Protein 6V55 (pdb70)

CATH classification: 2.60.120.290 (+2 more: 2.60.120.200, 2.60.220.50)

Organism: Danio rerio (NCBI:txid7955)

Solvent-accessible surface area: 35097 Å² total; per-residue (Å²): 199,78,24,91,50,90,33,90,94,72,121,29,66,17,53,0,32,74,51,97,109,77,4,45,27,45,33,65,2,54,6,15,0,80,4,78,105,39,79,37,0,44,0,39,4,95,28,0,56,5,10,128,20,172,40,16,35,51,0,20,0,16,6,69,24,68,113,67,19,29,42,28,4,5,122,85,0,59,68,57,72,48,79,4,86,34,43,46,1,43,0,42,0,57,7,21,10,0,50,36,80,64,0,0,47,0,31,15,107,37,48,44,36,78,1,43,75,13,22,0,60,7,27,66,54,44,101,50,90,3,58,3,12,133,86,41,96,5,47,71,2,66,18,0,0,0,3,1,30,18,4,4,107,45,119,117,64,72,4,8,5,2,0,1,9,38,93,92,32,95,15,24,2,0,0,14,4,22,111,112,14,0,13,0,20,0,16,64,11,112,3,49,0,51,133,46,21,50,22,106,41,13,51,83,95,40,57,76,5,9,0,4,0,33,56,103,46,0,57,1,0,0,49,20,105,56,114,73,65,55,35,109,14,78,56,0,68,136,67,50,0,107,52,49,13,53,3,23,2,0,2,31,0,36,52,118,91,56,31,90,89,28,14,0,60,4,62,0,32,0,1,12,4,15,73,72,25,7,122,45,92,72,6,84,81,44,80,73,105,50,93,3,93,12,0,3,3,62,69,76,46,15,67,24,75,64,117,20,35,90,100,80,150,132,53,63,9,7,27,10,78,26,136,18,33,12,11,39,1,46,0,21,0,23,1,87,59,34,104,110,60,95,5,32,60,58,0,26,114,20,0,60,88,8,1,94,105,151,168,100,110,7,99,32,70,21,36,54,77,108,86,91,64,79,69,115,172,145,50,14,4,83,8,38,4,16,0,0,0,8,36,95,86,47,174,85,58,99,103,12,21,57,21,0,125,81,34,58,89,17,26,122,15,2,57,16,68,50,4,68,1,66,84,7,85,40,6,127,70,56,75,94,31,99,48,8,111,3,36,60,0,70,10,71,12,52,13,106,10,4,5,19,0,9,19,98,147,64,1,22,19,36,0,84,17,46,120,118,79,13,48,26,95,40,24,143,23,92,107,67,85,27,55,93,8,64,55,30,116,19,43,80,157,38,0,77,71,1,0,64,19,0,18,33,1,8,118,36,87,34,48,70,106,28,4,35,62,0,0,68,4,0,39,69,0,0,77,110,2,144,0,84,36,90,6,0,49,15,0,0,43,0,0,4,20,2,0,80,33,72,100,98,6,4,89,100,3,14,42,42,0,0,90,0,0,34,56,0,2,58,60,4,91,45,154,41,118,45,40,49,9,50,7,121,6,0,0,3,1,2,13,67,15,86,44,122,119,32,122,29,28,36,0,0,0,39,79,41,124,163,67,111,39,5,89,12,32,32,124,58,94,13,162,118,18,36,0,1,0,37,2,10,83,40,1,16,92,114,27,55,137,65,72,38,131,140,8,66,55,9,3,0,13,2,0,21,112,32,5,1,4,41,21,140,138,23,154,74,57,94,30,17,0,45,0,0,0,1,15,0,13,140,48,63,5,143,122,21,132,45,56,0,61,0,14,0,18,15,74,118,154,89,73,101,36,139,27,74,2,3,27,15,23,47,97,63,67,140,151,52,5,0,16,27,47,104,38,16,141,58,8,122,77,35,63,22,98,74,0,1,2,46,0,48,16,0,34,5,1,0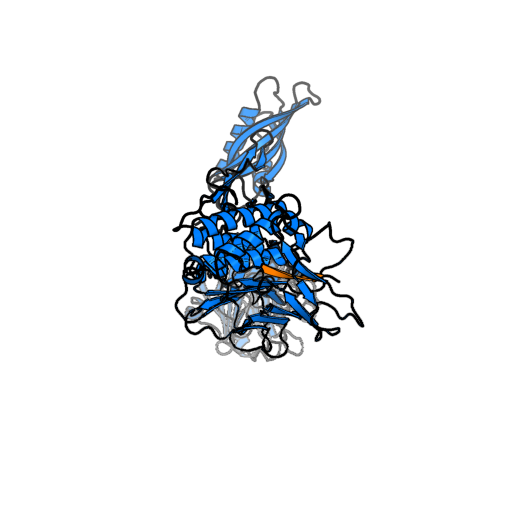,0,4,34

Sequence (753 aa):
TSCNVVLTDSQGSFTSPCYPNDYPPSQSCNWTIQAPAGFIVQITFLDFELEEAQGCIYDRVVVKTGTSDAKFCGLTANGLTLNSTGNVMEVFFNSDFSVQKKGFHISYKQVAVTLRNQKVTMPKSSKTILRVSNSISIPVLTAFTVCFEIARTAQKATETIFTLSDAAGTSILAFEKTSNGMELFIGASYCSVDNFLTSSDITATMKPLCLTWTKSSGLIGVYFEGHYFSSICSASQIYTLQSGGLLQIAGKGSSSVSVDDQNLDGFIYNFRLWDHAMLSSELSALTCDTVGNVVDWDHSYWTIPGSSTQTDSGCASGLGCPEDIFYRSTLVVTDEQTPDRDATAIISQWLNQTFQNWMYRVYVDGISLQLITVLSRITTTRQIYLALLVYKNTTAEVEIESMLRSAPAIGNGLTLDSVTVNLMENCQADEFPVHYRWPESRPTVTQYVPCFPYKDRNASRTCMINRDNYTSFWALPDRGNCTNITSITVSQENAMDVAVQLADISNNGLSKEELTQVVTKVMELVNIAKINATLASTVVTIISNVMVSSEDAQKDASETALKAVDELVQKIEFDGPSLTISSKNLVVGVSALDTTNFNGSTLSAFIATNTTDPQIDFDSEAHNALAVVTLPPTLLQNLSLSQIEKVSRINFMFFGRTGLFQDHQNNGLTLNSYVVASSVGNFTIKNLQDPVRIEIAHLEYQKDPNPQCVFWDFNLQNYSGGWNSDGCKVGSDSNSNRTVCLCNHLTHFGILM

InterPro domains:
  IPR000203 GPS motif [PF01825] (788-833)
  IPR000203 GPS motif [SM00303] (786-839)
  IPR000832 GPCR, family 2, secretin-like [PF00002] (850-1099)
  IPR000832 GPCR, family 2, secretin-like [PR00249] (853-877)
  IPR000832 GPCR, family 2, secretin-like [PR00249] (919-942)
  IPR000832 GPCR, family 2, secretin-like [PR00249] (958-983)
  IPR000832 GPCR, family 2, secretin-like [PR00249] (1003-1028)
  IPR000832 GPCR, family 2, secretin-like [PR00249] (1085-1106)
  IPR000859 CUB domain [PF00431] (41-146)
  IPR000859 CUB domain [PS01180] (41-149)
  IPR000859 CUB domain [SM00042] (41-149)
  IPR000859 CUB domain [cd00041] (41-146)
  IPR001759 Pentraxin domain [PF00354] (160-345)
  IPR001759 Pentraxin domain [PS51828] (154-355)
  IPR001759 Pentraxin domain [SM00159] (150-354)
  IPR013320 Concanavalin A-like lectin/glucanase domain superfamily [SSF49899] (163-347)
  IPR017981 GPCR, family 2-like, 7TM [PS50261] (851-1107)
  IPR017983 GPCR, family 2, secretin-like, conserved site [PS00650] (1095-1110)
  IPR035914 Spermadhesin, CUB domain superfamily [G3DSA:2.60.120.290] (32-147)
  IPR035914 Spermadhesin, CUB domain superfamily [SSF49854] (40-148)

B-factor: mean 39.29, std 17.44, range [5.9, 105.22]

Radius of gyration: 42.19 Å; Cα contacts (8 Å, |Δi|>4): 1795; chains: 2; bounding box: 106×78×110 Å

Nearest PDB structures (foldseek):
  6v55-assembly1_A  TM=1.001E+00  e=0.000E+00  Danio rerio
  6fzw-assembly1_D  TM=6.223E-01  e=1.633E-09  Homo sapiens
  9en2-assembly1_A  TM=4.436E-01  e=4.674E-12  Homo sapiens
  4aqb-assembly1_A-2  TM=3.953E-01  e=2.794E-09  Homo sapiens
  7wr7-assembly1_A  TM=3.859E-01  e=1.749E-07  Homo sapiens

Secondary structure (DSSP, 8-state):
--SS-EE-SSEEEEE-TTTTSPPPSS-EEEEEEE--TTEEEEEEEEEEE----GGG-SSEEEEE-SS-EEEE-TTTTTT-EEE-SSSEEEEEEE--SS----EEEEEEEEEEPPGGG--EEPPSSSS---EE-TTSPP--BSEEEEEEEEEESS--SSEEEEEEE-TTS-EEEEEEEETTEEEEEETTEEEE-TTT--GGG--SS-EEEEEEEETTT-EEEEEETTEEEEEE-GGGGS--BPSS-EEEES---S-SS--TT-S--EEEEEEEEESSPPPHHHHHS--TTSPPSSB-SSGGGEE--GGG---------TT---SEEEEEEEEEEEES-TTT--HHHHHHHHHHHHHHTTT--EEEEEEEEEEEEE-SSTT-EEEEEEEEEEEES---HHHHHHHHHT--EEETTEEEEEEEEEEPPPBPPEE-STT-EEPPB-TT-EEEEEPTTT-SSEEEEEEEEETTTTEEEE---B-TT---SSS----TTTHHHHHHHHHHHTTS---HHHHHHHHHHHHHHHHHS-B-HHHHHHHHHHHHHHTTS-HHHHHHHHHHHHHHHHHHHHHB---SSEEEE--SSEEEEEEE--SSS---EEEEEE--TT--S-EEESSS--TT-SEEEEE-TTTTTT--HHHHTT--EEEEEEES--TT---S-STT--B-S-EEEEESSSS---S-SS-EEEEEE-SS--SS---EEEEEETTHHHHT-EEE-TTEEE-TT--SSEEEEEES--/-EEEEE-

Foldseek 3Di:
DAQADEAEDQKDKDWAPPPQAWHAAFDKGKYKYFYDFQWKKKKFWQAAAWDDDDVCQAKWKWKDAPQDIFIDHGRVRHGHMDIHPGGMIMIIIHHFQFDIHRTTMMMMHIGGDWLQQKKFWDDQFPVQFWWFDPLFKDAKAQKKKKKKKAAADDDDQWAWFKFKAAPVGATAWTFIQHVPFTWICHHHDTHHPVVPDGPVPNHRDIFMKMWIAHLVFQWIWIDGPNDIDIDHDPVSNVDMHHIGIIMTGTDDGNDDDGCNRRHTGHIMHWIAMERHGDDPVRVVPDDSPDAHHRATSGPNGIDGDPVTIDGDDVDGHLQFDDQKWKKKKKWKKKALQQVPDDCVVLQQVLLCVLCVVVPFQKHWPDKDWDDWDADDPNSMITIMMMTMIMGGGDSDQVVSQVSCVVDQCRDVRMGTPDMGMGGAAWEDFDPPPHSRTRHTHGAQGKRWHAAPFLRPDIKIKGFHFDRPRGHIDIDDIGCPVHDDLQRDQDAQVCLLSNLSRLLGNLLDQDDLVVLLSSLVVLLNSLVHYQAEQSSVLSSQSSLVSVLVHDLVSLAVNLLSSVVSNVSSQQRYDDDDQKDWHKDQFKIKMKGWDDLVPQQWWKKFWAADDPGRIIDIDTHDHDPPTQKMKIGHRCQCVPPDPVVSVQFTIKMKMKGNGCSSADDPVPVPDDQFWTDMDMDRHPDKRAQAPFFMKIKGWGNDFDAPDDDQDWDWDCPPPPSNIHTDRPQKDWDDPDGRTMTIITGRMD/DDDDDDD

Structure (mmCIF, N/CA/C/O backbone):
data_6V55
#
_entry.id   6V55
#
_cell.length_a   144.960
_cell.length_b   59.448
_cell.length_c   168.385
_cell.angle_alpha   90.000
_cell.angle_beta   107.821
_cell.angle_gamma   90.000
#
_symmetry.space_group_name_H-M   'C 1 2 1'
#
loop_
_entity.id
_entity.type
_entity.pdbx_description
1 polymer 'Adhesion G-protein coupled receptor G6'
2 polymer 'Adhesion G-protein coupled receptor G6'
3 non-polymer 'CALCIUM ION'
4 non-polymer 2-acetamido-2-deoxy-beta-D-glucopyranose
5 water water
#
loop_
_atom_site.group_PDB
_atom_site.id
_atom_site.type_symbol
_atom_site.label_atom_id
_atom_site.label_alt_id
_atom_site.label_comp_id
_atom_site.label_asym_id
_atom_site.label_entity_id
_atom_site.label_seq_id
_atom_site.pdbx_PDB_ins_code
_atom_site.Cartn_x
_atom_site.Cartn_y
_atom_site.Cartn_z
_atom_site.occupancy
_atom_site.B_iso_or_equiv
_atom_site.auth_seq_id
_atom_site.auth_comp_id
_atom_site.auth_asym_id
_atom_site.auth_atom_id
_atom_site.pdbx_PDB_model_num
ATOM 1 N N . THR A 1 3 ? -16.07373 -38.22291 -39.51285 1.000 83.60359 39 THR A N 1
ATOM 2 C CA . THR A 1 3 ? -15.76416 -36.97790 -38.82363 1.000 82.58275 39 THR A CA 1
ATOM 3 C C . THR A 1 3 ? -14.24786 -36.84970 -38.58880 1.000 77.70113 39 THR A C 1
ATOM 4 O O . THR A 1 3 ? -13.81359 -36.26081 -37.59185 1.000 78.84926 39 THR A O 1
ATOM 8 N N . SER A 1 4 ? -13.44059 -37.38487 -39.50605 1.000 66.06569 40 SER A N 1
ATOM 9 C CA . SER A 1 4 ? -11.98763 -37.32342 -39.39342 1.000 55.11191 40 SER A CA 1
ATOM 10 C C . SER A 1 4 ? -11.38047 -36.59849 -40.58394 1.000 46.94013 40 SER A C 1
ATOM 11 O O . SER A 1 4 ? -11.65032 -36.95721 -41.73741 1.000 42.57131 40 SER A O 1
ATOM 14 N N . CYS A 1 5 ? -10.51256 -35.61898 -40.30074 1.000 42.70647 41 CYS A N 1
ATOM 15 C CA . CYS A 1 5 ? -9.86456 -34.83872 -41.35058 1.000 34.28409 41 CYS A CA 1
ATOM 16 C C . CYS A 1 5 ? -8.34281 -35.05434 -41.38505 1.000 32.72026 41 CYS A C 1
ATOM 17 O O . CYS A 1 5 ? -7.61478 -34.21753 -41.91903 1.000 32.06785 41 CYS A O 1
ATOM 20 N N . ASN A 1 6 ? -7.83771 -36.17709 -40.86989 1.000 33.32209 42 ASN A N 1
ATOM 21 C CA . ASN A 1 6 ? -6.43721 -36.58572 -41.06492 1.000 30.62755 42 ASN A CA 1
ATOM 22 C C . ASN A 1 6 ? -6.46418 -38.00552 -41.61416 1.000 35.15777 42 ASN A C 1
ATOM 23 O O . ASN A 1 6 ? -6.24012 -38.96738 -40.87205 1.000 37.00080 42 ASN A O 1
ATOM 28 N N . VAL A 1 7 ? -6.71107 -38.12488 -42.92205 1.000 34.96450 43 VAL A N 1
ATOM 29 C CA . VAL A 1 7 ? -6.92446 -39.40504 -43.58472 1.000 37.94336 43 VAL A CA 1
ATOM 30 C C . VAL A 1 7 ? -5.93597 -39.56192 -44.73729 1.000 40.85460 43 VAL A C 1
ATOM 31 O O . VAL A 1 7 ? -5.22391 -38.63101 -45.11873 1.000 40.63941 43 VAL A O 1
ATOM 35 N N . VAL A 1 8 ? -5.91224 -40.77433 -45.28906 1.000 41.37450 44 VAL A N 1
ATOM 36 C CA . VAL A 1 8 ? -5.19038 -41.10511 -46.51329 1.000 37.30387 44 VAL A CA 1
ATOM 37 C C . VAL A 1 8 ? -6.21184 -41.63603 -47.50726 1.000 41.42846 44 VAL A C 1
ATOM 38 O O . VAL A 1 8 ? -6.85713 -42.66023 -47.25132 1.000 45.45147 44 VAL A O 1
ATOM 42 N N . LEU A 1 9 ? -6.36986 -40.94308 -48.63059 1.000 41.32822 45 LEU A N 1
ATOM 43 C CA . LEU A 1 9 ? -7.40441 -41.27653 -49.60110 1.000 44.61066 45 LEU A CA 1
ATOM 44 C C . LEU A 1 9 ? -6.75683 -41.99374 -50.77988 1.000 51.31592 45 LEU A C 1
ATOM 45 O O . LEU A 1 9 ? -5.81627 -41.46856 -51.38659 1.000 55.62690 45 LEU A O 1
ATOM 50 N N . THR A 1 10 ? -7.23971 -43.20807 -51.08233 1.000 50.07006 46 THR A N 1
ATOM 51 C CA . THR A 1 10 ? -6.61829 -44.06994 -52.08358 1.000 45.52503 46 THR A CA 1
ATOM 52 C C . THR A 1 10 ? -7.54261 -44.45087 -53.23282 1.000 48.86245 46 THR A C 1
ATOM 53 O O . THR A 1 10 ? -7.13876 -45.25605 -54.07519 1.000 52.17058 46 THR A O 1
ATOM 57 N N . ASP A 1 11 ? -8.76578 -43.92453 -53.29406 1.000 50.08062 47 ASP A N 1
ATOM 58 C CA . ASP A 1 11 ? -9.66280 -44.28514 -54.38416 1.000 50.50297 47 ASP A CA 1
ATOM 59 C C . ASP A 1 11 ? -9.25604 -43.56601 -55.66946 1.000 46.08635 47 ASP A C 1
ATOM 60 O O . ASP A 1 11 ? -8.43590 -42.63815 -55.65613 1.000 42.26793 47 ASP A O 1
ATOM 65 N N . SER A 1 12 ? -9.83884 -44.02058 -56.79436 1.000 47.41409 48 SER A N 1
ATOM 66 C CA . SER A 1 12 ? -9.45526 -43.50093 -58.10821 1.000 46.88571 48 SER A CA 1
ATOM 67 C C . SER A 1 12 ? -9.94576 -42.07374 -58.30937 1.000 46.46364 48 SER A C 1
ATOM 68 O O . SER A 1 12 ? -9.29120 -41.28225 -58.99740 1.000 44.27951 48 SER A O 1
ATOM 71 N N . GLN A 1 13 ? -11.09465 -41.73880 -57.73119 1.000 47.99330 49 GLN A N 1
ATOM 72 C CA . GLN A 1 13 ? -11.55703 -40.36430 -57.65088 1.000 50.65866 49 GLN A CA 1
ATOM 73 C C . GLN A 1 13 ? -12.43412 -40.22604 -56.41487 1.000 52.66760 49 GLN A C 1
ATOM 74 O O . GLN A 1 13 ? -12.89718 -41.21635 -55.84112 1.000 54.50133 49 GLN A O 1
ATOM 80 N N . GLY A 1 14 ? -12.64356 -38.98809 -55.99333 1.000 50.71420 50 GLY A N 1
ATOM 81 C CA . GLY A 1 14 ? -13.49736 -38.76106 -54.85419 1.000 44.77879 50 GLY A CA 1
ATOM 82 C C . GLY A 1 14 ? -13.61096 -37.29492 -54.52164 1.000 40.09622 50 GLY A C 1
ATOM 83 O O . GLY A 1 14 ? -13.31309 -36.41773 -55.33595 1.000 35.84248 50 GLY A O 1
ATOM 84 N N . SER A 1 15 ? -14.04520 -37.05187 -53.29129 1.000 38.59394 51 SER A N 1
ATOM 85 C CA . SER A 1 15 ? -14.33612 -35.71656 -52.81488 1.000 35.32867 51 SER A CA 1
ATOM 86 C C . SER A 1 15 ? -14.00547 -35.65685 -51.33189 1.000 38.53420 51 SER A C 1
ATOM 87 O O . SER A 1 15 ? -14.13104 -36.65544 -50.61202 1.000 41.93701 51 SER A O 1
ATOM 90 N N . PHE A 1 16 ? -13.55495 -34.48531 -50.88684 1.000 33.66365 52 PHE A N 1
ATOM 91 C CA . PHE A 1 16 ? -13.46794 -34.20191 -49.46500 1.000 26.12985 52 PHE A CA 1
ATOM 92 C C . PHE A 1 16 ? -13.71462 -32.72174 -49.26048 1.000 26.80537 52 PHE A C 1
ATOM 93 O O . PHE A 1 16 ? -13.45342 -31.90719 -50.14849 1.000 23.79045 52 PHE A O 1
ATOM 101 N N . THR A 1 17 ? -14.26183 -32.38575 -48.09488 1.000 29.29746 53 THR A N 1
ATOM 102 C CA . THR A 1 17 ? -14.53072 -31.00260 -47.74344 1.000 23.48656 53 THR A CA 1
ATOM 103 C C . THR A 1 17 ? -13.82229 -30.65928 -46.44424 1.000 24.07425 53 THR A C 1
ATOM 104 O O . THR A 1 17 ? -13.42259 -31.53834 -45.67217 1.000 28.60759 53 THR A O 1
ATOM 108 N N . SER A 1 18 ? -13.70995 -29.34957 -46.19303 1.000 21.50389 54 SER A N 1
ATOM 109 C CA . SER A 1 18 ? -13.33920 -28.83800 -44.87506 1.000 22.12429 54 SER A CA 1
ATOM 110 C C . SER A 1 18 ? -14.43698 -29.21354 -43.87383 1.000 25.37914 54 SER A C 1
ATOM 111 O O . SER A 1 18 ? -15.58613 -29.41584 -44.28556 1.000 29.94488 54 SER A O 1
ATOM 114 N N . PRO A 1 19 ? -14.10168 -29.36650 -42.57694 1.000 22.45980 55 PRO A N 1
ATOM 115 C CA . PRO A 1 19 ? -15.10850 -29.81167 -41.58937 1.000 23.49574 55 PRO A CA 1
ATOM 116 C C . PRO A 1 19 ? -16.27201 -28.84017 -41.46901 1.000 24.98184 55 PRO A C 1
ATOM 117 O O . PRO A 1 19 ? -16.07869 -27.62743 -41.57140 1.000 29.67873 55 PRO A O 1
ATOM 121 N N . CYS A 1 20 ? -17.48237 -29.42137 -41.47793 1.000 21.80599 56 CYS A N 1
ATOM 122 C CA . CYS A 1 20 ? -18.79182 -28.76780 -41.39481 1.000 22.77364 56 CYS A CA 1
ATOM 123 C C . CYS A 1 20 ? -19.18232 -27.98160 -42.65218 1.000 31.47418 56 CYS A C 1
ATOM 124 O O . CYS A 1 20 ? -20.17260 -27.24249 -42.60006 1.000 33.42608 56 CYS A O 1
ATOM 127 N N . TYR A 1 21 ? -18.45488 -28.13867 -43.77813 1.000 33.84554 57 TYR A N 1
ATOM 128 C CA . TYR A 1 21 ? -18.86154 -27.53885 -45.06092 1.000 27.68121 57 TYR A CA 1
ATOM 129 C C . TYR A 1 21 ? -20.20358 -28.12333 -45.49813 1.000 25.56387 57 TYR A C 1
ATOM 130 O O . TYR A 1 21 ? -20.40673 -29.33508 -45.38972 1.000 28.83181 57 TYR A O 1
ATOM 139 N N . PRO A 1 22 ? -21.13281 -27.29583 -46.02945 1.000 23.23993 58 PRO A N 1
ATOM 140 C CA . PRO A 1 22 ? -21.06083 -25.86670 -46.40659 1.000 23.31712 58 PRO A CA 1
ATOM 141 C C . PRO A 1 22 ? -21.28679 -24.81110 -45.30753 1.000 22.76078 58 PRO A C 1
ATOM 142 O O . PRO A 1 22 ? -21.27024 -23.62419 -45.64392 1.000 21.96150 58 PRO A O 1
ATOM 146 N N . ASN A 1 23 ? -21.43775 -25.19907 -44.03797 1.000 19.88853 59 ASN A N 1
ATOM 147 C CA . ASN A 1 23 ? -21.41408 -24.22155 -42.95376 1.000 22.79028 59 ASN A CA 1
ATOM 148 C C . ASN A 1 23 ? -19.95565 -23.90293 -42.63367 1.000 22.72950 59 ASN A C 1
ATOM 149 O O . ASN A 1 23 ? -19.03195 -24.42301 -43.26558 1.000 30.82256 59 ASN A O 1
ATOM 154 N N . ASP A 1 24 ? -19.72204 -23.05954 -41.63370 1.000 15.83639 60 ASP A N 1
ATOM 155 C CA . ASP A 1 24 ? -18.36290 -22.63069 -41.35605 1.000 17.08219 60 ASP A CA 1
ATOM 156 C C . ASP A 1 24 ? -17.56945 -23.72841 -40.66061 1.000 25.54581 60 ASP A C 1
ATOM 157 O O . ASP A 1 24 ? -18.11217 -24.53147 -39.88889 1.000 31.03417 60 ASP A O 1
ATOM 162 N N . TYR A 1 25 ? -16.26362 -23.74769 -40.94162 1.000 24.68787 61 TYR A N 1
ATOM 163 C CA . TYR A 1 25 ? -15.36076 -24.66248 -40.27173 1.000 21.72075 61 TYR A CA 1
ATOM 164 C C . TYR A 1 25 ? -15.22379 -24.27756 -38.79856 1.000 24.83254 61 TYR A C 1
ATOM 165 O O . TYR A 1 25 ? -15.53684 -23.14813 -38.41749 1.000 23.08584 61 TYR A O 1
ATOM 174 N N . PRO A 1 26 ? -14.83423 -25.21124 -37.93066 1.000 23.55396 62 PRO A N 1
ATOM 175 C CA . PRO A 1 26 ? -14.59898 -24.83303 -36.53947 1.000 22.04634 62 PRO A CA 1
ATOM 176 C C . PRO A 1 26 ? -13.26141 -24.12245 -36.42898 1.000 26.48513 62 PRO A C 1
ATOM 177 O O . PRO A 1 26 ? -12.44498 -24.18996 -37.36135 1.000 30.40662 62 PRO A O 1
ATOM 181 N N . PRO A 1 27 ? -13.00517 -23.39187 -35.34476 1.000 23.75048 63 PRO A N 1
ATOM 182 C CA . PRO A 1 27 ? -11.65273 -22.87722 -35.11955 1.000 17.32669 63 PRO A CA 1
ATOM 183 C C . PRO A 1 27 ? -10.67081 -23.99412 -34.78110 1.000 19.55203 63 PRO A C 1
ATOM 184 O O . PRO A 1 27 ? -11.06160 -25.13164 -34.49521 1.000 23.11377 63 PRO A O 1
ATOM 188 N N . SER A 1 28 ? -9.37239 -23.63426 -34.84042 1.000 18.86285 64 SER A N 1
ATOM 189 C CA . SER A 1 28 ? -8.24166 -24.44118 -34.35515 1.000 17.07708 64 SER A CA 1
ATOM 190 C C . SER A 1 28 ? -8.14835 -25.82303 -34.99906 1.000 21.80628 64 SER A C 1
ATOM 191 O O . SER A 1 28 ? -7.77977 -26.81184 -34.36321 1.000 25.62631 64 SER A O 1
ATOM 194 N N . GLN A 1 29 ? -8.48136 -25.88276 -36.27380 1.000 27.16574 65 GLN A N 1
ATOM 195 C CA . GLN A 1 29 ? -8.42123 -27.12027 -37.01781 1.000 22.85383 65 GLN A CA 1
ATOM 196 C C . GLN A 1 29 ? -6.99132 -27.44067 -37.39338 1.000 19.47479 65 GLN A C 1
ATOM 197 O O . GLN A 1 29 ? -6.15182 -26.54360 -37.54521 1.000 16.80732 65 GLN A O 1
ATOM 203 N N . SER A 1 30 ? -6.72093 -28.73041 -37.57786 1.000 19.73488 66 SER A N 1
ATOM 204 C CA . SER A 1 30 ? -5.47957 -29.11440 -38.23659 1.000 23.31774 66 SER A CA 1
ATOM 205 C C . SER A 1 30 ? -5.73529 -30.39736 -39.01227 1.000 30.45106 66 SER A C 1
ATOM 206 O O . SER A 1 30 ? -5.89860 -31.46594 -38.41557 1.000 31.22983 66 SER A O 1
ATOM 209 N N . CYS A 1 31 ? -5.73191 -30.28920 -40.33581 1.000 31.92210 67 CYS A N 1
ATOM 210 C CA . CYS A 1 31 ? -6.14514 -31.35809 -41.21765 1.000 28.28659 67 CYS A CA 1
ATOM 211 C C . CYS A 1 31 ? -4.99554 -31.74065 -42.14949 1.000 28.96073 67 CYS A C 1
ATOM 212 O O . CYS A 1 31 ? -4.17175 -30.89739 -42.51388 1.000 28.12557 67 CYS A O 1
ATOM 215 N N . ASN A 1 32 ? -4.94543 -33.02971 -42.53787 1.000 27.51252 68 ASN A N 1
ATOM 216 C CA . ASN A 1 32 ? -3.90429 -33.60770 -43.41234 1.000 24.88950 68 ASN A CA 1
ATOM 217 C C . ASN A 1 32 ? -4.64539 -34.67117 -44.21873 1.000 30.21522 68 ASN A C 1
ATOM 218 O O . ASN A 1 32 ? -4.70287 -35.84041 -43.83040 1.000 37.18774 68 ASN A O 1
ATOM 223 N N . TRP A 1 33 ? -5.18440 -34.25623 -45.35491 1.000 29.05144 69 TRP A N 1
ATOM 224 C CA . TRP A 1 33 ? -5.64032 -35.17693 -46.38102 1.000 28.18236 69 TRP A CA 1
ATOM 225 C C . TRP A 1 33 ? -4.46131 -35.51138 -47.28658 1.000 35.07013 69 TRP A C 1
ATOM 226 O O . TRP A 1 33 ? -4.02590 -34.66811 -48.07688 1.000 37.39380 69 TRP A O 1
ATOM 237 N N . THR A 1 34 ? -3.94381 -36.73237 -47.19033 1.000 36.78059 70 THR A N 1
ATOM 238 C CA . THR A 1 34 ? -2.91321 -37.20203 -48.11034 1.000 36.13545 70 THR A CA 1
ATOM 239 C C . THR A 1 34 ? -3.57250 -38.07301 -49.17882 1.000 36.28038 70 THR A C 1
ATOM 240 O O . THR A 1 34 ? -4.27139 -39.03551 -48.86455 1.000 35.64240 70 THR A O 1
ATOM 244 N N . ILE A 1 35 ? -3.38812 -37.71432 -50.43889 1.000 38.89120 71 ILE A N 1
ATOM 245 C CA . ILE A 1 35 ? -3.97910 -38.44938 -51.54810 1.000 40.63010 71 ILE A CA 1
ATOM 246 C C . ILE A 1 35 ? -2.88055 -39.24963 -52.22205 1.000 46.52619 71 ILE A C 1
ATOM 247 O O . ILE A 1 35 ? -1.92336 -38.66663 -52.74555 1.000 49.88546 71 ILE A O 1
ATOM 252 N N . GLN A 1 36 ? -3.01364 -40.57738 -52.22790 1.000 45.93957 72 GLN A N 1
ATOM 253 C CA . GLN A 1 36 ? -1.97771 -41.44080 -52.77864 1.000 45.39817 72 GLN A CA 1
ATOM 254 C C . GLN A 1 36 ? -2.52089 -42.28997 -53.91584 1.000 50.63538 72 GLN A C 1
ATOM 255 O O . GLN A 1 36 ? -3.55796 -42.94772 -53.77619 1.000 54.17615 72 GLN A O 1
ATOM 261 N N . ALA A 1 37 ? -1.80974 -42.26418 -55.03103 1.000 50.83792 73 ALA A N 1
ATOM 262 C CA . ALA A 1 37 ? -2.05051 -43.03302 -56.23251 1.000 51.52689 73 ALA A CA 1
ATOM 263 C C . ALA A 1 37 ? -0.93624 -44.06662 -56.41012 1.000 56.02247 73 ALA A C 1
ATOM 264 O O . ALA A 1 37 ? 0.14986 -43.91573 -55.83579 1.000 56.53222 73 ALA A O 1
ATOM 266 N N . PRO A 1 38 ? -1.16697 -45.16076 -57.20818 1.000 57.88149 74 PRO A N 1
ATOM 267 C CA . PRO A 1 38 ? -0.05603 -46.08042 -57.52311 1.000 58.15351 74 PRO A CA 1
ATOM 268 C C . PRO A 1 38 ? 0.98532 -45.46555 -58.45570 1.000 61.83434 74 PRO A C 1
ATOM 269 O O . PRO A 1 38 ? 0.80043 -44.34392 -58.94687 1.000 64.43924 74 PRO A O 1
ATOM 273 N N . ALA A 1 39 ? 2.04333 -46.23229 -58.76129 1.000 61.18078 75 ALA A N 1
ATOM 274 C CA . ALA A 1 39 ? 3.31710 -45.68516 -59.23831 1.000 57.28834 75 ALA A CA 1
ATOM 275 C C . ALA A 1 39 ? 3.25816 -45.05366 -60.62858 1.000 54.27518 75 ALA A C 1
ATOM 276 O O . ALA A 1 39 ? 4.13658 -44.24581 -60.95509 1.000 54.90690 75 ALA A O 1
ATOM 278 N N . GLY A 1 40 ? 2.24346 -45.35945 -61.43563 1.000 51.63040 76 GLY A N 1
ATOM 279 C CA . GLY A 1 40 ? 2.19127 -44.78806 -62.77224 1.000 53.11438 76 GLY A CA 1
ATOM 280 C C . GLY A 1 40 ? 1.18689 -43.66542 -62.94627 1.000 54.50745 76 GLY A C 1
ATOM 281 O O . GLY A 1 40 ? 0.81078 -43.32022 -64.07236 1.000 52.88987 76 GLY A O 1
ATOM 282 N N . PHE A 1 41 ? 0.74169 -43.08590 -61.83226 1.000 54.37235 77 PHE A N 1
ATOM 283 C CA . PHE A 1 41 ? -0.33824 -42.11060 -61.83732 1.000 47.41562 77 PHE A CA 1
ATOM 284 C C . PHE A 1 41 ? 0.10789 -40.85820 -61.09385 1.000 38.25364 77 PHE A C 1
ATOM 285 O O . PHE A 1 41 ? 1.03144 -40.89241 -60.28244 1.000 34.81324 77 PHE A O 1
ATOM 293 N N . ILE A 1 42 ? -0.51813 -39.73007 -61.41855 1.000 36.41322 78 ILE A N 1
ATOM 294 C CA . ILE A 1 42 ? -0.35990 -38.50566 -60.64352 1.000 35.80909 78 ILE A CA 1
ATOM 295 C C . ILE A 1 42 ? -1.73428 -38.10117 -60.10563 1.000 37.19204 78 ILE A C 1
ATOM 296 O O . ILE A 1 42 ? -2.76183 -38.64000 -60.50990 1.000 42.54628 78 ILE A O 1
ATOM 301 N N . VAL A 1 43 ? -1.74696 -37.15237 -59.17257 1.000 32.00554 79 VAL A N 1
ATOM 302 C CA . VAL A 1 43 ? -2.98481 -36.70932 -58.53596 1.000 30.87569 79 VAL A CA 1
ATOM 303 C C . VAL A 1 43 ? -3.30312 -35.29254 -59.00414 1.000 32.07136 79 VAL A C 1
ATOM 304 O O . VAL A 1 43 ? -2.44550 -34.39989 -58.94624 1.000 39.04444 79 VAL A O 1
ATOM 308 N N . GLN A 1 44 ? -4.52935 -35.09045 -59.47615 1.000 26.98620 80 GLN A N 1
ATOM 309 C CA . GLN A 1 44 ? -5.03383 -33.77523 -59.83487 1.000 31.36567 80 GLN A CA 1
ATOM 310 C C . GLN A 1 44 ? -6.15122 -33.38869 -58.87716 1.000 32.53408 80 GLN A C 1
ATOM 311 O O . GLN A 1 44 ? -7.14553 -34.11483 -58.76309 1.000 32.47582 80 GLN A O 1
ATOM 317 N N . ILE A 1 45 ? -6.00569 -32.25372 -58.19326 1.000 29.78888 81 ILE A N 1
ATOM 318 C CA . ILE A 1 45 ? -7.08390 -31.75223 -57.36035 1.000 24.58741 81 ILE A CA 1
ATOM 319 C C . ILE A 1 45 ? -7.74270 -30.58437 -58.07212 1.000 24.25805 81 ILE A C 1
ATOM 320 O O . ILE A 1 45 ? -7.17612 -29.95280 -58.96285 1.000 22.46799 81 ILE A O 1
ATOM 325 N N . THR A 1 46 ? -8.97547 -30.30346 -57.67352 1.000 28.11979 82 THR A N 1
ATOM 326 C CA . THR A 1 46 ? -9.73210 -29.16685 -58.17707 1.000 27.90613 82 THR A CA 1
ATOM 327 C C . THR A 1 46 ? -10.53450 -28.63621 -57.00152 1.000 25.42831 82 THR A C 1
ATOM 328 O O . THR A 1 46 ? -11.23695 -29.39838 -56.32870 1.000 26.74544 82 THR A O 1
ATOM 332 N N . PHE A 1 47 ? -10.38612 -27.35204 -56.71793 1.000 20.38683 83 PHE A N 1
ATOM 333 C CA . PHE A 1 47 ? -11.21472 -26.70459 -55.71413 1.000 17.67672 83 PHE A CA 1
ATOM 334 C C . PHE A 1 47 ? -12.56769 -26.40954 -56.34311 1.000 20.12700 83 PHE A C 1
ATOM 335 O O . PHE A 1 47 ? -12.66083 -25.60496 -57.26522 1.000 26.25979 83 PHE A O 1
ATOM 343 N N . LEU A 1 48 ? -13.61973 -27.06653 -55.87505 1.000 18.14730 84 LEU A N 1
ATOM 344 C CA . LEU A 1 48 ? -14.94313 -26.75195 -56.38197 1.000 17.03537 84 LEU A CA 1
ATOM 345 C C . LEU A 1 48 ? -15.50334 -25.48102 -55.76204 1.000 26.79416 84 LEU A C 1
ATOM 346 O O . LEU A 1 48 ? -16.41385 -24.86545 -56.33649 1.000 34.69363 84 LEU A O 1
ATOM 351 N N . ASP A 1 49 ? -14.97463 -25.08313 -54.60922 1.000 26.28680 85 ASP A N 1
ATOM 352 C CA . ASP A 1 49 ? -15.42982 -23.96053 -53.79975 1.000 20.73315 85 ASP A CA 1
ATOM 353 C C . ASP A 1 49 ? -14.35458 -23.71146 -52.75698 1.000 19.07991 85 ASP A C 1
ATOM 354 O O . ASP A 1 49 ? -13.72486 -24.66385 -52.29714 1.000 20.65074 85 ASP A O 1
ATOM 359 N N . PHE A 1 50 ? -14.13618 -22.44030 -52.40041 1.000 14.55028 86 PHE A N 1
ATOM 360 C CA . PHE A 1 50 ? -13.04111 -22.07702 -51.48530 1.000 15.81637 86 PHE A CA 1
ATOM 361 C C . PHE A 1 50 ? -13.29670 -20.68151 -50.93761 1.000 21.57245 86 PHE A C 1
ATOM 362 O O . PHE A 1 50 ? -13.21161 -19.70622 -51.70253 1.000 21.77962 86 PHE A O 1
ATOM 370 N N . GLU A 1 51 ? -13.49677 -20.56754 -49.62110 1.000 13.76266 87 GLU A N 1
ATOM 371 C CA . GLU A 1 51 ? -13.48297 -19.26877 -48.95908 1.000 18.39636 87 GLU A CA 1
ATOM 372 C C . GLU A 1 51 ? -12.84926 -19.42033 -47.58471 1.000 23.05026 87 GLU A C 1
ATOM 373 O O . GLU A 1 51 ? -13.40606 -20.10216 -46.71885 1.000 27.02943 87 GLU A O 1
ATOM 379 N N . LEU A 1 52 ? -11.69576 -18.78663 -47.38110 1.000 18.24581 88 LEU A N 1
ATOM 380 C CA . LEU A 1 52 ? -11.02945 -18.76897 -46.08686 1.000 14.42724 88 LEU A CA 1
ATOM 381 C C . LEU A 1 52 ? -10.93426 -17.33566 -45.58307 1.000 16.86310 88 LEU A C 1
ATOM 382 O O . LEU A 1 52 ? -11.15632 -16.37628 -46.32729 1.000 24.76133 88 LEU A O 1
ATOM 387 N N . GLU A 1 53 ? -10.62916 -17.20729 -44.29617 1.000 13.41059 89 GLU A N 1
ATOM 388 C CA . GLU A 1 53 ? -10.33750 -15.91161 -43.69315 1.000 14.87570 89 GLU A CA 1
ATOM 389 C C . GLU A 1 53 ? -9.08433 -15.32971 -44.33317 1.000 23.07060 89 GLU A C 1
ATOM 390 O O . GLU A 1 53 ? -8.04999 -16.00010 -44.39633 1.000 32.64766 89 GLU A O 1
ATOM 396 N N . GLU A 1 54 ? -9.17562 -14.11980 -44.86913 1.000 23.82537 90 GLU A N 1
ATOM 397 C CA . GLU A 1 54 ? -8.02148 -13.56376 -45.55929 1.000 28.99206 90 GLU A CA 1
ATOM 398 C C . GLU A 1 54 ? -7.05192 -12.91503 -44.57300 1.000 24.52433 90 GLU A C 1
ATOM 399 O O . GLU A 1 54 ? -7.45977 -12.38844 -43.53297 1.000 24.86483 90 GLU A O 1
ATOM 405 N N . ALA A 1 55 ? -5.75762 -12.99912 -44.89174 1.000 25.57037 91 ALA A N 1
ATOM 406 C CA . ALA A 1 55 ? -4.69941 -12.34701 -44.13240 1.000 24.27351 91 ALA A CA 1
ATOM 407 C C . ALA A 1 55 ? -3.47988 -12.16526 -45.02512 1.000 30.49758 91 ALA A C 1
ATOM 408 O O . ALA A 1 55 ? -3.26798 -12.91895 -45.98107 1.000 29.28796 91 ALA A O 1
ATOM 410 N N . GLN A 1 56 ? -2.67897 -11.14734 -44.69529 1.000 34.47662 92 GLN A N 1
ATOM 411 C CA . GLN A 1 56 ? -1.40323 -10.91372 -45.36435 1.000 35.98127 92 GLN A CA 1
ATOM 412 C C . GLN A 1 56 ? -0.43437 -12.03535 -45.01655 1.000 29.76669 92 GLN A C 1
ATOM 413 O O . GLN A 1 56 ? -0.15012 -12.27613 -43.84107 1.000 27.52711 92 GLN A O 1
ATOM 419 N N . GLY A 1 57 ? 0.04977 -12.74110 -46.03491 1.000 29.27933 93 GLY A N 1
ATOM 420 C CA . GLY A 1 57 ? 0.86074 -13.91951 -45.81330 1.000 29.42423 93 GLY A CA 1
ATOM 421 C C . GLY A 1 57 ? 0.09478 -15.12811 -45.32327 1.000 25.68864 93 GLY A C 1
ATOM 422 O O . GLY A 1 57 ? 0.72769 -16.09263 -44.86503 1.000 27.73679 93 GLY A O 1
ATOM 423 N N . CYS A 1 58 ? -1.24458 -15.08511 -45.40674 1.000 21.18544 94 CYS A N 1
ATOM 424 C CA . CYS A 1 58 ? -2.17051 -16.16263 -45.03259 1.000 20.55246 94 CYS A CA 1
ATOM 425 C C . CYS A 1 58 ? -1.96129 -16.64998 -43.58553 1.000 18.53270 94 CYS A C 1
ATOM 426 O O . CYS A 1 58 ? -2.09961 -17.83932 -43.28206 1.000 17.03875 94 CYS A O 1
ATOM 429 N N . ILE A 1 59 ? -1.62064 -15.71399 -42.68256 1.000 14.36039 95 ILE A N 1
ATOM 430 C CA . ILE A 1 59 ? -1.15598 -16.08038 -41.34614 1.000 15.29695 95 ILE A CA 1
ATOM 431 C C . ILE A 1 59 ? -2.28308 -16.33810 -40.36175 1.000 19.23435 95 ILE A C 1
ATOM 432 O O . ILE A 1 59 ? -2.00593 -16.64075 -39.18975 1.000 23.98120 95 ILE A O 1
ATOM 437 N N . TYR A 1 60 ? -3.54374 -16.25408 -40.79445 1.000 19.33757 96 TYR A N 1
ATOM 438 C CA . TYR A 1 60 ? -4.67380 -16.55120 -39.91261 1.000 15.19915 96 TYR A CA 1
ATOM 439 C C . TYR A 1 60 ? -5.19109 -17.95692 -40.20549 1.000 15.72976 96 TYR A C 1
ATOM 440 O O . TYR A 1 60 ? -4.88060 -18.88455 -39.45388 1.000 19.80148 96 TYR A O 1
ATOM 449 N N . ASP A 1 61 ? -5.96860 -18.14686 -41.27355 1.000 13.59718 97 ASP A N 1
ATOM 450 C CA . ASP A 1 61 ? -6.31441 -19.48138 -41.74080 1.000 13.55708 97 ASP A CA 1
ATOM 451 C C . ASP A 1 61 ? -5.64145 -19.70082 -43.07777 1.000 14.63020 97 ASP A C 1
ATOM 452 O O . ASP A 1 61 ? -5.68691 -18.82093 -43.93579 1.000 19.60719 97 ASP A O 1
ATOM 457 N N . ARG A 1 62 ? -5.05271 -20.87565 -43.29130 1.000 13.81879 98 ARG A N 1
ATOM 458 C CA . ARG A 1 62 ? -4.40818 -21.15048 -44.57224 1.000 14.01911 98 ARG A CA 1
ATOM 459 C C . ARG A 1 62 ? -4.65777 -22.59163 -44.99168 1.000 13.99977 98 ARG A C 1
ATOM 460 O O . ARG A 1 62 ? -4.86175 -23.47386 -44.15581 1.000 14.38780 98 ARG A O 1
ATOM 468 N N . VAL A 1 63 ? -4.67039 -22.81185 -46.30150 1.000 14.40767 99 VAL A N 1
ATOM 469 C CA . VAL A 1 63 ? -4.60778 -24.13955 -46.90216 1.000 16.19718 99 VAL A CA 1
ATOM 470 C C . VAL A 1 63 ? -3.26077 -24.23580 -47.59665 1.000 19.54617 99 VAL A C 1
ATOM 471 O O . VAL A 1 63 ? -2.91513 -23.34175 -48.37240 1.000 23.40418 99 VAL A O 1
ATOM 475 N N . VAL A 1 64 ? -2.49264 -25.29711 -47.30412 1.000 18.61593 100 VAL A N 1
ATOM 476 C CA . VAL A 1 64 ? -1.22809 -25.59220 -47.98278 1.000 19.64722 100 VAL A CA 1
ATOM 477 C C . VAL A 1 64 ? -1.44131 -26.77443 -48.92598 1.000 22.31543 100 VAL A C 1
ATOM 478 O O . VAL A 1 64 ? -1.96813 -27.81058 -48.50515 1.000 23.86137 100 VAL A O 1
ATOM 482 N N . VAL A 1 65 ? -1.05867 -26.62949 -50.20028 1.000 24.40979 101 VAL A N 1
ATOM 483 C CA . VAL A 1 65 ? -1.08047 -27.73669 -51.16528 1.000 26.95175 101 VAL A CA 1
ATOM 484 C C . VAL A 1 65 ? 0.35303 -28.17491 -51.43822 1.000 33.02896 101 VAL A C 1
ATOM 485 O O . VAL A 1 65 ? 1.16585 -27.38989 -51.94314 1.000 32.63593 101 VAL A O 1
ATOM 489 N N . LYS A 1 66 ? 0.65497 -29.43648 -51.13544 1.000 37.07673 102 LYS A N 1
ATOM 490 C CA . LYS A 1 66 ? 2.01899 -29.96377 -51.16667 1.000 35.79480 102 LYS A CA 1
ATOM 491 C C . LYS A 1 66 ? 2.11060 -31.05981 -52.22521 1.000 38.36635 102 LYS A C 1
ATOM 492 O O . LYS A 1 66 ? 1.44258 -32.09533 -52.12590 1.000 35.30909 102 LYS A O 1
ATOM 498 N N . THR A 1 67 ? 2.91743 -30.83239 -53.24471 1.000 47.53413 103 THR A N 1
ATOM 499 C CA . THR A 1 67 ? 3.34605 -31.91860 -54.10109 1.000 51.40604 103 THR A CA 1
ATOM 500 C C . THR A 1 67 ? 4.80618 -32.22803 -53.78464 1.000 57.52742 103 THR A C 1
ATOM 501 O O . THR A 1 67 ? 5.37440 -31.71524 -52.81208 1.000 59.90048 103 THR A O 1
ATOM 505 N N . GLY A 1 68 ? 5.42131 -33.08891 -54.59635 1.000 63.05502 104 GLY A N 1
ATOM 506 C CA . GLY A 1 68 ? 6.75977 -33.57593 -54.30203 1.000 70.11794 104 GLY A CA 1
ATOM 507 C C . GLY A 1 68 ? 7.85175 -32.53891 -54.45552 1.000 76.48919 104 GLY A C 1
ATOM 508 O O . GLY A 1 68 ? 8.93077 -32.70206 -53.87456 1.000 79.22863 104 GLY A O 1
ATOM 509 N N . THR A 1 69 ? 7.57793 -31.45415 -55.18647 1.000 80.11555 105 THR A N 1
ATOM 510 C CA . THR A 1 69 ? 8.57944 -30.45117 -55.50218 1.000 79.48173 105 THR A CA 1
ATOM 511 C C . THR A 1 69 ? 8.21167 -29.03215 -55.08474 1.000 76.71010 105 THR A C 1
ATOM 512 O O . THR A 1 69 ? 9.10089 -28.17220 -55.06524 1.000 80.76731 105 THR A O 1
ATOM 516 N N . SER A 1 70 ? 6.95019 -28.74613 -54.76175 1.000 65.52117 106 SER A N 1
ATOM 517 C CA . SER A 1 70 ? 6.59840 -27.40665 -54.32095 1.000 56.12666 106 SER A CA 1
ATOM 518 C C . SER A 1 70 ? 5.61593 -27.48273 -53.16018 1.000 49.64651 106 SER A C 1
ATOM 519 O O . SER A 1 70 ? 5.18373 -28.55781 -52.73562 1.000 49.51803 106 SER A O 1
ATOM 522 N N . ASP A 1 71 ? 5.24173 -26.30302 -52.68122 1.000 43.04532 107 ASP A N 1
ATOM 523 C CA . ASP A 1 71 ? 4.54616 -26.08594 -51.42525 1.000 42.27017 107 ASP A CA 1
ATOM 524 C C . ASP A 1 71 ? 3.93855 -24.70103 -51.55971 1.000 41.63128 107 ASP A C 1
ATOM 525 O O . ASP A 1 71 ? 4.68281 -23.73189 -51.73915 1.000 50.57791 107 ASP A O 1
ATOM 530 N N . ALA A 1 72 ? 2.61565 -24.56687 -51.50264 1.000 29.42711 108 ALA A N 1
ATOM 531 C CA . ALA A 1 72 ? 2.04562 -23.23840 -51.62264 1.000 20.41717 108 ALA A CA 1
ATOM 532 C C . ALA A 1 72 ? 0.86898 -23.05001 -50.67852 1.000 19.11995 108 ALA A C 1
ATOM 533 O O . ALA A 1 72 ? 0.02220 -23.94029 -50.55746 1.000 17.86473 108 ALA A O 1
ATOM 535 N N . LYS A 1 73 ? 0.79672 -21.86971 -50.04438 1.000 16.75169 109 LYS A N 1
ATOM 536 C CA . LYS A 1 73 ? -0.26256 -21.53210 -49.09835 1.000 15.04893 109 LYS A CA 1
ATOM 537 C C . LYS A 1 73 ? -1.33864 -20.68996 -49.77434 1.000 20.80727 109 LYS A C 1
ATOM 538 O O . LYS A 1 73 ? -1.06217 -19.93751 -50.70480 1.000 15.99306 109 LYS A O 1
ATOM 544 N N . PHE A 1 74 ? -2.58148 -20.83874 -49.30708 1.000 25.49000 110 PHE A N 1
ATOM 545 C CA . PHE A 1 74 ? -3.75195 -20.21515 -49.91941 1.000 23.79270 110 PHE A CA 1
ATOM 546 C C . PHE A 1 74 ? -4.72818 -19.78216 -48.82867 1.000 21.74161 110 PHE A C 1
ATOM 547 O O . PHE A 1 74 ? -4.94256 -20.51108 -47.85659 1.000 22.57350 110 PHE A O 1
ATOM 555 N N . CYS A 1 75 ? -5.33467 -18.61025 -49.00181 1.000 19.51185 111 CYS A N 1
ATOM 556 C CA . CYS A 1 75 ? -6.46125 -18.18540 -48.17873 1.000 19.04978 111 CYS A CA 1
ATOM 557 C C . CYS A 1 75 ? -7.31463 -17.22907 -48.99636 1.000 22.76639 111 CYS A C 1
ATOM 558 O O . CYS A 1 75 ? -7.08244 -17.03796 -50.19113 1.000 28.21472 111 CYS A O 1
ATOM 561 N N . GLY A 1 76 ? -8.27418 -16.59404 -48.32499 1.000 19.69732 112 GLY A N 1
ATOM 562 C CA . GLY A 1 76 ? -9.16578 -15.66560 -48.99801 1.000 21.19160 112 GLY A CA 1
ATOM 563 C C . GLY A 1 76 ? -10.05310 -16.40759 -49.97508 1.000 27.19478 112 GLY A C 1
ATOM 564 O O . GLY A 1 76 ? -10.63324 -17.45067 -49.64860 1.000 29.90175 112 GLY A O 1
ATOM 565 N N . LEU A 1 77 ? -10.10902 -15.89994 -51.20745 1.000 26.39120 113 LEU A N 1
ATOM 566 C CA . LEU A 1 77 ? -10.80091 -16.57274 -52.29505 1.000 26.13699 113 LEU A CA 1
ATOM 567 C C . LEU A 1 77 ? -9.84815 -17.12542 -53.33705 1.000 30.55128 113 LEU A C 1
ATOM 568 O O . LEU A 1 77 ? -10.31102 -17.58311 -54.38980 1.000 31.90159 113 LEU A O 1
ATOM 573 N N . THR A 1 78 ? -8.53364 -17.10316 -53.07136 1.000 29.81610 114 THR A N 1
ATOM 574 C CA . THR A 1 78 ? -7.56163 -17.14681 -54.16180 1.000 29.41834 114 THR A CA 1
ATOM 575 C C . THR A 1 78 ? -7.40664 -18.52659 -54.77345 1.000 28.48997 114 THR A C 1
ATOM 576 O O . THR A 1 78 ? -6.92451 -18.63801 -55.89999 1.000 34.27864 114 THR A O 1
ATOM 580 N N . ALA A 1 79 ? -7.83887 -19.57133 -54.08784 1.000 26.89835 115 ALA A N 1
ATOM 581 C CA . ALA A 1 79 ? -7.68705 -20.92054 -54.60474 1.000 28.36967 115 ALA A CA 1
ATOM 582 C C . ALA A 1 79 ? -8.94561 -21.44338 -55.26548 1.000 29.33704 115 ALA A C 1
ATOM 583 O O . ALA A 1 79 ? -8.98449 -22.63141 -55.57997 1.000 25.45359 115 ALA A O 1
ATOM 585 N N . ASN A 1 80 ? -9.94563 -20.58022 -55.51595 1.000 33.56454 116 ASN A N 1
ATOM 586 C CA . ASN A 1 80 ? -11.31498 -21.03854 -55.75608 1.000 37.12494 116 ASN A CA 1
ATOM 587 C C . ASN A 1 80 ? -11.48262 -21.73788 -57.10370 1.000 42.10349 116 ASN A C 1
ATOM 588 O O . ASN A 1 80 ? -11.99821 -22.85309 -57.15808 1.000 45.84943 116 ASN A O 1
ATOM 593 N N . GLY A 1 81 ? -11.06765 -21.12056 -58.19794 1.000 40.61400 117 GLY A N 1
ATOM 594 C CA . GLY A 1 81 ? -11.23420 -21.82677 -59.46000 1.000 42.96029 117 GLY A CA 1
ATOM 595 C C . GLY A 1 81 ? -10.07019 -22.70768 -59.89190 1.000 44.32422 117 GLY A C 1
ATOM 596 O O . GLY A 1 81 ? -9.92446 -22.99123 -61.08207 1.000 51.33576 117 GLY A O 1
ATOM 597 N N . LEU A 1 82 ? -9.25983 -23.18127 -58.95181 1.000 39.12061 118 LEU A N 1
ATOM 598 C CA . LEU A 1 82 ? -7.92375 -23.67666 -59.25653 1.000 34.53637 118 LEU A CA 1
ATOM 599 C C . LEU A 1 82 ? -7.86440 -25.19516 -59.43089 1.000 33.07778 118 LEU A C 1
ATOM 600 O O . LEU A 1 82 ? -8.63423 -25.94805 -58.82393 1.000 32.52775 118 LEU A O 1
ATOM 605 N N . THR A 1 83 ? -6.90833 -25.63621 -60.25796 1.000 33.23344 119 THR A N 1
ATOM 606 C CA . THR A 1 83 ? -6.68341 -27.05013 -60.56089 1.000 29.86236 119 THR A CA 1
ATOM 607 C C . THR A 1 83 ? -5.18800 -27.32811 -60.53065 1.000 29.68646 119 THR A C 1
ATOM 608 O O . THR A 1 83 ? -4.45083 -26.82492 -61.37781 1.000 36.70016 119 THR A O 1
ATOM 612 N N . LEU A 1 84 ? -4.73238 -28.12756 -59.57436 1.000 26.47171 120 LEU A N 1
ATOM 613 C CA . LEU A 1 84 ? -3.30917 -28.33454 -59.35030 1.000 22.19859 120 LEU A CA 1
ATOM 614 C C . LEU A 1 84 ? -2.95558 -29.80303 -59.53531 1.000 27.19369 120 LEU A C 1
ATOM 615 O O . LEU A 1 84 ? -3.79314 -30.69868 -59.37125 1.000 23.97428 120 LEU A O 1
ATOM 620 N N . ASN A 1 85 ? -1.69371 -30.03727 -59.87084 1.000 33.87647 121 ASN A N 1
ATOM 621 C CA . ASN A 1 85 ? -1.26488 -31.30965 -60.41251 1.000 39.05125 121 ASN A CA 1
ATOM 622 C C . ASN A 1 85 ? -0.00432 -31.74857 -59.69009 1.000 35.08763 121 ASN A C 1
ATOM 623 O O . ASN A 1 85 ? 0.98306 -31.00487 -59.66097 1.000 38.55840 121 ASN A O 1
ATOM 628 N N . SER A 1 86 ? -0.04300 -32.94534 -59.09987 1.000 30.34614 122 SER A N 1
ATOM 629 C CA . SER A 1 86 ? 1.12029 -33.48981 -58.40333 1.000 33.76059 122 SER A CA 1
ATOM 630 C C . SER A 1 86 ? 2.19410 -33.95876 -59.37915 1.000 37.10559 122 SER A C 1
ATOM 631 O O . SER A 1 86 ? 1.89689 -34.48994 -60.45425 1.000 41.87005 122 SER A O 1
ATOM 634 N N . THR A 1 87 ? 3.45182 -33.77304 -58.98667 1.000 34.99028 123 THR A N 1
ATOM 635 C CA . THR A 1 87 ? 4.56157 -34.18465 -59.83845 1.000 36.44466 123 THR A CA 1
ATOM 636 C C . THR A 1 87 ? 4.86964 -35.67325 -59.68480 1.000 38.01461 123 THR A C 1
ATOM 637 O O . THR A 1 87 ? 5.25306 -36.33340 -60.65509 1.000 41.24588 123 THR A O 1
ATOM 641 N N . GLY A 1 88 ? 4.69849 -36.21849 -58.49068 1.000 37.75939 124 GLY A N 1
ATOM 642 C CA . GLY A 1 88 ? 4.70121 -37.65102 -58.26834 1.000 38.10647 124 GLY A CA 1
ATOM 643 C C . GLY A 1 88 ? 3.30005 -38.18338 -58.04993 1.000 37.13165 124 GLY A C 1
ATOM 644 O O . GLY A 1 88 ? 2.30855 -37.61818 -58.52627 1.000 37.06058 124 GLY A O 1
ATOM 645 N N . ASN A 1 89 ? 3.20261 -39.27807 -57.31168 1.000 37.61831 125 ASN A N 1
ATOM 646 C CA . ASN A 1 89 ? 1.91290 -39.91340 -57.12059 1.000 39.77309 125 ASN A CA 1
ATOM 647 C C . ASN A 1 89 ? 1.24242 -39.54058 -55.80674 1.000 43.15245 125 ASN A C 1
ATOM 648 O O . ASN A 1 89 ? 0.14717 -40.04112 -55.53219 1.000 44.78004 125 ASN A O 1
ATOM 653 N N . VAL A 1 90 ? 1.85416 -38.69137 -54.97867 1.000 41.27326 126 VAL A N 1
ATOM 654 C CA . VAL A 1 90 ? 1.23583 -38.26674 -53.72322 1.000 37.84190 126 VAL A CA 1
ATOM 655 C C . VAL A 1 90 ? 0.97875 -36.76079 -53.74952 1.000 37.17182 126 VAL A C 1
ATOM 656 O O . VAL A 1 90 ? 1.88095 -35.96881 -54.04723 1.000 36.44520 126 VAL A O 1
ATOM 660 N N . MET A 1 91 ? -0.25402 -36.37135 -53.42393 1.000 36.00472 127 MET A N 1
ATOM 661 C CA . MET A 1 91 ? -0.62728 -34.97877 -53.20333 1.000 32.27361 127 MET A CA 1
ATOM 662 C C . MET A 1 91 ? -1.19516 -34.83554 -51.79514 1.000 34.87830 127 MET A C 1
ATOM 663 O O . MET A 1 91 ? -2.11121 -35.57348 -51.42232 1.000 39.94769 127 MET A O 1
ATOM 668 N N . GLU A 1 92 ? -0.67331 -33.87639 -51.02437 1.000 29.86995 128 GLU A N 1
ATOM 669 C CA . GLU A 1 92 ? -1.09637 -33.63645 -49.64836 1.000 28.61539 128 GLU A CA 1
ATOM 670 C C . GLU A 1 92 ? -1.72205 -32.25034 -49.54229 1.000 27.09788 128 GLU A C 1
ATOM 671 O O . GLU A 1 92 ? -1.13780 -31.27081 -50.01688 1.000 28.77393 128 GLU A O 1
ATOM 677 N N . VAL A 1 93 ? -2.90439 -32.17355 -48.92437 1.000 23.68351 129 VAL A N 1
ATOM 678 C CA . VAL A 1 93 ? -3.64650 -30.92834 -48.71593 1.000 19.86100 129 VAL A CA 1
ATOM 679 C C . VAL A 1 93 ? -3.79912 -30.70333 -47.21601 1.000 19.82662 129 VAL A C 1
ATOM 680 O O . VAL A 1 93 ? -4.44640 -31.50136 -46.52992 1.000 20.25563 129 VAL A O 1
ATOM 684 N N . PHE A 1 94 ? -3.24497 -29.60711 -46.71203 1.000 18.74341 130 PHE A N 1
ATOM 685 C CA . PHE A 1 94 ? -3.36164 -29.26005 -45.30428 1.000 18.72332 130 PHE A CA 1
ATOM 686 C C . PHE A 1 94 ? -4.32649 -28.10728 -45.12448 1.000 20.33541 130 PHE A C 1
ATOM 687 O O . PHE A 1 94 ? -4.55991 -27.33085 -46.04890 1.000 29.74855 130 PHE A O 1
ATOM 695 N N . PHE A 1 95 ? -4.88297 -27.99973 -43.92076 1.000 13.79848 131 PHE A N 1
ATOM 696 C CA . PHE A 1 95 ? -5.74351 -26.87595 -43.58068 1.000 13.69316 131 PHE A CA 1
ATOM 697 C C . PHE A 1 95 ? -5.59032 -26.59927 -42.09507 1.000 20.42417 131 PHE A C 1
ATOM 698 O O . PHE A 1 95 ? -5.67229 -27.52378 -41.27890 1.000 19.05221 131 PHE A O 1
ATOM 706 N N . ASN A 1 96 ? -5.34645 -25.33089 -41.75594 1.000 24.52233 132 ASN A N 1
ATOM 707 C CA . ASN A 1 96 ? -5.21541 -24.87496 -40.37362 1.000 22.39523 132 ASN A CA 1
ATOM 708 C C . ASN A 1 96 ? -6.02182 -23.59625 -40.18365 1.000 22.72206 132 ASN A C 1
ATOM 709 O O . ASN A 1 96 ? -5.92073 -22.66907 -40.99713 1.000 20.30122 132 ASN A O 1
ATOM 714 N N . SER A 1 97 ? -6.85017 -23.55764 -39.14204 1.000 22.46431 133 SER A N 1
ATOM 715 C CA . SER A 1 97 ? -7.59860 -22.35686 -38.81005 1.000 19.97424 133 SER A CA 1
ATOM 716 C C . SER A 1 97 ? -7.11100 -21.90426 -37.44609 1.000 18.11853 133 SER A C 1
ATOM 717 O O . SER A 1 97 ? -6.61483 -22.71709 -36.66438 1.000 25.23967 133 SER A O 1
ATOM 720 N N . ASP A 1 98 ? -7.25471 -20.61714 -37.14448 1.000 13.05974 134 ASP A N 1
ATOM 721 C CA . ASP A 1 98 ? -6.80411 -20.19569 -35.83221 1.000 15.57684 134 ASP A CA 1
ATOM 722 C C . ASP A 1 98 ? -8.01880 -20.15378 -34.90600 1.000 20.86531 134 ASP A C 1
ATOM 723 O O . ASP A 1 98 ? -9.00349 -20.84424 -35.16846 1.000 18.60999 134 ASP A O 1
ATOM 728 N N . PHE A 1 99 ? -7.97414 -19.32997 -33.85037 1.000 24.94156 135 PHE A N 1
ATOM 729 C CA . PHE A 1 99 ? -8.95187 -19.32214 -32.76101 1.000 19.57723 135 PHE A CA 1
ATOM 730 C C . PHE A 1 99 ? -10.20457 -18.50305 -33.04330 1.000 22.99630 135 PHE A C 1
ATOM 731 O O . PHE A 1 99 ? -11.15290 -18.60410 -32.26226 1.000 31.52134 135 PHE A O 1
ATOM 739 N N . SER A 1 100 ? -10.24398 -17.68210 -34.09497 1.000 20.16208 136 SER A N 1
ATOM 740 C CA . SER A 1 100 ? -11.39034 -16.79368 -34.27647 1.000 19.11158 136 SER A CA 1
ATOM 741 C C . SER A 1 100 ? -11.54122 -16.45398 -35.75362 1.000 20.16963 136 SER A C 1
ATOM 742 O O . SER A 1 100 ? -10.59282 -16.58354 -36.51983 1.000 26.33804 136 SER A O 1
ATOM 745 N N . VAL A 1 101 ? -12.74565 -15.97047 -36.12318 1.000 16.31532 137 VAL A N 1
ATOM 746 C CA . VAL A 1 101 ? -13.19273 -15.61285 -37.48169 1.000 12.55179 137 VAL A CA 1
ATOM 747 C C . VAL A 1 101 ? -13.14790 -16.80545 -38.43029 1.000 18.14103 137 VAL A C 1
ATOM 748 O O . VAL A 1 101 ? -12.08707 -17.16350 -38.94840 1.000 25.02242 137 VAL A O 1
ATOM 752 N N . GLN A 1 102 ? -14.30683 -17.38953 -38.71974 1.000 18.80283 138 GLN A N 1
ATOM 753 C CA . GLN A 1 102 ? -14.39576 -18.55061 -39.59213 1.000 15.65605 138 GLN A CA 1
ATOM 754 C C . GLN A 1 102 ? -15.23697 -18.22594 -40.81481 1.000 17.42469 138 GLN A C 1
ATOM 755 O O . GLN A 1 102 ? -16.24463 -17.51855 -40.72103 1.000 19.88616 138 GLN A O 1
ATOM 761 N N . LYS A 1 103 ? -14.80747 -18.73311 -41.95626 1.000 16.90865 139 LYS A N 1
ATOM 762 C CA . LYS A 1 103 ? -15.56915 -18.65405 -43.18447 1.000 16.51910 139 LYS A CA 1
ATOM 763 C C . LYS A 1 103 ? -15.99187 -20.06264 -43.60045 1.000 17.79111 139 LYS A C 1
ATOM 764 O O . LYS A 1 103 ? -15.90244 -21.01924 -42.81823 1.000 19.66114 139 LYS A O 1
ATOM 770 N N . LYS A 1 104 ? -16.42595 -20.17985 -44.85540 1.000 12.84158 140 LYS A N 1
ATOM 771 C CA . LYS A 1 104 ? -17.18485 -21.33865 -45.30650 1.000 12.81551 140 LYS A CA 1
ATOM 772 C C . LYS A 1 104 ? -16.30877 -22.57803 -45.42790 1.000 17.97077 140 LYS A C 1
ATOM 773 O O . LYS A 1 104 ? -16.72683 -23.68351 -45.06262 1.000 23.02091 140 LYS A O 1
ATOM 779 N N . GLY A 1 105 ? -15.07772 -22.40727 -45.89481 1.000 16.87380 141 GLY A N 1
ATOM 780 C CA . GLY A 1 105 ? -14.20806 -23.53908 -46.08975 1.000 14.38553 141 GLY A CA 1
ATOM 781 C C . GLY A 1 105 ? -14.07780 -23.89833 -47.55081 1.000 20.75261 141 GLY A C 1
ATOM 782 O O . GLY A 1 105 ? -13.95566 -23.00680 -48.40488 1.000 19.40588 141 GLY A O 1
ATOM 783 N N . PHE A 1 106 ? -14.12403 -25.19489 -47.85558 1.000 21.49430 142 PHE A N 1
ATOM 784 C CA . PHE A 1 106 ? -13.78202 -25.61470 -49.19845 1.000 19.54496 142 PHE A CA 1
ATOM 785 C C . PHE A 1 106 ? -14.31766 -27.00128 -49.50314 1.000 25.28495 142 PHE A C 1
ATOM 786 O O . PHE A 1 106 ? -14.59341 -27.80097 -48.60567 1.000 28.12561 142 PHE A O 1
ATOM 794 N N . HIS A 1 107 ? -14.41739 -27.27305 -50.80321 1.000 25.30327 143 HIS A N 1
ATOM 795 C CA . HIS A 1 107 ? -14.83176 -28.55819 -51.34894 1.000 24.11924 143 HIS A CA 1
ATOM 796 C C . HIS A 1 107 ? -13.87029 -28.88903 -52.47694 1.000 26.77264 143 HIS A C 1
ATOM 797 O O . HIS A 1 107 ? -13.83814 -28.18033 -53.48848 1.000 30.68671 143 HIS A O 1
ATOM 804 N N . ILE A 1 108 ? -13.09887 -29.95941 -52.30402 1.000 22.90767 144 ILE A N 1
ATOM 805 C CA . ILE A 1 108 ? -12.03289 -30.34508 -53.21860 1.000 20.65405 144 ILE A CA 1
ATOM 806 C C . ILE A 1 108 ? -12.37240 -31.70312 -53.82687 1.000 25.16121 144 ILE A C 1
ATOM 807 O O . ILE A 1 108 ? -12.75928 -32.63251 -53.11054 1.000 27.52373 144 ILE A O 1
ATOM 812 N N . SER A 1 109 ? -12.25308 -31.81171 -55.14419 1.000 29.50425 145 SER A N 1
ATOM 813 C CA . SER A 1 109 ? -12.36696 -33.08269 -55.84571 1.000 31.26868 145 SER A CA 1
ATOM 814 C C . SER A 1 109 ? -10.97813 -33.56292 -56.23652 1.000 30.26789 145 SER A C 1
ATOM 815 O O . SER A 1 109 ? -10.18681 -32.78838 -56.78120 1.000 29.24900 145 SER A O 1
ATOM 818 N N . TYR A 1 110 ? -10.68536 -34.83436 -55.97236 1.000 31.13427 146 TYR A N 1
ATOM 819 C CA . TYR A 1 110 ? -9.42125 -35.42525 -56.38039 1.000 32.77464 146 TYR A CA 1
ATOM 820 C C . TYR A 1 110 ? -9.65287 -36.52037 -57.41173 1.000 41.08977 146 TYR A C 1
ATOM 821 O O . TYR A 1 110 ? -10.71766 -37.13780 -57.47327 1.000 47.45565 146 TYR A O 1
ATOM 830 N N . LYS A 1 111 ? -8.61729 -36.76774 -58.20802 1.000 42.62041 147 LYS A N 1
ATOM 831 C CA . LYS A 1 111 ? -8.71270 -37.58259 -59.41050 1.000 43.23924 147 LYS A CA 1
ATOM 832 C C . LYS A 1 111 ? -7.34262 -38.19343 -59.67320 1.000 44.27280 147 LYS A C 1
ATOM 833 O O . LYS A 1 111 ? -6.33479 -37.47634 -59.64319 1.000 43.15453 147 LYS A O 1
ATOM 839 N N . GLN A 1 112 ? -7.30137 -39.51238 -59.88800 1.000 44.76219 148 GLN A N 1
ATOM 840 C CA . GLN A 1 112 ? -6.08116 -40.20169 -60.30604 1.000 44.31017 148 GLN A CA 1
ATOM 841 C C . GLN A 1 112 ? -5.94745 -40.10649 -61.82706 1.000 49.00807 148 GLN A C 1
ATOM 842 O O . GLN A 1 112 ? -6.81678 -40.58308 -62.57019 1.000 52.49788 148 GLN A O 1
ATOM 848 N N . VAL A 1 113 ? -4.86527 -39.48361 -62.28362 1.000 44.83693 149 VAL A N 1
ATOM 849 C CA . VAL A 1 113 ? -4.61776 -39.22551 -63.69443 1.000 42.89942 149 VAL A CA 1
ATOM 850 C C . VAL A 1 113 ? -3.33669 -39.94863 -64.07622 1.000 46.54172 149 VAL A C 1
ATOM 851 O O . VAL A 1 113 ? -2.31666 -39.80960 -63.38730 1.000 44.90893 149 VAL A O 1
ATOM 855 N N . ALA A 1 114 ? -3.39968 -40.74600 -65.14647 1.000 49.33245 150 ALA A N 1
ATOM 856 C CA . ALA A 1 114 ? -2.20197 -41.39582 -65.65996 1.000 46.66293 150 ALA A CA 1
ATOM 857 C C . ALA A 1 114 ? -1.28291 -40.36399 -66.28940 1.000 42.81132 150 ALA A C 1
ATOM 858 O O . ALA A 1 114 ? -1.74970 -39.39084 -66.89067 1.000 39.49548 150 ALA A O 1
ATOM 860 N N . VAL A 1 115 ? 0.02574 -40.54293 -66.07433 1.000 46.52137 151 VAL A N 1
ATOM 861 C CA . VAL A 1 115 ? 1.01542 -39.76723 -66.81070 1.000 55.13468 151 VAL A CA 1
ATOM 862 C C . VAL A 1 115 ? 0.85347 -40.09918 -68.29380 1.000 56.33123 151 VAL A C 1
ATOM 863 O O . VAL A 1 115 ? 0.58548 -41.25681 -68.65834 1.000 55.77800 151 VAL A O 1
ATOM 867 N N . THR A 1 116 ? 0.85820 -39.05346 -69.13232 1.000 53.36015 152 THR A N 1
ATOM 868 C CA . THR A 1 116 ? 0.73843 -39.17525 -70.58050 1.000 48.21662 152 THR A CA 1
ATOM 869 C C . THR A 1 116 ? 1.84124 -40.06664 -71.17217 1.000 49.47864 152 THR A C 1
ATOM 870 O O . THR A 1 116 ? 2.93537 -40.24525 -70.60565 1.000 45.55787 152 THR A O 1
ATOM 874 N N . LEU A 1 117 ? 1.50816 -40.66450 -72.31951 1.000 50.50644 153 LEU A N 1
ATOM 875 C CA . LEU A 1 117 ? 2.46933 -41.46220 -73.05823 1.000 42.50254 153 LEU A CA 1
ATOM 876 C C . LEU A 1 117 ? 3.61187 -40.62600 -73.61308 1.000 38.94816 153 LEU A C 1
ATOM 877 O O . LEU A 1 117 ? 4.72280 -41.15057 -73.75153 1.000 42.26644 153 LEU A O 1
ATOM 882 N N . ARG A 1 118 ? 3.39509 -39.32478 -73.84671 1.000 35.29810 154 ARG A N 1
ATOM 883 C CA . ARG A 1 118 ? 4.44420 -38.43857 -74.33650 1.000 43.77113 154 ARG A CA 1
ATOM 884 C C . ARG A 1 118 ? 5.43276 -37.98617 -73.26386 1.000 49.21734 154 ARG A C 1
ATOM 885 O O . ARG A 1 118 ? 6.32737 -37.18815 -73.57036 1.000 52.35886 154 ARG A O 1
ATOM 893 N N . ASN A 1 119 ? 5.28218 -38.44303 -72.02217 1.000 50.08028 155 ASN A N 1
ATOM 894 C CA . ASN A 1 119 ? 6.31168 -38.33426 -71.00009 1.000 47.82823 155 ASN A CA 1
ATOM 895 C C . ASN A 1 119 ? 6.97697 -39.67142 -70.75063 1.000 51.14497 155 ASN A C 1
ATOM 896 O O . ASN A 1 119 ? 7.59178 -39.85860 -69.69998 1.000 58.46258 155 ASN A O 1
ATOM 901 N N . GLN A 1 120 ? 6.82159 -40.62945 -71.65958 1.000 48.59616 156 GLN A N 1
ATOM 902 C CA . GLN A 1 120 ? 7.34063 -41.97536 -71.45594 1.000 48.54167 156 GLN A CA 1
ATOM 903 C C . GLN A 1 120 ? 8.01857 -42.49457 -72.72055 1.000 46.07420 156 GLN A C 1
ATOM 904 O O . GLN A 1 120 ? 7.56920 -42.23033 -73.83636 1.000 46.53934 156 GLN A O 1
ATOM 910 N N . LYS A 1 121 ? 9.09672 -43.23720 -72.53583 1.000 42.42700 157 LYS A N 1
ATOM 911 C CA . LYS A 1 121 ? 9.75980 -43.99157 -73.58751 1.000 43.48437 157 LYS A CA 1
ATOM 912 C C . LYS A 1 121 ? 9.43596 -45.46166 -73.34197 1.000 41.06221 157 LYS A C 1
ATOM 913 O O . LYS A 1 121 ? 8.95076 -45.82544 -72.26657 1.000 37.48031 157 LYS A O 1
ATOM 919 N N . VAL A 1 122 ? 9.62943 -46.31508 -74.34818 1.000 41.07705 158 VAL A N 1
ATOM 920 C CA . VAL A 1 122 ? 9.11838 -47.68880 -74.27812 1.000 43.27417 158 VAL A CA 1
ATOM 921 C C . VAL A 1 122 ? 10.21038 -48.67683 -74.67093 1.000 45.95865 158 VAL A C 1
ATOM 922 O O . VAL A 1 122 ? 10.75124 -48.60018 -75.77885 1.000 44.52272 158 VAL A O 1
ATOM 926 N N . THR A 1 123 ? 10.51419 -49.62042 -73.77585 1.000 51.40404 159 THR A N 1
ATOM 927 C CA . THR A 1 123 ? 11.46068 -50.69031 -74.08887 1.000 58.02852 159 THR A CA 1
ATOM 928 C C . THR A 1 123 ? 10.78682 -51.77028 -74.94252 1.000 59.49917 159 THR A C 1
ATOM 929 O O . THR A 1 123 ? 9.74683 -52.31005 -74.55343 1.000 61.33226 159 THR A O 1
ATOM 933 N N . MET A 1 124 ? 11.37489 -52.09133 -76.10551 1.000 58.73914 160 MET A N 1
ATOM 934 C CA . MET A 1 124 ? 10.68558 -53.11002 -76.90249 1.000 66.24645 160 MET A CA 1
ATOM 935 C C . MET A 1 124 ? 11.19655 -54.50211 -76.53859 1.000 71.96006 160 MET A C 1
ATOM 936 O O . MET A 1 124 ? 12.38254 -54.65458 -76.22677 1.000 71.65005 160 MET A O 1
ATOM 941 N N . PRO A 1 125 ? 10.35495 -55.54632 -76.55205 1.000 81.51304 161 PRO A N 1
ATOM 942 C CA . PRO A 1 125 ? 10.73188 -56.79549 -75.88334 1.000 87.12795 161 PRO A CA 1
ATOM 943 C C . PRO A 1 125 ? 11.67681 -57.64528 -76.72027 1.000 87.31820 161 PRO A C 1
ATOM 944 O O . PRO A 1 125 ? 11.87248 -57.43690 -77.91643 1.000 86.50958 161 PRO A O 1
ATOM 948 N N . LYS A 1 126 ? 12.27041 -58.62014 -76.04300 1.000 88.76430 162 LYS A N 1
ATOM 949 C CA . LYS A 1 126 ? 13.16096 -59.57479 -76.67085 1.000 90.63459 162 LYS A CA 1
ATOM 950 C C . LYS A 1 126 ? 12.46944 -60.90611 -76.93707 1.000 91.50403 162 LYS A C 1
ATOM 951 O O . LYS A 1 126 ? 12.88848 -61.63997 -77.83423 1.000 91.97408 162 LYS A O 1
ATOM 953 N N . SER A 1 127 ? 11.39681 -61.22834 -76.22004 1.000 91.09259 163 SER A N 1
ATOM 954 C CA . SER A 1 127 ? 10.72288 -62.49602 -76.47186 1.000 91.75738 163 SER A CA 1
ATOM 955 C C . SER A 1 127 ? 9.39774 -62.24774 -77.19213 1.000 94.65030 163 SER A C 1
ATOM 956 O O . SER A 1 127 ? 9.11837 -61.14086 -77.65649 1.000 95.36494 163 SER A O 1
ATOM 959 N N . SER A 1 128 ? 8.55480 -63.27420 -77.27101 1.000 95.67038 164 SER A N 1
ATOM 960 C CA . SER A 1 128 ? 7.19506 -63.13387 -77.78210 1.000 95.80184 164 SER A CA 1
ATOM 961 C C . SER A 1 128 ? 6.21023 -63.63451 -76.71902 1.000 94.74540 164 SER A C 1
ATOM 962 O O . SER A 1 128 ? 6.60266 -63.96416 -75.59145 1.000 96.66840 164 SER A O 1
ATOM 965 N N . LYS A 1 129 ? 4.91527 -63.61122 -77.07681 1.000 91.74362 165 LYS A N 1
ATOM 966 C CA . LYS A 1 129 ? 3.77671 -63.44722 -76.14587 1.000 89.38156 165 LYS A CA 1
ATOM 967 C C . LYS A 1 129 ? 3.98758 -62.27090 -75.18627 1.000 87.56752 165 LYS A C 1
ATOM 968 O O . LYS A 1 129 ? 3.60156 -62.32504 -74.01934 1.000 89.48230 165 LYS A O 1
ATOM 970 N N . THR A 1 130 ? 4.60889 -61.17899 -75.69707 1.000 82.41237 166 THR A N 1
ATOM 971 C CA . THR A 1 130 ? 4.75433 -59.88226 -75.03226 1.000 72.83842 166 THR A CA 1
ATOM 972 C C . THR A 1 130 ? 4.51538 -58.83481 -76.12399 1.000 72.14136 166 THR A C 1
ATOM 973 O O . THR A 1 130 ? 5.43435 -58.18444 -76.63422 1.000 72.51353 166 THR A O 1
ATOM 977 N N . ILE A 1 131 ? 3.24416 -58.69547 -76.48952 1.000 66.24311 167 ILE A N 1
ATOM 978 C CA . ILE A 1 131 ? 2.82672 -57.90918 -77.63940 1.000 58.83793 167 ILE A CA 1
ATOM 979 C C . ILE A 1 131 ? 2.52597 -56.49646 -77.16462 1.000 54.25031 167 ILE A C 1
ATOM 980 O O . ILE A 1 131 ? 1.70464 -56.29123 -76.26536 1.000 55.40140 167 ILE A O 1
ATOM 985 N N . LEU A 1 132 ? 3.19017 -55.52140 -77.77299 1.000 53.25535 168 LEU A N 1
ATOM 986 C CA . LEU A 1 132 ? 3.02929 -54.11070 -77.42900 1.000 54.83867 168 LEU A CA 1
ATOM 987 C C . LEU A 1 132 ? 2.35316 -53.44127 -78.62318 1.000 53.32649 168 LEU A C 1
ATOM 988 O O . LEU A 1 132 ? 3.00434 -52.87128 -79.50598 1.000 51.48365 168 LEU A O 1
ATOM 993 N N . ARG A 1 133 ? 1.02475 -53.53199 -78.64787 1.000 49.52735 169 ARG A N 1
ATOM 994 C CA . ARG A 1 133 ? 0.23875 -53.26859 -79.83851 1.000 41.83574 169 ARG A CA 1
ATOM 995 C C . ARG A 1 133 ? -0.62555 -52.02878 -79.68994 1.000 36.52438 169 ARG A C 1
ATOM 996 O O . ARG A 1 133 ? -0.89258 -51.54535 -78.58516 1.000 30.60348 169 ARG A O 1
ATOM 1004 N N . VAL A 1 134 ? -1.04504 -51.51785 -80.85095 1.000 38.41682 170 VAL A N 1
ATOM 1005 C CA . VAL A 1 134 ? -2.19286 -50.62497 -80.91829 1.000 36.59821 170 VAL A CA 1
ATOM 1006 C C . VAL A 1 134 ? -3.41043 -51.37687 -80.39315 1.000 36.84461 170 VAL A C 1
ATOM 1007 O O . VAL A 1 134 ? -3.58223 -52.57359 -80.66294 1.000 37.46166 170 VAL A O 1
ATOM 1011 N N . SER A 1 135 ? -4.21689 -50.70904 -79.56977 1.000 37.31161 171 SER A N 1
ATOM 1012 C CA . SER A 1 135 ? -5.31220 -51.43403 -78.94475 1.000 38.59296 171 SER A CA 1
ATOM 1013 C C . SER A 1 135 ? -6.47818 -51.56154 -79.91489 1.000 38.33012 171 SER A C 1
ATOM 1014 O O . SER A 1 135 ? -6.61767 -50.78770 -80.86869 1.000 38.83362 171 SER A O 1
ATOM 1017 N N . ASN A 1 136 ? -7.35225 -52.53490 -79.63666 1.000 41.07499 172 ASN A N 1
ATOM 1018 C CA . ASN A 1 136 ? -8.47654 -52.81563 -80.53137 1.000 44.56650 172 ASN A CA 1
ATOM 1019 C C . ASN A 1 136 ? -9.60284 -51.78731 -80.44347 1.000 39.42375 172 ASN A C 1
ATOM 1020 O O . ASN A 1 136 ? -10.50901 -51.83622 -81.28901 1.000 34.72949 172 ASN A O 1
ATOM 1025 N N . SER A 1 137 ? -9.53482 -50.84748 -79.47612 1.000 41.70392 173 SER A N 1
ATOM 1026 C CA . SER A 1 137 ? -10.27970 -49.58356 -79.52120 1.000 43.65036 173 SER A CA 1
ATOM 1027 C C . SER A 1 137 ? -10.08423 -48.81917 -80.83803 1.000 45.80448 173 SER A C 1
ATOM 1028 O O . SER A 1 137 ? -11.01701 -48.16005 -81.31913 1.000 45.76718 173 SER A O 1
ATOM 1031 N N . ILE A 1 138 ? -8.89821 -48.92078 -81.44944 1.000 46.81538 174 ILE A N 1
ATOM 1032 C CA . ILE A 1 138 ? -8.58072 -48.25921 -82.71080 1.000 43.48689 174 ILE A CA 1
ATOM 1033 C C . ILE A 1 138 ? -8.72099 -49.25416 -83.86204 1.000 41.34853 174 ILE A C 1
ATOM 1034 O O . ILE A 1 138 ? -8.19477 -50.37492 -83.79814 1.000 37.45623 174 ILE A O 1
ATOM 1039 N N . SER A 1 139 ? -9.43633 -48.84225 -84.91378 1.000 43.40678 175 SER A N 1
ATOM 1040 C CA . SER A 1 139 ? -9.55577 -49.60016 -86.15626 1.000 46.43726 175 SER A CA 1
ATOM 1041 C C . SER A 1 139 ? -8.65068 -48.97431 -87.20701 1.000 46.62319 175 SER A C 1
ATOM 1042 O O . SER A 1 139 ? -8.84535 -47.81146 -87.58706 1.000 48.15749 175 SER A O 1
ATOM 1045 N N . ILE A 1 140 ? -7.68075 -49.74680 -87.68694 1.000 44.09952 176 ILE A N 1
ATOM 1046 C CA . ILE A 1 140 ? -6.75265 -49.26024 -88.70191 1.000 40.72385 176 ILE A CA 1
ATOM 1047 C C . ILE A 1 140 ? -7.39731 -49.42340 -90.07232 1.000 37.59938 176 ILE A C 1
ATOM 1048 O O . ILE A 1 140 ? -7.69652 -50.55897 -90.48269 1.000 37.18437 176 ILE A O 1
ATOM 1053 N N . PRO A 1 141 ? -7.59713 -48.33971 -90.82208 1.000 33.67021 177 PRO A N 1
ATOM 1054 C CA . PRO A 1 141 ? -8.30896 -48.41943 -92.09755 1.000 34.27843 177 PRO A CA 1
ATOM 1055 C C . PRO A 1 141 ? -7.47371 -49.07419 -93.18635 1.000 35.67453 177 PRO A C 1
ATOM 1056 O O . PRO A 1 141 ? -6.34940 -49.51910 -92.97669 1.000 37.37045 177 PRO A O 1
ATOM 1060 N N . VAL A 1 142 ? -8.07828 -49.13847 -94.36739 1.000 37.28540 178 VAL A N 1
ATOM 1061 C CA . VAL A 1 142 ? -7.35658 -49.46708 -95.58251 1.000 35.88288 178 VAL A CA 1
ATOM 1062 C C . VAL A 1 142 ? -6.42119 -48.31476 -95.91486 1.000 35.22209 178 VAL A C 1
ATOM 1063 O O . VAL A 1 142 ? -6.83763 -47.14939 -95.90182 1.000 34.32677 178 VAL A O 1
ATOM 1067 N N . LEU A 1 143 ? -5.14065 -48.63143 -96.15808 1.000 37.36235 179 LEU A N 1
ATOM 1068 C CA . LEU A 1 143 ? -4.10155 -47.64126 -96.41963 1.000 35.06261 179 LEU A CA 1
ATOM 1069 C C . LEU A 1 143 ? -3.56259 -47.80927 -97.83931 1.000 35.78300 179 LEU A C 1
ATOM 1070 O O . LEU A 1 143 ? -3.11320 -48.89876 -98.22887 1.000 36.37882 179 LEU A O 1
ATOM 1075 N N . THR A 1 144 ? -3.64344 -46.73121 -98.61671 1.000 35.73735 180 THR A N 1
ATOM 1076 C CA . THR A 1 144 ? -2.91609 -46.58441 -99.86807 1.000 36.31612 180 THR A CA 1
ATOM 1077 C C . THR A 1 144 ? -1.88379 -45.46793 -99.79223 1.000 36.05786 180 THR A C 1
ATOM 1078 O O . THR A 1 144 ? -1.27186 -45.13122 -100.81582 1.000 36.46795 180 THR A O 1
ATOM 1082 N N . ALA A 1 145 ? -1.69157 -44.89642 -98.60064 1.000 35.39439 181 ALA A N 1
ATOM 1083 C CA . ALA A 1 145 ? -0.74455 -43.84567 -98.25951 1.000 35.04119 181 ALA A CA 1
ATOM 1084 C C . ALA A 1 145 ? -0.68561 -43.71775 -96.73937 1.000 46.18514 181 ALA A C 1
ATOM 1085 O O . ALA A 1 145 ? -1.69675 -43.89221 -96.05523 1.000 34.00805 181 ALA A O 1
ATOM 1087 N N . PHE A 1 146 ? 0.50642 -43.42366 -96.21330 1.000 46.68541 182 PHE A N 1
ATOM 1088 C CA . PHE A 1 146 ? 0.67575 -43.21936 -94.77986 1.000 33.59331 182 PHE A CA 1
ATOM 1089 C C . PHE A 1 146 ? 1.86069 -42.30033 -94.51046 1.000 40.90060 182 PHE A C 1
ATOM 1090 O O . PHE A 1 146 ? 2.80194 -42.22590 -95.30006 1.000 37.78153 182 PHE A O 1
ATOM 1098 N N . THR A 1 147 ? 1.85367 -41.69785 -93.31952 1.000 40.33720 183 THR A N 1
ATOM 1099 C CA . THR A 1 147 ? 3.04639 -41.13615 -92.68975 1.000 33.39948 183 THR A CA 1
ATOM 1100 C C . THR A 1 147 ? 3.19559 -41.77475 -91.32042 1.000 32.08358 183 THR A C 1
ATOM 1101 O O . THR A 1 147 ? 2.24745 -41.76215 -90.53456 1.000 31.63115 183 THR A O 1
ATOM 1105 N N . VAL A 1 148 ? 4.35694 -42.35003 -91.03149 1.000 32.32070 184 VAL A N 1
ATOM 1106 C CA . VAL A 1 148 ? 4.65980 -42.83942 -89.69029 1.000 34.97843 184 VAL A CA 1
ATOM 1107 C C . VAL A 1 148 ? 5.88550 -42.08584 -89.18317 1.000 33.85745 184 VAL A C 1
ATOM 1108 O O . VAL A 1 148 ? 6.86976 -41.94090 -89.91273 1.000 32.11744 184 VAL A O 1
ATOM 1112 N N . CYS A 1 149 ? 5.79241 -41.53280 -87.96456 1.000 36.36473 185 CYS A N 1
ATOM 1113 C CA . CYS A 1 149 ? 6.92773 -40.90483 -87.29890 1.000 38.00158 185 CYS A CA 1
ATOM 1114 C C . CYS A 1 149 ? 7.10860 -41.46538 -85.90399 1.000 39.91991 185 CYS A C 1
ATOM 1115 O O . CYS A 1 149 ? 6.13768 -41.72043 -85.18598 1.000 43.87072 185 CYS A O 1
ATOM 1118 N N . PHE A 1 150 ? 8.35990 -41.59274 -85.50494 1.000 39.63458 186 PHE A N 1
ATOM 1119 C CA . PHE A 1 150 ? 8.68296 -42.00200 -84.15295 1.000 41.39794 186 PHE A CA 1
ATOM 1120 C C . PHE A 1 150 ? 10.04803 -41.42463 -83.82667 1.000 43.16863 186 PHE A C 1
ATOM 1121 O O . PHE A 1 150 ? 10.71408 -40.84018 -84.68485 1.000 44.61814 186 PHE A O 1
ATOM 1129 N N . GLU A 1 151 ? 10.44038 -41.56052 -82.56311 1.000 42.63129 187 GLU A N 1
ATOM 1130 C CA . GLU A 1 151 ? 11.79628 -41.27640 -82.12128 1.000 41.52648 187 GLU A CA 1
ATOM 1131 C C . GLU A 1 151 ? 12.37822 -42.59933 -81.64471 1.000 38.95115 187 GLU A C 1
ATOM 1132 O O . GLU A 1 151 ? 11.73695 -43.30888 -80.86050 1.000 38.78507 187 GLU A O 1
ATOM 1138 N N . ILE A 1 152 ? 13.55202 -42.96219 -82.16071 1.000 35.09823 188 ILE A N 1
ATOM 1139 C CA . ILE A 1 152 ? 14.12191 -44.28358 -81.92997 1.000 37.45527 188 ILE A CA 1
ATOM 1140 C C . ILE A 1 152 ? 15.49971 -44.11334 -81.28799 1.000 44.14599 188 ILE A C 1
ATOM 1141 O O . ILE A 1 152 ? 16.18228 -43.10489 -81.52215 1.000 44.72218 188 ILE A O 1
ATOM 1146 N N . ALA A 1 153 ? 15.86284 -45.05977 -80.40957 1.000 45.54254 189 ALA A N 1
ATOM 1147 C CA . ALA A 1 153 ? 17.17094 -45.10845 -79.76355 1.000 44.31156 189 ALA A CA 1
ATOM 1148 C C . ALA A 1 153 ? 17.45109 -46.52441 -79.26213 1.000 49.98831 189 ALA A C 1
ATOM 1149 O O . ALA A 1 153 ? 16.54650 -47.23348 -78.81301 1.000 50.33478 189 ALA A O 1
ATOM 1151 N N . ARG A 1 154 ? 18.71691 -46.93221 -79.31817 1.000 55.57559 190 ARG A N 1
ATOM 1152 C CA . ARG A 1 154 ? 19.02267 -48.33791 -79.09092 1.000 62.38398 190 ARG A CA 1
ATOM 1153 C C . ARG A 1 154 ? 20.16354 -48.54737 -78.09904 1.000 63.33427 190 ARG A C 1
ATOM 1154 O O . ARG A 1 154 ? 20.97387 -47.65572 -77.82200 1.000 56.97068 190 ARG A O 1
ATOM 1156 N N . THR A 1 155 ? 20.20367 -49.77529 -77.57427 1.000 67.51484 191 THR A N 1
ATOM 1157 C CA . THR A 1 155 ? 21.31289 -50.27879 -76.77198 1.000 66.55864 191 THR A CA 1
ATOM 1158 C C . THR A 1 155 ? 22.31015 -51.05989 -77.62798 1.000 68.95594 191 THR A C 1
ATOM 1159 O O . THR A 1 155 ? 23.42859 -50.59344 -77.85632 1.000 67.37738 191 THR A O 1
ATOM 1163 N N . ALA A 1 156 ? 21.90979 -52.22094 -78.14553 1.000 72.76207 192 ALA A N 1
ATOM 1164 C CA . ALA A 1 156 ? 22.80169 -53.14259 -78.83963 1.000 75.17978 192 ALA A CA 1
ATOM 1165 C C . ALA A 1 156 ? 22.57128 -53.10095 -80.35227 1.000 79.40987 192 ALA A C 1
ATOM 1166 O O . ALA A 1 156 ? 21.70211 -52.38766 -80.86663 1.000 82.36298 192 ALA A O 1
ATOM 1168 N N . GLN A 1 157 ? 23.38207 -53.87862 -81.06967 1.000 78.05096 193 GLN A N 1
ATOM 1169 C CA . GLN A 1 157 ? 23.30750 -53.98865 -82.51729 1.000 76.76334 193 GLN A CA 1
ATOM 1170 C C . GLN A 1 157 ? 23.07866 -55.43776 -82.91917 1.000 77.44113 193 GLN A C 1
ATOM 1171 O O . GLN A 1 157 ? 23.44129 -56.36403 -82.18757 1.000 80.13829 193 GLN A O 1
ATOM 1177 N N . LYS A 1 158 ? 22.49144 -55.61342 -84.10233 1.000 74.71254 194 LYS A N 1
ATOM 1178 C CA . LYS A 1 158 ? 22.19800 -56.91267 -84.69318 1.000 74.53862 194 LYS A CA 1
ATOM 1179 C C . LYS A 1 158 ? 21.97629 -56.65344 -86.18623 1.000 77.35668 194 LYS A C 1
ATOM 1180 O O . LYS A 1 158 ? 21.68124 -55.52145 -86.58453 1.000 76.06469 194 LYS A O 1
ATOM 1186 N N . ALA A 1 159 ? 22.19709 -57.68285 -87.01608 1.000 77.37169 195 ALA A N 1
ATOM 1187 C CA . ALA A 1 159 ? 21.94074 -57.55211 -88.44652 1.000 75.83553 195 ALA A CA 1
ATOM 1188 C C . ALA A 1 159 ? 20.44353 -57.48660 -88.74611 1.000 78.29188 195 ALA A C 1
ATOM 1189 O O . ALA A 1 159 ? 19.99483 -56.61621 -89.50162 1.000 80.59180 195 ALA A O 1
ATOM 1191 N N . THR A 1 160 ? 19.65149 -58.39775 -88.17372 1.000 77.48022 196 THR A N 1
ATOM 1192 C CA . THR A 1 160 ? 18.20315 -58.42211 -88.38195 1.000 74.72855 196 THR A CA 1
ATOM 1193 C C . THR A 1 160 ? 17.50025 -57.96778 -87.10293 1.000 74.86950 196 THR A C 1
ATOM 1194 O O . THR A 1 160 ? 17.61369 -58.61807 -86.05775 1.000 72.58410 196 THR A O 1
ATOM 1198 N N . GLU A 1 161 ? 16.78135 -56.84918 -87.19555 1.000 77.09135 197 GLU A N 1
ATOM 1199 C CA . GLU A 1 161 ? 16.04480 -56.26707 -86.08314 1.000 74.58457 197 GLU A CA 1
ATOM 1200 C C . GLU A 1 161 ? 14.84375 -55.51212 -86.64882 1.000 72.11987 197 GLU A C 1
ATOM 1201 O O . GLU A 1 161 ? 14.92638 -54.94269 -87.73946 1.000 75.73595 197 GLU A O 1
ATOM 1207 N N . THR A 1 162 ? 13.71992 -55.52239 -85.91693 1.000 61.68400 198 THR A N 1
ATOM 1208 C CA . THR A 1 162 ? 12.46939 -54.92711 -86.38738 1.000 52.39528 198 THR A CA 1
ATOM 1209 C C . THR A 1 162 ? 12.05032 -53.73901 -85.52470 1.000 43.53866 198 THR A C 1
ATOM 1210 O O . THR A 1 162 ? 12.26311 -53.73483 -84.31314 1.000 42.61201 198 THR A O 1
ATOM 1214 N N . ILE A 1 163 ? 11.41618 -52.73580 -86.14782 1.000 39.27926 199 ILE A N 1
ATOM 1215 C CA . ILE A 1 163 ? 11.04509 -51.50183 -85.46454 1.000 40.58520 199 ILE A CA 1
ATOM 1216 C C . ILE A 1 163 ? 9.53123 -51.35227 -85.31297 1.000 43.51236 199 ILE A C 1
ATOM 1217 O O . ILE A 1 163 ? 9.05206 -51.02424 -84.21698 1.000 45.37976 199 ILE A O 1
ATOM 1222 N N . PHE A 1 164 ? 8.74458 -51.60504 -86.36794 1.000 40.87632 200 PHE A N 1
ATOM 1223 C CA . PHE A 1 164 ? 7.31674 -51.86670 -86.14543 1.000 39.37266 200 PHE A CA 1
ATOM 1224 C C . PHE A 1 164 ? 6.82529 -52.92591 -87.12175 1.000 37.49757 200 PHE A C 1
ATOM 1225 O O . PHE A 1 164 ? 7.46275 -53.19519 -88.14413 1.000 42.19504 200 PHE A O 1
ATOM 1233 N N . THR A 1 165 ? 5.66966 -53.51735 -86.79826 1.000 34.93257 201 THR A N 1
ATOM 1234 C CA . THR A 1 165 ? 5.08065 -54.57802 -87.61696 1.000 36.80842 201 THR A CA 1
ATOM 1235 C C . THR A 1 165 ? 3.56115 -54.45697 -87.65047 1.000 38.46664 201 THR A C 1
ATOM 1236 O O . THR A 1 165 ? 2.89797 -54.50992 -86.60742 1.000 40.45260 201 THR A O 1
ATOM 1240 N N . LEU A 1 166 ? 3.01703 -54.32315 -88.85890 1.000 39.24439 202 LEU A N 1
ATOM 1241 C CA . LEU A 1 166 ? 1.58311 -54.39889 -89.12735 1.000 39.89683 202 LEU A CA 1
ATOM 1242 C C . LEU A 1 166 ? 1.29010 -55.74365 -89.79424 1.000 46.94310 202 LEU A C 1
ATOM 1243 O O . LEU A 1 166 ? 1.69545 -55.98022 -90.94001 1.000 48.37756 202 LEU A O 1
ATOM 1248 N N . SER A 1 167 ? 0.61987 -56.63038 -89.06488 1.000 52.25214 203 SER A N 1
ATOM 1249 C CA . SER A 1 167 ? 0.16594 -57.91309 -89.58171 1.000 58.35170 203 SER A CA 1
ATOM 1250 C C . SER A 1 167 ? -1.33714 -57.83846 -89.80338 1.000 59.76384 203 SER A C 1
ATOM 1251 O O . SER A 1 167 ? -2.05030 -57.17553 -89.05071 1.000 62.78221 203 SER A O 1
ATOM 1254 N N . ASP A 1 168 ? -1.82772 -58.53867 -90.81883 1.000 59.84214 204 ASP A N 1
ATOM 1255 C CA . ASP A 1 168 ? -3.23182 -58.40142 -91.18307 1.000 61.67504 204 ASP A CA 1
ATOM 1256 C C . ASP A 1 168 ? -4.10629 -59.26257 -90.26658 1.000 61.95083 204 ASP A C 1
ATOM 1257 O O . ASP A 1 168 ? -3.64194 -59.85422 -89.28508 1.000 59.52177 204 ASP A O 1
ATOM 1262 N N . ALA A 1 169 ? -5.40404 -59.34350 -90.59786 1.000 61.22630 205 ALA A N 1
ATOM 1263 C CA . ALA A 1 169 ? -6.36595 -60.10448 -89.80235 1.000 56.47682 205 ALA A CA 1
ATOM 1264 C C . ALA A 1 169 ? -6.13775 -61.61825 -89.86665 1.000 59.51999 205 ALA A C 1
ATOM 1265 O O . ALA A 1 169 ? -6.62722 -62.34233 -88.99502 1.000 65.08148 205 ALA A O 1
ATOM 1267 N N . ALA A 1 170 ? -5.39400 -62.11243 -90.85391 1.000 57.01619 206 ALA A N 1
ATOM 1268 C CA . ALA A 1 170 ? -4.99744 -63.51211 -90.88302 1.000 52.79631 206 ALA A CA 1
ATOM 1269 C C . ALA A 1 170 ? -3.64435 -63.77166 -90.22248 1.000 47.12668 206 ALA A C 1
ATOM 1270 O O . ALA A 1 170 ? -3.31961 -64.93776 -89.96453 1.000 46.09968 206 ALA A O 1
ATOM 1272 N N . GLY A 1 171 ? -2.83558 -62.73903 -89.96745 1.000 43.51289 207 GLY A N 1
ATOM 1273 C CA . GLY A 1 171 ? -1.58950 -62.88261 -89.22865 1.000 43.84543 207 GLY A CA 1
ATOM 1274 C C . GLY A 1 171 ? -0.30499 -62.60057 -89.99520 1.000 47.29160 207 GLY A C 1
ATOM 1275 O O . GLY A 1 171 ? 0.72491 -62.32460 -89.35560 1.000 47.22513 207 GLY A O 1
ATOM 1276 N N . THR A 1 172 ? -0.29795 -62.67810 -91.33061 1.000 50.31499 208 THR A N 1
ATOM 1277 C CA . THR A 1 172 ? 0.93574 -62.42775 -92.07696 1.000 50.46808 208 THR A CA 1
ATOM 1278 C C . THR A 1 172 ? 1.22899 -60.92939 -92.12983 1.000 47.48772 208 THR A C 1
ATOM 1279 O O . THR A 1 172 ? 0.32042 -60.09903 -92.11799 1.000 46.18182 208 THR A O 1
ATOM 1283 N N . SER A 1 173 ? 2.51199 -60.58354 -92.14901 1.000 49.22166 209 SER A N 1
ATOM 1284 C CA . SER A 1 173 ? 2.90417 -59.17874 -92.09068 1.000 51.04703 209 SER A CA 1
ATOM 1285 C C . SER A 1 173 ? 2.66280 -58.47991 -93.42639 1.000 51.24112 209 SER A C 1
ATOM 1286 O O . SER A 1 173 ? 2.92522 -59.04248 -94.49261 1.000 49.52627 209 SER A O 1
ATOM 1289 N N . ILE A 1 174 ? 2.13794 -57.25388 -93.36221 1.000 50.46196 210 ILE A N 1
ATOM 1290 C CA . ILE A 1 174 ? 1.87662 -56.46449 -94.56100 1.000 44.75377 210 ILE A CA 1
ATOM 1291 C C . ILE A 1 174 ? 2.59675 -55.12269 -94.56579 1.000 43.71658 210 ILE A C 1
ATOM 1292 O O . ILE A 1 174 ? 2.74786 -54.52149 -95.64016 1.000 47.24184 210 ILE A O 1
ATOM 1297 N N . LEU A 1 175 ? 3.02603 -54.60957 -93.42172 1.000 37.39810 211 LEU A N 1
ATOM 1298 C CA . LEU A 1 175 ? 3.87139 -53.42915 -93.35590 1.000 37.06583 211 LEU A CA 1
ATOM 1299 C C . LEU A 1 175 ? 4.84519 -53.65635 -92.21606 1.000 42.65081 211 LEU A C 1
ATOM 1300 O O . LEU A 1 175 ? 4.42923 -54.09082 -91.13857 1.000 44.83855 211 LEU A O 1
ATOM 1305 N N . ALA A 1 176 ? 6.12955 -53.39653 -92.45682 1.000 37.07194 212 ALA A N 1
ATOM 1306 C CA . ALA A 1 176 ? 7.15487 -53.54034 -91.43644 1.000 37.30714 212 ALA A CA 1
ATOM 1307 C C . ALA A 1 176 ? 8.34319 -52.64686 -91.76472 1.000 39.81866 212 ALA A C 1
ATOM 1308 O O . ALA A 1 176 ? 8.75049 -52.54954 -92.92579 1.000 44.10750 212 ALA A O 1
ATOM 1310 N N . PHE A 1 177 ? 8.90539 -52.00664 -90.74263 1.000 37.07300 213 PHE A N 1
ATOM 1311 C CA . PHE A 1 177 ? 10.16262 -51.27943 -90.88324 1.000 38.45834 213 PHE A CA 1
ATOM 1312 C C . PHE A 1 177 ? 11.22234 -52.03640 -90.10586 1.000 44.74057 213 PHE A C 1
ATOM 1313 O O . PHE A 1 177 ? 11.18320 -52.08491 -88.87526 1.000 46.76498 213 PHE A O 1
ATOM 1321 N N . GLU A 1 178 ? 12.16882 -52.62278 -90.82084 1.000 48.05898 214 GLU A N 1
ATOM 1322 C CA . GLU A 1 178 ? 13.15279 -53.47434 -90.18217 1.000 48.66564 214 GLU A CA 1
ATOM 1323 C C . GLU A 1 178 ? 14.47325 -53.31040 -90.90802 1.000 54.81555 214 GLU A C 1
ATOM 1324 O O . GLU A 1 178 ? 14.50283 -53.12666 -92.12675 1.000 60.84639 214 GLU A O 1
ATOM 1330 N N . LYS A 1 179 ? 15.56400 -53.36167 -90.15047 1.000 56.79609 215 LYS A N 1
ATOM 1331 C CA . LYS A 1 179 ? 16.90561 -53.32599 -90.72168 1.000 56.94306 215 LYS A CA 1
ATOM 1332 C C . LYS A 1 179 ? 17.34963 -54.76674 -90.98592 1.000 60.93441 215 LYS A C 1
ATOM 1333 O O . LYS A 1 179 ? 17.24722 -55.62777 -90.10438 1.000 59.67806 215 LYS A O 1
ATOM 1337 N N . THR A 1 180 ? 17.81288 -55.02576 -92.21341 1.000 66.07305 216 THR A N 1
ATOM 1338 C CA . THR A 1 180 ? 17.80555 -56.36144 -92.81064 1.000 72.09932 216 THR A CA 1
ATOM 1339 C C . THR A 1 180 ? 19.19790 -56.89458 -93.14943 1.000 74.54560 216 THR A C 1
ATOM 1340 O O . THR A 1 180 ? 20.19550 -56.45538 -92.56567 1.000 76.97354 216 THR A O 1
ATOM 1344 N N . SER A 1 181 ? 19.25744 -57.86479 -94.08062 1.000 73.98421 217 SER A N 1
ATOM 1345 C CA . SER A 1 181 ? 20.51617 -58.21972 -94.74024 1.000 71.50558 217 SER A CA 1
ATOM 1346 C C . SER A 1 181 ? 21.10792 -57.01693 -95.45962 1.000 70.18457 217 SER A C 1
ATOM 1347 O O . SER A 1 181 ? 22.31600 -56.76700 -95.38380 1.000 71.93494 217 SER A O 1
ATOM 1350 N N . ASN A 1 182 ? 20.26073 -56.24744 -96.14301 1.000 65.68077 218 ASN A N 1
ATOM 1351 C CA . ASN A 1 182 ? 20.66232 -55.04498 -96.85761 1.000 59.97837 218 ASN A CA 1
ATOM 1352 C C . ASN A 1 182 ? 20.39705 -53.76078 -96.06070 1.000 52.17656 218 ASN A C 1
ATOM 1353 O O . ASN A 1 182 ? 20.26304 -52.68285 -96.65499 1.000 46.01492 218 ASN A O 1
ATOM 1358 N N . GLY A 1 183 ? 20.32627 -53.84867 -94.73257 1.000 50.58535 219 GLY A N 1
ATOM 1359 C CA . GLY A 1 183 ? 20.13033 -52.65690 -93.93182 1.000 52.65408 219 GLY A CA 1
ATOM 1360 C C . GLY A 1 183 ? 18.69974 -52.14253 -93.89797 1.000 57.26803 219 GLY A C 1
ATOM 1361 O O . GLY A 1 183 ? 17.74903 -52.93657 -93.90736 1.000 56.57850 219 GLY A O 1
ATOM 1362 N N . MET A 1 184 ? 18.54257 -50.81204 -93.88829 1.000 55.87709 220 MET A N 1
ATOM 1363 C CA . MET A 1 184 ? 17.26682 -50.17239 -93.57032 1.000 51.79472 220 MET A CA 1
ATOM 1364 C C . MET A 1 184 ? 16.27189 -50.31741 -94.71837 1.000 54.11266 220 MET A C 1
ATOM 1365 O O . MET A 1 184 ? 16.52092 -49.84965 -95.83503 1.000 56.95664 220 MET A O 1
ATOM 1367 N N . GLU A 1 185 ? 15.16482 -51.02036 -94.45743 1.000 51.25445 221 GLU A N 1
ATOM 1368 C CA . GLU A 1 185 ? 14.20204 -51.38519 -95.49035 1.000 49.46175 221 GLU A CA 1
ATOM 1369 C C . GLU A 1 185 ? 12.76953 -51.27484 -94.95714 1.000 45.12390 221 GLU A C 1
ATOM 1370 O O . GLU A 1 185 ? 12.47283 -51.66696 -93.82110 1.000 38.10907 221 GLU A O 1
ATOM 1376 N N . LEU A 1 186 ? 11.88682 -50.71790 -95.78343 1.000 46.17194 222 LEU A N 1
ATOM 1377 C CA . LEU A 1 186 ? 10.44852 -50.73712 -95.54754 1.000 38.09587 222 LEU A CA 1
ATOM 1378 C C . LEU A 1 186 ? 9.88073 -51.94388 -96.27738 1.000 40.18527 222 LEU A C 1
ATOM 1379 O O . LEU A 1 186 ? 9.99259 -52.04243 -97.50318 1.000 39.61976 222 LEU A O 1
ATOM 1384 N N . PHE A 1 187 ? 9.29738 -52.86456 -95.53804 1.000 38.68990 223 PHE A N 1
ATOM 1385 C CA . PHE A 1 187 ? 8.64229 -54.01244 -96.13948 1.000 39.26236 223 PHE A CA 1
ATOM 1386 C C . PHE A 1 187 ? 7.18008 -53.63585 -96.34267 1.000 51.52496 223 PHE A C 1
ATOM 1387 O O . PHE A 1 187 ? 6.46343 -53.44196 -95.35971 1.000 50.33111 223 PHE A O 1
ATOM 1395 N N . ILE A 1 188 ? 6.72046 -53.51799 -97.59735 1.000 50.54308 224 ILE A N 1
ATOM 1396 C CA . ILE A 1 188 ? 5.32442 -53.15077 -97.86456 1.000 39.07063 224 ILE A CA 1
ATOM 1397 C C . ILE A 1 188 ? 4.64010 -54.25534 -98.66317 1.000 45.04882 224 ILE A C 1
ATOM 1398 O O . ILE A 1 188 ? 5.06125 -54.57702 -99.78278 1.000 47.25519 224 ILE A O 1
ATOM 1403 N N . GLY A 1 189 ? 3.54393 -54.78276 -98.11258 1.000 43.84418 225 GLY A N 1
ATOM 1404 C CA . GLY A 1 189 ? 2.79716 -55.87227 -98.71659 1.000 44.67580 225 GLY A CA 1
ATOM 1405 C C . GLY A 1 189 ? 3.60102 -57.15773 -98.78075 1.000 44.48222 225 GLY A C 1
ATOM 1406 O O . GLY A 1 189 ? 3.60499 -57.96757 -97.8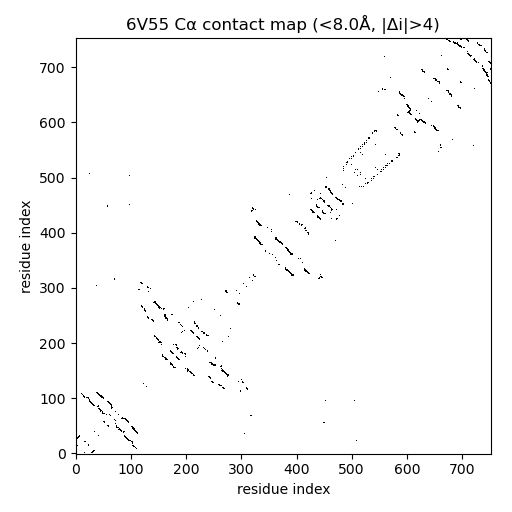4159 1.000 42.34607 225 GLY A O 1
ATOM 1407 N N . ALA A 1 190 ? 4.28017 -57.34932 -99.90954 1.000 44.63053 226 ALA A N 1
ATOM 1408 C CA . ALA A 1 190 ? 5.23175 -58.43302 -100.07717 1.000 43.59421 226 ALA A CA 1
ATOM 1409 C C . ALA A 1 190 ? 6.54849 -57.95215 -100.65369 1.000 45.45208 226 ALA A C 1
ATOM 1410 O O . ALA A 1 190 ? 7.41731 -58.78109 -100.93918 1.000 48.85880 226 ALA A O 1
ATOM 1412 N N . SER A 1 191 ? 6.72087 -56.64911 -100.83755 1.000 46.01259 227 SER A N 1
ATOM 1413 C CA . SER A 1 191 ? 7.89628 -56.09379 -101.48875 1.000 46.92506 227 SER A CA 1
ATOM 1414 C C . SER A 1 191 ? 8.82155 -55.46231 -100.45829 1.000 44.16782 227 SER A C 1
ATOM 1415 O O . SER A 1 191 ? 8.46600 -55.27419 -99.29546 1.000 41.04764 227 SER A O 1
ATOM 1418 N N . TYR A 1 192 ? 10.02265 -55.11532 -100.91141 1.000 44.35646 228 TYR A N 1
ATOM 1419 C CA . TYR A 1 192 ? 11.04504 -54.51707 -100.06376 1.000 42.05951 228 TYR A CA 1
ATOM 1420 C C . TYR A 1 192 ? 11.48497 -53.19519 -100.66934 1.000 41.84042 228 TYR A C 1
ATOM 1421 O O . TYR A 1 192 ? 12.00328 -53.15906 -101.79316 1.000 42.56683 228 TYR A O 1
ATOM 1430 N N . CYS A 1 193 ? 11.28195 -52.11913 -99.92417 1.000 42.81679 229 CYS A N 1
ATOM 1431 C CA . CYS A 1 193 ? 11.66942 -50.77499 -100.33653 1.000 45.58813 229 CYS A CA 1
ATOM 1432 C C . CYS A 1 193 ? 12.80342 -50.33674 -99.41957 1.000 42.88855 229 CYS A C 1
ATOM 1433 O O . CYS A 1 193 ? 12.56409 -49.98484 -98.25889 1.000 39.33697 229 CYS A O 1
ATOM 1436 N N . SER A 1 194 ? 14.03669 -50.38064 -99.92884 1.000 44.74431 230 SER A N 1
ATOM 1437 C CA . SER A 1 194 ? 15.19629 -50.04486 -99.11279 1.000 41.12945 230 SER A CA 1
ATOM 1438 C C . SER A 1 194 ? 15.29813 -48.53474 -98.94258 1.000 41.13396 230 SER A C 1
ATOM 1439 O O . SER A 1 194 ? 15.17330 -47.77482 -99.90909 1.000 39.70751 230 SER A O 1
ATOM 1442 N N . VAL A 1 195 ? 15.49366 -48.09909 -97.70404 1.000 43.39203 231 VAL A N 1
ATOM 1443 C CA . VAL A 1 195 ? 15.69403 -46.68195 -97.43458 1.000 44.90084 231 VAL A CA 1
ATOM 1444 C C . VAL A 1 195 ? 17.14111 -46.45267 -97.01198 1.000 48.93354 231 VAL A C 1
ATOM 1445 O O . VAL A 1 195 ? 17.43618 -45.46502 -96.32346 1.000 43.55350 231 VAL A O 1
ATOM 1449 N N . ASP A 1 196 ? 18.05178 -47.35251 -97.44143 1.000 55.19105 232 ASP A N 1
ATOM 1450 C CA . ASP A 1 196 ? 19.38907 -47.41986 -96.85014 1.000 56.74744 232 ASP A CA 1
ATOM 1451 C C . ASP A 1 196 ? 20.26801 -46.23320 -97.22153 1.000 54.58581 232 ASP A C 1
ATOM 1452 O O . ASP A 1 196 ? 21.10231 -45.82671 -96.40478 1.000 49.86914 232 ASP A O 1
ATOM 1457 N N . ASN A 1 197 ? 20.02496 -45.60942 -98.38024 1.000 59.25153 233 ASN A N 1
ATOM 1458 C CA . ASN A 1 197 ? 20.74813 -44.41365 -98.80640 1.000 62.45762 233 ASN A CA 1
ATOM 1459 C C . ASN A 1 197 ? 20.41392 -43.17260 -97.98551 1.000 60.69572 233 ASN A C 1
ATOM 1460 O O . ASN A 1 197 ? 21.08566 -42.15033 -98.16120 1.000 58.20473 233 ASN A O 1
ATOM 1465 N N . PHE A 1 198 ? 19.36854 -43.20254 -97.14637 1.000 62.41478 234 PHE A N 1
ATOM 1466 C CA . PHE A 1 198 ? 18.98658 -42.03216 -96.36652 1.000 60.82913 234 PHE A CA 1
ATOM 1467 C C . PHE A 1 198 ? 19.09708 -42.24643 -94.86150 1.000 58.24776 234 PHE A C 1
ATOM 1468 O O . PHE A 1 198 ? 18.98489 -41.26819 -94.11231 1.000 55.66902 234 PHE A O 1
ATOM 1476 N N . LEU A 1 199 ? 19.30293 -43.49199 -94.41542 1.000 58.41988 235 LEU A N 1
ATOM 1477 C CA . LEU A 1 199 ? 19.52238 -43.87421 -93.02173 1.000 60.30501 235 LEU A CA 1
ATOM 1478 C C . LEU A 1 199 ? 20.00636 -45.31648 -93.00773 1.000 65.30347 235 LEU A C 1
ATOM 1479 O O . LEU A 1 199 ? 19.61710 -46.10303 -93.86863 1.000 71.42446 235 LEU A O 1
ATOM 1484 N N . THR A 1 200 ? 20.81217 -45.68115 -92.00344 1.000 63.57118 236 THR A N 1
ATOM 1485 C CA . THR A 1 200 ? 21.08167 -47.09889 -91.74646 1.000 60.85219 236 THR A CA 1
ATOM 1486 C C . THR A 1 200 ? 21.38341 -47.31278 -90.26610 1.000 56.91035 236 THR A C 1
ATOM 1487 O O . THR A 1 200 ? 21.39129 -46.36966 -89.46199 1.000 53.80615 236 THR A O 1
ATOM 1491 N N . SER A 1 201 ? 21.67967 -48.58286 -89.91821 1.000 55.47065 237 SER A N 1
ATOM 1492 C CA . SER A 1 201 ? 21.82821 -49.09068 -88.55121 1.000 54.64895 237 SER A CA 1
ATOM 1493 C C . SER A 1 201 ? 23.08683 -48.59652 -87.84373 1.000 66.89316 237 SER A C 1
ATOM 1494 O O . SER A 1 201 ? 23.31365 -48.99643 -86.69939 1.000 71.51437 237 SER A O 1
ATOM 1497 N N . SER A 1 202 ? 23.94756 -47.80288 -88.49514 1.000 71.65941 238 SER A N 1
ATOM 1498 C CA . SER A 1 202 ? 24.99181 -47.07391 -87.78429 1.000 66.87801 238 SER A CA 1
ATOM 1499 C C . SER A 1 202 ? 24.40915 -45.91910 -86.98998 1.000 61.80881 238 SER A C 1
ATOM 1500 O O . SER A 1 202 ? 25.07644 -45.41228 -86.08115 1.000 61.37499 238 SER A O 1
ATOM 1503 N N . ASP A 1 203 ? 23.19469 -45.49086 -87.32375 1.000 55.70465 239 ASP A N 1
ATOM 1504 C CA . ASP A 1 203 ? 22.43288 -44.54942 -86.50872 1.000 61.31007 239 ASP A CA 1
ATOM 1505 C C . ASP A 1 203 ? 21.40087 -45.25281 -85.60850 1.000 57.41251 239 ASP A C 1
ATOM 1506 O O . ASP A 1 203 ? 20.24508 -44.82940 -85.54638 1.000 54.82349 239 ASP A O 1
ATOM 1511 N N . ILE A 1 204 ? 21.77194 -46.32485 -84.88734 1.000 57.76115 240 ILE A N 1
ATOM 1512 C CA . ILE A 1 204 ? 20.93600 -46.77416 -83.77434 1.000 58.51830 240 ILE A CA 1
ATOM 1513 C C . ILE A 1 204 ? 21.65583 -46.38331 -82.47931 1.000 69.63126 240 ILE A C 1
ATOM 1514 O O . ILE A 1 204 ? 21.83927 -47.18894 -81.55575 1.000 66.77655 240 ILE A O 1
ATOM 1519 N N . THR A 1 205 ? 22.01313 -45.09499 -82.40084 1.000 80.84059 241 THR A N 1
ATOM 1520 C CA . THR A 1 205 ? 22.53415 -44.43173 -81.20227 1.000 85.12822 241 THR A CA 1
ATOM 1521 C C . THR A 1 205 ? 21.56297 -44.51787 -80.01864 1.000 84.19995 241 THR A C 1
ATOM 1522 O O . THR A 1 205 ? 20.36170 -44.72337 -80.18183 1.000 82.98743 241 THR A O 1
ATOM 1526 N N . ALA A 1 206 ? 22.10592 -44.35083 -78.80454 1.000 81.18713 242 ALA A N 1
ATOM 1527 C CA . ALA A 1 206 ? 21.26495 -44.31976 -77.61720 1.000 74.49019 242 ALA A CA 1
ATOM 1528 C C . ALA A 1 206 ? 20.71963 -42.93104 -77.32308 1.000 71.58505 242 ALA A C 1
ATOM 1529 O O . ALA A 1 206 ? 19.98886 -42.76766 -76.33486 1.000 71.02908 242 ALA A O 1
ATOM 1531 N N . THR A 1 207 ? 21.08414 -41.93457 -78.13467 1.000 68.30390 243 THR A N 1
ATOM 1532 C CA . THR A 1 207 ? 20.37233 -40.66389 -78.16663 1.000 71.36498 243 THR A CA 1
ATOM 1533 C C . THR A 1 207 ? 19.15631 -40.80072 -79.08243 1.000 76.77915 243 THR A C 1
ATOM 1534 O O . THR A 1 207 ? 19.25382 -41.35743 -80.18605 1.000 79.63283 243 THR A O 1
ATOM 1538 N N . MET A 1 208 ? 18.00862 -40.31395 -78.61541 1.000 71.65919 244 MET A N 1
ATOM 1539 C CA . MET A 1 208 ? 16.81753 -40.36234 -79.43999 1.000 66.95409 244 MET A CA 1
ATOM 1540 C C . MET A 1 208 ? 16.89529 -39.35211 -80.57086 1.000 63.88770 244 MET A C 1
ATOM 1541 O O . MET A 1 208 ? 17.40185 -38.23721 -80.40417 1.000 64.93410 244 MET A O 1
ATOM 1546 N N . LYS A 1 209 ? 16.35354 -39.74068 -81.72317 1.000 59.35092 245 LYS A N 1
ATOM 1547 C CA . LYS A 1 209 ? 16.26714 -38.82860 -82.83505 1.000 52.10254 245 LYS A CA 1
ATOM 1548 C C . LYS A 1 209 ? 14.97367 -39.14204 -83.57527 1.000 42.84840 245 LYS A C 1
ATOM 1549 O O . LYS A 1 209 ? 14.58929 -40.32151 -83.68087 1.000 35.48227 245 LYS A O 1
ATOM 1555 N N . PRO A 1 210 ? 14.25794 -38.11372 -84.04054 1.000 41.45287 246 PRO A N 1
ATOM 1556 C CA . PRO A 1 210 ? 13.02998 -38.34730 -84.80655 1.000 44.93219 246 PRO A CA 1
ATOM 1557 C C . PRO A 1 210 ? 13.30295 -38.82111 -86.23096 1.000 46.04763 246 PRO A C 1
ATOM 1558 O O . PRO A 1 210 ? 14.32677 -38.50460 -86.84365 1.000 43.23825 246 PRO A O 1
ATOM 1562 N N . LEU A 1 211 ? 12.35129 -39.60227 -86.74501 1.000 49.46716 247 LEU A N 1
ATOM 1563 C CA . LEU A 1 211 ? 12.43339 -40.24562 -88.05171 1.000 49.88198 247 LEU A CA 1
ATOM 1564 C C . LEU A 1 211 ? 11.02213 -40.42392 -88.59513 1.000 56.15154 247 LEU A C 1
ATOM 1565 O O . LEU A 1 211 ? 10.18239 -41.04252 -87.93456 1.000 58.87969 247 LEU A O 1
ATOM 1570 N N . CYS A 1 212 ? 10.78101 -39.91732 -89.80680 1.000 57.98359 248 CYS A N 1
ATOM 1571 C CA . CYS A 1 212 ? 9.49071 -40.02146 -90.47648 1.000 55.81302 248 CYS A CA 1
ATOM 1572 C C . CYS A 1 212 ? 9.63206 -40.83182 -91.75131 1.000 51.34672 248 CYS A C 1
ATOM 1573 O O . CYS A 1 212 ? 10.60167 -40.66765 -92.49575 1.000 54.52456 248 CYS A O 1
ATOM 1576 N N . LEU A 1 213 ? 8.66360 -41.70927 -91.99612 1.000 45.53016 249 LEU A N 1
ATOM 1577 C CA . LEU A 1 213 ? 8.59100 -42.48788 -93.22244 1.000 40.73625 249 LEU A CA 1
ATOM 1578 C C . LEU A 1 213 ? 7.24807 -42.20811 -93.87596 1.000 40.55467 249 LEU A C 1
ATOM 1579 O O . LEU A 1 213 ? 6.21948 -42.25872 -93.19855 1.000 40.59408 249 LEU A O 1
ATOM 1584 N N . THR A 1 214 ? 7.25097 -41.86465 -95.17235 1.000 39.34971 250 THR A N 1
ATOM 1585 C CA . THR A 1 214 ? 6.01274 -41.69676 -95.93335 1.000 35.42913 250 THR A CA 1
ATOM 1586 C C . THR A 1 214 ? 5.99312 -42.66559 -97.10962 1.000 35.16100 250 THR A C 1
ATOM 1587 O O . THR A 1 214 ? 7.03008 -43.18555 -97.53085 1.000 36.05196 250 THR A O 1
ATOM 1591 N N . TRP A 1 215 ? 4.78669 -42.90747 -97.62504 1.000 35.27201 251 TRP A N 1
ATOM 1592 C CA . TRP A 1 215 ? 4.56625 -43.78193 -98.76998 1.000 36.00912 251 TRP A CA 1
ATOM 1593 C C . TRP A 1 215 ? 3.25191 -43.37603 -99.40665 1.000 35.94685 251 TRP A C 1
ATOM 1594 O O . TRP A 1 215 ? 2.33882 -42.99836 -98.68292 1.000 35.38331 251 TRP A O 1
ATOM 1605 N N . THR A 1 216 ? 3.17608 -43.39241 -100.74721 1.000 36.51222 252 THR A N 1
ATOM 1606 C CA . THR A 1 216 ? 1.90169 -43.44868 -101.46602 1.000 38.40484 252 THR A CA 1
ATOM 1607 C C . THR A 1 216 ? 1.92167 -44.62024 -102.43637 1.000 37.45679 252 THR A C 1
ATOM 1608 O O . THR A 1 216 ? 2.96419 -44.94315 -103.00882 1.000 37.96918 252 THR A O 1
ATOM 1612 N N . LYS A 1 217 ? 0.75295 -45.23267 -102.65022 1.000 38.71137 253 LYS A N 1
ATOM 1613 C CA . LYS A 1 217 ? 0.65503 -46.30557 -103.63551 1.000 38.88847 253 LYS A CA 1
ATOM 1614 C C . LYS A 1 217 ? 0.80056 -45.79178 -105.06790 1.000 41.34062 253 LYS A C 1
ATOM 1615 O O . LYS A 1 217 ? 1.44055 -46.45712 -105.90363 1.000 39.51752 253 LYS A O 1
ATOM 1621 N N . SER A 1 218 ? 0.24971 -44.59505 -105.33110 1.000 38.78456 254 SER A N 1
ATOM 1622 C CA . SER A 1 218 ? 0.03920 -44.09402 -106.68773 1.000 38.87044 254 SER A CA 1
ATOM 1623 C C . SER A 1 218 ? 1.34317 -43.78415 -107.39496 1.000 42.31840 254 SER A C 1
ATOM 1624 O O . SER A 1 218 ? 1.47216 -44.06256 -108.58894 1.000 45.23804 254 SER A O 1
ATOM 1627 N N . SER A 1 219 ? 2.33682 -43.27311 -106.67221 1.000 44.52516 255 SER A N 1
ATOM 1628 C CA . SER A 1 219 ? 3.66108 -43.08349 -107.24489 1.000 39.32525 255 SER A CA 1
ATOM 1629 C C . SER A 1 219 ? 4.66649 -44.14980 -106.83921 1.000 41.89952 255 SER A C 1
ATOM 1630 O O . SER A 1 219 ? 5.68540 -44.30619 -107.52008 1.000 40.17070 255 SER A O 1
ATOM 1633 N N . GLY A 1 220 ? 4.41773 -44.87658 -105.74959 1.000 42.88278 256 GLY A N 1
ATOM 1634 C CA . GLY A 1 220 ? 5.46498 -45.68058 -105.15337 1.000 39.54937 256 GLY A CA 1
ATOM 1635 C C . GLY A 1 220 ? 6.49920 -44.87993 -104.40861 1.000 39.11462 256 GLY A C 1
ATOM 1636 O O . GLY A 1 220 ? 7.54502 -45.42409 -104.05652 1.000 39.31756 256 GLY A O 1
ATOM 1637 N N . LEU A 1 221 ? 6.22592 -43.60857 -104.13382 1.000 38.52133 257 LEU A N 1
ATOM 1638 C CA . LEU A 1 221 ? 7.21089 -42.69626 -103.57364 1.000 41.51871 257 LEU A CA 1
ATOM 1639 C C . LEU A 1 221 ? 7.36072 -42.94064 -102.07491 1.000 44.88897 257 LEU A C 1
ATOM 1640 O O . LEU A 1 221 ? 6.46088 -42.61251 -101.29206 1.000 46.67535 257 LEU A O 1
ATOM 1645 N N . ILE A 1 222 ? 8.49106 -43.51757 -101.67392 1.000 37.78494 258 ILE A N 1
ATOM 1646 C CA . ILE A 1 222 ? 8.90692 -43.48925 -100.27738 1.000 37.24231 258 ILE A CA 1
ATOM 1647 C C . ILE A 1 222 ? 9.51525 -42.12133 -99.97817 1.000 36.75586 258 ILE A C 1
ATOM 1648 O O . ILE A 1 222 ? 10.31118 -41.59466 -100.75947 1.000 37.04767 258 ILE A O 1
ATOM 1653 N N . GLY A 1 223 ? 9.12962 -41.53656 -98.85382 1.000 38.86038 259 GLY A N 1
ATOM 1654 C CA . GLY A 1 223 ? 9.76980 -40.33416 -98.35026 1.000 38.98207 259 GLY A CA 1
ATOM 1655 C C . GLY A 1 223 ? 10.42061 -40.66086 -96.99941 1.000 39.43597 259 GLY A C 1
ATOM 1656 O O . GLY A 1 223 ? 9.91696 -41.50601 -96.27255 1.000 36.67895 259 GLY A O 1
ATOM 1657 N N . VAL A 1 224 ? 11.56073 -40.03272 -96.74290 1.000 41.62091 260 VAL A N 1
ATOM 1658 C CA . VAL A 1 224 ? 12.27833 -40.18664 -95.47528 1.000 39.99144 260 VAL A CA 1
ATOM 1659 C C . VAL A 1 224 ? 12.58642 -38.78905 -94.94987 1.000 43.87946 260 VAL A C 1
ATOM 1660 O O . VAL A 1 224 ? 13.13502 -37.95568 -95.68230 1.000 43.27922 260 VAL A O 1
ATOM 1664 N N . TYR A 1 225 ? 12.21699 -38.52349 -93.69822 1.000 46.79631 261 TYR A N 1
ATOM 1665 C CA . TYR A 1 225 ? 12.64163 -37.32231 -92.99174 1.000 54.09490 261 TYR A CA 1
ATOM 1666 C C . TYR A 1 225 ? 13.55008 -37.73540 -91.83202 1.000 53.77609 261 TYR A C 1
ATOM 1667 O O . TYR A 1 225 ? 13.12056 -38.46398 -90.92981 1.000 52.06686 261 TYR A O 1
ATOM 1676 N N . PHE A 1 226 ? 14.80202 -37.26725 -91.86835 1.000 54.35259 262 PHE A N 1
ATOM 1677 C CA . PHE A 1 226 ? 15.83434 -37.59948 -90.89013 1.000 53.05992 262 PHE A CA 1
ATOM 1678 C C . PHE A 1 226 ? 16.87436 -36.48740 -90.93484 1.000 56.67045 262 PHE A C 1
ATOM 1679 O O . PHE A 1 226 ? 17.35025 -36.14014 -92.02288 1.000 58.90791 262 PHE A O 1
ATOM 1687 N N . GLU A 1 227 ? 17.21436 -35.95621 -89.74777 1.000 57.75565 263 GLU A N 1
ATOM 1688 C CA . GLU A 1 227 ? 18.25190 -34.94227 -89.53145 1.000 58.78801 263 GLU A CA 1
ATOM 1689 C C . GLU A 1 227 ? 17.98653 -33.65699 -90.32591 1.000 54.20989 263 GLU A C 1
ATOM 1690 O O . GLU A 1 227 ? 18.90783 -33.06810 -90.89048 1.000 59.01232 263 GLU A O 1
ATOM 1696 N N . GLY A 1 228 ? 16.71795 -33.21751 -90.37681 1.000 48.84891 264 GLY A N 1
ATOM 1697 C CA . GLY A 1 228 ? 16.35029 -31.95052 -90.99089 1.000 55.46670 264 GLY A CA 1
ATOM 1698 C C . GLY A 1 228 ? 16.14976 -31.97880 -92.49091 1.000 64.80573 264 GLY A C 1
ATOM 1699 O O . GLY A 1 228 ? 15.55041 -31.03843 -93.04018 1.000 65.46116 264 GLY A O 1
ATOM 1700 N N . HIS A 1 229 ? 16.61085 -33.02542 -93.17014 1.000 69.24975 265 HIS A N 1
ATOM 1701 C CA . HIS A 1 229 ? 16.60652 -33.10330 -94.62189 1.000 71.98765 265 HIS A CA 1
ATOM 1702 C C . HIS A 1 229 ? 15.53221 -34.07333 -95.09986 1.000 70.98427 265 HIS A C 1
ATOM 1703 O O . HIS A 1 229 ? 15.27926 -35.10658 -94.47115 1.000 71.26585 265 HIS A O 1
ATOM 1710 N N . TYR A 1 230 ? 14.91102 -33.74034 -96.21713 1.000 68.67890 266 TYR A N 1
ATOM 1711 C CA . TYR A 1 230 ? 13.88180 -34.57529 -96.80616 1.000 65.17777 266 TYR A CA 1
ATOM 1712 C C . TYR A 1 230 ? 14.45412 -35.32478 -98.00017 1.000 58.25789 266 TYR A C 1
ATOM 1713 O O . TYR A 1 230 ? 15.16840 -34.75239 -98.82716 1.000 56.60617 266 TYR A O 1
ATOM 1722 N N . PHE A 1 231 ? 14.12253 -36.60295 -98.08594 1.000 54.07727 267 PHE A N 1
ATOM 1723 C CA . PHE A 1 231 ? 14.60969 -37.47282 -99.13537 1.000 53.87916 267 PHE A CA 1
ATOM 1724 C C . PHE A 1 231 ? 13.43720 -38.16501 -99.80175 1.000 56.70070 267 PHE A C 1
ATOM 1725 O O . PHE A 1 231 ? 12.36625 -38.31150 -99.20537 1.000 66.06351 267 PHE A O 1
ATOM 1733 N N . SER A 1 232 ? 13.65104 -38.59011 -101.04524 1.000 49.05799 268 SER A N 1
ATOM 1734 C CA . SER A 1 232 ? 12.61481 -39.24249 -101.82060 1.000 41.72076 268 SER A CA 1
ATOM 1735 C C . SER A 1 232 ? 13.22985 -40.37604 -102.62137 1.000 46.74570 268 SER A C 1
ATOM 1736 O O . SER A 1 232 ? 14.38687 -40.30516 -103.03785 1.000 51.55800 268 SER A O 1
ATOM 1739 N N . SER A 1 233 ? 12.44506 -41.42350 -102.83080 1.000 47.52495 269 SER A N 1
ATOM 1740 C CA . SER A 1 233 ? 12.87568 -42.57512 -103.60595 1.000 39.05166 269 SER A CA 1
ATOM 1741 C C . SER A 1 233 ? 11.61000 -43.22716 -104.14431 1.000 44.37466 269 SER A C 1
ATOM 1742 O O . SER A 1 233 ? 10.54857 -43.13614 -103.52443 1.000 45.67689 269 SER A O 1
ATOM 1745 N N . ILE A 1 234 ? 11.70495 -43.82818 -105.32409 1.000 45.23253 270 ILE A N 1
ATOM 1746 C CA . ILE A 1 234 ? 10.57253 -44.50242 -105.94928 1.000 40.34871 270 ILE A CA 1
ATOM 1747 C C . ILE A 1 234 ? 10.73202 -45.99690 -105.73985 1.000 40.80500 270 ILE A C 1
ATOM 1748 O O . ILE A 1 234 ? 11.74260 -46.58308 -106.13910 1.000 41.37038 270 ILE A O 1
ATOM 1753 N N . CYS A 1 235 ? 9.74347 -46.62063 -105.11848 1.000 42.24184 271 CYS A N 1
ATOM 1754 C CA . CYS A 1 235 ? 9.70565 -48.07223 -104.97213 1.000 47.30212 271 CYS A CA 1
ATOM 1755 C C . CYS A 1 235 ? 8.58709 -48.56000 -105.87825 1.000 53.72319 271 CYS A C 1
ATOM 1756 O O . CYS A 1 235 ? 7.42298 -48.59265 -105.47211 1.000 58.86720 271 CYS A O 1
ATOM 1759 N N . SER A 1 236 ? 8.94863 -48.92709 -107.11749 1.000 53.22541 272 SER A N 1
ATOM 1760 C CA . SER A 1 236 ? 7.94296 -49.22106 -108.13574 1.000 49.94191 272 SER A CA 1
ATOM 1761 C C . SER A 1 236 ? 7.23681 -50.54718 -107.89162 1.000 48.56708 272 SER A C 1
ATOM 1762 O O . SER A 1 236 ? 6.10126 -50.71147 -108.34917 1.000 53.20590 272 SER A O 1
ATOM 1765 N N . ALA A 1 237 ? 7.87125 -51.48075 -107.16247 1.000 43.87797 273 ALA A N 1
ATOM 1766 C CA . ALA A 1 237 ? 7.21748 -52.73172 -106.77814 1.000 43.98635 273 ALA A CA 1
ATOM 1767 C C . ALA A 1 237 ? 6.04563 -52.51315 -105.83338 1.000 42.39875 273 ALA A C 1
ATOM 1768 O O . ALA A 1 237 ? 5.10862 -53.31447 -105.83699 1.000 42.53934 273 ALA A O 1
ATOM 1770 N N . SER A 1 238 ? 6.05752 -51.43004 -105.06465 1.000 41.65723 274 SER A N 1
ATOM 1771 C CA . SER A 1 238 ? 5.05272 -51.17962 -104.04119 1.000 42.63071 274 SER A CA 1
ATOM 1772 C C . SER A 1 238 ? 3.75781 -50.58326 -104.58224 1.000 40.74867 274 SER A C 1
ATOM 1773 O O . SER A 1 238 ? 2.84538 -50.33359 -103.79160 1.000 40.16377 274 SER A O 1
ATOM 1776 N N . GLN A 1 239 ? 3.64053 -50.33773 -105.89069 1.000 41.21821 275 GLN A N 1
ATOM 1777 C CA . GLN A 1 239 ? 2.39988 -49.77335 -106.41478 1.000 41.04778 275 GLN A CA 1
ATOM 1778 C C . GLN A 1 239 ? 1.34113 -50.83185 -106.69177 1.000 41.38145 275 GLN A C 1
ATOM 1779 O O . GLN A 1 239 ? 0.24242 -50.49037 -107.13198 1.000 42.06118 275 GLN A O 1
ATOM 1785 N N . ILE A 1 240 ? 1.66732 -52.09664 -106.45373 1.000 43.68072 276 ILE A N 1
ATOM 1786 C CA . ILE A 1 240 ? 0.76195 -53.22736 -106.58991 1.000 43.65922 276 ILE A CA 1
ATOM 1787 C C . ILE A 1 240 ? -0.05009 -53.47782 -105.30804 1.000 43.18732 276 ILE A C 1
ATOM 1788 O O . ILE A 1 240 ? -1.15662 -54.02356 -105.36323 1.000 46.02008 276 ILE A O 1
ATOM 1793 N N . TYR A 1 241 ? 0.42970 -53.02291 -104.15885 1.000 40.91623 277 TYR A N 1
ATOM 1794 C CA . TYR A 1 241 ? -0.10426 -53.47043 -102.88377 1.000 40.44110 277 TYR A CA 1
ATOM 1795 C C . TYR A 1 241 ? -0.98574 -52.42011 -102.23231 1.000 39.63767 277 TYR A C 1
ATOM 1796 O O . TYR A 1 241 ? -0.81846 -51.21496 -102.42311 1.000 39.31161 277 TYR A O 1
ATOM 1805 N N . THR A 1 242 ? -1.92632 -52.90996 -101.44156 1.000 39.68205 278 THR A N 1
ATOM 1806 C CA . THR A 1 242 ? -2.80781 -52.08990 -100.63293 1.000 42.35092 278 THR A CA 1
ATOM 1807 C C . THR A 1 242 ? -2.79234 -52.67528 -99.23150 1.000 39.32872 278 THR A C 1
ATOM 1808 O O . THR A 1 242 ? -2.86920 -53.89812 -99.07099 1.000 40.48841 278 THR A O 1
ATOM 1812 N N . LEU A 1 243 ? -2.66173 -51.82526 -98.22361 1.000 37.46567 279 LEU A N 1
ATOM 1813 C CA . LEU A 1 243 ? -2.67217 -52.31555 -96.85293 1.000 37.06736 279 LEU A CA 1
ATOM 1814 C C . LEU A 1 243 ? -4.12059 -52.46660 -96.40238 1.000 36.72367 279 LEU A C 1
ATOM 1815 O O . LEU A 1 243 ? -4.86190 -51.48171 -96.37210 1.000 36.25672 279 LEU A O 1
ATOM 1820 N N . GLN A 1 244 ? -4.53169 -53.69113 -96.07142 1.000 36.96829 280 GLN A N 1
ATOM 1821 C CA . GLN A 1 244 ? -5.93478 -53.93234 -95.77552 1.000 36.73293 280 GLN A CA 1
ATOM 1822 C C . GLN A 1 244 ? -6.30775 -53.46349 -94.37098 1.000 41.51693 280 GLN A C 1
ATOM 1823 O O . GLN A 1 244 ? -5.45647 -53.14282 -93.53334 1.000 40.80612 280 GLN A O 1
ATOM 1829 N N . SER A 1 245 ? -7.61746 -53.44858 -94.12332 1.000 43.15874 281 SER A N 1
ATOM 1830 C CA . SER A 1 245 ? -8.19521 -53.02503 -92.85754 1.000 41.75021 281 SER A CA 1
ATOM 1831 C C . SER A 1 245 ? -7.90665 -54.02537 -91.74181 1.000 36.60350 281 SER A C 1
ATOM 1832 O O . SER A 1 245 ? -7.46198 -55.16029 -91.97277 1.000 36.03993 281 SER A O 1
ATOM 1835 N N . GLY A 1 246 ? -8.17548 -53.56705 -90.51701 1.000 34.43141 282 GLY A N 1
ATOM 1836 C CA . GLY A 1 246 ? -8.36820 -54.42340 -89.36022 1.000 39.92200 282 GLY A CA 1
ATOM 1837 C C . GLY A 1 246 ? -7.16015 -55.20658 -88.90296 1.000 46.33802 282 GLY A C 1
ATOM 1838 O O . GLY A 1 246 ? -7.30399 -56.34846 -88.45110 1.000 50.96959 282 GLY A O 1
ATOM 1839 N N . GLY A 1 247 ? -5.96540 -54.63478 -89.02330 1.000 44.35056 283 GLY A N 1
ATOM 1840 C CA . GLY A 1 247 ? -4.75052 -55.34223 -88.70299 1.000 42.86428 283 GLY A CA 1
ATOM 1841 C C . GLY A 1 247 ? -4.23348 -55.03492 -87.30144 1.000 40.61226 283 GLY A C 1
ATOM 1842 O O . GLY A 1 247 ? -4.81288 -54.26736 -86.53490 1.000 38.31910 283 GLY A O 1
ATOM 1843 N N . LEU A 1 248 ? -3.09295 -55.65866 -86.98947 1.000 39.79273 284 LEU A N 1
ATOM 1844 C CA . LEU A 1 248 ? -2.42872 -55.54379 -85.69675 1.000 39.04020 284 LEU A CA 1
ATOM 1845 C C . LEU A 1 248 ? -1.11658 -54.79744 -85.90215 1.000 40.39110 284 LEU A C 1
ATOM 1846 O O . LEU A 1 248 ? -0.14836 -55.36359 -86.43149 1.000 41.89421 284 LEU A O 1
ATOM 1851 N N . LEU A 1 249 ? -1.07273 -53.54307 -85.46412 1.000 36.93512 285 LEU A N 1
ATOM 1852 C CA . LEU A 1 249 ? 0.15980 -52.76864 -85.49570 1.000 35.16037 285 LEU A CA 1
ATOM 1853 C C . LEU A 1 249 ? 0.80990 -52.86875 -84.12571 1.000 40.76951 285 LEU A C 1
ATOM 1854 O O . LEU A 1 249 ? 0.13555 -52.67428 -83.10902 1.000 43.92102 285 LEU A O 1
ATOM 1859 N N . GLN A 1 250 ? 2.11292 -53.17593 -84.10030 1.000 42.34752 286 GLN A N 1
ATOM 1860 C CA . GLN A 1 250 ? 2.82484 -53.35184 -82.84300 1.000 43.03890 286 GLN A CA 1
ATOM 1861 C C . GLN A 1 250 ? 4.23525 -52.78749 -82.91206 1.000 45.89130 286 GLN A C 1
ATOM 1862 O O . GLN A 1 250 ? 4.83380 -52.67272 -83.98677 1.000 48.90545 286 GLN A O 1
ATOM 1868 N N . ILE A 1 251 ? 4.74776 -52.44408 -81.72303 1.000 49.13239 287 ILE A N 1
ATOM 1869 C CA . ILE A 1 251 ? 6.13499 -52.02949 -81.54631 1.000 49.84016 287 ILE A CA 1
ATOM 1870 C C . ILE A 1 251 ? 7.02025 -53.24921 -81.75306 1.000 49.76104 287 ILE A C 1
ATOM 1871 O O . ILE A 1 251 ? 6.67415 -54.35229 -81.30268 1.000 51.06129 287 ILE A O 1
ATOM 1876 N N . ALA A 1 252 ? 8.14467 -53.05160 -82.46633 1.000 47.48051 288 ALA A N 1
ATOM 1877 C CA . ALA A 1 252 ? 9.09458 -54.06431 -82.93183 1.000 47.27100 288 ALA A CA 1
ATOM 1878 C C . ALA A 1 252 ? 8.36548 -55.14236 -83.70851 1.000 47.27266 288 ALA A C 1
ATOM 1879 O O . ALA A 1 252 ? 7.97847 -54.92122 -84.85649 1.000 51.31741 288 ALA A O 1
ATOM 1881 N N . GLY A 1 253 ? 8.09841 -56.27423 -83.06661 1.000 47.99976 289 GLY A N 1
ATOM 1882 C CA . GLY A 1 253 ? 7.28951 -57.30326 -83.68679 1.000 51.97282 289 GLY A CA 1
ATOM 1883 C C . GLY A 1 253 ? 8.03704 -58.15053 -84.70429 1.000 56.33756 289 GLY A C 1
ATOM 1884 O O . GLY A 1 253 ? 9.26518 -58.08385 -84.86087 1.000 54.06528 289 GLY A O 1
ATOM 1885 N N . LYS A 1 254 ? 7.24524 -58.89751 -85.47901 1.000 60.73643 290 LYS A N 1
ATOM 1886 C CA . LYS A 1 254 ? 7.79322 -59.98628 -86.28705 1.000 64.26431 290 LYS A CA 1
ATOM 1887 C C . LYS A 1 254 ? 8.55670 -59.50367 -87.52245 1.000 66.48362 290 LYS A C 1
ATOM 1888 O O . LYS A 1 254 ? 9.59139 -60.08456 -87.87127 1.000 67.53641 290 LYS A O 1
ATOM 1894 N N . GLY A 1 255 ? 8.08830 -58.43969 -88.17624 1.000 68.00827 291 GLY A N 1
ATOM 1895 C CA . GLY A 1 255 ? 8.72451 -57.99746 -89.39915 1.000 64.63532 291 GLY A CA 1
ATOM 1896 C C . GLY A 1 255 ? 8.45257 -58.97404 -90.52584 1.000 63.33082 291 GLY A C 1
ATOM 1897 O O . GLY A 1 255 ? 7.42243 -59.64918 -90.56039 1.000 60.98085 291 GLY A O 1
ATOM 1898 N N . SER A 1 256 ? 9.42624 -59.08996 -91.42972 1.000 65.85395 292 SER A N 1
ATOM 1899 C CA . SER A 1 256 ? 9.32365 -59.98920 -92.58120 1.000 69.92807 292 SER A CA 1
ATOM 1900 C C . SER A 1 256 ? 9.85543 -61.37590 -92.21705 1.000 75.57757 292 SER A C 1
ATOM 1901 O O . SER A 1 256 ? 10.91637 -61.81983 -92.66719 1.000 79.88345 292 SER A O 1
ATOM 1904 N N . SER A 1 257 ? 9.08415 -62.05255 -91.36662 1.000 77.33226 293 SER A N 1
ATOM 1905 C CA . SER A 1 257 ? 9.35552 -63.41419 -90.93142 1.000 77.05839 293 SER A CA 1
ATOM 1906 C C . SER A 1 257 ? 8.04934 -64.18721 -90.95839 1.000 75.59753 293 SER A C 1
ATOM 1907 O O . SER A 1 257 ? 6.96694 -63.60834 -90.87491 1.000 74.52987 293 SER A O 1
ATOM 1910 N N . SER A 1 258 ? 8.15753 -65.50657 -91.08550 1.000 78.74574 294 SER A N 1
ATOM 1911 C CA . SER A 1 258 ? 6.96915 -66.33400 -91.25450 1.000 85.03371 294 SER A CA 1
ATOM 1912 C C . SER A 1 258 ? 6.36648 -66.81070 -89.93490 1.000 88.92453 294 SER A C 1
ATOM 1913 O O . SER A 1 258 ? 5.14688 -67.01345 -89.86165 1.000 87.45757 294 SER A O 1
ATOM 1916 N N . VAL A 1 259 ? 7.17245 -66.97504 -88.88542 1.000 92.15529 295 VAL A N 1
ATOM 1917 C CA . VAL A 1 259 ? 6.69968 -67.65285 -87.68382 1.000 92.11503 295 VAL A CA 1
ATOM 1918 C C . VAL A 1 259 ? 6.91680 -66.80499 -86.43636 1.000 95.94464 295 VAL A C 1
ATOM 1919 O O . VAL A 1 259 ? 5.95451 -66.36203 -85.79376 1.000 94.14801 295 VAL A O 1
ATOM 1921 N N . SER A 1 260 ? 8.17836 -66.59045 -86.07142 1.000 100.14094 296 SER A N 1
ATOM 1922 C CA . SER A 1 260 ? 8.50586 -66.09491 -84.74366 1.000 102.14884 296 SER A CA 1
ATOM 1923 C C . SER A 1 260 ? 9.03058 -64.66354 -84.76742 1.000 101.74586 296 SER A C 1
ATOM 1924 O O . SER A 1 260 ? 9.53314 -64.15590 -85.77871 1.000 101.97491 296 SER A O 1
ATOM 1926 N N . VAL A 1 261 ? 8.85737 -64.02675 -83.61004 1.000 97.34211 297 VAL A N 1
ATOM 1927 C CA . VAL A 1 261 ? 9.45534 -62.74097 -83.26568 1.000 93.70323 297 VAL A CA 1
ATOM 1928 C C . VAL A 1 261 ? 10.49260 -62.90576 -82.13978 1.000 96.58776 297 VAL A C 1
ATOM 1929 O O . VAL A 1 261 ? 11.36326 -62.03516 -81.98588 1.000 98.71517 297 VAL A O 1
ATOM 1933 N N . ASP A 1 262 ? 10.55833 -64.09622 -81.51618 1.000 93.66047 298 ASP A N 1
ATOM 1934 C CA . ASP A 1 262 ? 11.46333 -64.51739 -80.43523 1.000 90.95589 298 ASP A CA 1
ATOM 1935 C C . ASP A 1 262 ? 12.95367 -64.28438 -80.68152 1.000 85.00652 298 ASP A C 1
ATOM 1936 O O . ASP A 1 262 ? 13.56554 -65.00858 -81.47396 1.000 84.12857 298 ASP A O 1
ATOM 1941 N N . ASP A 1 263 ? 13.49938 -63.24424 -80.01969 1.000 83.75358 299 ASP A N 1
ATOM 1942 C CA . ASP A 1 263 ? 14.83155 -62.65302 -80.25955 1.000 86.32404 299 ASP A CA 1
ATOM 1943 C C . ASP A 1 263 ? 15.01907 -62.19513 -81.70777 1.000 92.37916 299 ASP A C 1
ATOM 1944 O O . ASP A 1 263 ? 16.10972 -62.30464 -82.27288 1.000 94.57256 299 ASP A O 1
ATOM 1946 N N . GLN A 1 264 ? 13.95658 -61.63941 -82.30368 1.000 92.83410 300 GLN A N 1
ATOM 1947 C CA . GLN A 1 264 ? 14.02158 -60.99170 -83.61923 1.000 89.23539 300 GLN A CA 1
ATOM 1948 C C . GLN A 1 264 ? 13.41249 -59.59766 -83.50528 1.000 82.74458 300 GLN A C 1
ATOM 1949 O O . GLN A 1 264 ? 12.41213 -59.27718 -84.14468 1.000 83.87322 300 GLN A O 1
ATOM 1951 N N . ASN A 1 265 ? 14.02277 -58.77515 -82.65330 1.000 76.22102 301 ASN A N 1
ATOM 1952 C CA . ASN A 1 265 ? 13.55882 -57.42615 -82.36949 1.000 70.20523 301 ASN A CA 1
ATOM 1953 C C . ASN A 1 265 ? 14.77041 -56.56827 -82.05658 1.000 63.69983 301 ASN A C 1
ATOM 1954 O O . ASN A 1 265 ? 15.80995 -57.07333 -81.62557 1.000 66.02426 301 ASN A O 1
ATOM 1956 N N . LEU A 1 266 ? 14.63050 -55.26418 -82.28437 1.000 56.19100 302 LEU A N 1
ATOM 1957 C CA . LEU A 1 266 ? 15.65615 -54.32234 -81.86215 1.000 51.21753 302 LEU A CA 1
ATOM 1958 C C . LEU A 1 266 ? 15.67195 -54.23479 -80.33681 1.000 57.72482 302 LEU A C 1
ATOM 1959 O O . LEU A 1 266 ? 14.69070 -54.56248 -79.65532 1.000 51.97615 302 LEU A O 1
ATOM 1964 N N . ASP A 1 267 ? 16.83243 -53.86807 -79.80204 1.000 64.06150 303 ASP A N 1
ATOM 1965 C CA . ASP A 1 267 ? 17.00829 -53.61333 -78.38061 1.000 65.56094 303 ASP A CA 1
ATOM 1966 C C . ASP A 1 267 ? 17.01351 -52.10407 -78.17452 1.000 61.62038 303 ASP A C 1
ATOM 1967 O O . ASP A 1 267 ? 17.86922 -51.41968 -78.74012 1.000 55.56213 303 ASP A O 1
ATOM 1972 N N . GLY A 1 268 ? 16.06287 -51.58309 -77.39797 1.000 62.57138 304 GLY A N 1
ATOM 1973 C CA . GLY A 1 268 ? 16.16774 -50.16801 -77.04215 1.000 63.17870 304 GLY A CA 1
ATOM 1974 C C . GLY A 1 268 ? 14.81468 -49.53581 -76.73257 1.000 63.17618 304 GLY A C 1
ATOM 1975 O O . GLY A 1 268 ? 13.87728 -50.21739 -76.31818 1.000 61.93858 304 GLY A O 1
ATOM 1976 N N . PHE A 1 269 ? 14.77431 -48.21430 -76.95097 1.000 63.18261 305 PHE A N 1
ATOM 1977 C CA . PHE A 1 269 ? 13.67850 -47.31539 -76.60560 1.000 65.75677 305 PHE A CA 1
ATOM 1978 C C . PHE A 1 269 ? 13.00055 -46.75938 -77.85901 1.000 62.50681 305 PHE A C 1
ATOM 1979 O O . PHE A 1 269 ? 13.66212 -46.48356 -78.86163 1.000 62.64812 305 PHE A O 1
ATOM 1987 N N . ILE A 1 270 ? 11.67955 -46.53338 -77.77489 1.000 58.97208 306 ILE A N 1
ATOM 1988 C CA . ILE A 1 270 ? 10.92524 -45.78078 -78.77757 1.000 50.17309 306 ILE A CA 1
ATOM 1989 C C . ILE A 1 270 ? 10.02390 -44.75569 -78.08493 1.000 42.96281 306 ILE A C 1
ATOM 1990 O O . ILE A 1 270 ? 9.68415 -44.87541 -76.90249 1.000 43.61364 306 ILE A O 1
ATOM 1995 N N . TYR A 1 271 ? 9.67811 -43.70565 -78.83027 1.000 38.07519 307 TYR A N 1
ATOM 1996 C CA . TYR A 1 271 ? 8.96100 -42.56657 -78.26818 1.000 36.48276 307 TYR A CA 1
ATOM 1997 C C . TYR A 1 271 ? 8.18782 -41.89662 -79.38910 1.000 31.57976 307 TYR A C 1
ATOM 1998 O O . TYR A 1 271 ? 8.70121 -41.79588 -80.50450 1.000 35.10737 307 TYR A O 1
ATOM 2007 N N . ASN A 1 272 ? 6.95159 -41.47454 -79.07912 1.000 29.98629 308 ASN A N 1
ATOM 2008 C CA . ASN A 1 272 ? 6.10287 -40.62037 -79.93263 1.000 33.85812 308 ASN A CA 1
ATOM 2009 C C . ASN A 1 272 ? 5.72350 -41.27663 -81.27280 1.000 37.94987 308 ASN A C 1
ATOM 2010 O O . ASN A 1 272 ? 5.72955 -40.63492 -82.33101 1.000 38.65365 308 ASN A O 1
ATOM 2015 N N . PHE A 1 273 ? 5.33168 -42.55623 -81.21215 1.000 36.17817 309 PHE A N 1
ATOM 2016 C CA . PHE A 1 273 ? 4.94158 -43.30006 -82.40839 1.000 39.30113 309 PHE A CA 1
ATOM 2017 C C . PHE A 1 273 ? 3.55333 -42.85608 -82.86073 1.000 34.63921 309 PHE A C 1
ATOM 2018 O O . PHE A 1 273 ? 2.56664 -43.02611 -82.13175 1.000 28.92697 309 PHE A O 1
ATOM 2026 N N . ARG A 1 274 ? 3.47510 -42.31656 -84.07548 1.000 31.67657 310 ARG A N 1
ATOM 2027 C CA . ARG A 1 274 ? 2.23226 -41.80063 -84.63053 1.000 34.16953 310 ARG A CA 1
ATOM 2028 C C . ARG A 1 274 ? 2.08823 -42.25097 -86.08442 1.000 33.81347 310 ARG A C 1
ATOM 2029 O O . ARG A 1 274 ? 3.07504 -42.51974 -86.76942 1.000 30.50800 310 ARG A O 1
ATOM 2037 N N . LEU A 1 275 ? 0.83447 -42.33431 -86.54588 1.000 34.65625 311 LEU A N 1
ATOM 2038 C CA . LEU A 1 275 ? 0.48545 -42.81442 -87.88216 1.000 30.67495 311 LEU A CA 1
ATOM 2039 C C . LEU A 1 275 ? -0.63643 -41.96702 -88.46652 1.000 30.48627 311 LEU A C 1
ATOM 2040 O O . LEU A 1 275 ? -1.56690 -41.58412 -87.75447 1.000 33.12952 311 LEU A O 1
ATOM 2045 N N . TRP A 1 276 ? -0.55725 -41.70017 -89.76606 1.000 30.92528 312 TRP A N 1
ATOM 2046 C CA . TRP A 1 276 ? -1.51562 -40.85697 -90.46815 1.000 39.41182 312 TRP A CA 1
ATOM 2047 C C . TRP A 1 276 ? -2.00014 -41.53541 -91.74489 1.000 37.59254 312 TRP A C 1
ATOM 2048 O O . TRP A 1 276 ? -1.34555 -42.42547 -92.29014 1.000 32.05458 312 TRP A O 1
ATOM 2059 N N . ASP A 1 277 ? -3.12703 -41.01324 -92.25014 1.000 41.95652 313 ASP A N 1
ATOM 2060 C CA . ASP A 1 277 ? -3.85946 -41.49338 -93.41894 1.000 37.66907 313 ASP A CA 1
ATOM 2061 C C . ASP A 1 277 ? -3.23810 -41.09103 -94.74602 1.000 36.77889 313 ASP A C 1
ATOM 2062 O O . ASP A 1 277 ? -3.56436 -41.68573 -95.77828 1.000 36.63660 313 ASP A O 1
ATOM 2067 N N . HIS A 1 278 ? -2.39982 -40.06872 -94.75819 1.000 38.29779 314 HIS A N 1
ATOM 2068 C CA . HIS A 1 278 ? -1.87284 -39.50985 -95.98921 1.000 39.54327 314 HIS A CA 1
ATOM 2069 C C . HIS A 1 278 ? -0.36413 -39.43119 -95.87295 1.000 43.10110 314 HIS A C 1
ATOM 2070 O O . HIS A 1 278 ? 0.19164 -39.47846 -94.76928 1.000 43.33494 314 HIS A O 1
ATOM 2077 N N . ALA A 1 279 ? 0.29778 -39.31793 -97.01993 1.000 45.96289 315 ALA A N 1
ATOM 2078 C CA . ALA A 1 279 ? 1.72712 -39.05585 -97.02994 1.000 42.22629 315 ALA A CA 1
ATOM 2079 C C . ALA A 1 279 ? 1.96730 -37.56233 -97.11261 1.000 46.58346 315 ALA A C 1
ATOM 2080 O O . ALA A 1 279 ? 1.39872 -36.88019 -97.97118 1.000 43.53137 315 ALA A O 1
ATOM 2082 N N . MET A 1 280 ? 2.83976 -37.07320 -96.24073 1.000 50.63528 316 MET A N 1
ATOM 2083 C CA . MET A 1 280 ? 3.04414 -35.64851 -96.06197 1.000 53.30273 316 MET A CA 1
ATOM 2084 C C . MET A 1 280 ? 4.12430 -35.11657 -96.99172 1.000 53.47239 316 MET A C 1
ATOM 2085 O O . MET A 1 280 ? 5.14535 -35.77785 -97.22971 1.000 50.09528 316 MET A O 1
ATOM 2090 N N . LEU A 1 281 ? 3.89898 -33.89809 -97.49098 1.000 55.53738 317 LEU A N 1
ATOM 2091 C CA . LEU A 1 281 ? 4.92907 -33.15777 -98.20551 1.000 61.46003 317 LEU A CA 1
ATOM 2092 C C . LEU A 1 281 ? 6.03071 -32.70595 -97.24259 1.000 63.98875 317 LEU A C 1
ATOM 2093 O O . LEU A 1 281 ? 5.89046 -32.75571 -96.01255 1.000 64.61286 317 LEU A O 1
ATOM 2098 N N . SER A 1 282 ? 7.14157 -32.23614 -97.82229 1.000 64.62523 318 SER A N 1
ATOM 2099 C CA . SER A 1 282 ? 8.25076 -31.75206 -97.00207 1.000 63.20541 318 SER A CA 1
ATOM 2100 C C . SER A 1 282 ? 7.91032 -30.42877 -96.31672 1.000 64.65031 318 SER A C 1
ATOM 2101 O O . SER A 1 282 ? 8.37085 -30.18049 -95.19022 1.000 62.55447 318 SER A O 1
ATOM 2104 N N . SER A 1 283 ? 7.09496 -29.59698 -96.98199 1.000 64.70323 319 SER A N 1
ATOM 2105 C CA . SER A 1 283 ? 6.50699 -28.41564 -96.35791 1.000 65.99434 319 SER A CA 1
ATOM 2106 C C . SER A 1 283 ? 5.60628 -28.79235 -95.17669 1.000 68.10811 319 SER A C 1
ATOM 2107 O O . SER A 1 283 ? 5.66268 -28.15780 -94.11323 1.000 68.64809 319 SER A O 1
ATOM 2110 N N . GLU A 1 284 ? 4.80442 -29.85347 -95.33427 1.000 68.12935 320 GLU A N 1
ATOM 2111 C CA . GLU A 1 284 ? 3.97200 -30.36077 -94.24352 1.000 65.35294 320 GLU A CA 1
ATOM 2112 C C . GLU A 1 284 ? 4.80406 -31.04674 -93.16694 1.000 64.66004 320 GLU A C 1
ATOM 2113 O O . GLU A 1 284 ? 4.42816 -31.03352 -91.98912 1.000 66.76335 320 GLU A O 1
ATOM 2119 N N . LEU A 1 285 ? 5.93614 -31.63797 -93.53698 1.000 65.22897 321 LEU A N 1
ATOM 2120 C CA . LEU A 1 285 ? 6.77824 -32.29403 -92.54603 1.000 68.41984 321 LEU A CA 1
ATOM 2121 C C . LEU A 1 285 ? 7.61642 -31.30678 -91.73214 1.000 79.64003 321 LEU A C 1
ATOM 2122 O O . LEU A 1 285 ? 8.19951 -31.70710 -90.71624 1.000 78.01675 321 LEU A O 1
ATOM 2127 N N . SER A 1 286 ? 7.68514 -30.03254 -92.14525 1.000 86.60915 322 SER A N 1
ATOM 2128 C CA . SER A 1 286 ? 8.45094 -29.01512 -91.42997 1.000 86.55810 322 SER A CA 1
ATOM 2129 C C . SER A 1 286 ? 7.60721 -28.22029 -90.43710 1.000 83.72458 322 SER A C 1
ATOM 2130 O O . SER A 1 286 ? 8.16881 -27.63305 -89.50417 1.000 84.88398 322 SER A O 1
ATOM 2133 N N . ALA A 1 287 ? 6.27647 -28.20361 -90.60743 1.000 79.86221 323 ALA A N 1
ATOM 2134 C CA . ALA A 1 287 ? 5.33420 -27.69498 -89.61335 1.000 73.72953 323 ALA A CA 1
ATOM 2135 C C . ALA A 1 287 ? 4.83363 -28.78912 -88.67313 1.000 69.60946 323 ALA A C 1
ATOM 2136 O O . ALA A 1 287 ? 3.71935 -28.69070 -88.13876 1.000 68.18660 323 ALA A O 1
ATOM 2138 N N . LEU A 1 288 ? 5.63571 -29.83021 -88.46028 1.000 67.63932 324 LEU A N 1
ATOM 2139 C CA . LEU A 1 288 ? 5.26120 -30.99853 -87.67168 1.000 63.34434 324 LEU A CA 1
ATOM 2140 C C . LEU A 1 288 ? 6.01371 -30.93716 -86.35006 1.000 63.99592 324 LEU A C 1
ATOM 2141 O O . LEU A 1 288 ? 7.19935 -31.28660 -86.27747 1.000 61.88174 324 LEU A O 1
ATOM 2146 N N . THR A 1 289 ? 5.30918 -30.47880 -85.31784 1.000 65.26854 325 THR A N 1
ATOM 2147 C CA . THR A 1 289 ? 5.74716 -30.55361 -83.93712 1.000 64.42850 325 THR A CA 1
ATOM 2148 C C . THR A 1 289 ? 5.57997 -31.98198 -83.41486 1.000 64.89925 325 THR A C 1
ATOM 2149 O O . THR A 1 289 ? 4.85111 -32.80251 -83.98311 1.000 64.23689 325 THR A O 1
ATOM 2153 N N . CYS A 1 290 ? 6.25290 -32.27594 -82.30124 1.000 67.12823 326 CYS A N 1
ATOM 2154 C CA . CYS A 1 290 ? 6.12409 -33.58063 -81.66138 1.000 71.65027 326 CYS A CA 1
ATOM 2155 C C . CYS A 1 290 ? 4.82148 -33.74282 -80.87310 1.000 69.96835 326 CYS A C 1
ATOM 2156 O O . CYS A 1 290 ? 4.52833 -34.85612 -80.41853 1.000 67.31663 326 CYS A O 1
ATOM 2159 N N . ASP A 1 291 ? 4.02610 -32.67636 -80.72828 1.000 69.81701 327 ASP A N 1
ATOM 2160 C CA . ASP A 1 291 ? 2.77405 -32.68541 -79.98557 1.000 68.55184 327 ASP A CA 1
ATOM 2161 C C . ASP A 1 291 ? 1.55316 -32.90232 -80.87057 1.000 65.44941 327 ASP A C 1
ATOM 2162 O O . ASP A 1 291 ? 0.44285 -32.99032 -80.34416 1.000 63.52292 327 ASP A O 1
ATOM 2167 N N . THR A 1 292 ? 1.72552 -32.98047 -82.19428 1.000 68.32619 328 THR A N 1
ATOM 2168 C CA . THR A 1 292 ? 0.60234 -33.12696 -83.12275 1.000 67.05885 328 THR A CA 1
ATOM 2169 C C . THR A 1 292 ? 0.03797 -34.54256 -83.09513 1.000 67.20461 328 THR A C 1
ATOM 2170 O O . THR A 1 292 ? 0.78333 -35.52970 -83.09080 1.000 65.96856 328 THR A O 1
ATOM 2174 N N . VAL A 1 293 ? -1.29312 -34.62976 -83.10088 1.000 65.68043 329 VAL A N 1
ATOM 2175 C CA . VAL A 1 293 ? -1.96959 -35.90249 -82.88695 1.000 64.31191 329 VAL A CA 1
ATOM 2176 C C . VAL A 1 293 ? -1.91028 -36.74300 -84.15944 1.000 58.86662 329 VAL A C 1
ATOM 2177 O O . VAL A 1 293 ? -2.07897 -36.22946 -85.27355 1.000 54.33765 329 VAL A O 1
ATOM 2181 N N . GLY A 1 294 ? -1.62269 -38.03504 -84.00027 1.000 54.25052 330 GLY A N 1
ATOM 2182 C CA . GLY A 1 294 ? -1.63791 -38.93842 -85.13459 1.000 47.17586 330 GLY A CA 1
ATOM 2183 C C . GLY A 1 294 ? -3.05886 -39.27894 -85.54448 1.000 45.89468 330 GLY A C 1
ATOM 2184 O O . GLY A 1 294 ? -3.92967 -39.51353 -84.71044 1.000 49.94254 330 GLY A O 1
ATOM 2185 N N . ASN A 1 295 ? -3.28171 -39.31995 -86.85790 1.000 45.04154 331 ASN A N 1
ATOM 2186 C CA . ASN A 1 295 ? -4.62300 -39.40024 -87.43775 1.000 39.90688 331 ASN A CA 1
ATOM 2187 C C . ASN A 1 295 ? -5.27236 -40.75647 -87.27642 1.000 37.20185 331 ASN A C 1
ATOM 2188 O O . ASN A 1 295 ? -6.49807 -40.85524 -87.31557 1.000 39.64360 331 ASN A O 1
ATOM 2193 N N . VAL A 1 296 ? -4.47731 -41.80736 -87.21385 1.000 39.34213 332 VAL A N 1
ATOM 2194 C CA . VAL A 1 296 ? -4.95723 -43.15629 -86.98153 1.000 29.73056 332 VAL A CA 1
ATOM 2195 C C . VAL A 1 296 ? -4.49068 -43.64793 -85.63278 1.000 39.87769 332 VAL A C 1
ATOM 2196 O O . VAL A 1 296 ? -5.29581 -44.06559 -84.80200 1.000 42.30536 332 VAL A O 1
ATOM 2200 N N . VAL A 1 297 ? -3.18104 -43.60213 -85.39120 1.000 37.48138 333 VAL A N 1
ATOM 2201 C CA . VAL A 1 297 ? -2.57348 -43.99237 -84.12727 1.000 34.74009 333 VAL A CA 1
ATOM 2202 C C . VAL A 1 297 ? -1.80756 -42.78211 -83.60522 1.000 34.97812 333 VAL A C 1
ATOM 2203 O O . VAL A 1 297 ? -1.08135 -42.12923 -84.36163 1.000 32.78457 333 VAL A O 1
ATOM 2207 N N . ASP A 1 298 ? -2.00826 -42.45654 -82.33054 1.000 38.83904 334 ASP A N 1
ATOM 2208 C CA . ASP A 1 298 ? -1.28955 -41.38864 -81.64879 1.000 38.52744 334 ASP A CA 1
ATOM 2209 C C . ASP A 1 298 ? -0.62104 -41.94965 -80.39876 1.000 28.90098 334 ASP A C 1
ATOM 2210 O O . ASP A 1 298 ? -1.03339 -42.98528 -79.86595 1.000 27.48872 334 ASP A O 1
ATOM 2215 N N . TRP A 1 299 ? 0.43594 -41.27069 -79.95675 1.000 31.32046 335 TRP A N 1
ATOM 2216 C CA . TRP A 1 299 ? 1.16135 -41.62971 -78.74567 1.000 37.00761 335 TRP A CA 1
ATOM 2217 C C . TRP A 1 299 ? 0.41074 -41.12694 -77.52909 1.000 42.89342 335 TRP A C 1
ATOM 2218 O O . TRP A 1 299 ? 0.64416 -40.02081 -77.02863 1.000 47.03324 335 TRP A O 1
ATOM 2229 N N . ASP A 1 300 ? -0.47241 -41.97761 -77.04386 1.000 41.87460 336 ASP A N 1
ATOM 2230 C CA . ASP A 1 300 ? -1.53265 -41.62599 -76.12704 1.000 43.06496 336 ASP A CA 1
ATOM 2231 C C . ASP A 1 300 ? -2.08370 -42.96335 -75.67914 1.000 43.92956 336 ASP A C 1
ATOM 2232 O O . ASP A 1 300 ? -2.24345 -43.86652 -76.50813 1.000 45.45590 336 ASP A O 1
ATOM 2237 N N . HIS A 1 301 ? -2.33673 -43.08958 -74.37260 1.000 40.06232 337 HIS A N 1
ATOM 2238 C CA . HIS A 1 301 ? -2.56842 -44.39314 -73.76404 1.000 35.17420 337 HIS A CA 1
ATOM 2239 C C . HIS A 1 301 ? -3.85344 -45.05633 -74.23170 1.000 30.87294 337 HIS A C 1
ATOM 2240 O O . HIS A 1 301 ? -3.90201 -46.29201 -74.27384 1.000 33.41981 337 HIS A O 1
ATOM 2247 N N . SER A 1 302 ? -4.85370 -44.26574 -74.65366 1.000 25.54231 338 SER A N 1
ATOM 2248 C CA . SER A 1 302 ? -6.10503 -44.81077 -75.17468 1.000 30.61530 338 SER A CA 1
ATOM 2249 C C . SER A 1 302 ? -5.93464 -45.56650 -76.50070 1.000 38.66576 338 SER A C 1
ATOM 2250 O O . SER A 1 302 ? -6.81569 -46.36309 -76.85383 1.000 40.15700 338 SER A O 1
ATOM 2253 N N . TYR A 1 303 ? -4.81929 -45.35287 -77.22320 1.000 39.55390 339 TYR A N 1
ATOM 2254 C CA . TYR A 1 303 ? -4.52672 -45.99941 -78.50294 1.000 35.74304 339 TYR A CA 1
ATOM 2255 C C . TYR A 1 303 ? -3.75117 -47.31349 -78.37760 1.000 32.50303 339 TYR A C 1
ATOM 2256 O O . TYR A 1 303 ? -3.63869 -48.03252 -79.37580 1.000 28.61896 339 TYR A O 1
ATOM 2265 N N . TRP A 1 304 ? -3.21161 -47.64422 -77.19379 1.000 34.44039 340 TRP A N 1
ATOM 2266 C CA . TRP A 1 304 ? -2.21622 -48.70577 -77.04310 1.000 34.58365 340 TRP A CA 1
ATOM 2267 C C . TRP A 1 304 ? -2.55011 -49.63806 -75.87982 1.000 37.08178 340 TRP A C 1
ATOM 2268 O O . TRP A 1 304 ? -3.28318 -49.28108 -74.95442 1.000 39.58931 340 TRP A O 1
ATOM 2279 N N . THR A 1 305 ? -1.98552 -50.84930 -75.92977 1.000 38.83613 341 THR A N 1
ATOM 2280 C CA . THR A 1 305 ? -1.83044 -51.70559 -74.74851 1.000 41.30128 341 THR A CA 1
ATOM 2281 C C . THR A 1 305 ? -0.33601 -51.89599 -74.53582 1.000 48.63168 341 THR A C 1
ATOM 2282 O O . THR A 1 305 ? 0.28600 -52.77581 -75.14104 1.000 50.23294 341 THR A O 1
ATOM 2286 N N . ILE A 1 306 ? 0.23315 -51.06305 -73.67832 1.000 50.95576 342 ILE A N 1
ATOM 2287 C CA . ILE A 1 306 ? 1.62524 -51.16185 -73.26855 1.000 48.54955 342 ILE A CA 1
ATOM 2288 C C . ILE A 1 306 ? 1.62726 -51.28904 -71.75185 1.000 55.42319 342 ILE A C 1
ATOM 2289 O O . ILE A 1 306 ? 1.08820 -50.41719 -71.05927 1.000 56.11100 342 ILE A O 1
ATOM 2294 N N . PRO A 1 307 ? 2.19530 -52.35442 -71.19131 1.000 59.96228 343 PRO A N 1
ATOM 2295 C CA . PRO A 1 307 ? 2.24177 -52.49360 -69.73000 1.000 61.26385 343 PRO A CA 1
ATOM 2296 C C . PRO A 1 307 ? 3.19678 -51.49154 -69.08277 1.000 59.84653 343 PRO A C 1
ATOM 2297 O O . PRO A 1 307 ? 4.01802 -50.83897 -69.73932 1.000 53.17316 343 PRO A O 1
ATOM 2301 N N . GLY A 1 308 ? 3.04797 -51.36037 -67.75470 1.000 60.80269 344 GLY A N 1
ATOM 2302 C CA . GLY A 1 308 ? 3.89882 -50.48288 -66.96028 1.000 56.98301 344 GLY A CA 1
ATOM 2303 C C . GLY A 1 308 ? 5.34780 -50.92944 -66.87481 1.000 54.09393 344 GLY A C 1
ATOM 2304 O O . GLY A 1 308 ? 6.23253 -50.08859 -66.66268 1.000 51.20810 344 GLY A O 1
ATOM 2305 N N . SER A 1 309 ? 5.61253 -52.22874 -67.09724 1.000 53.92278 345 SER A N 1
ATOM 2306 C CA . SER A 1 309 ? 6.96445 -52.78299 -67.11360 1.000 56.70730 345 SER A CA 1
ATOM 2307 C C . SER A 1 309 ? 7.80654 -52.27101 -68.27906 1.000 63.72183 345 SER A C 1
ATOM 2308 O O . SER A 1 309 ? 9.03172 -52.43196 -68.24977 1.000 66.83548 345 SER A O 1
ATOM 2311 N N . SER A 1 310 ? 7.18962 -51.68464 -69.31007 1.000 64.38652 346 SER A N 1
ATOM 2312 C CA . SER A 1 310 ? 7.91722 -51.13079 -70.44507 1.000 62.41348 346 SER A CA 1
ATOM 2313 C C . SER A 1 310 ? 7.63285 -49.63681 -70.62735 1.000 62.02919 346 SER A C 1
ATOM 2314 O O . SER A 1 310 ? 7.54709 -49.15367 -71.75653 1.000 64.54250 346 SER A O 1
ATOM 2317 N N . THR A 1 311 ? 7.45827 -48.87015 -69.54064 1.000 58.18021 347 THR A N 1
ATOM 2318 C CA . THR A 1 311 ? 7.40730 -47.40726 -69.62856 1.000 58.28728 347 THR A CA 1
ATOM 2319 C C . THR A 1 311 ? 8.41335 -46.78289 -68.67017 1.000 56.94913 347 THR A C 1
ATOM 2320 O O . THR A 1 311 ? 8.39711 -47.08381 -67.47324 1.000 61.71869 347 THR A O 1
ATOM 2324 N N . GLN A 1 312 ? 9.25336 -45.88225 -69.18860 1.000 55.38406 348 GLN A N 1
ATOM 2325 C CA . GLN A 1 312 ? 10.22200 -45.10969 -68.42245 1.000 55.82753 348 GLN A CA 1
ATOM 2326 C C . GLN A 1 312 ? 9.82562 -43.62860 -68.42518 1.000 57.57400 348 GLN A C 1
ATOM 2327 O O . GLN A 1 312 ? 8.69971 -43.27535 -68.74634 1.000 58.36583 348 GLN A O 1
ATOM 2333 N N . THR A 1 313 ? 10.74087 -42.75811 -68.00118 1.000 59.79567 349 THR A N 1
ATOM 2334 C CA . THR A 1 313 ? 10.52851 -41.31066 -68.01216 1.000 61.09652 349 THR A CA 1
ATOM 2335 C C . THR A 1 313 ? 11.88118 -40.67439 -68.33109 1.000 61.71713 349 THR A C 1
ATOM 2336 O O . THR A 1 313 ? 12.93214 -41.27931 -68.07498 1.000 59.69824 349 THR A O 1
ATOM 2340 N N . ASP A 1 314 ? 11.84890 -39.46660 -68.90905 1.000 62.89084 350 ASP A N 1
ATOM 2341 C CA . ASP A 1 314 ? 13.04120 -38.78874 -69.41478 1.000 65.48130 350 ASP A CA 1
ATOM 2342 C C . ASP A 1 314 ? 12.70579 -37.32786 -69.69451 1.000 68.26733 350 ASP A C 1
ATOM 2343 O O . ASP A 1 314 ? 11.56424 -37.00109 -70.04132 1.000 70.88275 350 ASP A O 1
ATOM 2348 N N . SER A 1 315 ? 13.71678 -36.46313 -69.52547 1.000 65.21100 351 SER A N 1
ATOM 2349 C CA . SER A 1 315 ? 13.78339 -35.09202 -70.09237 1.000 61.52005 351 SER A CA 1
ATOM 2350 C C . SER A 1 315 ? 12.67048 -34.10098 -69.69643 1.000 58.99535 351 SER A C 1
ATOM 2351 O O . SER A 1 315 ? 11.85087 -34.35655 -68.81205 1.000 58.69312 351 SER A O 1
ATOM 2354 N N . GLY A 1 332 ? 3.95851 -12.41094 -52.27877 1.000 61.13674 368 GLY A N 1
ATOM 2355 C CA . GLY A 1 332 ? 5.14557 -12.57008 -51.45071 1.000 57.90257 368 GLY A CA 1
ATOM 2356 C C . GLY A 1 332 ? 5.79596 -13.93824 -51.56857 1.000 52.24993 368 GLY A C 1
ATOM 2357 O O . GLY A 1 332 ? 5.95237 -14.50293 -52.66402 1.000 50.44309 368 GLY A O 1
ATOM 2358 N N . CYS A 1 333 ? 6.19127 -14.45323 -50.41121 1.000 50.16758 369 CYS A N 1
ATOM 2359 C CA . CYS A 1 333 ? 6.62574 -15.83570 -50.29389 1.000 48.78789 369 CYS A CA 1
ATOM 2360 C C . CYS A 1 333 ? 5.44824 -16.78167 -50.52568 1.000 42.01393 369 CYS A C 1
ATOM 2361 O O . CYS A 1 333 ? 4.37165 -16.60505 -49.94849 1.000 46.53433 369 CYS A O 1
ATOM 2364 N N . ALA A 1 334 ? 5.64381 -17.79998 -51.36799 1.000 35.72614 370 ALA A N 1
ATOM 2365 C CA . ALA A 1 334 ? 4.53265 -18.71544 -51.63243 1.000 30.94113 370 ALA A CA 1
ATOM 2366 C C . ALA A 1 334 ? 4.46765 -19.90349 -50.67693 1.000 32.58620 370 ALA A C 1
ATOM 2367 O O . ALA A 1 334 ? 3.38945 -20.47129 -50.50414 1.000 35.22324 370 ALA A O 1
ATOM 2369 N N . SER A 1 335 ? 5.56927 -20.30212 -50.04463 1.000 29.42492 371 SER A N 1
ATOM 2370 C CA . SER A 1 335 ? 5.55990 -21.49467 -49.21322 1.000 24.85590 371 SER A CA 1
ATOM 2371 C C . SER A 1 335 ? 5.12007 -21.18345 -47.79348 1.000 29.71491 371 SER A C 1
ATOM 2372 O O . SER A 1 335 ? 5.50314 -20.15888 -47.21673 1.000 31.39053 371 SER A O 1
ATOM 2375 N N . GLY A 1 336 ? 4.33750 -22.10197 -47.21672 1.000 29.43047 372 GLY A N 1
ATOM 2376 C CA . GLY A 1 336 ? 3.94722 -22.00593 -45.81914 1.000 27.58446 372 GLY A CA 1
ATOM 2377 C C . GLY A 1 336 ? 5.04479 -22.32376 -44.83856 1.000 30.74742 372 GLY A C 1
ATOM 2378 O O . GLY A 1 336 ? 4.90749 -22.01656 -43.65141 1.000 34.40126 372 GLY A O 1
ATOM 2379 N N . LEU A 1 337 ? 6.12638 -22.94491 -45.31707 1.000 30.39701 373 LEU A N 1
ATOM 2380 C CA . LEU A 1 337 ? 7.32378 -23.18873 -44.53137 1.000 23.98752 373 LEU A CA 1
ATOM 2381 C C . LEU A 1 337 ? 8.20053 -21.95088 -44.40401 1.000 28.41040 373 LEU A C 1
ATOM 2382 O O . LEU A 1 337 ? 9.09793 -21.91454 -43.55583 1.000 33.17155 373 LEU A O 1
ATOM 2387 N N . GLY A 1 338 ? 7.98241 -20.94894 -45.23374 1.000 30.86089 374 GLY A N 1
ATOM 2388 C CA . GLY A 1 338 ? 8.90963 -19.84684 -45.32096 1.000 28.97557 374 GLY A CA 1
ATOM 2389 C C . GLY A 1 338 ? 9.74645 -19.93108 -46.57929 1.000 30.81162 374 GLY A C 1
ATOM 2390 O O . GLY A 1 338 ? 9.79724 -20.95567 -47.26981 1.000 33.36785 374 GLY A O 1
ATOM 2391 N N . CYS A 1 339 ? 10.38681 -18.81136 -46.90231 1.000 35.11615 375 CYS A N 1
ATOM 2392 C CA . CYS A 1 339 ? 11.26469 -18.69735 -48.06563 1.000 40.32481 375 CYS A CA 1
ATOM 2393 C C . CYS A 1 339 ? 12.59710 -18.14431 -47.57186 1.000 38.26756 375 CYS A C 1
ATOM 2394 O O . CYS A 1 339 ? 12.81176 -16.92732 -47.62301 1.000 42.26503 375 CYS A O 1
ATOM 2397 N N . PRO A 1 340 ? 13.48490 -18.99391 -47.05335 1.000 31.47699 376 PRO A N 1
ATOM 2398 C CA . PRO A 1 340 ? 14.77131 -18.49605 -46.55341 1.000 31.68280 376 PRO A CA 1
ATOM 2399 C C . PRO A 1 340 ? 15.75767 -18.22961 -47.67945 1.000 35.14016 376 PRO A C 1
ATOM 2400 O O . PRO A 1 340 ? 15.68585 -18.80841 -48.76406 1.000 33.09998 376 PRO A O 1
ATOM 2404 N N . GLU A 1 341 ? 16.69531 -17.31934 -47.39352 1.000 41.31655 400 GLU A N 1
ATOM 2405 C CA . GLU A 1 341 ? 17.74312 -16.98854 -48.35912 1.000 44.63314 400 GLU A CA 1
ATOM 2406 C C . GLU A 1 341 ? 18.71757 -18.13660 -48.56168 1.000 41.43120 400 GLU A C 1
ATOM 2407 O O . GLU A 1 341 ? 19.22274 -18.31898 -49.66366 1.000 42.36035 400 GLU A O 1
ATOM 2413 N N . ASP A 1 342 ? 19.01709 -18.89967 -47.51755 1.000 37.44629 401 ASP A N 1
ATOM 2414 C CA . ASP A 1 342 ? 20.02474 -19.94024 -47.59176 1.000 30.51133 401 ASP A CA 1
ATOM 2415 C C . ASP A 1 342 ? 19.44358 -21.28261 -47.16746 1.000 32.17159 401 ASP A C 1
ATOM 2416 O O . ASP A 1 342 ? 18.60591 -21.34739 -46.25884 1.000 36.29359 401 ASP A O 1
ATOM 2421 N N . ILE A 1 343 ? 19.90225 -22.35351 -47.82846 1.000 30.82299 402 ILE A N 1
ATOM 2422 C CA . ILE A 1 343 ? 19.56886 -23.73482 -47.47020 1.000 32.42510 402 ILE A CA 1
ATOM 2423 C C . ILE A 1 343 ? 20.77796 -24.36057 -46.78071 1.000 3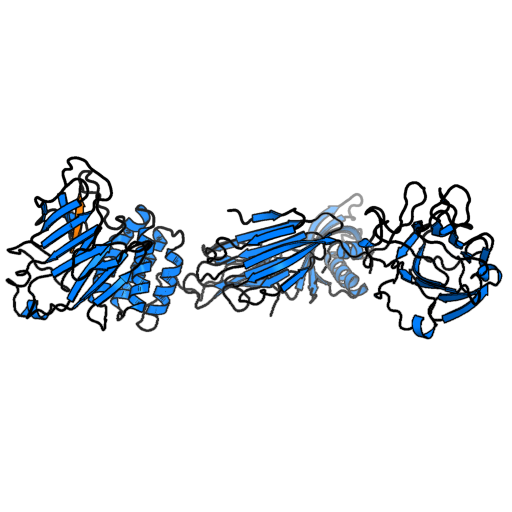8.91288 402 ILE A C 1
ATOM 2424 O O . ILE A 1 343 ? 21.90162 -24.28926 -47.29908 1.000 46.13232 402 ILE A O 1
ATOM 2429 N N . PHE A 1 344 ? 20.55447 -24.98284 -45.62231 1.000 32.91153 403 PHE A N 1
ATOM 2430 C CA . PHE A 1 344 ? 21.62562 -25.46374 -44.76744 1.000 23.30416 403 PHE A CA 1
ATOM 2431 C C . PHE A 1 344 ? 21.68762 -26.98793 -44.73804 1.000 23.26559 403 PHE A C 1
ATOM 2432 O O . PHE A 1 344 ? 20.65567 -27.65858 -44.73186 1.000 24.76382 403 PHE A O 1
ATOM 2440 N N . TYR A 1 345 ? 22.90619 -27.52948 -44.71433 1.000 23.99932 404 TYR A N 1
ATOM 2441 C CA . TYR A 1 345 ? 23.16414 -28.96339 -44.67901 1.000 22.79881 404 TYR A CA 1
ATOM 2442 C C . TYR A 1 345 ? 24.16894 -29.26510 -43.57429 1.000 25.45647 404 TYR A C 1
ATOM 2443 O O . TYR A 1 345 ? 25.10492 -28.48935 -43.36517 1.000 33.96780 404 TYR A O 1
ATOM 2452 N N . ARG A 1 346 ? 24.00237 -30.39074 -42.87984 1.000 20.31930 405 ARG A N 1
ATOM 2453 C CA . ARG A 1 346 ? 24.96975 -30.84775 -41.88304 1.000 22.68512 405 ARG A CA 1
ATOM 2454 C C . ARG A 1 346 ? 25.67345 -32.09282 -42.40723 1.000 22.29519 405 ARG A C 1
ATOM 2455 O O . ARG A 1 346 ? 25.00038 -33.02185 -42.86357 1.000 24.24468 405 ARG A O 1
ATOM 2463 N N . SER A 1 347 ? 27.01720 -32.12581 -42.35497 1.000 20.32438 406 SER A N 1
ATOM 2464 C CA . SER A 1 347 ? 27.74822 -33.28083 -42.87285 1.000 20.73483 406 SER A CA 1
ATOM 2465 C C . SER A 1 347 ? 28.68155 -33.88086 -41.83111 1.000 21.03600 406 SER A C 1
ATOM 2466 O O . SER A 1 347 ? 29.16395 -33.19556 -40.92197 1.000 20.98919 406 SER A O 1
ATOM 2469 N N . THR A 1 348 ? 28.93383 -35.18211 -41.98466 1.000 21.37412 407 THR A N 1
ATOM 2470 C CA . THR A 1 348 ? 29.86888 -35.92096 -41.14229 1.000 22.00907 407 THR A CA 1
ATOM 2471 C C . THR A 1 348 ? 30.96981 -36.46155 -42.03947 1.000 25.74616 407 THR A C 1
ATOM 2472 O O . THR A 1 348 ? 30.71405 -37.30554 -42.90871 1.000 26.33952 407 THR A O 1
ATOM 2476 N N . LEU A 1 349 ? 32.18488 -35.96800 -41.82714 1.000 25.52434 408 LEU A N 1
ATOM 2477 C CA . LEU A 1 349 ? 33.33960 -36.31178 -42.63246 1.000 23.96287 408 LEU A CA 1
ATOM 2478 C C . LEU A 1 349 ? 34.24894 -37.21937 -41.82566 1.000 24.14849 408 LEU A C 1
ATOM 2479 O O . LEU A 1 349 ? 34.57346 -36.90568 -40.68145 1.000 25.43906 408 LEU A O 1
ATOM 2484 N N . VAL A 1 350 ? 34.65045 -38.34006 -42.42335 1.000 28.48424 409 VAL A N 1
ATOM 2485 C CA . VAL A 1 350 ? 35.63493 -39.25304 -41.85036 1.000 28.20561 409 VAL A CA 1
ATOM 2486 C C . VAL A 1 350 ? 36.87763 -39.16710 -42.72704 1.000 25.87216 409 VAL A C 1
ATOM 2487 O O . VAL A 1 350 ? 36.84116 -39.53553 -43.90457 1.000 24.77770 409 VAL A O 1
ATOM 2491 N N . VAL A 1 351 ? 37.96777 -38.63462 -42.18062 1.000 24.69994 410 VAL A N 1
ATOM 2492 C CA . VAL A 1 351 ? 39.18163 -38.40285 -42.95016 1.000 25.04275 410 VAL A CA 1
ATOM 2493 C C . VAL A 1 351 ? 40.33156 -39.19082 -42.32185 1.000 25.54218 410 VAL A C 1
ATOM 2494 O O . VAL A 1 351 ? 40.28359 -39.56088 -41.14532 1.000 26.30149 410 VAL A O 1
ATOM 2498 N N . THR A 1 352 ? 41.36216 -39.48027 -43.12373 1.000 25.99200 411 THR A N 1
ATOM 2499 C CA . THR A 1 352 ? 42.58904 -40.10540 -42.61686 1.000 30.84844 411 THR A CA 1
ATOM 2500 C C . THR A 1 352 ? 43.77560 -39.17812 -42.85224 1.000 26.87316 411 THR A C 1
ATOM 2501 O O . THR A 1 352 ? 44.10963 -38.87105 -43.99608 1.000 26.70260 411 THR A O 1
ATOM 2505 N N . ASP A 1 353 ? 44.40324 -38.73813 -41.76963 1.000 26.55890 412 ASP A N 1
ATOM 2506 C CA . ASP A 1 353 ? 45.55517 -37.85555 -41.81438 1.000 26.66049 412 ASP A CA 1
ATOM 2507 C C . ASP A 1 353 ? 46.79060 -38.70904 -41.60663 1.000 30.82272 412 ASP A C 1
ATOM 2508 O O . ASP A 1 353 ? 46.91533 -39.36367 -40.56820 1.000 31.48175 412 ASP A O 1
ATOM 2513 N N . GLU A 1 354 ? 47.71280 -38.68037 -42.56433 1.000 31.44051 413 GLU A N 1
ATOM 2514 C CA . GLU A 1 354 ? 48.97462 -39.38551 -42.37154 1.000 34.64780 413 GLU A CA 1
ATOM 2515 C C . GLU A 1 354 ? 50.08235 -38.47955 -41.86322 1.000 34.67136 413 GLU A C 1
ATOM 2516 O O . GLU A 1 354 ? 51.15186 -38.97892 -41.49391 1.000 28.64235 413 GLU A O 1
ATOM 2522 N N . GLN A 1 355 ? 49.82241 -37.17120 -41.80070 1.000 29.43810 414 GLN A N 1
ATOM 2523 C CA . GLN A 1 355 ? 50.75309 -36.17971 -41.28282 1.000 27.73985 414 GLN A CA 1
ATOM 2524 C C . GLN A 1 355 ? 50.11623 -35.43135 -40.12099 1.000 34.30782 414 GLN A C 1
ATOM 2525 O O . GLN A 1 355 ? 49.96880 -34.20096 -40.17449 1.000 41.93800 414 GLN A O 1
ATOM 2531 N N . THR A 1 356 ? 49.68591 -36.18412 -39.09802 1.000 33.17840 415 THR A N 1
ATOM 2532 C CA . THR A 1 356 ? 49.01424 -35.59220 -37.93538 1.000 30.76157 415 THR A CA 1
ATOM 2533 C C . THR A 1 356 ? 49.83220 -34.59287 -37.10921 1.000 36.47647 415 THR A C 1
ATOM 2534 O O . THR A 1 356 ? 49.25648 -33.53736 -36.76684 1.000 39.42534 415 THR A O 1
ATOM 2538 N N . PRO A 1 357 ? 51.13676 -34.79421 -36.79675 1.000 36.74117 416 PRO A N 1
ATOM 2539 C CA . PRO A 1 357 ? 51.84707 -33.76772 -36.02127 1.000 34.84193 416 PRO A CA 1
ATOM 2540 C C . PRO A 1 357 ? 52.24108 -32.50533 -36.76482 1.000 40.12135 416 PRO A C 1
ATOM 2541 O O . PRO A 1 357 ? 52.72708 -31.55577 -36.12813 1.000 43.47705 416 PRO A O 1
ATOM 2545 N N . ASP A 1 358 ? 52.05003 -32.45258 -38.06675 1.000 43.30937 417 ASP A N 1
ATOM 2546 C CA . ASP A 1 358 ? 52.57106 -31.32915 -38.83496 1.000 49.01247 417 ASP A CA 1
ATOM 2547 C C . ASP A 1 358 ? 51.51505 -30.22423 -38.86851 1.000 54.47741 417 ASP A C 1
ATOM 2548 O O . ASP A 1 358 ? 51.65308 -29.20557 -38.19113 1.000 55.63385 417 ASP A O 1
ATOM 2553 N N . ARG A 1 359 ? 50.41980 -30.47524 -39.57917 1.000 56.19469 418 ARG A N 1
ATOM 2554 C CA . ARG A 1 359 ? 49.42872 -29.47000 -39.92694 1.000 55.38443 418 ARG A CA 1
ATOM 2555 C C . ARG A 1 359 ? 48.22381 -29.51905 -38.99728 1.000 57.05033 418 ARG A C 1
ATOM 2556 O O . ARG A 1 359 ? 48.10288 -30.37903 -38.11754 1.000 56.94903 418 ARG A O 1
ATOM 2564 N N . ASP A 1 360 ? 47.33020 -28.55336 -39.21650 1.000 57.49376 419 ASP A N 1
ATOM 2565 C CA . ASP A 1 360 ? 45.97154 -28.57269 -38.69013 1.000 56.74052 419 ASP A CA 1
ATOM 2566 C C . ASP A 1 360 ? 45.06057 -28.87326 -39.87111 1.000 50.26152 419 ASP A C 1
ATOM 2567 O O . ASP A 1 360 ? 44.91787 -28.04704 -40.78046 1.000 49.13833 419 ASP A O 1
ATOM 2572 N N . ALA A 1 361 ? 44.44412 -30.05655 -39.85534 1.000 44.61700 420 ALA A N 1
ATOM 2573 C CA . ALA A 1 361 ? 43.70246 -30.53784 -41.01186 1.000 37.85550 420 ALA A CA 1
ATOM 2574 C C . ALA A 1 361 ? 42.37187 -29.82261 -41.21853 1.000 42.67847 420 ALA A C 1
ATOM 2575 O O . ALA A 1 361 ? 41.80214 -29.94360 -42.30948 1.000 46.84708 420 ALA A O 1
ATOM 2577 N N . THR A 1 362 ? 41.87958 -29.07558 -40.21940 1.000 41.41668 421 THR A N 1
ATOM 2578 C CA . THR A 1 362 ? 40.59591 -28.38509 -40.34803 1.000 41.68243 421 THR A CA 1
ATOM 2579 C C . THR A 1 362 ? 40.65547 -27.26221 -41.38521 1.000 47.52036 421 THR A C 1
ATOM 2580 O O . THR A 1 362 ? 39.69123 -27.05849 -42.13554 1.000 53.05379 421 THR A O 1
ATOM 2584 N N . ALA A 1 363 ? 41.79422 -26.55742 -41.47031 1.000 45.33228 422 ALA A N 1
ATOM 2585 C CA . ALA A 1 363 ? 41.96734 -25.52209 -42.48911 1.000 37.73704 422 ALA A CA 1
ATOM 2586 C C . ALA A 1 363 ? 42.02659 -26.12647 -43.88110 1.000 33.62066 422 ALA A C 1
ATOM 2587 O O . ALA A 1 363 ? 41.40436 -25.60187 -44.81445 1.000 33.85285 422 ALA A O 1
ATOM 2589 N N . ILE A 1 364 ? 42.72676 -27.25901 -44.01339 1.000 35.38877 423 ILE A N 1
ATOM 2590 C CA . ILE A 1 364 ? 42.90332 -27.93130 -45.30251 1.000 35.28247 423 ILE A CA 1
ATOM 2591 C C . ILE A 1 364 ? 41.58493 -28.53270 -45.76802 1.000 36.79563 423 ILE A C 1
ATOM 2592 O O . ILE A 1 364 ? 41.23131 -28.42792 -46.95057 1.000 42.76597 423 ILE A O 1
ATOM 2597 N N . ILE A 1 365 ? 40.81027 -29.11083 -44.83244 1.000 35.72231 424 ILE A N 1
ATOM 2598 C CA . ILE A 1 365 ? 39.51960 -29.72737 -45.16222 1.000 32.18507 424 ILE A CA 1
ATOM 2599 C C . ILE A 1 365 ? 38.49964 -28.67158 -45.56393 1.000 30.64237 424 ILE A C 1
ATOM 2600 O O . ILE A 1 365 ? 37.82266 -28.81328 -46.59622 1.000 29.53982 424 ILE A O 1
ATOM 2605 N N . SER A 1 366 ? 38.41457 -27.57748 -44.79524 1.000 35.71291 425 SER A N 1
ATOM 2606 C CA . SER A 1 366 ? 37.43962 -26.53192 -45.09352 1.000 44.36923 425 SER A CA 1
ATOM 2607 C C . SER A 1 366 ? 37.76055 -25.78363 -46.39774 1.000 48.59935 425 SER A C 1
ATOM 2608 O O . SER A 1 366 ? 36.83642 -25.44062 -47.14319 1.000 51.70864 425 SER A O 1
ATOM 2611 N N . GLN A 1 367 ? 39.03857 -25.62752 -46.75781 1.000 47.56929 426 GLN A N 1
ATOM 2612 C CA . GLN A 1 367 ? 39.34852 -24.98283 -48.03269 1.000 44.67441 426 GLN A CA 1
ATOM 2613 C C . GLN A 1 367 ? 39.14788 -25.92896 -49.21550 1.000 34.48940 426 GLN A C 1
ATOM 2614 O O . GLN A 1 367 ? 38.68365 -25.47909 -50.27512 1.000 28.60049 426 GLN A O 1
ATOM 2620 N N . TRP A 1 368 ? 39.40614 -27.23413 -49.01985 1.000 31.49767 427 TRP A N 1
ATOM 2621 C CA . TRP A 1 368 ? 39.03544 -28.26864 -49.99335 1.000 26.91763 427 TRP A CA 1
ATOM 2622 C C . TRP A 1 368 ? 37.53358 -28.35071 -50.17884 1.000 31.67795 427 TRP A C 1
ATOM 2623 O O . TRP A 1 368 ? 37.05935 -28.57764 -51.29959 1.000 35.09796 427 TRP A O 1
ATOM 2634 N N . LEU A 1 369 ? 36.77471 -28.18191 -49.08112 1.000 37.44741 428 LEU A N 1
ATOM 2635 C CA . LEU A 1 369 ? 35.31199 -28.17665 -49.15972 1.000 33.53781 428 LEU A CA 1
ATOM 2636 C C . LEU A 1 369 ? 34.81539 -26.97767 -49.96337 1.000 31.83525 428 LEU A C 1
ATOM 2637 O O . LEU A 1 369 ? 34.01753 -27.14764 -50.88540 1.000 26.81664 428 LEU A O 1
ATOM 2642 N N . ASN A 1 370 ? 35.33590 -25.77462 -49.65744 1.000 35.03552 429 ASN A N 1
ATOM 2643 C CA . ASN A 1 370 ? 35.05506 -24.55415 -50.41925 1.000 35.98578 429 ASN A CA 1
ATOM 2644 C C . ASN A 1 370 ? 35.44958 -24.68873 -51.89003 1.000 46.42746 429 ASN A C 1
ATOM 2645 O O . ASN A 1 370 ? 34.67434 -24.31238 -52.77898 1.000 53.54237 429 ASN A O 1
ATOM 2650 N N . GLN A 1 371 ? 36.63680 -25.25867 -52.16196 1.000 47.08591 430 GLN A N 1
ATOM 2651 C CA . GLN A 1 371 ? 37.11838 -25.41562 -53.52931 1.000 45.72833 430 GLN A CA 1
ATOM 2652 C C . GLN A 1 371 ? 36.33147 -26.44056 -54.33576 1.000 45.86274 430 GLN A C 1
ATOM 2653 O O . GLN A 1 371 ? 36.21464 -26.27445 -55.55247 1.000 52.30386 430 GLN A O 1
ATOM 2659 N N . THR A 1 372 ? 35.80990 -27.50881 -53.71350 1.000 40.49770 431 THR A N 1
ATOM 2660 C CA . THR A 1 372 ? 35.18834 -28.57824 -54.50786 1.000 38.70259 431 THR A CA 1
ATOM 2661 C C . THR A 1 372 ? 33.83028 -28.15886 -55.05761 1.000 40.29990 431 THR A C 1
ATOM 2662 O O . THR A 1 372 ? 33.51558 -28.44165 -56.22194 1.000 42.32343 431 THR A O 1
ATOM 2666 N N . PHE A 1 373 ? 33.02710 -27.45520 -54.25355 1.000 39.47408 432 PHE A N 1
ATOM 2667 C CA . PHE A 1 373 ? 31.73037 -26.99609 -54.74516 1.000 38.02547 432 PHE A CA 1
ATOM 2668 C C . PHE A 1 373 ? 31.87597 -25.89480 -55.79836 1.000 39.83243 432 PHE A C 1
ATOM 2669 O O . PHE A 1 373 ? 31.07386 -25.83762 -56.73784 1.000 39.80018 432 PHE A O 1
ATOM 2677 N N . GLN A 1 374 ? 32.93087 -25.07512 -55.71918 1.000 42.64469 433 GLN A N 1
ATOM 2678 C CA . GLN A 1 374 ? 33.13608 -24.07778 -56.76286 1.000 46.56806 433 GLN A CA 1
ATOM 2679 C C . GLN A 1 374 ? 33.75779 -24.65667 -58.03762 1.000 44.97263 433 GLN A C 1
ATOM 2680 O O . GLN A 1 374 ? 33.66635 -24.01066 -59.08580 1.000 48.70665 433 GLN A O 1
ATOM 2686 N N . ASN A 1 375 ? 34.33226 -25.87154 -57.99999 1.000 39.71952 434 ASN A N 1
ATOM 2687 C CA . ASN A 1 375 ? 34.68936 -26.57294 -59.23496 1.000 33.22740 434 ASN A CA 1
ATOM 2688 C C . ASN A 1 375 ? 33.47655 -27.12936 -59.98306 1.000 33.30943 434 ASN A C 1
ATOM 2689 O O . ASN A 1 375 ? 33.62327 -27.54232 -61.13688 1.000 38.00263 434 ASN A O 1
ATOM 2694 N N . TRP A 1 376 ? 32.29364 -27.18081 -59.37043 1.000 31.81489 435 TRP A N 1
ATOM 2695 C CA . TRP A 1 376 ? 31.07642 -27.53346 -60.09848 1.000 40.57103 435 TRP A CA 1
ATOM 2696 C C . TRP A 1 376 ? 30.10500 -26.36281 -60.22531 1.000 44.53421 435 TRP A C 1
ATOM 2697 O O . TRP A 1 376 ? 28.91750 -26.58739 -60.50926 1.000 39.35000 435 TRP A O 1
ATOM 2708 N N . MET A 1 377 ? 30.59518 -25.13324 -59.99120 1.000 51.65668 436 MET A N 1
ATOM 2709 C CA . MET A 1 377 ? 29.85070 -23.86579 -60.07020 1.000 55.58436 436 MET A CA 1
ATOM 2710 C C . MET A 1 377 ? 28.63915 -23.79900 -59.13869 1.000 47.88255 436 MET A C 1
ATOM 2711 O O . MET A 1 377 ? 27.67247 -23.08657 -59.43088 1.000 47.88439 436 MET A O 1
ATOM 2716 N N . TYR A 1 378 ? 28.65834 -24.55489 -58.04092 1.000 46.35248 437 TYR A N 1
ATOM 2717 C CA . TYR A 1 378 ? 27.65513 -24.45501 -56.98232 1.000 41.92385 437 TYR A CA 1
ATOM 2718 C C . TYR A 1 378 ? 28.11185 -23.45610 -55.92644 1.000 39.05629 437 TYR A C 1
ATOM 2719 O O . TYR A 1 378 ? 29.29765 -23.40299 -55.59154 1.000 39.16800 437 TYR A O 1
ATOM 2728 N N . ARG A 1 379 ? 27.17865 -22.65194 -55.41179 1.000 39.77009 438 ARG A N 1
ATOM 2729 C CA . ARG A 1 379 ? 27.51930 -21.71144 -54.34101 1.000 42.05038 438 ARG A CA 1
ATOM 2730 C C . ARG A 1 379 ? 27.21144 -22.33623 -52.98383 1.000 43.11661 438 ARG A C 1
ATOM 2731 O O . ARG A 1 379 ? 26.31054 -21.91731 -52.25368 1.000 43.41259 438 ARG A O 1
ATOM 2739 N N . VAL A 1 380 ? 28.00269 -23.35701 -52.64685 1.000 43.44014 439 VAL A N 1
ATOM 2740 C CA . VAL A 1 380 ? 27.94856 -24.00756 -51.33911 1.000 39.07161 439 VAL A CA 1
ATOM 2741 C C . VAL A 1 380 ? 29.26539 -23.74214 -50.61557 1.000 35.73856 439 VAL A C 1
ATOM 2742 O O . VAL A 1 380 ? 30.34508 -23.96548 -51.18236 1.000 34.17448 439 VAL A O 1
ATOM 2746 N N . TYR A 1 381 ? 29.17714 -23.27422 -49.36627 1.000 32.29572 440 TYR A N 1
ATOM 2747 C CA . TYR A 1 381 ? 30.34924 -22.86168 -48.60751 1.000 37.34540 440 TYR A CA 1
ATOM 2748 C C . TYR A 1 381 ? 30.26846 -23.47788 -47.21693 1.000 35.15770 440 TYR A C 1
ATOM 2749 O O . TYR A 1 381 ? 29.19211 -23.87981 -46.77825 1.000 38.10392 440 TYR A O 1
ATOM 2758 N N . VAL A 1 382 ? 31.40198 -23.54605 -46.50478 1.000 31.10070 441 VAL A N 1
ATOM 2759 C CA . VAL A 1 382 ? 31.40450 -24.03298 -45.12407 1.000 31.03376 441 VAL A CA 1
ATOM 2760 C C . VAL A 1 382 ? 31.24202 -22.86546 -44.16477 1.000 28.85075 441 VAL A C 1
ATOM 2761 O O . VAL A 1 382 ? 31.99004 -21.88047 -44.22797 1.000 30.00522 441 VAL A O 1
ATOM 2765 N N . ASP A 1 383 ? 30.26220 -22.97958 -43.27097 1.000 27.54721 442 ASP A N 1
ATOM 2766 C CA . ASP A 1 383 ? 29.95827 -21.95628 -42.28328 1.000 35.09983 442 ASP A CA 1
ATOM 2767 C C . ASP A 1 383 ? 30.39277 -22.37469 -40.88772 1.000 37.11071 442 ASP A C 1
ATOM 2768 O O . ASP A 1 383 ? 30.16163 -21.62947 -39.92477 1.000 43.31246 442 ASP A O 1
ATOM 2773 N N . GLY A 1 384 ? 30.99101 -23.55700 -40.74777 1.000 29.87919 443 GLY A N 1
ATOM 2774 C CA . GLY A 1 384 ? 31.44328 -24.03850 -39.45675 1.000 24.93828 443 GLY A CA 1
ATOM 2775 C C . GLY A 1 384 ? 31.88411 -25.48963 -39.51633 1.000 26.32579 443 GLY A C 1
ATOM 2776 O O . GLY A 1 384 ? 31.23174 -26.29662 -40.19670 1.000 24.04624 443 GLY A O 1
ATOM 2777 N N . ILE A 1 385 ? 32.97502 -25.83219 -38.82027 1.000 26.09158 444 ILE A N 1
ATOM 2778 C CA . ILE A 1 385 ? 33.53089 -27.18797 -38.84357 1.000 24.82422 444 ILE A CA 1
ATOM 2779 C C . ILE A 1 385 ? 34.32620 -27.38731 -37.56090 1.000 26.87752 444 ILE A C 1
ATOM 2780 O O . ILE A 1 385 ? 34.97686 -26.45694 -37.07818 1.000 33.09409 444 ILE A O 1
ATOM 2785 N N . SER A 1 386 ? 34.19785 -28.57801 -36.95453 1.000 22.66833 445 SER A N 1
ATOM 2786 C CA . SER A 1 386 ? 34.93702 -28.89411 -35.73834 1.000 21.57894 445 SER A CA 1
ATOM 2787 C C . SER A 1 386 ? 35.22909 -30.39311 -35.66200 1.000 22.28409 445 SER A C 1
ATOM 2788 O O . SER A 1 386 ? 34.48344 -31.21406 -36.20647 1.000 25.15608 445 SER A O 1
ATOM 2791 N N . LEU A 1 387 ? 36.31573 -30.74490 -34.96632 1.000 22.18603 446 LEU A N 1
ATOM 2792 C CA . LEU A 1 387 ? 36.76506 -32.12837 -34.86884 1.000 22.53583 446 LEU A CA 1
ATOM 2793 C C . LEU A 1 387 ? 36.02773 -32.83666 -33.74675 1.000 22.58825 446 LEU A C 1
ATOM 2794 O O . LEU A 1 387 ? 35.97708 -32.33336 -32.62045 1.000 24.32084 446 LEU A O 1
ATOM 2799 N N . GLN A 1 388 ? 35.48680 -34.01523 -34.03361 1.000 22.52512 447 GLN A N 1
ATOM 2800 C CA . GLN A 1 388 ? 34.71238 -34.73951 -33.02939 1.000 22.43522 447 GLN A CA 1
ATOM 2801 C C . GLN A 1 388 ? 35.43993 -35.90164 -32.39360 1.000 22.85003 447 GLN A C 1
ATOM 2802 O O . GLN A 1 388 ? 35.27555 -36.13718 -31.20136 1.000 38.47634 447 GLN A O 1
ATOM 2808 N N . LEU A 1 389 ? 36.22565 -36.63924 -33.16280 1.000 23.24562 448 LEU A N 1
ATOM 2809 C CA . LEU A 1 389 ? 36.78759 -37.91251 -32.74677 1.000 23.67770 448 LEU A CA 1
ATOM 2810 C C . LEU A 1 389 ? 38.13167 -38.01863 -33.43031 1.000 26.46909 448 LEU A C 1
ATOM 2811 O O . LEU A 1 389 ? 38.23146 -37.70821 -34.62121 1.000 32.25719 448 LEU A O 1
ATOM 2816 N N . ILE A 1 390 ? 39.16695 -38.40857 -32.68830 1.000 24.75605 449 ILE A N 1
ATOM 2817 C CA . ILE A 1 390 ? 40.47339 -38.62282 -33.30034 1.000 24.88669 449 ILE A CA 1
ATOM 2818 C C . ILE A 1 390 ? 41.06660 -39.89126 -32.70923 1.000 25.35511 449 ILE A C 1
ATOM 2819 O O . ILE A 1 390 ? 41.16460 -40.03692 -31.48739 1.000 30.12178 449 ILE A O 1
ATOM 2824 N N . THR A 1 391 ? 41.35459 -40.84869 -33.57098 1.000 25.73502 450 THR A N 1
ATOM 2825 C CA . THR A 1 391 ? 41.87575 -42.15385 -33.19411 1.000 34.00347 450 THR A CA 1
ATOM 2826 C C . THR A 1 391 ? 43.11016 -42.41966 -34.02949 1.000 41.19173 450 THR A C 1
ATOM 2827 O O . THR A 1 391 ? 43.01881 -42.33753 -35.25446 1.000 47.46455 450 THR A O 1
ATOM 2831 N N . VAL A 1 392 ? 44.24150 -42.80157 -33.41028 1.000 36.95705 451 VAL A N 1
ATOM 2832 C CA . VAL A 1 392 ? 45.35593 -43.26471 -34.24705 1.000 41.27752 451 VAL A CA 1
ATOM 2833 C C . VAL A 1 392 ? 45.06622 -44.67289 -34.74154 1.000 44.52877 451 VAL A C 1
ATOM 2834 O O . VAL A 1 392 ? 44.21802 -45.39442 -34.18501 1.000 45.09805 451 VAL A O 1
ATOM 2838 N N . LEU A 1 393 ? 45.77899 -45.08639 -35.79376 1.000 44.45965 452 LEU A N 1
ATOM 2839 C CA . LEU A 1 393 ? 45.65661 -46.43810 -36.30624 1.000 44.77218 452 LEU A CA 1
ATOM 2840 C C . LEU A 1 393 ? 46.96064 -47.18020 -36.04104 1.000 46.82186 452 LEU A C 1
ATOM 2841 O O . LEU A 1 393 ? 47.42972 -47.22039 -34.89308 1.000 50.88482 452 LEU A O 1
ATOM 2846 N N . SER A 1 394 ? 47.54678 -47.77919 -37.07820 1.000 44.21569 453 SER A N 1
ATOM 2847 C CA . SER A 1 394 ? 48.70930 -48.63571 -36.86349 1.000 43.53149 453 SER A CA 1
ATOM 2848 C C . SER A 1 394 ? 49.98807 -47.81971 -36.68595 1.000 35.88561 453 SER A C 1
ATOM 2849 O O . SER A 1 394 ? 50.62919 -47.92716 -35.63468 1.000 41.51142 453 SER A O 1
ATOM 2852 N N . ARG A 1 395 ? 50.39728 -47.03452 -37.69706 1.000 30.65703 454 ARG A N 1
ATOM 2853 C CA . ARG A 1 395 ? 51.39113 -45.98153 -37.47225 1.000 30.58125 454 ARG A CA 1
ATOM 2854 C C . ARG A 1 395 ? 50.83712 -44.98093 -36.48342 1.000 29.98983 454 ARG A C 1
ATOM 2855 O O . ARG A 1 395 ? 49.65617 -44.62850 -36.54851 1.000 45.19962 454 ARG A O 1
ATOM 2863 N N . ILE A 1 396 ? 51.68723 -44.53349 -35.55582 1.000 32.51750 455 ILE A N 1
ATOM 2864 C CA . ILE A 1 396 ? 51.21364 -43.63303 -34.51195 1.000 32.87827 455 ILE A CA 1
ATOM 2865 C C . ILE A 1 396 ? 50.94327 -42.23796 -35.05574 1.000 34.86757 455 ILE A C 1
ATOM 2866 O O . ILE A 1 396 ? 50.19277 -41.47108 -34.44726 1.000 35.29175 455 ILE A O 1
ATOM 2871 N N . THR A 1 397 ? 51.54950 -41.88829 -36.17212 1.000 33.30792 456 THR A N 1
ATOM 2872 C CA . THR A 1 397 ? 51.37549 -40.59132 -36.79809 1.000 35.58712 456 THR A CA 1
ATOM 2873 C C . THR A 1 397 ? 50.24591 -40.59333 -37.84642 1.000 32.54248 456 THR A C 1
ATOM 2874 O O . THR A 1 397 ? 50.00534 -39.55888 -38.49130 1.000 31.95530 456 THR A O 1
ATOM 2878 N N . THR A 1 398 ? 49.47876 -41.69424 -37.95219 1.000 34.93042 457 THR A N 1
ATOM 2879 C CA . THR A 1 398 ? 48.28300 -41.74105 -38.79304 1.000 36.81880 457 THR A CA 1
ATOM 2880 C C . THR A 1 398 ? 47.04336 -41.78742 -37.91173 1.000 33.23676 457 THR A C 1
ATOM 2881 O O . THR A 1 398 ? 46.83799 -42.75913 -37.17133 1.000 29.39315 457 THR A O 1
ATOM 2885 N N . THR A 1 399 ? 46.23018 -40.73304 -37.99409 1.000 31.91480 458 THR A N 1
ATOM 2886 C CA . THR A 1 399 ? 44.93776 -40.66806 -37.32857 1.000 28.54821 458 THR A CA 1
ATOM 2887 C C . THR A 1 399 ? 43.78966 -40.74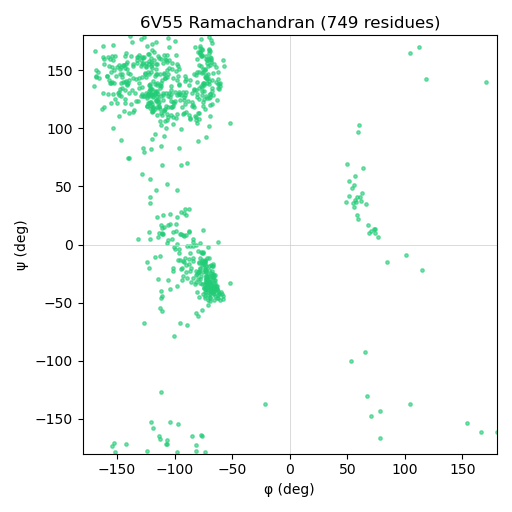726 -38.32327 1.000 23.73739 458 THR A C 1
ATOM 2888 O O . THR A 1 399 ? 43.87439 -40.23769 -39.44574 1.000 23.68737 458 THR A O 1
ATOM 2892 N N . ARG A 1 400 ? 42.70201 -41.35812 -37.85552 1.000 25.51111 459 ARG A N 1
ATOM 2893 C CA . ARG A 1 400 ? 41.37146 -41.21078 -38.41610 1.000 23.26915 459 ARG A CA 1
ATOM 2894 C C . ARG A 1 400 ? 40.66176 -40.13431 -37.61943 1.000 24.19126 459 ARG A C 1
ATOM 2895 O O . ARG A 1 400 ? 40.55568 -40.24016 -36.39410 1.000 28.95413 459 ARG A O 1
ATOM 2903 N N . GLN A 1 401 ? 40.17724 -39.10784 -38.30512 1.000 24.62236 460 GLN A N 1
ATOM 2904 C CA . GLN A 1 401 ? 39.58709 -37.93802 -37.66863 1.000 22.78695 460 GLN A CA 1
ATOM 2905 C C . GLN A 1 401 ? 38.15492 -37.79974 -38.16105 1.000 23.67861 460 GLN A C 1
ATOM 2906 O O . GLN A 1 401 ? 37.89674 -37.98610 -39.35174 1.000 27.52299 460 GLN A O 1
ATOM 2912 N N . ILE A 1 402 ? 37.22041 -37.50819 -37.25647 1.000 23.03005 461 ILE A N 1
ATOM 2913 C CA . ILE A 1 402 ? 35.81667 -37.35072 -37.61281 1.000 22.04878 461 ILE A CA 1
ATOM 2914 C C . ILE A 1 402 ? 35.43619 -35.90402 -37.34824 1.000 23.75686 461 ILE A C 1
ATOM 2915 O O . ILE A 1 402 ? 35.59989 -35.40616 -36.22662 1.000 21.98323 461 ILE A O 1
ATOM 2920 N N . TYR A 1 403 ? 34.92449 -35.23673 -38.39050 1.000 23.37855 462 TYR A N 1
ATOM 2921 C CA . TYR A 1 403 ? 34.57661 -33.82327 -38.38904 1.000 21.71605 462 TYR A CA 1
ATOM 2922 C C . TYR A 1 403 ? 33.08091 -33.65421 -38.59057 1.000 21.44677 462 TYR A C 1
ATOM 2923 O O . TYR A 1 403 ? 32.44384 -34.43124 -39.30947 1.000 21.36235 462 TYR A O 1
ATOM 2932 N N . LEU A 1 404 ? 32.53123 -32.61647 -37.96947 1.000 21.33388 463 LEU A N 1
ATOM 2933 C CA . LEU A 1 404 ? 31.14603 -32.21500 -38.16874 1.000 26.14503 463 LEU A CA 1
ATOM 2934 C C . LEU A 1 404 ? 31.13266 -30.84818 -38.84115 1.000 28.96643 463 LEU A C 1
ATOM 2935 O O . LEU A 1 404 ? 31.72765 -29.90475 -38.31232 1.000 31.08244 463 LEU A O 1
ATOM 2940 N N . ALA A 1 405 ? 30.44156 -30.72687 -39.98664 1.000 26.20733 464 ALA A N 1
ATOM 2941 C CA . ALA A 1 405 ? 30.53635 -29.52611 -40.80807 1.000 21.11681 464 ALA A CA 1
ATOM 2942 C C . ALA A 1 405 ? 29.16864 -29.03046 -41.25090 1.000 26.43726 464 ALA A C 1
ATOM 2943 O O . ALA A 1 405 ? 28.28777 -29.82044 -41.60906 1.000 29.23945 464 ALA A O 1
ATOM 2945 N N . LEU A 1 406 ? 29.02532 -27.69422 -41.27384 1.000 22.92947 465 LEU A N 1
ATOM 2946 C CA . LEU A 1 406 ? 27.83434 -26.99902 -41.76061 1.000 22.74244 465 LEU A CA 1
ATOM 2947 C C . LEU A 1 406 ? 28.11550 -26.43687 -43.14457 1.000 30.74126 465 LEU A C 1
ATOM 2948 O O . LEU A 1 406 ? 28.91048 -25.50299 -43.28531 1.000 39.00542 465 LEU A O 1
ATOM 2953 N N . LEU A 1 407 ? 27.46112 -26.98894 -44.16047 1.000 32.26800 466 LEU A N 1
ATOM 2954 C CA . LEU A 1 407 ? 27.49418 -26.43621 -45.50935 1.000 28.35326 466 LEU A CA 1
ATOM 2955 C C . LEU A 1 407 ? 26.25968 -25.57174 -45.70390 1.000 32.70266 466 LEU A C 1
ATOM 2956 O O . LEU A 1 407 ? 25.16494 -25.95587 -45.28273 1.000 35.76477 466 LEU A O 1
ATOM 2961 N N . VAL A 1 408 ? 26.43292 -24.40921 -46.34240 1.000 33.89858 467 VAL A N 1
ATOM 2962 C CA . VAL A 1 408 ? 25.34188 -23.46273 -46.58128 1.000 32.67883 467 VAL A CA 1
ATOM 2963 C C . VAL A 1 408 ? 25.24568 -23.18392 -48.08068 1.000 36.21831 467 VAL A C 1
ATOM 2964 O O . VAL A 1 408 ? 26.25475 -22.88791 -48.73259 1.000 37.14652 467 VAL A O 1
ATOM 2968 N N . TYR A 1 409 ? 24.03585 -23.33418 -48.63198 1.000 38.28321 468 TYR A N 1
ATOM 2969 C CA . TYR A 1 409 ? 23.74260 -23.07601 -50.04311 1.000 35.23850 468 TYR A CA 1
ATOM 2970 C C . TYR A 1 409 ? 23.26143 -21.63468 -50.17930 1.000 32.40702 468 TYR A C 1
ATOM 2971 O O . TYR A 1 409 ? 22.17308 -21.30098 -49.71378 1.000 30.96465 468 TYR A O 1
ATOM 2980 N N . LYS A 1 410 ? 24.05867 -20.78743 -50.82580 1.000 35.15387 469 LYS A N 1
ATOM 2981 C CA . LYS A 1 410 ? 23.74842 -19.36358 -50.93364 1.000 39.96292 469 LYS A CA 1
ATOM 2982 C C . LYS A 1 410 ? 22.77174 -19.14078 -52.07992 1.000 50.78687 469 LYS A C 1
ATOM 2983 O O . LYS A 1 410 ? 23.13790 -19.33831 -53.24166 1.000 52.37270 469 LYS A O 1
ATOM 2989 N N . ASN A 1 411 ? 21.52735 -18.77141 -51.74227 1.000 59.67633 470 ASN A N 1
ATOM 2990 C CA . ASN A 1 411 ? 20.53045 -18.15070 -52.63206 1.000 66.54864 470 ASN A CA 1
ATOM 2991 C C . ASN A 1 411 ? 20.12076 -19.06826 -53.78734 1.000 71.24341 470 ASN A C 1
ATOM 2992 O O . ASN A 1 411 ? 20.36800 -18.78456 -54.96263 1.000 77.40004 470 ASN A O 1
ATOM 2997 N N . THR A 1 412 ? 19.45932 -20.16735 -53.42259 1.000 69.40105 471 THR A N 1
ATOM 2998 C CA . THR A 1 412 ? 18.87731 -21.05548 -54.42283 1.000 74.71205 471 THR A CA 1
ATOM 2999 C C . THR A 1 412 ? 17.49240 -21.46391 -53.95301 1.000 74.66976 471 THR A C 1
ATOM 3000 O O . THR A 1 412 ? 17.30333 -21.73461 -52.76506 1.000 78.24076 471 THR A O 1
ATOM 3004 N N . THR A 1 413 ? 16.51487 -21.38858 -54.85394 1.000 70.41305 472 THR A N 1
ATOM 3005 C CA . THR A 1 413 ? 15.17674 -21.90974 -54.61649 1.000 65.43531 472 THR A CA 1
ATOM 3006 C C . THR A 1 413 ? 15.19665 -23.42365 -54.39534 1.000 61.51565 472 THR A C 1
ATOM 3007 O O . THR A 1 413 ? 14.81539 -23.92029 -53.33834 1.000 56.92155 472 THR A O 1
ATOM 3011 N N . ALA A 1 418 ? 20.19758 -31.14356 -53.66936 1.000 31.72982 477 ALA A N 1
ATOM 3012 C CA . ALA A 1 418 ? 19.97038 -32.48913 -53.11958 1.000 38.27321 477 ALA A CA 1
ATOM 3013 C C . ALA A 1 418 ? 21.18982 -33.03892 -52.35190 1.000 51.65522 477 ALA A C 1
ATOM 3014 O O . ALA A 1 418 ? 22.33762 -32.77561 -52.72274 1.000 54.61463 477 ALA A O 1
ATOM 3016 N N . GLU A 1 419 ? 20.93065 -33.83164 -51.30295 1.000 55.02451 478 GLU A N 1
ATOM 3017 C CA . GLU A 1 419 ? 22.00511 -34.26969 -50.41804 1.000 52.57364 478 GLU A CA 1
ATOM 3018 C C . GLU A 1 419 ? 22.91165 -35.29920 -51.06605 1.000 51.94179 478 GLU A C 1
ATOM 3019 O O . GLU A 1 419 ? 24.12236 -35.28330 -50.82562 1.000 54.56731 478 GLU A O 1
ATOM 3025 N N . VAL A 1 420 ? 22.36055 -36.19640 -51.88838 1.000 51.52216 479 VAL A N 1
ATOM 3026 C CA . VAL A 1 420 ? 23.18626 -37.27597 -52.43229 1.000 50.39354 479 VAL A CA 1
ATOM 3027 C C . VAL A 1 420 ? 24.08141 -36.76590 -53.55683 1.000 52.96255 479 VAL A C 1
ATOM 3028 O O . VAL A 1 420 ? 25.07404 -37.42623 -53.91471 1.000 56.04365 479 VAL A O 1
ATOM 3032 N N . GLU A 1 421 ? 23.78682 -35.57093 -54.09617 1.000 51.92282 480 GLU A N 1
ATOM 3033 C CA . GLU A 1 421 ? 24.68878 -34.96795 -55.06888 1.000 55.00446 480 GLU A CA 1
ATOM 3034 C C . GLU A 1 421 ? 25.84919 -34.27661 -54.36916 1.000 46.79321 480 GLU A C 1
ATOM 3035 O O . GLU A 1 421 ? 26.96679 -34.25487 -54.89650 1.000 40.20784 480 GLU A O 1
ATOM 3041 N N . ILE A 1 422 ? 25.60643 -33.73148 -53.16978 1.000 47.81761 481 ILE A N 1
ATOM 3042 C CA . ILE A 1 422 ? 26.69053 -33.16135 -52.36785 1.000 41.08725 481 ILE A CA 1
ATOM 3043 C C . ILE A 1 422 ? 27.64512 -34.25942 -51.90460 1.000 35.97986 481 ILE A C 1
ATOM 3044 O O . ILE A 1 422 ? 28.87451 -34.08203 -51.92963 1.000 32.56002 481 ILE A O 1
ATOM 3049 N N . GLU A 1 423 ? 27.08772 -35.42011 -51.52167 1.000 33.94743 482 GLU A N 1
ATOM 3050 C CA . GLU A 1 423 ? 27.88745 -36.58824 -51.16925 1.000 36.60308 482 GLU A CA 1
ATOM 3051 C C . GLU A 1 423 ? 28.71588 -37.07729 -52.35186 1.000 42.51233 482 GLU A C 1
ATOM 3052 O O . GLU A 1 423 ? 29.90602 -37.37377 -52.19403 1.000 45.65045 482 GLU A O 1
ATOM 3058 N N . SER A 1 424 ? 28.14385 -37.07471 -53.55660 1.000 43.93019 483 SER A N 1
ATOM 3059 C CA . SER A 1 424 ? 28.88900 -37.58654 -54.70028 1.000 41.26991 483 SER A CA 1
ATOM 3060 C C . SER A 1 424 ? 29.89278 -36.58970 -55.27701 1.000 34.42340 483 SER A C 1
ATOM 3061 O O . SER A 1 424 ? 30.86909 -37.02616 -55.89882 1.000 37.25469 483 SER A O 1
ATOM 3064 N N . MET A 1 425 ? 29.69555 -35.27233 -55.11313 1.000 31.24445 484 MET A N 1
ATOM 3065 C CA . MET A 1 425 ? 30.78162 -34.36086 -55.48549 1.000 36.37836 484 MET A CA 1
ATOM 3066 C C . MET A 1 425 ? 31.93687 -34.41655 -54.49959 1.000 42.32185 484 MET A C 1
ATOM 3067 O O . MET A 1 425 ? 33.08468 -34.14830 -54.88182 1.000 47.02690 484 MET A O 1
ATOM 3072 N N . LEU A 1 426 ? 31.66152 -34.76241 -53.23810 1.000 35.84550 485 LEU A N 1
ATOM 3073 C CA . LEU A 1 426 ? 32.74334 -34.94958 -52.28698 1.000 27.54782 485 LEU A CA 1
ATOM 3074 C C . LEU A 1 426 ? 33.39934 -36.31966 -52.42907 1.000 26.85300 485 LEU A C 1
ATOM 3075 O O . LEU A 1 426 ? 34.62958 -36.40645 -52.36357 1.000 27.39766 485 LEU A O 1
ATOM 3080 N N . ARG A 1 427 ? 32.60995 -37.39015 -52.64725 1.000 23.08791 486 ARG A N 1
ATOM 3081 C CA . ARG A 1 427 ? 33.16002 -38.74550 -52.78824 1.000 25.81020 486 ARG A CA 1
ATOM 3082 C C . ARG A 1 427 ? 34.02831 -38.90501 -54.03176 1.000 35.42085 486 ARG A C 1
ATOM 3083 O O . ARG A 1 427 ? 34.93601 -39.75172 -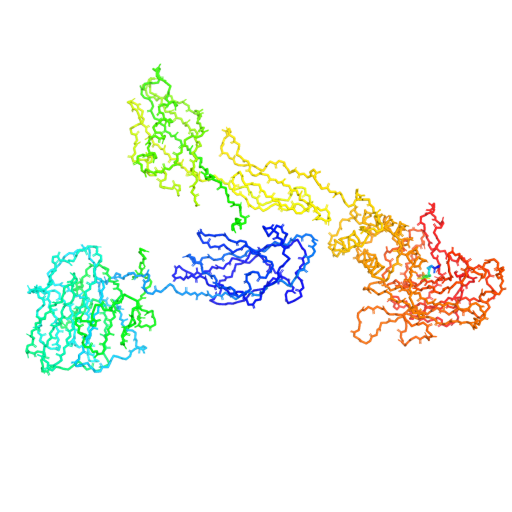54.04238 1.000 40.09363 486 ARG A O 1
ATOM 3091 N N . SER A 1 428 ? 33.77689 -38.10463 -55.07891 1.000 38.56446 487 SER A N 1
ATOM 3092 C CA . SER A 1 428 ? 34.58378 -38.12071 -56.29450 1.000 35.47037 487 SER A CA 1
ATOM 3093 C C . SER A 1 428 ? 35.79741 -37.19412 -56.21344 1.000 36.19930 487 SER A C 1
ATOM 3094 O O . SER A 1 428 ? 36.45938 -36.96373 -57.22989 1.000 41.94438 487 SER A O 1
ATOM 3097 N N . ALA A 1 429 ? 36.11282 -36.66058 -55.03781 1.000 33.18615 488 ALA A N 1
ATOM 3098 C CA . ALA A 1 429 ? 37.40062 -36.00595 -54.80005 1.000 28.46907 488 ALA A CA 1
ATOM 3099 C C . ALA A 1 429 ? 37.91488 -36.34637 -53.40502 1.000 31.38436 488 ALA A C 1
ATOM 3100 O O . ALA A 1 429 ? 37.88613 -35.50674 -52.49616 1.000 33.69791 488 ALA A O 1
ATOM 3102 N N . PRO A 1 430 ? 38.41776 -37.57259 -53.19265 1.000 30.14504 489 PRO A N 1
ATOM 3103 C CA . PRO A 1 430 ? 38.89976 -37.91148 -51.84978 1.000 32.23297 489 PRO A CA 1
ATOM 3104 C C . PRO A 1 430 ? 40.28049 -37.36395 -51.52402 1.000 32.58682 489 PRO A C 1
ATOM 3105 O O . PRO A 1 430 ? 40.57999 -37.20596 -50.33287 1.000 36.55549 489 PRO A O 1
ATOM 3109 N N . ALA A 1 431 ? 41.12622 -37.07198 -52.51195 1.000 25.97936 490 ALA A N 1
ATOM 3110 C CA . ALA A 1 431 ? 42.44427 -36.52656 -52.20418 1.000 24.42682 490 ALA A CA 1
ATOM 3111 C C . ALA A 1 431 ? 42.32878 -35.07865 -51.74491 1.000 26.93455 490 ALA A C 1
ATOM 3112 O O . ALA A 1 431 ? 42.32247 -34.14540 -52.56056 1.000 30.82261 490 ALA A O 1
ATOM 3114 N N . ILE A 1 432 ? 42.22629 -34.90852 -50.42634 1.000 25.00594 491 ILE A N 1
ATOM 3115 C CA . ILE A 1 432 ? 41.97651 -33.59909 -49.82557 1.000 30.31601 491 ILE A CA 1
ATOM 3116 C C . ILE A 1 432 ? 43.25061 -32.75683 -49.82947 1.000 33.82759 491 ILE A C 1
ATOM 3117 O O . ILE A 1 432 ? 43.27935 -31.62565 -50.33014 1.000 33.64793 491 ILE A O 1
ATOM 3122 N N . GLY A 1 433 ? 44.30557 -33.28217 -49.22689 1.000 38.12521 492 GLY A N 1
ATOM 3123 C CA . GLY A 1 433 ? 45.62015 -32.68026 -49.23849 1.000 41.20180 492 GLY A CA 1
ATOM 3124 C C . GLY A 1 433 ? 46.56769 -33.84794 -49.34980 1.000 47.00471 492 GLY A C 1
ATOM 3125 O O . GLY A 1 433 ? 46.09930 -34.97218 -49.56695 1.000 47.04982 492 GLY A O 1
ATOM 3126 N N . ASN A 1 434 ? 47.87227 -33.62612 -49.21958 1.000 51.36407 493 ASN A N 1
ATOM 3127 C CA . ASN A 1 434 ? 48.80472 -34.74493 -49.22746 1.000 54.92601 493 ASN A CA 1
ATOM 3128 C C . ASN A 1 434 ? 48.67231 -35.48940 -47.90435 1.000 49.40144 493 ASN A C 1
ATOM 3129 O O . ASN A 1 434 ? 48.68848 -34.87031 -46.83490 1.000 45.73937 493 ASN A O 1
ATOM 3134 N N . GLY A 1 435 ? 48.46529 -36.80573 -47.97493 1.000 45.53672 494 GLY A N 1
ATOM 3135 C CA . GLY A 1 435 ? 48.28662 -37.60018 -46.77169 1.000 40.67144 494 GLY A CA 1
ATOM 3136 C C . GLY A 1 435 ? 46.95409 -37.42860 -46.08620 1.000 38.87371 494 GLY A C 1
ATOM 3137 O O . GLY A 1 435 ? 46.78138 -37.91436 -44.97101 1.000 42.32356 494 GLY A O 1
ATOM 3138 N N . LEU A 1 436 ? 46.00967 -36.74640 -46.72555 1.000 36.88309 495 LEU A N 1
ATOM 3139 C CA . LEU A 1 436 ? 44.67936 -36.47438 -46.20459 1.000 28.60340 495 LEU A CA 1
ATOM 3140 C C . LEU A 1 436 ? 43.68425 -37.07008 -47.18860 1.000 24.14319 495 LEU A C 1
ATOM 3141 O O . LEU A 1 436 ? 43.76549 -36.80696 -48.38616 1.000 25.49409 495 LEU A O 1
ATOM 3146 N N . THR A 1 437 ? 42.76183 -37.88564 -46.69937 1.000 25.37591 496 THR A N 1
ATOM 3147 C CA . THR A 1 437 ? 41.96883 -38.74039 -47.57218 1.000 25.82332 496 THR A CA 1
ATOM 3148 C C . THR A 1 437 ? 40.57891 -38.89578 -46.99516 1.000 32.07812 496 THR A C 1
ATOM 3149 O O . THR A 1 437 ? 40.44811 -39.28669 -45.83639 1.000 37.83088 496 THR A O 1
ATOM 3153 N N . LEU A 1 438 ? 39.55013 -38.63253 -47.79876 1.000 31.69442 497 LEU A N 1
ATOM 3154 C CA . LEU A 1 438 ? 38.17776 -38.85512 -47.35339 1.000 34.97389 497 LEU A CA 1
ATOM 3155 C C . LEU A 1 438 ? 37.85921 -40.35354 -47.36862 1.000 37.36678 497 LEU A C 1
ATOM 3156 O O . LEU A 1 438 ? 37.98315 -41.00736 -48.41056 1.000 40.43331 497 LEU A O 1
ATOM 3161 N N . ASP A 1 439 ? 37.45798 -40.89817 -46.21458 1.000 33.41805 498 ASP A N 1
ATOM 3162 C CA . ASP A 1 439 ? 37.07253 -42.30429 -46.08038 1.000 35.76052 498 ASP A CA 1
ATOM 3163 C C . ASP A 1 439 ? 35.58102 -42.51779 -46.25404 1.000 35.42942 498 ASP A C 1
ATOM 3164 O O . ASP A 1 439 ? 35.14636 -43.58726 -46.70730 1.000 37.39024 498 ASP A O 1
ATOM 3169 N N . SER A 1 440 ? 34.80240 -41.51233 -45.87316 1.000 35.18635 499 SER A N 1
ATOM 3170 C CA . SER A 1 440 ? 33.36320 -41.60517 -45.73524 1.000 31.58050 499 SER A CA 1
ATOM 3171 C C . SER A 1 440 ? 32.83921 -40.18809 -45.63241 1.000 30.29513 499 SER A C 1
ATOM 3172 O O . SER A 1 440 ? 33.49179 -39.32373 -45.03519 1.000 32.22030 499 SER A O 1
ATOM 3175 N N . VAL A 1 441 ? 31.67351 -39.94735 -46.22879 1.000 26.92583 500 VAL A N 1
ATOM 3176 C CA . VAL A 1 441 ? 30.93389 -38.71302 -45.97954 1.000 21.88388 500 VAL A CA 1
ATOM 3177 C C . VAL A 1 441 ? 29.45233 -39.04358 -46.04262 1.000 23.01289 500 VAL A C 1
ATOM 3178 O O . VAL A 1 441 ? 29.01885 -39.83149 -46.88753 1.000 29.14150 500 VAL A O 1
ATOM 3182 N N . THR A 1 442 ? 28.69088 -38.54117 -45.07226 1.000 25.12403 501 THR A N 1
ATOM 3183 C CA . THR A 1 442 ? 27.23792 -38.47020 -45.16081 1.000 26.11243 501 THR A CA 1
ATOM 3184 C C . THR A 1 442 ? 26.83567 -37.00548 -45.02583 1.000 25.62529 501 THR A C 1
ATOM 3185 O O . THR A 1 442 ? 27.42021 -36.28096 -44.21491 1.000 24.95790 501 THR A O 1
ATOM 3189 N N . VAL A 1 443 ? 25.87196 -36.56368 -45.83916 1.000 26.23542 502 VAL A N 1
ATOM 3190 C CA . VAL A 1 443 ? 25.33838 -35.20047 -45.80633 1.000 24.39156 502 VAL A CA 1
ATOM 3191 C C . VAL A 1 443 ? 23.83423 -35.29244 -45.59123 1.000 28.76473 502 VAL A C 1
ATOM 3192 O O . VAL A 1 443 ? 23.15162 -36.05561 -46.28371 1.000 31.67695 502 VAL A O 1
ATOM 3196 N N . ASN A 1 444 ? 23.32474 -34.53804 -44.61774 1.000 31.67410 503 ASN A N 1
ATOM 3197 C CA . ASN A 1 444 ? 21.90785 -34.49617 -44.30095 1.000 30.09035 503 ASN A CA 1
ATOM 3198 C C . ASN A 1 444 ? 21.39771 -33.07319 -44.44206 1.000 30.92494 503 ASN A C 1
ATOM 3199 O O . ASN A 1 444 ? 22.04056 -32.11972 -43.98600 1.000 30.96581 503 ASN A O 1
ATOM 3204 N N . LEU A 1 445 ? 20.25898 -32.94084 -45.11007 1.000 32.21903 504 LEU A N 1
ATOM 3205 C CA . LEU A 1 445 ? 19.57231 -31.66523 -45.15846 1.000 31.11154 504 LEU A CA 1
ATOM 3206 C C . LEU A 1 445 ? 19.04634 -31.33752 -43.77331 1.000 27.54952 504 LEU A C 1
ATOM 3207 O O . LEU A 1 445 ? 18.51442 -32.21086 -43.07163 1.000 23.85052 504 LEU A O 1
ATOM 3212 N N . MET A 1 446 ? 19.26484 -30.08752 -43.36247 1.000 27.34222 505 MET A N 1
ATOM 3213 C CA . MET A 1 446 ? 18.96295 -29.66092 -42.00252 1.000 27.22653 505 MET A CA 1
ATOM 3214 C C . MET A 1 446 ? 17.45900 -29.63372 -41.77217 1.000 32.75675 505 MET A C 1
ATOM 3215 O O . MET A 1 446 ? 16.70569 -29.07410 -42.57933 1.000 40.23696 505 MET A O 1
ATOM 3220 N N . GLU A 1 447 ? 17.04166 -30.27243 -40.68087 1.000 25.89976 506 GLU A N 1
ATOM 3221 C CA . GLU A 1 447 ? 15.64659 -30.56452 -40.42071 1.000 22.58768 506 GLU A CA 1
ATOM 3222 C C . GLU A 1 447 ? 14.90972 -29.28703 -40.06708 1.000 26.15920 506 GLU A C 1
ATOM 3223 O O . GLU A 1 447 ? 15.45152 -28.41148 -39.38368 1.000 28.20344 506 GLU A O 1
ATOM 3229 N N . ASN A 1 448 ? 13.69653 -29.16463 -40.60376 1.000 25.83352 507 ASN A N 1
ATOM 3230 C CA . ASN A 1 448 ? 12.78994 -28.07240 -40.28785 1.000 22.77114 507 ASN A CA 1
ATOM 3231 C C . ASN A 1 448 ? 12.41206 -28.08750 -38.81248 1.000 22.47366 507 ASN A C 1
ATOM 3232 O O . ASN A 1 448 ? 12.32679 -29.15206 -38.19508 1.000 29.25096 507 ASN A O 1
ATOM 3237 N N . CYS A 1 449 ? 12.17566 -26.89947 -38.24526 1.000 18.54648 508 CYS A N 1
ATOM 3238 C CA . CYS A 1 449 ? 11.49362 -26.83582 -36.95816 1.000 19.29940 508 CYS A CA 1
ATOM 3239 C C . CYS A 1 449 ? 10.05995 -27.31393 -37.14371 1.000 25.27178 508 CYS A C 1
ATOM 3240 O O . CYS A 1 449 ? 9.36041 -26.85968 -38.05109 1.000 29.61634 508 CYS A O 1
ATOM 3243 N N . GLN A 1 450 ? 9.63928 -28.26249 -36.31393 1.000 28.88756 509 GLN A N 1
ATOM 3244 C CA . GLN A 1 450 ? 8.30915 -28.83324 -36.43549 1.000 29.53739 509 GLN A CA 1
ATOM 3245 C C . GLN A 1 450 ? 7.25652 -27.82783 -35.99507 1.000 26.09004 509 GLN A C 1
ATOM 3246 O O . GLN A 1 450 ? 7.55048 -26.85859 -35.28440 1.000 23.44860 509 GLN A O 1
ATOM 3252 N N . ALA A 1 451 ? 6.02712 -28.05197 -36.46975 1.000 25.12552 510 ALA A N 1
ATOM 3253 C CA . ALA A 1 451 ? 4.87404 -27.31353 -35.97267 1.000 23.67864 510 ALA A CA 1
ATOM 3254 C C . ALA A 1 451 ? 4.68704 -27.56036 -34.48323 1.000 27.12391 510 ALA A C 1
ATOM 3255 O O . ALA A 1 451 ? 4.86756 -28.68607 -34.01119 1.000 27.50043 510 ALA A O 1
ATOM 3257 N N . ASP A 1 452 ? 4.35986 -26.49518 -33.74141 1.000 29.15748 511 ASP A N 1
ATOM 3258 C CA . ASP A 1 452 ? 4.53183 -26.48073 -32.28822 1.000 27.97761 511 ASP A CA 1
ATOM 3259 C C . ASP A 1 452 ? 3.69729 -25.36029 -31.67078 1.000 26.69558 511 ASP A C 1
ATOM 3260 O O . ASP A 1 452 ? 3.78184 -24.21291 -32.11971 1.000 26.94260 511 ASP A O 1
ATOM 3265 N N . GLU A 1 453 ? 2.90851 -25.68173 -30.63701 1.000 24.69671 512 GLU A N 1
ATOM 3266 C CA . GLU A 1 453 ? 2.05911 -24.6950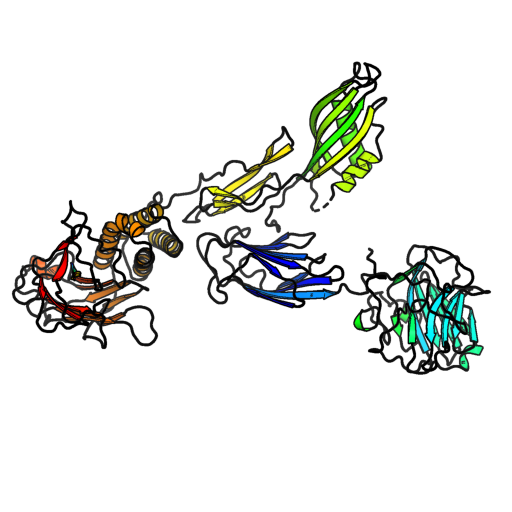1 -29.95832 1.000 27.11801 512 GLU A CA 1
ATOM 3267 C C . GLU A 1 453 ? 2.73247 -24.25915 -28.65767 1.000 28.73411 512 GLU A C 1
ATOM 3268 O O . GLU A 1 453 ? 2.73220 -25.00152 -27.66888 1.000 29.44379 512 GLU A O 1
ATOM 3274 N N . PHE A 1 454 ? 3.32176 -23.05367 -28.66604 1.000 26.36759 513 PHE A N 1
ATOM 3275 C CA . PHE A 1 454 ? 3.88522 -22.47792 -27.44608 1.000 27.32994 513 PHE A CA 1
ATOM 3276 C C . PHE A 1 454 ? 3.80629 -20.95306 -27.51199 1.000 27.23922 513 PHE A C 1
ATOM 3277 O O . PHE A 1 454 ? 4.26652 -20.35636 -28.49556 1.000 29.59979 513 PHE A O 1
ATOM 3285 N N . PRO A 1 455 ? 3.13228 -20.28844 -26.54042 1.000 23.33333 514 PRO A N 1
ATOM 3286 C CA . PRO A 1 455 ? 2.25227 -20.87659 -25.52395 1.000 24.27012 514 PRO A CA 1
ATOM 3287 C C . PRO A 1 455 ? 0.89099 -21.26764 -26.11852 1.000 30.08537 514 PRO A C 1
ATOM 3288 O O . PRO A 1 455 ? 0.79075 -21.36637 -27.35142 1.000 38.16361 514 PRO A O 1
ATOM 3292 N N . VAL A 1 456 ? -0.11232 -21.52569 -25.27676 1.000 25.30296 515 VAL A N 1
ATOM 3293 C CA . VAL A 1 456 ? -1.39069 -21.99856 -25.78267 1.000 21.94595 515 VAL A CA 1
ATOM 3294 C C . VAL A 1 456 ? -2.06246 -20.87797 -26.58090 1.000 25.38989 515 VAL A C 1
ATOM 3295 O O . VAL A 1 456 ? -1.82219 -19.68406 -26.32219 1.000 28.33522 515 VAL A O 1
ATOM 3299 N N . HIS A 1 457 ? -2.72338 -21.28080 -27.68353 1.000 21.51384 516 HIS A N 1
ATOM 3300 C CA . HIS A 1 457 ? -3.29314 -20.46489 -28.76600 1.000 22.83402 516 HIS A CA 1
ATOM 3301 C C . HIS A 1 457 ? -2.24283 -19.75906 -29.62009 1.000 26.11782 516 HIS A C 1
ATOM 3302 O O . HIS A 1 457 ? -2.58763 -18.85753 -30.39346 1.000 26.72449 516 HIS A O 1
ATOM 3309 N N . TYR A 1 458 ? -0.97436 -20.16032 -29.56853 1.000 25.93318 517 TYR A N 1
ATOM 3310 C CA . TYR A 1 458 ? 0.03606 -19.61905 -30.48906 1.000 21.20891 517 TYR A CA 1
ATOM 3311 C C . TYR A 1 458 ? 0.58532 -20.79794 -31.27464 1.000 18.91517 517 TYR A C 1
ATOM 3312 O O . TYR A 1 458 ? 1.54942 -21.44032 -30.84857 1.000 23.87913 517 TYR A O 1
ATOM 3321 N N . ARG A 1 459 ? -0.02476 -21.08806 -32.41498 1.000 17.12171 518 ARG A N 1
ATOM 3322 C CA . ARG A 1 459 ? 0.27595 -22.30080 -33.15802 1.000 17.19674 518 ARG A CA 1
ATOM 3323 C C . ARG A 1 459 ? 1.24303 -21.97084 -34.29107 1.000 22.47085 518 ARG A C 1
ATOM 3324 O O . ARG A 1 459 ? 0.87184 -21.32283 -35.27553 1.000 23.48791 518 ARG A O 1
ATOM 3332 N N . TRP A 1 460 ? 2.45934 -22.41004 -34.15192 1.000 23.48588 519 TRP A N 1
ATOM 3333 C CA . TRP A 1 460 ? 3.47039 -22.01365 -35.11430 1.000 23.49648 519 TRP A CA 1
ATOM 3334 C C . TRP A 1 460 ? 3.60205 -23.10570 -36.15560 1.000 24.64494 519 TRP A C 1
ATOM 3335 O O . TRP A 1 460 ? 3.71443 -24.27366 -35.78260 1.000 27.76545 519 TRP A O 1
ATOM 3346 N N . PRO A 1 461 ? 3.56039 -22.79307 -37.45002 1.000 21.71582 520 PRO A N 1
ATOM 3347 C CA . PRO A 1 461 ? 3.68558 -23.84013 -38.47512 1.000 24.31621 520 PRO A CA 1
ATOM 3348 C C . PRO A 1 461 ? 5.13590 -24.27566 -38.67045 1.000 25.65989 520 PRO A C 1
ATOM 3349 O O . PRO A 1 461 ? 6.06603 -23.67798 -38.12544 1.000 27.23281 520 PRO A O 1
ATOM 3353 N N . GLU A 1 462 ? 5.30035 -25.35564 -39.44896 1.000 25.81663 521 GLU A N 1
ATOM 3354 C CA . GLU A 1 462 ? 6.61585 -25.92845 -39.75473 1.000 26.96666 521 GLU A CA 1
ATOM 3355 C C . GLU A 1 462 ? 7.43989 -24.93340 -40.55048 1.000 24.25589 521 GLU A C 1
ATOM 3356 O O . GLU A 1 462 ? 6.90262 -24.21813 -41.40026 1.000 24.15098 521 GLU A O 1
ATOM 3362 N N . SER A 1 463 ? 8.73366 -24.83895 -40.24470 1.000 23.36614 522 SER A N 1
ATOM 3363 C CA . SER A 1 463 ? 9.53289 -23.77913 -40.84787 1.000 26.35734 522 SER A CA 1
ATOM 3364 C C . SER A 1 463 ? 10.93195 -24.25130 -41.19415 1.000 30.77399 522 SER A C 1
ATOM 3365 O O . SER A 1 463 ? 11.57474 -24.94833 -40.40857 1.000 36.55842 522 SER A O 1
ATOM 3368 N N . ARG A 1 464 ? 11.42163 -23.79051 -42.34428 1.000 33.53222 523 ARG A N 1
ATOM 3369 C CA . ARG A 1 464 ? 12.82331 -23.92304 -42.72856 1.000 30.80061 523 ARG A CA 1
ATOM 3370 C C . ARG A 1 464 ? 13.70022 -23.09210 -41.78169 1.000 27.93466 523 ARG A C 1
ATOM 3371 O O . ARG A 1 464 ? 13.20047 -22.18179 -41.11626 1.000 28.39068 523 ARG A O 1
ATOM 3379 N N . PRO A 1 465 ? 14.98716 -23.44488 -41.63234 1.000 28.30205 524 PRO A N 1
ATOM 3380 C CA . PRO A 1 465 ? 15.88388 -22.64890 -40.76826 1.000 24.92385 524 PRO A CA 1
ATOM 3381 C C . PRO A 1 465 ? 16.06551 -21.20718 -41.23677 1.000 26.55978 524 PRO A C 1
ATOM 3382 O O . PRO A 1 465 ? 16.16254 -20.93242 -42.43626 1.000 30.73920 524 PRO A O 1
ATOM 3386 N N . THR A 1 466 ? 16.13025 -20.30438 -40.23638 1.000 28.63978 525 THR A N 1
ATOM 3387 C CA . THR A 1 466 ? 16.20204 -18.82308 -40.27353 1.000 30.70618 525 THR A CA 1
ATOM 3388 C C . THR A 1 466 ? 14.91136 -18.16572 -40.77790 1.000 32.08691 525 THR A C 1
ATOM 3389 O O . THR A 1 466 ? 14.87926 -16.94855 -40.97658 1.000 38.31622 525 THR A O 1
ATOM 3393 N N . VAL A 1 467 ? 13.82448 -18.92143 -40.93665 1.000 29.42077 526 VAL A N 1
ATOM 3394 C CA . VAL A 1 467 ? 12.50882 -18.36118 -41.24233 1.000 30.48514 526 VAL A CA 1
ATOM 3395 C C . VAL A 1 467 ? 11.87911 -17.87967 -39.94219 1.000 32.89711 526 VAL A C 1
ATOM 3396 O O . VAL A 1 467 ? 11.90661 -18.59795 -38.93649 1.000 32.41867 526 VAL A O 1
ATOM 3400 N N . THR A 1 468 ? 11.33923 -16.65651 -39.94802 1.000 34.67904 527 THR A N 1
ATOM 3401 C CA . THR A 1 468 ? 10.50320 -16.15465 -38.86482 1.000 30.80551 527 THR A CA 1
ATOM 3402 C C . THR A 1 468 ? 9.04024 -16.21322 -39.29368 1.000 28.15701 527 THR A C 1
ATOM 3403 O O . THR A 1 468 ? 8.69474 -15.74891 -40.38698 1.000 28.85823 527 THR A O 1
ATOM 3407 N N . GLN A 1 469 ? 8.19182 -16.80624 -38.44844 1.000 22.23125 528 GLN A N 1
ATOM 3408 C CA . GLN A 1 469 ? 6.76097 -16.90584 -38.70322 1.000 20.51870 528 GLN A CA 1
ATOM 3409 C C . GLN A 1 469 ? 5.97500 -15.95999 -37.81201 1.000 22.70340 528 GLN A C 1
ATOM 3410 O O . GLN A 1 469 ? 6.36260 -15.70195 -36.67704 1.000 26.15986 528 GLN A O 1
ATOM 3416 N N . TYR A 1 470 ? 4.82829 -15.50167 -38.30706 1.000 26.47579 529 TYR A N 1
ATOM 3417 C CA . TYR A 1 470 ? 3.97540 -14.56487 -37.58722 1.000 24.75560 529 TYR A CA 1
ATOM 3418 C C . TYR A 1 470 ? 2.61573 -15.20575 -37.38646 1.000 25.43815 529 TYR A C 1
ATOM 3419 O O . TYR A 1 470 ? 2.07440 -15.80955 -38.31951 1.000 28.81131 529 TYR A O 1
ATOM 3428 N N . VAL A 1 471 ? 2.08728 -15.10930 -36.17078 1.000 21.94180 530 VAL A N 1
ATOM 3429 C CA . VAL A 1 471 ? 0.74812 -15.59381 -35.84243 1.000 23.37223 530 VAL A CA 1
ATOM 3430 C C . VAL A 1 471 ? -0.00941 -14.43623 -35.18468 1.000 27.30652 530 VAL A C 1
ATOM 3431 O O . VAL A 1 471 ? 0.60900 -13.44674 -34.75139 1.000 28.17616 530 VAL A O 1
ATOM 3435 N N . PRO A 1 472 ? -1.35019 -14.50450 -35.13392 1.000 23.30789 531 PRO A N 1
ATOM 3436 C CA . PRO A 1 472 ? -2.10326 -13.45815 -34.43341 1.000 19.43308 531 PRO A CA 1
ATOM 3437 C C . PRO A 1 472 ? -1.94974 -13.49083 -32.92576 1.000 17.75092 531 PRO A C 1
ATOM 3438 O O . PRO A 1 472 ? -1.82388 -14.55353 -32.30777 1.000 17.10887 531 PRO A O 1
ATOM 3442 N N . CYS A 1 473 ? -1.98749 -12.29164 -32.33848 1.000 17.23359 532 CYS A N 1
ATOM 3443 C CA . CYS A 1 473 ? -2.00955 -12.16170 -30.89244 1.000 21.37984 532 CYS A CA 1
ATOM 3444 C C . CYS A 1 473 ? -3.35291 -12.66374 -30.37780 1.000 22.27636 532 CYS A C 1
ATOM 3445 O O . CYS A 1 473 ? -4.40566 -12.25195 -30.87186 1.000 23.82006 532 CYS A O 1
ATOM 3448 N N . PHE A 1 474 ? -3.31538 -13.58704 -29.42015 1.000 23.26481 533 PHE A N 1
ATOM 3449 C CA . PHE A 1 474 ? -4.53870 -14.08796 -28.81397 1.000 26.75309 533 PHE A CA 1
ATOM 3450 C C . PHE A 1 474 ? -5.01863 -13.10193 -27.75847 1.000 28.45091 533 PHE A C 1
ATOM 3451 O O . PHE A 1 474 ? -4.23942 -12.72299 -26.88940 1.000 31.17651 533 PHE A O 1
ATOM 3459 N N . PRO A 1 475 ? -6.29298 -12.68979 -27.77288 1.000 31.56931 534 PRO A N 1
ATOM 3460 C CA . PRO A 1 475 ? -7.36326 -12.99789 -28.73050 1.000 32.97901 534 PRO A CA 1
ATOM 3461 C C . PRO A 1 475 ? -7.83891 -11.84493 -29.61910 1.000 30.83115 534 PRO A C 1
ATOM 3462 O O . PRO A 1 475 ? -8.84292 -12.02046 -30.31138 1.000 32.61613 534 PRO A O 1
ATOM 3466 N N . TYR A 1 476 ? -7.16670 -10.69666 -29.61459 1.000 27.87511 535 TYR A N 1
ATOM 3467 C CA . TYR A 1 476 ? -7.73371 -9.55758 -30.31970 1.000 29.06060 535 TYR A CA 1
ATOM 3468 C C . TYR A 1 476 ? -7.23255 -9.42605 -31.75032 1.000 29.86146 535 TYR A C 1
ATOM 3469 O O . TYR A 1 476 ? -7.89975 -8.75834 -32.55571 1.000 31.62831 535 TYR A O 1
ATOM 3478 N N . LYS A 1 477 ? -6.08272 -10.04386 -32.06158 1.000 25.65496 536 LYS A N 1
ATOM 3479 C CA . LYS A 1 477 ? -5.45947 -10.11869 -33.39839 1.000 27.23165 536 LYS A CA 1
ATOM 3480 C C . LYS A 1 477 ? -5.12000 -8.75661 -34.00555 1.000 36.22536 536 LYS A C 1
ATOM 3481 O O . LYS A 1 477 ? -4.96847 -8.65830 -35.22981 1.000 42.19908 536 LYS A O 1
ATOM 3487 N N . ASP A 1 478 ? -4.98139 -7.70853 -33.17662 1.000 38.49323 537 ASP A N 1
ATOM 3488 C CA . ASP A 1 478 ? -4.65790 -6.38392 -33.70323 1.000 41.92564 537 ASP A CA 1
ATOM 3489 C C . ASP A 1 478 ? -3.22428 -6.33786 -34.19284 1.000 40.63287 537 ASP A C 1
ATOM 3490 O O . ASP A 1 478 ? -2.93678 -5.70609 -35.21390 1.000 48.69967 537 ASP A O 1
ATOM 3495 N N . ARG A 1 479 ? -2.30992 -6.99137 -33.46862 1.000 33.98800 538 ARG A N 1
ATOM 3496 C CA . ARG A 1 479 ? -0.89613 -7.09335 -33.82200 1.000 33.81634 538 ARG A CA 1
ATOM 3497 C C . ARG A 1 479 ? -0.47945 -8.56799 -33.83316 1.000 32.25049 538 ARG A C 1
ATOM 3498 O O . ARG A 1 479 ? -1.28977 -9.46575 -33.57081 1.000 32.45996 538 ARG A O 1
ATOM 3506 N N . ASN A 1 480 ? 0.78992 -8.81386 -34.17456 1.000 32.28128 539 ASN A N 1
ATOM 3507 C CA . ASN A 1 480 ? 1.35324 -10.14797 -34.34081 1.000 35.69537 539 ASN A CA 1
ATOM 3508 C C . ASN A 1 480 ? 2.31895 -10.51854 -33.22026 1.000 39.00349 539 ASN A C 1
ATOM 3509 O O . ASN A 1 480 ? 2.90562 -9.66266 -32.54884 1.000 45.61377 539 ASN A O 1
ATOM 3514 N N . ALA A 1 481 ? 2.52363 -11.82412 -33.07267 1.000 31.25976 540 ALA A N 1
ATOM 3515 C CA . ALA A 1 481 ? 3.66213 -12.39471 -32.37038 1.000 23.57807 540 ALA A CA 1
ATOM 3516 C C . ALA A 1 481 ? 4.56461 -13.03927 -33.40647 1.000 25.37800 540 ALA A C 1
ATOM 3517 O O . ALA A 1 481 ? 4.14232 -13.27764 -34.53782 1.000 30.91291 540 ALA A O 1
ATOM 3519 N N . SER A 1 482 ? 5.81389 -13.32028 -33.03092 1.000 27.23593 541 SER A N 1
ATOM 3520 C CA . SER A 1 482 ? 6.75951 -13.92096 -33.96952 1.000 24.87583 541 SER A CA 1
ATOM 3521 C C . SER A 1 482 ? 7.65835 -14.92581 -33.26543 1.000 22.86595 541 SER A C 1
ATOM 3522 O O . SER A 1 482 ? 7.90236 -14.81996 -32.06418 1.000 18.22123 541 SER A O 1
ATOM 3525 N N . ARG A 1 483 ? 8.12044 -15.92124 -34.03336 1.000 27.33616 542 ARG A N 1
ATOM 3526 C CA . ARG A 1 483 ? 9.03585 -16.96633 -33.57288 1.000 25.12180 542 ARG A CA 1
ATOM 3527 C C . ARG A 1 483 ? 9.95510 -17.35615 -34.72145 1.000 27.67779 542 ARG A C 1
ATOM 3528 O O . ARG A 1 483 ? 9.50966 -17.46455 -35.86747 1.000 24.62773 542 ARG A O 1
ATOM 3536 N N . THR A 1 484 ? 11.23651 -17.56968 -34.41555 1.000 32.44177 543 THR A N 1
ATOM 3537 C CA . THR A 1 484 ? 12.24522 -17.86261 -35.42985 1.000 26.60620 543 THR A CA 1
ATOM 3538 C C . THR A 1 484 ? 12.78798 -19.27202 -35.23608 1.000 22.62156 543 THR A C 1
ATOM 3539 O O . THR A 1 484 ? 13.10986 -19.67154 -34.11073 1.000 29.05922 543 THR A O 1
ATOM 3543 N N . CYS A 1 485 ? 12.84520 -20.02649 -36.33136 1.000 18.58930 544 CYS A N 1
ATOM 3544 C CA . CYS A 1 485 ? 13.52761 -21.31443 -36.41024 1.000 22.19644 544 CYS A CA 1
ATOM 3545 C C . CYS A 1 485 ? 15.02391 -21.05215 -36.60516 1.000 30.77888 544 CYS A C 1
ATOM 3546 O O . CYS A 1 485 ? 15.45998 -20.71091 -37.70832 1.000 27.53319 544 CYS A O 1
ATOM 3549 N N . MET A 1 486 ? 15.82418 -21.23233 -35.54286 1.000 35.91738 545 MET A N 1
ATOM 3550 C CA . MET A 1 486 ? 17.25051 -20.89673 -35.51475 1.000 31.53544 545 MET A CA 1
ATOM 3551 C C . MET A 1 486 ? 18.13232 -22.12231 -35.74361 1.000 32.54388 545 MET A C 1
ATOM 3552 O O . MET A 1 486 ? 17.71150 -23.26595 -35.55772 1.000 32.36168 545 MET A O 1
ATOM 3557 N N . ILE A 1 487 ? 19.39741 -21.86340 -36.08783 1.000 35.87556 546 ILE A N 1
ATOM 3558 C CA . ILE A 1 487 ? 20.41956 -22.90445 -36.21742 1.000 36.13981 546 ILE A CA 1
ATOM 3559 C C . ILE A 1 487 ? 21.34082 -22.88533 -35.00155 1.000 35.42182 546 ILE A C 1
ATOM 3560 O O . ILE A 1 487 ? 22.04052 -21.89125 -34.74906 1.000 32.55151 546 ILE A O 1
ATOM 3565 N N . ASN A 1 488 ? 21.34945 -23.99291 -34.26099 1.000 35.58025 547 ASN A N 1
ATOM 3566 C CA . ASN A 1 488 ? 22.33838 -24.21033 -33.21457 1.000 38.11417 547 ASN A CA 1
ATOM 3567 C C . ASN A 1 488 ? 23.69933 -24.41789 -33.86717 1.000 40.72522 547 ASN A C 1
ATOM 3568 O O . ASN A 1 488 ? 23.94146 -25.44803 -34.49746 1.000 42.75579 547 ASN A O 1
ATOM 3573 N N . ARG A 1 489 ? 24.61567 -23.46507 -33.70988 1.000 37.12735 548 ARG A N 1
ATOM 3574 C CA . ARG A 1 489 ? 25.91142 -23.57140 -34.37056 1.000 35.92355 548 ARG A CA 1
ATOM 3575 C C . ARG A 1 489 ? 26.93866 -24.35201 -33.55191 1.000 41.20933 548 ARG A C 1
ATOM 3576 O O . ARG A 1 489 ? 28.13922 -24.07316 -33.65545 1.000 42.77554 548 ARG A O 1
ATOM 3584 N N . ASP A 1 490 ? 26.50060 -25.32800 -32.74684 1.000 41.62287 549 ASP A N 1
ATOM 3585 C CA . ASP A 1 490 ? 27.39103 -26.26441 -32.07897 1.000 37.42358 549 ASP A CA 1
ATOM 3586 C C . ASP A 1 490 ? 27.25183 -27.67491 -32.63486 1.000 34.41002 549 ASP A C 1
ATOM 3587 O O . ASP A 1 490 ? 28.24511 -28.22174 -33.11683 1.000 38.73579 549 ASP A O 1
ATOM 3592 N N . ASN A 1 491 ? 26.06142 -28.28446 -32.63127 1.000 31.12641 550 ASN A N 1
ATOM 3593 C CA . ASN A 1 491 ? 25.93888 -29.56211 -33.33002 1.000 37.16671 550 ASN A CA 1
ATOM 3594 C C . ASN A 1 491 ? 25.10739 -29.49841 -34.61056 1.000 32.83593 550 ASN A C 1
ATOM 3595 O O . ASN A 1 491 ? 24.72339 -30.56178 -35.12111 1.000 34.71633 550 ASN A O 1
ATOM 3600 N N . TYR A 1 492 ? 24.84799 -28.28367 -35.13733 1.000 25.26041 551 TYR A N 1
ATOM 3601 C CA . TYR A 1 492 ? 24.30713 -28.02279 -36.49021 1.000 26.84764 551 TYR A CA 1
ATOM 3602 C C . TYR A 1 492 ? 22.93262 -28.65560 -36.68733 1.000 32.18821 551 TYR A C 1
ATOM 3603 O O . TYR A 1 492 ? 22.64516 -29.25859 -37.72469 1.000 35.42285 551 TYR A O 1
ATOM 3612 N N . THR A 1 493 ? 22.10861 -28.55599 -35.64662 1.000 32.10339 552 THR A N 1
ATOM 3613 C CA . THR A 1 493 ? 20.70424 -28.92710 -35.65023 1.000 30.04265 552 THR A CA 1
ATOM 3614 C C . THR A 1 493 ? 19.88458 -27.66066 -35.45821 1.000 28.19805 552 THR A C 1
ATOM 3615 O O . THR A 1 493 ? 20.40331 -26.63990 -34.99763 1.000 26.60794 552 THR A O 1
ATOM 3619 N N . SER A 1 494 ? 18.59800 -27.72824 -35.79129 1.000 25.99377 553 SER A N 1
ATOM 3620 C CA . SER A 1 494 ? 17.73523 -26.56588 -35.67389 1.000 24.36195 553 SER A CA 1
ATOM 3621 C C . SER A 1 494 ? 16.85407 -26.64611 -34.42983 1.000 29.43897 553 SER A C 1
ATOM 3622 O O . SER A 1 494 ? 16.55653 -27.72952 -33.90891 1.000 27.23014 553 SER A O 1
ATOM 3625 N N . PHE A 1 495 ? 16.42299 -25.47613 -33.96189 1.000 31.00743 554 PHE A N 1
ATOM 3626 C CA . PHE A 1 495 ? 15.59890 -25.39555 -32.76644 1.000 29.83079 554 PHE A CA 1
ATOM 3627 C C . PHE A 1 495 ? 14.73292 -24.14579 -32.84956 1.000 31.30752 554 PHE A C 1
ATOM 3628 O O . PHE A 1 495 ? 15.13271 -23.13206 -33.43315 1.000 33.01322 554 PHE A O 1
ATOM 3636 N N . TRP A 1 496 ? 13.55974 -24.21361 -32.23138 1.000 27.19744 555 TRP A N 1
ATOM 3637 C CA . TRP A 1 496 ? 12.73751 -23.02412 -32.09908 1.000 23.64830 555 TRP A CA 1
ATOM 3638 C C . TRP A 1 496 ? 13.32081 -22.10430 -31.04015 1.000 25.30576 555 TRP A C 1
ATOM 3639 O O . TRP A 1 496 ? 13.45669 -22.49562 -29.87592 1.000 30.54372 555 TRP A O 1
ATOM 3650 N N . ALA A 1 497 ? 13.58230 -20.85153 -31.41326 1.000 23.91661 556 ALA A N 1
ATOM 3651 C CA . ALA A 1 497 ? 13.79813 -19.81067 -30.41160 1.000 24.04299 556 ALA A CA 1
ATOM 3652 C C . ALA A 1 497 ? 12.50806 -19.48661 -29.65281 1.000 31.11168 556 ALA A C 1
ATOM 3653 O O . ALA A 1 497 ? 11.41293 -19.98187 -29.95359 1.000 32.74699 556 ALA A O 1
ATOM 3655 N N . LEU A 1 498 ? 12.65336 -18.61229 -28.66365 1.000 32.22058 557 LEU A N 1
ATOM 3656 C CA . LEU A 1 498 ? 11.52150 -18.17279 -27.86949 1.000 28.89264 557 LEU A CA 1
ATOM 3657 C C . LEU A 1 498 ? 10.61285 -17.26274 -28.69403 1.000 29.16604 557 LEU A C 1
ATOM 3658 O O . LEU A 1 498 ? 11.09691 -16.50356 -29.54560 1.000 31.72696 557 LEU A O 1
ATOM 3663 N N . PRO A 1 499 ? 9.29826 -17.35255 -28.50412 1.000 26.68971 558 PRO A N 1
ATOM 3664 C CA . PRO A 1 499 ? 8.39346 -16.43340 -29.19623 1.000 26.41686 558 PRO A CA 1
ATOM 3665 C C . PRO A 1 499 ? 8.48032 -15.01855 -28.63687 1.000 28.50234 558 PRO A C 1
ATOM 3666 O O . PRO A 1 499 ? 8.63528 -14.81611 -27.43069 1.000 29.76684 558 PRO A O 1
ATOM 3670 N N . ASP A 1 500 ? 8.38829 -14.03656 -29.54242 1.000 27.84128 559 ASP A N 1
ATOM 3671 C CA . ASP A 1 500 ? 8.31308 -12.61888 -29.19602 1.000 27.31619 559 ASP A CA 1
ATOM 3672 C C . ASP A 1 500 ? 6.83969 -12.23410 -29.14238 1.000 29.52825 559 ASP A C 1
ATOM 3673 O O . ASP A 1 500 ? 6.22854 -11.92785 -30.16632 1.000 35.42535 559 ASP A O 1
ATOM 3678 N N . ARG A 1 501 ? 6.28180 -12.18938 -27.94173 1.000 26.89250 560 ARG A N 1
ATOM 3679 C CA . ARG A 1 501 ? 4.89765 -11.77564 -27.76139 1.000 27.77028 560 ARG A CA 1
ATOM 3680 C C . ARG A 1 501 ? 4.77806 -10.35930 -27.20331 1.000 27.41180 560 ARG A C 1
ATOM 3681 O O . ARG A 1 501 ? 3.77397 -10.02471 -26.57208 1.000 29.24477 560 ARG A O 1
ATOM 3689 N N . GLY A 1 502 ? 5.78179 -9.51422 -27.45756 1.000 26.77635 561 GLY A N 1
ATOM 3690 C CA . GLY A 1 502 ? 5.85778 -8.19688 -26.84626 1.000 27.17396 561 GLY A CA 1
ATOM 3691 C C . GLY A 1 502 ? 4.79965 -7.20920 -27.30154 1.000 31.81185 561 GLY A C 1
ATOM 3692 O O . GLY A 1 502 ? 4.48334 -6.28108 -26.54807 1.000 37.14960 561 GLY A O 1
ATOM 3693 N N . ASN A 1 503 ? 4.23751 -7.39018 -28.50250 1.000 30.96713 562 ASN A N 1
ATOM 3694 C CA . ASN A 1 503 ? 3.16088 -6.54151 -28.99886 1.000 32.97185 562 ASN A CA 1
ATOM 3695 C C . ASN A 1 503 ? 1.76991 -7.10773 -28.68079 1.000 33.75809 562 ASN A C 1
ATOM 3696 O O . ASN A 1 503 ? 0.76370 -6.56664 -29.15630 1.000 36.89904 562 ASN A O 1
ATOM 3701 N N . CYS A 1 504 ? 1.68612 -8.16327 -27.87372 1.000 28.96309 563 CYS A N 1
ATOM 3702 C CA . CYS A 1 504 ? 0.43457 -8.87194 -27.65386 1.000 27.27111 563 CYS A CA 1
ATOM 3703 C C . CYS A 1 504 ? -0.18440 -8.49524 -26.30988 1.000 31.56344 563 CYS A C 1
ATOM 3704 O O . CYS A 1 504 ? 0.51790 -8.18823 -25.33754 1.000 34.66652 563 CYS A O 1
ATOM 3707 N N . THR A 1 505 ? -1.51543 -8.57795 -26.25653 1.000 28.28944 564 THR A N 1
ATOM 3708 C CA . THR A 1 505 ? -2.30446 -8.30049 -25.06853 1.000 26.50730 564 THR A CA 1
ATOM 3709 C C . THR A 1 505 ? -3.03277 -9.56145 -24.61222 1.000 30.56122 564 THR A C 1
ATOM 3710 O O . THR A 1 505 ? -3.39252 -10.41514 -25.42038 1.000 32.33511 564 THR A O 1
ATOM 3714 N N . ASN A 1 506 ? -3.27237 -9.64775 -23.29877 1.000 31.43882 565 ASN A N 1
ATOM 3715 C CA . ASN A 1 506 ? -4.11254 -10.66114 -22.66641 1.000 33.50272 565 ASN A CA 1
ATOM 3716 C C . ASN A 1 506 ? -5.57220 -10.46603 -23.07956 1.000 35.06714 565 ASN A C 1
ATOM 3717 O O . ASN A 1 506 ? -5.94574 -9.46079 -23.68278 1.000 38.32081 565 ASN A O 1
ATOM 3722 N N . ILE A 1 507 ? -6.42577 -11.41648 -22.67938 1.000 35.02322 566 ILE A N 1
ATOM 3723 C CA . ILE A 1 507 ? -7.86687 -11.15394 -22.56568 1.000 32.05643 566 ILE A CA 1
ATOM 3724 C C . ILE A 1 507 ? -8.12678 -9.99816 -21.60432 1.000 34.07845 566 ILE A C 1
ATOM 3725 O O . ILE A 1 507 ? -8.88271 -9.06591 -21.91202 1.000 34.46584 566 ILE A O 1
ATOM 3730 N N . THR A 1 508 ? -7.47394 -10.02417 -20.44093 1.000 37.36396 567 THR A N 1
ATOM 3731 C CA . THR A 1 508 ? -7.76361 -9.05267 -19.39329 1.000 38.02258 567 THR A CA 1
ATOM 3732 C C . THR A 1 508 ? -7.06902 -7.71595 -19.59938 1.000 37.36120 567 THR A C 1
ATOM 3733 O O . THR A 1 508 ? -7.52637 -6.71094 -19.04795 1.000 34.63833 567 THR A O 1
ATOM 3737 N N . SER A 1 509 ? -5.97213 -7.67571 -20.35462 1.000 38.45022 568 SER A N 1
ATOM 3738 C CA . SER A 1 509 ? -5.10972 -6.50770 -20.26625 1.000 39.20853 568 SER A CA 1
ATOM 3739 C C . SER A 1 509 ? -5.53227 -5.37894 -21.19267 1.000 39.53009 568 SER A C 1
ATOM 3740 O O . SER A 1 509 ? -4.96779 -4.28106 -21.10361 1.000 39.62839 568 SER A O 1
ATOM 3743 N N . ILE A 1 510 ? -6.49912 -5.60705 -22.06196 1.000 41.42665 569 ILE A N 1
ATOM 3744 C CA . ILE A 1 510 ? -7.00889 -4.52648 -22.89703 1.000 42.95330 569 ILE A CA 1
ATOM 3745 C C . ILE A 1 510 ? -7.86331 -3.60057 -22.03681 1.000 48.95378 569 ILE A C 1
ATOM 3746 O O . ILE A 1 510 ? -8.41454 -3.99311 -20.99874 1.000 52.92246 569 ILE A O 1
ATOM 3751 N N . THR A 1 511 ? -7.89850 -2.33471 -22.41754 1.000 50.25991 570 THR A N 1
ATOM 3752 C CA . THR A 1 511 ? -8.62396 -1.31570 -21.67764 1.000 51.02062 570 THR A CA 1
ATOM 3753 C C . THR A 1 511 ? -9.74506 -0.81990 -22.57807 1.000 47.51747 570 THR A C 1
ATOM 3754 O O . THR A 1 511 ? -9.48615 -0.31762 -23.67890 1.000 46.67119 570 THR A O 1
ATOM 3758 N N . VAL A 1 512 ? -10.98432 -1.00449 -22.13253 1.000 42.51114 571 VAL A N 1
ATOM 3759 C CA . VAL A 1 512 ? -12.12441 -0.78631 -23.00772 1.000 37.10263 571 VAL A CA 1
ATOM 3760 C C . VAL A 1 512 ? -12.44489 0.69885 -23.05716 1.000 36.77480 571 VAL A C 1
ATOM 3761 O O . VAL A 1 512 ? -12.25057 1.43746 -22.08279 1.000 37.77748 571 VAL A O 1
ATOM 3765 N N . SER A 1 513 ? -12.89497 1.14697 -24.21663 1.000 36.05743 572 SER A N 1
ATOM 3766 C CA . SER A 1 513 ? -13.33676 2.50955 -24.43803 1.000 38.14642 572 SER A CA 1
ATOM 3767 C C . SER A 1 513 ? -14.69988 2.40412 -25.07735 1.000 34.28275 572 SER A C 1
ATOM 3768 O O . SER A 1 513 ? -15.13897 1.31104 -25.41667 1.000 32.51249 572 SER A O 1
ATOM 3771 N N . GLN A 1 514 ? -15.33702 3.54944 -25.31423 1.000 34.27990 573 GLN A N 1
ATOM 3772 C CA . GLN A 1 514 ? -16.50046 3.57189 -26.19213 1.000 37.17606 573 GLN A CA 1
ATOM 3773 C C . GLN A 1 514 ? -16.12421 3.22132 -27.63383 1.000 45.40360 573 GLN A C 1
ATOM 3774 O O . GLN A 1 514 ? -16.92180 2.60310 -28.35476 1.000 47.41649 573 GLN A O 1
ATOM 3780 N N . GLU A 1 515 ? -14.90080 3.54585 -28.05694 1.000 49.79464 574 GLU A N 1
ATOM 3781 C CA . GLU A 1 515 ? -14.53444 3.34026 -29.45131 1.000 54.47409 574 GLU A CA 1
ATOM 3782 C C . GLU A 1 515 ? -14.07380 1.92198 -29.75244 1.000 49.26941 574 GLU A C 1
ATOM 3783 O O . GLU A 1 515 ? -14.28034 1.44780 -30.87777 1.000 48.59558 574 GLU A O 1
ATOM 3789 N N . ASN A 1 516 ? -13.49921 1.21623 -28.77873 1.000 43.04514 575 ASN A N 1
ATOM 3790 C CA . ASN A 1 516 ? -13.08187 -0.15632 -29.01503 1.000 38.95528 575 ASN A CA 1
ATOM 3791 C C . ASN A 1 516 ? -14.03048 -1.20284 -28.42342 1.000 35.73665 575 ASN A C 1
ATOM 3792 O O . ASN A 1 516 ? -13.72454 -2.39503 -28.53452 1.000 36.61955 575 ASN A O 1
ATOM 3797 N N . ALA A 1 517 ? -15.18028 -0.78979 -27.83401 1.000 28.68032 576 ALA A N 1
ATOM 3798 C CA . ALA A 1 517 ? -16.08999 -1.72524 -27.15829 1.000 21.31062 576 ALA A CA 1
ATOM 3799 C C . ALA A 1 517 ? -16.72883 -2.71201 -28.12838 1.000 24.10602 576 ALA A C 1
ATOM 3800 O O . ALA A 1 517 ? -16.88716 -3.89749 -27.79832 1.000 25.34517 576 ALA A O 1
ATOM 3802 N N . MET A 1 518 ? -17.10324 -2.23720 -29.32196 1.000 23.48497 577 MET A N 1
ATOM 3803 C CA . MET A 1 518 ? -17.65505 -3.11984 -30.34324 1.000 25.32229 577 MET A CA 1
ATOM 3804 C C . MET A 1 518 ? -16.62357 -4.12348 -30.83982 1.000 33.90924 577 MET A C 1
ATOM 3805 O O . MET A 1 518 ? -16.97564 -5.27259 -31.12082 1.000 37.53717 577 MET A O 1
ATOM 3810 N N . ASP A 1 519 ? -15.34546 -3.72720 -30.89561 1.000 37.22514 578 ASP A N 1
ATOM 3811 C CA . ASP A 1 519 ? -14.30330 -4.62404 -31.38038 1.000 38.80880 578 ASP A CA 1
ATOM 3812 C C . ASP A 1 519 ? -13.95294 -5.68966 -30.34661 1.000 33.25656 578 ASP A C 1
ATOM 3813 O O . ASP A 1 519 ? -13.78215 -6.86211 -30.70860 1.000 32.93975 578 ASP A O 1
ATOM 3818 N N . VAL A 1 520 ? -13.84768 -5.28554 -29.06783 1.000 27.62120 579 VAL A N 1
ATOM 3819 C CA . VAL A 1 520 ? -13.56169 -6.20123 -27.95929 1.000 19.98072 579 VAL A CA 1
ATOM 3820 C C . VAL A 1 520 ? -14.67015 -7.24571 -27.81668 1.000 23.21252 579 VAL A C 1
ATOM 3821 O O . VAL A 1 520 ? -14.39553 -8.44903 -27.70720 1.000 21.79318 579 VAL A O 1
ATOM 3825 N N . ALA A 1 521 ? -15.93933 -6.79834 -27.86361 1.000 23.14376 580 ALA A N 1
ATOM 3826 C CA . ALA A 1 521 ? -17.07354 -7.68987 -27.65260 1.000 16.31043 580 ALA A CA 1
ATOM 3827 C C . ALA A 1 521 ? -17.20892 -8.71233 -28.76917 1.000 20.02021 580 ALA A C 1
ATOM 3828 O O . ALA A 1 521 ? -17.53930 -9.86905 -28.49411 1.000 20.01972 580 ALA A O 1
ATOM 3830 N N . VAL A 1 522 ? -16.90450 -8.31044 -30.01287 1.000 23.55023 581 VAL A N 1
ATOM 3831 C CA . VAL A 1 522 ? -16.94680 -9.21134 -31.16389 1.000 19.22086 581 VAL A CA 1
ATOM 3832 C C . VAL A 1 522 ? -15.87503 -10.29776 -31.03515 1.000 19.96981 581 VAL A C 1
ATOM 3833 O O . VAL A 1 522 ? -16.16097 -11.48655 -31.23923 1.000 19.72313 581 VAL A O 1
ATOM 3837 N N . GLN A 1 523 ? -14.65841 -9.92607 -30.59956 1.000 17.74636 582 GLN A N 1
ATOM 3838 C CA . GLN A 1 523 ? -13.58815 -10.91665 -30.47461 1.000 20.23689 582 GLN A CA 1
ATOM 3839 C C . GLN A 1 523 ? -13.84830 -11.90940 -29.34533 1.000 21.04486 582 GLN A C 1
ATOM 3840 O O . GLN A 1 523 ? -13.70076 -13.11816 -29.55620 1.000 20.75948 582 GLN A O 1
ATOM 3846 N N . LEU A 1 524 ? -14.31437 -11.42210 -28.18097 1.000 17.26938 583 LEU A N 1
ATOM 3847 C CA . LEU A 1 524 ? -14.65809 -12.29494 -27.06901 1.000 16.20137 583 LEU A CA 1
ATOM 3848 C C . LEU A 1 524 ? -15.83732 -13.20552 -27.40117 1.000 16.16889 583 LEU A C 1
ATOM 3849 O O . LEU A 1 524 ? -15.85898 -14.35698 -26.95399 1.000 20.36559 583 LEU A O 1
ATOM 3854 N N . ALA A 1 525 ? -16.78663 -12.73450 -28.22456 1.000 16.18445 584 ALA A N 1
ATOM 3855 C CA . ALA A 1 525 ? -17.89681 -13.57397 -28.67883 1.000 16.36857 584 ALA A CA 1
ATOM 3856 C C . ALA A 1 525 ? -17.44497 -14.69782 -29.60891 1.000 22.45760 584 ALA A C 1
ATOM 3857 O O . ALA A 1 525 ? -18.11279 -15.74100 -29.67502 1.000 22.10982 584 ALA A O 1
ATOM 3859 N N . ASP A 1 526 ? -16.32699 -14.51078 -30.31911 1.000 25.56510 585 ASP A N 1
ATOM 3860 C CA . ASP A 1 526 ? -15.77256 -15.58895 -31.12298 1.000 31.04683 585 ASP A CA 1
ATOM 3861 C C . ASP A 1 526 ? -15.19958 -16.72027 -30.25954 1.000 35.17872 585 ASP A C 1
ATOM 3862 O O . ASP A 1 526 ? -15.53563 -17.89187 -30.50170 1.000 37.02459 585 ASP A O 1
ATOM 3867 N N . ILE A 1 527 ? -14.36457 -16.38724 -29.24672 1.000 34.29675 586 ILE A N 1
ATOM 3868 C CA . ILE A 1 527 ? -13.64253 -17.38492 -28.43534 1.000 36.13626 586 ILE A CA 1
ATOM 3869 C C . ILE A 1 527 ? -14.59317 -18.25717 -27.62733 1.000 36.00652 586 ILE A C 1
ATOM 3870 O O . ILE A 1 527 ? -14.28843 -19.42350 -27.34352 1.000 39.69198 586 ILE A O 1
ATOM 3875 N N . SER A 1 528 ? -15.74275 -17.70692 -27.24359 1.000 30.17858 587 SER A N 1
ATOM 3876 C CA . SER A 1 528 ? -16.66396 -18.33762 -26.32189 1.000 31.76930 587 SER A CA 1
ATOM 3877 C C . SER A 1 528 ? -17.47974 -19.46350 -26.94523 1.000 37.15802 587 SER A C 1
ATOM 3878 O O . SER A 1 528 ? -18.10487 -20.22721 -26.20378 1.000 42.12996 587 SER A O 1
ATOM 3881 N N . ASN A 1 529 ? -17.49666 -19.59414 -28.27311 1.000 39.74157 588 ASN A N 1
ATOM 3882 C CA . ASN A 1 529 ? -18.08101 -20.78471 -28.88059 1.000 46.65891 588 ASN A CA 1
ATOM 3883 C C . ASN A 1 529 ? -17.19465 -22.01116 -28.68035 1.000 55.73325 588 ASN A C 1
ATOM 3884 O O . ASN A 1 529 ? -17.69685 -23.14426 -28.65394 1.000 51.53612 588 ASN A O 1
ATOM 3889 N N . ASN A 1 530 ? -15.88281 -21.79735 -28.53391 1.000 68.69028 589 ASN A N 1
ATOM 3890 C CA . ASN A 1 530 ? -14.88267 -22.84603 -28.40914 1.000 73.02114 589 ASN A CA 1
ATOM 3891 C C . ASN A 1 530 ? -14.87882 -23.42718 -27.00098 1.000 74.31170 589 ASN A C 1
ATOM 3892 O O . ASN A 1 530 ? -15.43996 -22.85874 -26.05549 1.000 76.73325 589 ASN A O 1
ATOM 3897 N N . GLY A 1 531 ? -14.21927 -24.57693 -26.87254 1.000 72.66127 590 GLY A N 1
ATOM 3898 C CA . GLY A 1 531 ? -14.02276 -25.18798 -25.57713 1.000 72.34889 590 GLY A CA 1
ATOM 3899 C C . GLY A 1 531 ? -13.04034 -24.35834 -24.78503 1.000 70.98209 590 GLY A C 1
ATOM 3900 O O . GLY A 1 531 ? -11.83549 -24.39871 -25.04661 1.000 75.27908 590 GLY A O 1
ATOM 3901 N N . LEU A 1 532 ? -13.54686 -23.55746 -23.85554 1.000 65.14727 591 LEU A N 1
ATOM 3902 C CA . LEU A 1 532 ? -12.70363 -22.68216 -23.05651 1.000 55.83455 591 LEU A CA 1
ATOM 3903 C C . LEU A 1 532 ? -12.37516 -23.32321 -21.72048 1.000 48.39390 591 LEU A C 1
ATOM 3904 O O . LEU A 1 532 ? -13.12486 -24.15233 -21.19975 1.000 49.02161 591 LEU A O 1
ATOM 3909 N N . SER A 1 533 ? -11.24062 -22.92214 -21.16561 1.000 44.87816 592 SER A N 1
ATOM 3910 C CA . SER A 1 533 ? -10.95041 -23.27385 -19.78900 1.000 43.75201 592 SER A CA 1
ATOM 3911 C C . SER A 1 533 ? -11.83631 -22.45973 -18.86023 1.000 48.53402 592 SER A C 1
ATOM 3912 O O . SER A 1 533 ? -12.39998 -21.42703 -19.24568 1.000 51.18652 592 SER A O 1
ATOM 3915 N N . LYS A 1 534 ? -11.94366 -22.93243 -17.61079 1.000 48.51509 593 LYS A N 1
ATOM 3916 C CA . LYS A 1 534 ? -12.68017 -22.18686 -16.60173 1.000 41.48673 593 LYS A CA 1
ATOM 3917 C C . LYS A 1 534 ? -11.96539 -20.88892 -16.24891 1.000 38.56820 593 LYS A C 1
ATOM 3918 O O . LYS A 1 534 ? -12.63246 -19.89677 -15.95919 1.000 44.64695 593 LYS A O 1
ATOM 3924 N N . GLU A 1 535 ? -10.63883 -20.83380 -16.38774 1.000 32.77091 594 GLU A N 1
ATOM 3925 C CA . GLU A 1 535 ? -9.93191 -19.59997 -16.08858 1.000 34.68108 594 GLU A CA 1
ATOM 3926 C C . GLU A 1 535 ? -10.03078 -18.58999 -17.22109 1.000 31.09230 594 GLU A C 1
ATOM 3927 O O . GLU A 1 535 ? -10.01105 -17.38956 -16.94640 1.000 31.79916 594 GLU A O 1
ATOM 3933 N N . GLU A 1 536 ? -10.16203 -19.03364 -18.48134 1.000 30.33170 595 GLU A N 1
ATOM 3934 C CA . GLU A 1 536 ? -10.40006 -18.08504 -19.57215 1.000 27.52915 595 GLU A CA 1
ATOM 3935 C C . GLU A 1 536 ? -11.80469 -17.51335 -19.50368 1.000 27.48403 595 GLU A C 1
ATOM 3936 O O . GLU A 1 536 ? -12.01840 -16.33770 -19.82631 1.000 27.90914 595 GLU A O 1
ATOM 3942 N N . LEU A 1 537 ? -12.75638 -18.32615 -19.04729 1.000 26.11486 596 LEU A N 1
ATOM 3943 C CA . LEU A 1 537 ? -14.15609 -17.93374 -19.01220 1.000 23.52175 596 LEU A CA 1
ATOM 3944 C C . LEU A 1 537 ? -14.42168 -16.83497 -17.98484 1.000 28.97279 596 LEU A C 1
ATOM 3945 O O . LEU A 1 537 ? -15.18812 -15.90447 -18.26532 1.000 33.61235 596 LEU A O 1
ATOM 3950 N N . THR A 1 538 ? -13.79655 -16.90509 -16.79504 1.000 29.63018 597 THR A N 1
ATOM 3951 C CA . THR A 1 538 ? -13.98418 -15.80446 -15.84769 1.000 29.64608 597 THR A CA 1
ATOM 3952 C C . THR A 1 538 ? -13.21862 -14.54862 -16.27696 1.000 31.64910 597 THR A C 1
ATOM 3953 O O . THR A 1 538 ? -13.60210 -13.44298 -15.87687 1.000 35.08844 597 THR A O 1
ATOM 3957 N N . GLN A 1 539 ? -12.19986 -14.67749 -17.13463 1.000 27.05683 598 GLN A N 1
ATOM 3958 C CA . GLN A 1 539 ? -11.56555 -13.48136 -17.67093 1.000 27.21118 598 GLN A CA 1
ATOM 3959 C C . GLN A 1 539 ? -12.38211 -12.84544 -18.77882 1.000 28.62811 598 GLN A C 1
ATOM 3960 O O . GLN A 1 539 ? -12.30533 -11.62529 -18.97331 1.000 33.20383 598 GLN A O 1
ATOM 3966 N N . VAL A 1 540 ? -13.13925 -13.64209 -19.53137 1.000 24.94756 599 VAL A N 1
ATOM 3967 C CA . VAL A 1 540 ? -14.01265 -13.04934 -20.53333 1.000 20.51519 599 VAL A CA 1
ATOM 3968 C C . VAL A 1 540 ? -15.18106 -12.34196 -19.84665 1.000 21.10212 599 VAL A C 1
ATOM 3969 O O . VAL A 1 540 ? -15.55532 -11.22417 -20.21942 1.000 27.68981 599 VAL A O 1
ATOM 3973 N N . VAL A 1 541 ? -15.68244 -12.91190 -18.75284 1.000 16.46635 600 VAL A N 1
ATOM 3974 C CA . VAL A 1 541 ? -16.85818 -12.34006 -18.10633 1.000 16.46498 600 VAL A CA 1
ATOM 3975 C C . VAL A 1 541 ? -16.47718 -11.12308 -17.24864 1.000 20.06190 600 VAL A C 1
ATOM 3976 O O . VAL A 1 541 ? -17.28006 -10.19109 -17.08084 1.000 27.67591 600 VAL A O 1
ATOM 3980 N N . THR A 1 542 ? -15.22021 -11.03243 -16.80698 1.000 19.62504 601 THR A N 1
ATOM 3981 C CA . THR A 1 542 ? -14.77822 -9.79189 -16.16331 1.000 24.47109 601 THR A CA 1
ATOM 3982 C C . THR A 1 542 ? -14.63684 -8.64577 -17.16833 1.000 25.30235 601 THR A C 1
ATOM 3983 O O . THR A 1 542 ? -15.14182 -7.53858 -16.91631 1.000 23.00533 601 THR A O 1
ATOM 3987 N N . LYS A 1 543 ? -14.04104 -8.92125 -18.34488 1.000 23.78765 602 LYS A N 1
ATOM 3988 C CA . LYS A 1 543 ? -13.92257 -7.91777 -19.40829 1.000 20.84207 602 LYS A CA 1
ATOM 3989 C C . LYS A 1 543 ? -15.28266 -7.47193 -19.96622 1.000 21.88717 602 LYS A C 1
ATOM 3990 O O . LYS A 1 543 ? -15.45456 -6.28096 -20.26550 1.000 26.44178 602 LYS A O 1
ATOM 3996 N N . VAL A 1 544 ? -16.26014 -8.39084 -20.06456 1.000 16.32091 603 VAL A N 1
ATOM 3997 C CA . VAL A 1 544 ? -17.62793 -8.03706 -20.45208 1.000 16.23750 603 VAL A CA 1
ATOM 3998 C C . VAL A 1 544 ? -18.26240 -7.10927 -19.41733 1.000 16.29026 603 VAL A C 1
ATOM 3999 O O . VAL A 1 544 ? -18.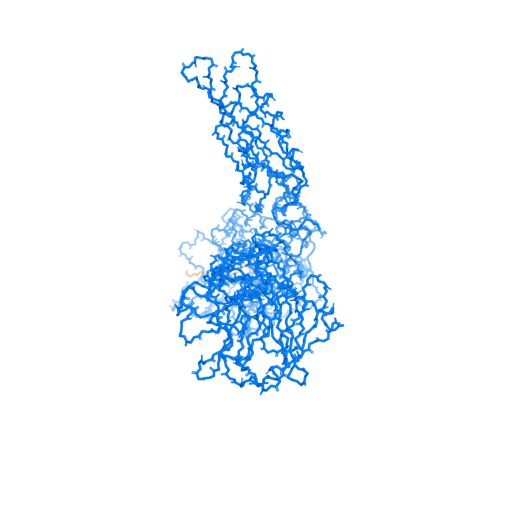95148 -6.14834 -19.77868 1.000 18.59280 603 VAL A O 1
ATOM 4003 N N . MET A 1 545 ? -17.94729 -7.30747 -18.13074 1.000 16.39559 604 MET A N 1
ATOM 4004 C CA . MET A 1 545 ? -18.43725 -6.39669 -17.09568 1.000 16.94115 604 MET A CA 1
ATOM 4005 C C . MET A 1 545 ? -17.79845 -5.01179 -17.19900 1.000 19.57327 604 MET A C 1
ATOM 4006 O O . MET A 1 545 ? -18.48330 -3.99900 -17.00134 1.000 25.58798 604 MET A O 1
ATOM 4011 N N . GLU A 1 546 ? -16.50609 -4.94607 -17.54047 1.000 18.43549 605 GLU A N 1
ATOM 4012 C CA . GLU A 1 546 ? -15.86421 -3.65147 -17.74732 1.000 23.57601 605 GLU A CA 1
ATOM 4013 C C . GLU A 1 546 ? -16.43609 -2.95146 -18.97177 1.000 25.86701 605 GLU A C 1
ATOM 4014 O O . GLU A 1 546 ? -16.69025 -1.73626 -18.94609 1.000 28.64235 605 GLU A O 1
ATOM 4020 N N . LEU A 1 547 ? -16.70991 -3.73816 -20.01242 1.000 22.11201 606 LEU A N 1
ATOM 4021 C CA . LEU A 1 547 ? -17.27897 -3.23574 -21.24533 1.000 21.55076 606 LEU A CA 1
ATOM 4022 C C . LEU A 1 547 ? -18.68000 -2.69379 -21.03381 1.000 24.29058 606 LEU A C 1
ATOM 4023 O O . LEU A 1 547 ? -19.01242 -1.63651 -21.56511 1.000 33.87523 606 LEU A O 1
ATOM 4028 N N . VAL A 1 548 ? -19.51824 -3.40805 -20.28212 1.000 20.65645 607 VAL A N 1
ATOM 4029 C CA . VAL A 1 548 ? -20.90279 -2.97190 -20.11926 1.000 16.33008 607 VAL A CA 1
ATOM 4030 C C . VAL A 1 548 ? -20.95160 -1.73435 -19.22329 1.000 26.69302 607 VAL A C 1
ATOM 4031 O O . VAL A 1 548 ? -21.75446 -0.82345 -19.44882 1.000 25.30907 607 VAL A O 1
ATOM 4035 N N . ASN A 1 549 ? -19.98270 -1.60097 -18.31675 1.000 28.59255 608 ASN A N 1
ATOM 4036 C CA . ASN A 1 549 ? -19.93176 -0.45217 -17.42377 1.000 28.20023 608 ASN A CA 1
ATOM 4037 C C . ASN A 1 549 ? -19.48941 0.82504 -18.11949 1.000 33.46786 608 ASN A C 1
ATOM 4038 O O . ASN A 1 549 ? -20.11671 1.87418 -17.93792 1.000 39.98711 608 ASN A O 1
ATOM 4043 N N . ILE A 1 550 ? -18.43137 0.77742 -18.92352 1.000 34.43635 609 ILE A N 1
ATOM 4044 C CA . ILE A 1 550 ? -17.94559 2.03605 -19.47219 1.000 34.92747 609 ILE A CA 1
ATOM 4045 C C . ILE A 1 550 ? -18.67050 2.45722 -20.75242 1.000 34.44849 609 ILE A C 1
ATOM 4046 O O . ILE A 1 550 ? -18.70136 3.65738 -21.05628 1.000 40.78306 609 ILE A O 1
ATOM 4051 N N . ALA A 1 551 ? -19.32773 1.53977 -21.46277 1.000 27.39021 610 ALA A N 1
ATOM 4052 C CA . ALA A 1 551 ? -19.82385 1.87068 -22.78854 1.000 25.48885 610 ALA A CA 1
ATOM 4053 C C . ALA A 1 551 ? -21.29703 2.24843 -22.75280 1.000 33.87571 610 ALA A C 1
ATOM 4054 O O . ALA A 1 551 ? -22.04132 1.86751 -21.85150 1.000 40.22694 610 ALA A O 1
ATOM 4056 N N . LYS A 1 552 ? -21.70490 3.03568 -23.74211 1.000 33.73132 611 LYS A N 1
ATOM 4057 C CA . LYS A 1 552 ? -23.11281 3.28750 -23.99359 1.000 30.72417 611 LYS A CA 1
ATOM 4058 C C . LYS A 1 552 ? -23.61967 2.19584 -24.91939 1.000 29.33492 611 LYS A C 1
ATOM 4059 O O . LYS A 1 552 ? -22.93679 1.81854 -25.87446 1.000 32.90405 611 LYS A O 1
ATOM 4065 N N . ILE A 1 553 ? -24.81110 1.68023 -24.62987 1.000 28.70050 612 ILE A N 1
ATOM 4066 C CA . ILE A 1 553 ? -25.27480 0.41928 -25.20059 1.000 23.85108 612 ILE A CA 1
ATOM 4067 C C . ILE A 1 553 ? -26.44066 0.66987 -26.14566 1.000 18.68790 612 ILE A C 1
ATOM 4068 O O . ILE A 1 553 ? -27.50658 1.11821 -25.71003 1.000 22.71973 612 ILE A O 1
ATOM 4073 N N . ASN A 1 554 ? -26.25306 0.36935 -27.43443 1.000 17.48458 613 ASN A N 1
ATOM 4074 C CA . ASN A 1 554 ? -27.37132 0.20687 -28.35564 1.000 22.73862 613 ASN A CA 1
ATOM 4075 C C . ASN A 1 554 ? -27.52125 -1.28243 -28.67205 1.000 21.53282 613 ASN A C 1
ATOM 4076 O O . ASN A 1 554 ? -26.86247 -2.13673 -28.04547 1.000 19.94111 613 ASN A O 1
ATOM 4081 N N . ALA A 1 555 ? -28.39925 -1.57555 -29.64464 1.000 13.80499 614 ALA A N 1
ATOM 4082 C CA . ALA A 1 555 ? -28.83210 -2.93977 -29.95022 1.000 15.56773 614 ALA A CA 1
ATOM 4083 C C . ALA A 1 555 ? -27.69656 -3.83750 -30.42942 1.000 24.72566 614 ALA A C 1
ATOM 4084 O O . ALA A 1 555 ? -27.58312 -4.97973 -29.96767 1.000 28.06458 614 ALA A O 1
ATOM 4086 N N . THR A 1 556 ? -26.85934 -3.35365 -31.36076 1.000 29.75983 615 THR A N 1
ATOM 4087 C CA . THR A 1 556 ? -25.85140 -4.23472 -31.95231 1.000 26.99207 615 THR A CA 1
ATOM 4088 C C . THR A 1 556 ? -24.73154 -4.53612 -30.96804 1.000 23.10529 615 THR A C 1
ATOM 4089 O O . THR A 1 556 ? -24.22030 -5.66360 -30.95631 1.000 22.72333 615 THR A O 1
ATOM 4093 N N . LEU A 1 557 ? -24.41034 -3.58504 -30.07614 1.000 20.77968 616 LEU A N 1
ATOM 4094 C CA . LEU A 1 557 ? -23.47184 -3.88228 -28.99200 1.000 21.48151 616 LEU A CA 1
ATOM 4095 C C . LEU A 1 557 ? -24.07297 -4.86200 -27.98310 1.000 20.72352 616 LEU A C 1
ATOM 4096 O O . LEU A 1 557 ? -23.37316 -5.76491 -27.49793 1.000 20.46028 616 LEU A O 1
ATOM 4101 N N . ALA A 1 558 ? -25.37279 -4.73096 -27.68746 1.000 14.43798 617 ALA A N 1
ATOM 4102 C CA . ALA A 1 558 ? -25.97094 -5.65591 -26.73841 1.000 15.17111 617 ALA A CA 1
ATOM 4103 C C . ALA A 1 558 ? -26.20432 -7.03758 -27.34358 1.000 17.29780 617 ALA A C 1
ATOM 4104 O O . ALA A 1 558 ? -26.26720 -8.03066 -26.60553 1.000 19.09046 617 ALA A O 1
ATOM 4106 N N . SER A 1 559 ? -26.32184 -7.13140 -28.66648 1.000 20.98200 618 SER A N 1
ATOM 4107 C CA . SER A 1 559 ? -26.50019 -8.44488 -29.26850 1.000 21.77475 618 SER A CA 1
ATOM 4108 C C . SER A 1 559 ? -25.20975 -9.24151 -29.21462 1.000 24.13418 618 SER A C 1
ATOM 4109 O O . SER A 1 559 ? -25.24924 -10.46217 -29.06525 1.000 23.68599 618 SER A O 1
ATOM 4112 N N . THR A 1 560 ? -24.06249 -8.56938 -29.24888 1.000 22.08649 619 THR A N 1
ATOM 4113 C CA . THR A 1 560 ? -22.81053 -9.29198 -29.07885 1.000 19.64857 619 THR A CA 1
ATOM 4114 C C . THR A 1 560 ? -22.60858 -9.70472 -27.62844 1.000 20.82613 619 THR A C 1
ATOM 4115 O O . THR A 1 560 ? -22.13894 -10.82146 -27.35556 1.000 25.06301 619 THR A O 1
ATOM 4119 N N . VAL A 1 561 ? -23.00225 -8.83801 -26.69053 1.000 16.19360 620 VAL A N 1
ATOM 4120 C CA . VAL A 1 561 ? -22.77513 -9.12269 -25.27984 1.000 14.77435 620 VAL A CA 1
ATOM 4121 C C . VAL A 1 561 ? -23.70012 -10.24046 -24.80395 1.000 15.00940 620 VAL A C 1
ATOM 4122 O O . VAL A 1 561 ? -23.26682 -11.10138 -24.03168 1.000 17.66692 620 VAL A O 1
ATOM 4126 N N . VAL A 1 562 ? -24.90722 -10.35100 -25.38323 1.000 13.78526 621 VAL A N 1
ATOM 4127 C CA . VAL A 1 562 ? -25.85237 -11.39207 -24.96443 1.000 14.26269 621 VAL A CA 1
ATOM 4128 C C . VAL A 1 562 ? -25.39114 -12.75774 -25.47199 1.000 19.04110 621 VAL A C 1
ATOM 4129 O O . VAL A 1 562 ? -25.63809 -13.79702 -24.82759 1.000 22.71849 621 VAL A O 1
ATOM 4133 N N . THR A 1 563 ? -24.57255 -12.76381 -26.52729 1.000 20.69067 622 THR A N 1
ATOM 4134 C CA . THR A 1 563 ? -24.12974 -14.05887 -26.97775 1.000 22.80010 622 THR A CA 1
ATOM 4135 C C . THR A 1 563 ? -22.77867 -14.45520 -26.41846 1.000 23.92995 622 THR A C 1
ATOM 4136 O O . THR A 1 563 ? -22.41437 -15.62914 -26.55354 1.000 27.56654 622 THR A O 1
ATOM 4140 N N . ILE A 1 564 ? -22.02027 -13.52401 -25.82684 1.000 23.74085 623 ILE A N 1
ATOM 4141 C CA . ILE A 1 564 ? -20.95054 -13.94486 -24.92333 1.000 17.38600 623 ILE A CA 1
ATOM 4142 C C . ILE A 1 564 ? -21.55052 -14.72487 -23.76870 1.000 20.84058 623 ILE A C 1
ATOM 4143 O O . ILE A 1 564 ? -21.17304 -15.87592 -23.53571 1.000 30.13509 623 ILE A O 1
ATOM 4148 N N . ILE A 1 565 ? -22.61037 -14.18010 -23.15962 1.000 17.50985 624 ILE A N 1
ATOM 4149 C CA . ILE A 1 565 ? -23.23822 -14.78569 -21.97938 1.000 16.43804 624 ILE A CA 1
ATOM 4150 C C . ILE A 1 565 ? -24.01602 -16.05838 -22.34069 1.000 19.23326 624 ILE A C 1
ATOM 4151 O O . ILE A 1 565 ? -24.02717 -17.02491 -21.56527 1.000 25.94207 624 ILE A O 1
ATOM 4156 N N . SER A 1 566 ? -24.63173 -16.10158 -23.52838 1.000 13.94995 625 SER A N 1
ATOM 4157 C CA . SER A 1 566 ? -25.28464 -17.32407 -24.00377 1.000 17.24559 625 SER A CA 1
ATOM 4158 C C . SER A 1 566 ? -24.28961 -18.45382 -24.24664 1.000 25.05248 625 SER A C 1
ATOM 4159 O O . SER A 1 566 ? -24.59389 -19.62011 -23.95594 1.000 26.32031 625 SER A O 1
ATOM 4162 N N . ASN A 1 567 ? -23.09721 -18.12067 -24.75634 1.000 25.15078 626 ASN A N 1
ATOM 4163 C CA . ASN A 1 567 ? -22.07253 -19.12983 -24.96326 1.000 22.40688 626 ASN A CA 1
ATOM 4164 C C . ASN A 1 567 ? -21.46030 -19.59801 -23.65222 1.000 25.55027 626 ASN A C 1
ATOM 4165 O O . ASN A 1 567 ? -21.04624 -20.75787 -23.54939 1.000 32.22441 626 ASN A O 1
ATOM 4170 N N . VAL A 1 568 ? -21.36800 -18.72929 -22.63657 1.000 22.07114 627 VAL A N 1
ATOM 4171 C CA . VAL A 1 568 ? -20.89840 -19.25024 -21.35227 1.000 16.98028 627 VAL A CA 1
ATOM 4172 C C . VAL A 1 568 ? -21.98513 -20.04619 -20.65045 1.000 17.79216 627 VAL A C 1
ATOM 4173 O O . VAL A 1 568 ? -21.67047 -20.83191 -19.76304 1.000 28.19343 627 VAL A O 1
ATOM 4177 N N . MET A 1 569 ? -23.24384 -19.93702 -21.07151 1.000 14.41451 628 MET A N 1
ATOM 4178 C CA . MET A 1 569 ? -24.26932 -20.79556 -20.49959 1.000 14.76636 628 MET A CA 1
ATOM 4179 C C . MET A 1 569 ? -24.19745 -22.23741 -20.98420 1.000 24.07476 628 MET A C 1
ATOM 4180 O O . MET A 1 569 ? -24.82234 -23.09901 -20.36540 1.000 27.24428 628 MET A O 1
ATOM 4185 N N . VAL A 1 570 ? -23.49660 -22.52946 -22.08421 1.000 30.59473 629 VAL A N 1
ATOM 4186 C CA . VAL A 1 570 ? -23.40770 -23.91996 -22.52303 1.000 32.27306 629 VAL A CA 1
ATOM 4187 C C . VAL A 1 570 ? -22.06294 -24.49186 -22.11006 1.000 34.28025 629 VAL A C 1
ATOM 4188 O O . VAL A 1 570 ? -21.70729 -25.60829 -22.50637 1.000 39.86570 629 VAL A O 1
ATOM 4192 N N . SER A 1 571 ? -21.32634 -23.76164 -21.27263 1.000 30.59491 630 SER A N 1
ATOM 4193 C CA . SER A 1 571 ? -20.08680 -24.28340 -20.71781 1.000 28.87666 630 SER A CA 1
ATOM 4194 C C . SER A 1 571 ? -20.40360 -25.27198 -19.60823 1.000 31.51031 630 SER A C 1
ATOM 4195 O O . SER A 1 571 ? -21.56629 -25.47966 -19.24201 1.000 35.39207 630 SER A O 1
ATOM 4198 N N . SER A 1 572 ? -19.35928 -25.88567 -19.05670 1.000 33.08577 631 SER A N 1
ATOM 4199 C CA . SER A 1 572 ? -19.54070 -26.80484 -17.93762 1.000 37.81774 631 SER A CA 1
ATOM 4200 C C . SER A 1 572 ? -19.97538 -26.04703 -16.68625 1.000 39.05119 631 SER A C 1
ATOM 4201 O O . SER A 1 572 ? -19.78375 -24.83238 -16.56984 1.000 39.42678 631 SER A O 1
ATOM 4204 N N . GLU A 1 573 ? -20.58856 -26.78382 -15.75530 1.000 37.94686 632 GLU A N 1
ATOM 4205 C CA . GLU A 1 573 ? -21.12491 -26.16476 -14.54870 1.000 37.07335 632 GLU A CA 1
ATOM 4206 C C . GLU A 1 573 ? -20.02336 -25.63611 -13.63222 1.000 39.94745 632 GLU A C 1
ATOM 4207 O O . GLU A 1 573 ? -20.23603 -24.64371 -12.92056 1.000 44.72609 632 GLU A O 1
ATOM 4213 N N . ASP A 1 574 ? -18.83084 -26.24088 -13.66992 1.000 42.03060 633 ASP A N 1
ATOM 4214 C CA . ASP A 1 574 ? -17.73115 -25.71680 -12.87072 1.000 46.58598 633 ASP A CA 1
ATOM 4215 C C . ASP A 1 574 ? -17.06214 -24.51182 -13.52011 1.000 44.69804 633 ASP A C 1
ATOM 4216 O O . ASP A 1 574 ? -16.46610 -23.69317 -12.80778 1.000 44.26947 633 ASP A O 1
ATOM 4221 N N . ALA A 1 575 ? -17.17766 -24.36467 -14.84224 1.000 45.23668 634 ALA A N 1
ATOM 4222 C CA . ALA A 1 575 ? -16.62720 -23.18553 -15.50351 1.000 44.79407 634 ALA A CA 1
ATOM 4223 C C . ALA A 1 575 ? -17.46052 -21.94147 -15.21258 1.000 44.60042 634 ALA A C 1
ATOM 4224 O O . ALA A 1 575 ? -16.91139 -20.86241 -14.95286 1.000 45.81043 634 ALA A O 1
ATOM 4226 N N . GLN A 1 576 ? -18.78579 -22.08788 -15.21356 1.000 41.16305 635 GLN A N 1
ATOM 4227 C CA . GLN A 1 576 ? -19.66807 -20.95186 -14.99354 1.000 39.54506 635 GLN A CA 1
ATOM 4228 C C . GLN A 1 576 ? -19.65256 -20.46673 -13.55216 1.000 42.57198 635 GLN A C 1
ATOM 4229 O O . GLN A 1 576 ? -19.87440 -19.27023 -13.33393 1.000 42.46959 635 GLN A O 1
ATOM 4235 N N . LYS A 1 577 ? -19.37864 -21.36944 -12.58099 1.000 44.12053 636 LYS A N 1
ATOM 4236 C CA . LYS A 1 577 ? -19.65028 -21.12606 -11.15576 1.000 42.64984 636 LYS A CA 1
ATOM 4237 C C . LYS A 1 577 ? -18.85060 -19.95574 -10.59212 1.000 42.66795 636 LYS A C 1
ATOM 4238 O O . LYS A 1 577 ? -19.40071 -19.12855 -9.85792 1.000 43.12880 636 LYS A O 1
ATOM 4244 N N . ASP A 1 578 ? -17.60178 -19.80690 -11.00983 1.000 46.33229 637 ASP A N 1
ATOM 4245 C CA . ASP A 1 578 ? -16.80915 -18.66822 -10.57686 1.000 50.42772 637 ASP A CA 1
ATOM 4246 C C . ASP A 1 578 ? -17.17278 -17.37509 -11.30239 1.000 44.21932 637 ASP A C 1
ATOM 4247 O O . ASP A 1 578 ? -16.99481 -16.29433 -10.73334 1.000 45.36779 637 ASP A O 1
ATOM 4252 N N . ALA A 1 579 ? -17.68295 -17.44971 -12.53097 1.000 38.23898 638 ALA A N 1
ATOM 4253 C CA . ALA A 1 579 ? -17.98463 -16.25491 -13.31015 1.000 31.03624 638 ALA A CA 1
ATOM 4254 C C . ALA A 1 579 ? -19.45734 -15.86229 -13.31419 1.000 24.14250 638 ALA A C 1
ATOM 4255 O O . ALA A 1 579 ? -19.78874 -14.83749 -13.91901 1.000 24.05314 638 ALA A O 1
ATOM 4257 N N . SER A 1 580 ? -20.34316 -16.63845 -12.66817 1.000 18.80189 639 SER A N 1
ATOM 4258 C CA . SER A 1 580 ? -21.77903 -16.49471 -12.91054 1.000 21.13169 639 SER A CA 1
ATOM 4259 C C . SER A 1 580 ? -22.34384 -15.21932 -12.29718 1.000 22.84258 639 SER A C 1
ATOM 4260 O O . SER A 1 580 ? -23.24480 -14.60542 -12.88019 1.000 27.18546 639 SER A O 1
ATOM 4263 N N . GLU A 1 581 ? -21.81175 -14.78315 -11.15438 1.000 21.68608 640 GLU A N 1
ATOM 4264 C CA . GLU A 1 581 ? -22.37219 -13.59512 -10.52040 1.000 21.60900 640 GLU A CA 1
ATOM 4265 C C . GLU A 1 581 ? -21.97652 -12.32384 -11.27193 1.000 20.34335 640 GLU A C 1
ATOM 4266 O O . GLU A 1 581 ? -22.77596 -11.39010 -11.37336 1.000 19.75090 640 GLU A O 1
ATOM 4272 N N . THR A 1 582 ? -20.77487 -12.29050 -11.84839 1.000 20.72957 641 THR A N 1
ATOM 4273 C CA . THR A 1 582 ? -20.40416 -11.17839 -12.71756 1.000 18.98236 641 THR A CA 1
ATOM 4274 C C . THR A 1 582 ? -21.22538 -11.19020 -14.00765 1.000 16.78993 641 THR A C 1
ATOM 4275 O O . THR A 1 582 ? -21.72531 -10.13662 -14.43956 1.000 15.04947 641 THR A O 1
ATOM 4279 N N . ALA A 1 583 ? -21.43602 -12.39051 -14.57936 1.000 14.47147 642 ALA A N 1
ATOM 4280 C CA . ALA A 1 583 ? -22.23591 -12.56147 -15.79286 1.000 12.58469 642 ALA A CA 1
ATOM 4281 C C . ALA A 1 583 ? -23.67418 -12.14284 -15.57637 1.000 16.22878 642 ALA A C 1
ATOM 4282 O O . ALA A 1 583 ? -24.24293 -11.43533 -16.41555 1.000 21.24741 642 ALA A O 1
ATOM 4284 N N . LEU A 1 584 ? -24.25032 -12.53596 -14.43794 1.000 16.95308 643 LEU A N 1
ATOM 4285 C CA . LEU A 1 584 ? -25.61658 -12.15437 -14.11433 1.000 15.08429 643 LEU A CA 1
ATOM 4286 C C . LEU A 1 584 ? -25.73114 -10.65958 -13.88793 1.000 17.89171 643 LEU A C 1
ATOM 4287 O O . LEU A 1 584 ? -26.65829 -10.02878 -14.40478 1.000 18.48764 643 LEU A O 1
ATOM 4292 N N . LYS A 1 585 ? -24.75371 -10.07273 -13.18585 1.000 17.82830 644 LYS A N 1
ATOM 4293 C CA . LYS A 1 585 ? -24.79925 -8.64506 -12.90026 1.000 15.92349 644 LYS A CA 1
ATOM 4294 C C . LYS A 1 585 ? -24.50920 -7.81410 -14.14731 1.000 16.39233 644 LYS A C 1
ATOM 4295 O O . LYS A 1 585 ? -25.09473 -6.73618 -14.30143 1.000 15.75336 644 LYS A O 1
ATOM 4301 N N . ALA A 1 586 ? -23.69350 -8.32932 -15.08681 1.000 20.36403 645 ALA A N 1
ATOM 4302 C CA . ALA A 1 586 ? -23.41950 -7.60064 -16.33217 1.000 17.20634 645 ALA A CA 1
ATOM 4303 C C . ALA A 1 586 ? -24.59209 -7.61433 -17.30517 1.000 18.55415 645 ALA A C 1
ATOM 4304 O O . ALA A 1 586 ? -24.80566 -6.62307 -18.01699 1.000 23.12086 645 ALA A O 1
ATOM 4306 N N . VAL A 1 587 ? -25.32220 -8.73239 -17.38728 1.000 17.08647 646 VAL A N 1
ATOM 4307 C CA . VAL A 1 587 ? -26.55643 -8.78442 -18.17095 1.000 17.32922 646 VAL A CA 1
ATOM 4308 C C . VAL A 1 587 ? -27.61148 -7.84634 -17.57912 1.000 20.64421 646 VAL A C 1
ATOM 4309 O O . VAL A 1 587 ? -28.33761 -7.16690 -18.32002 1.000 24.52981 646 VAL A O 1
ATOM 4313 N N . ASP A 1 588 ? -27.66031 -7.74447 -16.24274 1.000 21.32100 647 ASP A N 1
ATOM 4314 C CA . ASP A 1 588 ? -28.65527 -6.91719 -15.55823 1.000 26.84020 647 ASP A CA 1
ATOM 4315 C C . ASP A 1 588 ? -28.44194 -5.43680 -15.84099 1.000 27.27691 647 ASP A C 1
ATOM 4316 O O . ASP A 1 588 ? -29.40256 -4.69503 -16.08309 1.000 33.51776 647 ASP A O 1
ATOM 4321 N N . GLU A 1 589 ? -27.19030 -5.00553 -15.86811 1.000 27.13938 648 GLU A N 1
ATOM 4322 C CA . GLU A 1 589 ? -26.90179 -3.60405 -16.11439 1.000 30.96379 648 GLU A CA 1
ATOM 4323 C C . GLU A 1 589 ? -26.93567 -3.25461 -17.58562 1.000 28.24028 648 GLU A C 1
ATOM 4324 O O . GLU A 1 589 ? -27.17154 -2.08568 -17.90356 1.000 30.93886 648 GLU A O 1
ATOM 4330 N N . LEU A 1 590 ? -26.67769 -4.23484 -18.46837 1.000 23.07605 649 LEU A N 1
ATOM 4331 C CA . LEU A 1 590 ? -26.84656 -4.04770 -19.91259 1.000 20.09892 649 LEU A CA 1
ATOM 4332 C C . LEU A 1 590 ? -28.28323 -3.68662 -20.24726 1.000 21.83192 649 LEU A C 1
ATOM 4333 O O . LEU A 1 590 ? -28.53100 -2.76113 -21.02716 1.000 24.91055 649 LEU A O 1
ATOM 4338 N N . VAL A 1 591 ? -29.23545 -4.34098 -19.57581 1.000 19.43547 650 VAL A N 1
ATOM 4339 C CA . VAL A 1 591 ? -30.65441 -4.10499 -19.79150 1.000 15.43168 650 VAL A CA 1
ATOM 4340 C C . VAL A 1 591 ? -31.07740 -2.74043 -19.23356 1.000 17.49369 650 VAL A C 1
ATOM 4341 O O . VAL A 1 591 ? -31.95146 -2.06875 -19.80205 1.000 23.37056 650 VAL A O 1
ATOM 4345 N N . GLN A 1 592 ? -30.43978 -2.28129 -18.15904 1.000 16.29113 651 GLN A N 1
ATOM 4346 C CA . GLN A 1 592 ? -30.74153 -0.94929 -17.64066 1.000 18.94437 651 GLN A CA 1
ATOM 4347 C C . GLN A 1 592 ? -30.25448 0.14972 -18.57958 1.000 21.55884 651 GLN A C 1
ATOM 4348 O O . GLN A 1 592 ? -30.91586 1.18330 -18.71242 1.000 25.47530 651 GLN A O 1
ATOM 4354 N N . LYS A 1 593 ? -29.15438 -0.08451 -19.28574 1.000 20.80360 652 LYS A N 1
ATOM 4355 C CA . LYS A 1 593 ? -28.45508 0.95958 -20.01333 1.000 23.71751 652 LYS A CA 1
ATOM 4356 C C . LYS A 1 593 ? -28.76515 0.97620 -21.49020 1.000 22.86109 652 LYS A C 1
ATOM 4357 O O . LYS A 1 593 ? -28.21264 1.82517 -22.20358 1.000 31.21518 652 LYS A O 1
ATOM 4363 N N . ILE A 1 594 ? -29.55418 0.03241 -21.98310 1.000 15.14847 653 ILE A N 1
ATOM 4364 C CA . ILE A 1 594 ? -29.69321 -0.11656 -23.42605 1.000 16.42089 653 ILE A CA 1
ATOM 4365 C C . ILE A 1 594 ? -30.56442 1.01387 -23.96452 1.000 22.30556 653 ILE A C 1
ATOM 4366 O O . ILE A 1 594 ? -31.56207 1.40289 -23.34172 1.000 26.29376 653 ILE A O 1
ATOM 4371 N N . GLU A 1 595 ? -30.09559 1.65095 -25.03818 1.000 25.25762 654 GLU A N 1
ATOM 4372 C CA . GLU A 1 595 ? -30.85422 2.67565 -25.73705 1.000 25.33792 654 GLU A CA 1
ATOM 4373 C C . GLU A 1 595 ? -31.56648 2.02445 -26.91615 1.000 25.25862 654 GLU A C 1
ATOM 4374 O O . GLU A 1 595 ? -30.94126 1.29285 -27.68873 1.000 31.63610 654 GLU A O 1
ATOM 4380 N N . PHE A 1 596 ? -32.87079 2.26379 -27.04184 1.000 23.33428 655 PHE A N 1
ATOM 4381 C CA . PHE A 1 596 ? -33.63788 1.71864 -28.15815 1.000 26.33762 655 PHE A CA 1
ATOM 4382 C C . PHE A 1 596 ? -34.67275 2.74266 -28.61186 1.000 31.87644 655 PHE A C 1
ATOM 4383 O O . PHE A 1 596 ? -34.95300 3.71614 -27.90650 1.000 35.44029 655 PHE A O 1
ATOM 4391 N N . ASP A 1 597 ? -35.23490 2.52555 -29.80739 1.000 33.86089 656 ASP A N 1
ATOM 4392 C CA . ASP A 1 597 ? -36.04811 3.54999 -30.46646 1.000 34.07717 656 ASP A CA 1
ATOM 4393 C C . ASP A 1 597 ? -37.52285 3.22626 -30.57082 1.000 28.98254 656 ASP A C 1
ATOM 4394 O O . ASP A 1 597 ? -38.35570 4.12069 -30.37371 1.000 28.91209 656 ASP A O 1
ATOM 4399 N N . GLY A 1 598 ? -37.89352 1.98578 -30.85389 1.000 27.50360 657 GLY A N 1
ATOM 4400 C CA . GLY A 1 598 ? -39.29817 1.66876 -30.98315 1.000 26.98715 657 GLY A CA 1
ATOM 4401 C C . GLY A 1 598 ? -40.04785 1.54157 -29.67278 1.000 26.72698 657 GLY A C 1
ATOM 4402 O O . GLY A 1 598 ? -39.58955 1.96842 -28.60333 1.000 26.41409 657 GLY A O 1
ATOM 4403 N N . PRO A 1 599 ? -41.23259 0.93506 -29.72922 1.000 23.12367 658 PRO A N 1
ATOM 4404 C CA . PRO A 1 599 ? -41.95491 0.64943 -28.48307 1.000 17.92130 658 PRO A CA 1
ATOM 4405 C C . PRO A 1 599 ? -41.35835 -0.49858 -27.68361 1.000 23.72415 658 PRO A C 1
ATOM 4406 O O . PRO A 1 599 ? -41.60670 -0.56629 -26.46898 1.000 24.45399 658 PRO A O 1
ATOM 4410 N N . SER A 1 600 ? -40.58424 -1.39186 -28.31447 1.000 25.50507 659 SER A N 1
ATOM 4411 C CA . SER A 1 600 ? -39.88358 -2.46291 -27.61008 1.000 22.35658 659 SER A CA 1
ATOM 4412 C C . SER A 1 600 ? -38.68336 -2.92823 -28.42455 1.000 23.64112 659 SER A C 1
ATOM 4413 O O . SER A 1 600 ? -38.61082 -2.71090 -29.63784 1.000 27.74619 659 SER A O 1
ATOM 4416 N N . LEU A 1 601 ? -37.73506 -3.57319 -27.73691 1.000 18.86289 660 LEU A N 1
ATOM 4417 C CA . LEU A 1 601 ? -36.54605 -4.13976 -28.37043 1.000 11.09070 660 LEU A CA 1
ATOM 4418 C C . LEU A 1 601 ? -36.24552 -5.49126 -27.74345 1.000 10.57461 660 LEU A C 1
ATOM 4419 O O . LEU A 1 601 ? -36.18186 -5.60708 -26.52259 1.000 11.41236 660 LEU A O 1
ATOM 4424 N N . THR A 1 602 ? -36.04424 -6.50558 -28.56591 1.000 10.83079 661 THR A N 1
ATOM 4425 C CA . THR A 1 602 ? -35.74416 -7.84696 -28.09096 1.000 12.72274 661 THR A CA 1
ATOM 4426 C C . THR A 1 602 ? -34.38392 -8.28624 -28.62485 1.000 16.66837 661 THR A C 1
ATOM 4427 O O . THR A 1 602 ? -34.08050 -8.08249 -29.80488 1.000 19.33348 661 THR A O 1
ATOM 4431 N N . ILE A 1 603 ? -33.54303 -8.85256 -27.75627 1.000 15.95205 662 ILE A N 1
ATOM 4432 C CA . ILE A 1 603 ? -32.23393 -9.36438 -28.15953 1.000 12.48617 662 ILE A CA 1
ATOM 4433 C C . ILE A 1 603 ? -32.17919 -10.85261 -27.85305 1.000 11.48671 662 ILE A C 1
ATOM 4434 O O . ILE A 1 603 ? -32.21100 -11.25113 -26.68629 1.000 14.92730 662 ILE A O 1
ATOM 4439 N N . SER A 1 604 ? -32.08467 -11.66853 -28.88922 1.000 11.37450 663 SER A N 1
ATOM 4440 C CA . SER A 1 604 ? -32.17023 -13.10820 -28.73041 1.000 15.42623 663 SER A CA 1
ATOM 4441 C C . SER A 1 604 ? -30.81777 -13.77959 -28.91996 1.000 26.42779 663 SER A C 1
ATOM 4442 O O . SER A 1 604 ? -29.89809 -13.24173 -29.54997 1.000 36.65205 663 SER A O 1
ATOM 4445 N N . SER A 1 605 ? -30.72710 -14.98524 -28.37184 1.000 21.77507 664 SER A N 1
ATOM 4446 C CA . SER A 1 605 ? -29.60156 -15.88312 -28.57453 1.000 20.34279 664 SER A CA 1
ATOM 4447 C C . SER A 1 605 ? -30.12238 -17.29657 -28.36139 1.000 20.37559 664 SER A C 1
ATOM 4448 O O . SER A 1 605 ? -31.32719 -17.49454 -28.17088 1.000 24.27795 664 SER A O 1
ATOM 4451 N N . LYS A 1 606 ? -29.20876 -18.27776 -28.35777 1.000 22.19469 665 LYS A N 1
ATOM 4452 C CA . LYS A 1 606 ? -29.61955 -19.67343 -28.22671 1.000 27.52392 665 LYS A CA 1
ATOM 4453 C C . LYS A 1 606 ? -30.15868 -19.97926 -26.82795 1.000 29.78832 665 LYS A C 1
ATOM 4454 O O . LYS A 1 606 ? -31.23987 -20.56342 -26.70713 1.000 29.67167 665 LYS A O 1
ATOM 4460 N N . ASN A 1 607 ? -29.48166 -19.52774 -25.76364 1.000 28.18090 666 ASN A N 1
ATOM 4461 C CA . ASN A 1 607 ? -29.94035 -19.81932 -24.40383 1.000 34.59094 666 ASN A CA 1
ATOM 4462 C C . ASN A 1 607 ? -30.40730 -18.59796 -23.60683 1.000 35.71923 666 ASN A C 1
ATOM 4463 O O . ASN A 1 607 ? -30.62862 -18.72115 -22.39106 1.000 32.03697 666 ASN A O 1
ATOM 4468 N N . LEU A 1 608 ? -30.55628 -17.43046 -24.23880 1.000 38.85292 667 LEU A N 1
ATOM 4469 C CA . LEU A 1 608 ? -30.82005 -16.18860 -23.52075 1.000 12.26086 667 LEU A CA 1
ATOM 4470 C C . LEU A 1 608 ? -31.52863 -15.20669 -24.43602 1.000 15.43128 667 LEU A C 1
ATOM 4471 O O . LEU A 1 608 ? -30.99043 -14.83693 -25.48410 1.000 14.48933 667 LEU A O 1
ATOM 4476 N N . VAL A 1 609 ? -32.71327 -14.75938 -24.03243 1.000 16.91425 668 VAL A N 1
ATOM 4477 C CA . VAL A 1 609 ? -33.38556 -13.66121 -24.71179 1.000 16.97356 668 VAL A CA 1
ATOM 4478 C C . VAL A 1 609 ? -33.68624 -12.58316 -23.68046 1.000 18.36785 668 VAL A C 1
ATOM 4479 O O . VAL A 1 609 ? -34.11510 -12.89342 -22.56021 1.000 26.14255 668 VAL A O 1
ATOM 4483 N N . VAL A 1 610 ? -33.32664 -11.33120 -23.99811 1.000 15.23239 669 VAL A N 1
ATOM 4484 C CA . VAL A 1 610 ? -33.62476 -10.21149 -23.10771 1.000 14.33477 669 VAL A CA 1
ATOM 4485 C C . VAL A 1 610 ? -34.42685 -9.19699 -23.90219 1.000 18.66455 669 VAL A C 1
ATOM 4486 O O . VAL A 1 610 ? -34.29722 -9.08304 -25.12708 1.000 24.58829 669 VAL A O 1
ATOM 4490 N N . GLY A 1 611 ? -35.30554 -8.49911 -23.20774 1.000 17.55601 670 GLY A N 1
ATOM 4491 C CA . GLY A 1 611 ? -36.20465 -7.57204 -23.87157 1.000 13.80038 670 GLY A CA 1
ATOM 4492 C C . GLY A 1 611 ? -36.47375 -6.37569 -22.99607 1.000 13.10705 670 GLY A C 1
ATOM 4493 O O . GLY A 1 611 ? -36.48889 -6.47076 -21.76598 1.000 13.52420 670 GLY A O 1
ATOM 4494 N N . VAL A 1 612 ? -36.65296 -5.23451 -23.63876 1.000 14.13360 671 VAL A N 1
ATOM 4495 C CA . VAL A 1 612 ? -37.08897 -4.02033 -22.97431 1.000 15.65600 671 VAL A CA 1
ATOM 4496 C C . VAL A 1 612 ? -38.30981 -3.54811 -23.73391 1.000 23.61222 671 VAL A C 1
ATOM 4497 O O . VAL A 1 612 ? -38.42838 -3.78574 -24.94013 1.000 26.26523 671 VAL A O 1
ATOM 4501 N N . SER A 1 613 ? -39.24455 -2.92888 -23.01127 1.000 27.87368 672 SER A N 1
ATOM 4502 C CA . SER A 1 613 ? -40.38574 -2.25002 -23.61285 1.000 26.37620 672 SER A CA 1
ATOM 4503 C C . SER A 1 613 ? -40.73499 -1.04676 -22.75395 1.000 23.14896 672 SER A C 1
ATOM 4504 O O . SER A 1 613 ? -40.50263 -1.04882 -21.53931 1.000 23.77646 672 SER A O 1
ATOM 4507 N N . ALA A 1 614 ? -41.31986 -0.03394 -23.38885 1.000 20.89920 673 ALA A N 1
ATOM 4508 C CA . ALA A 1 614 ? -41.57685 1.23008 -22.71597 1.000 23.98341 673 ALA A CA 1
ATOM 4509 C C . ALA A 1 614 ? -42.84384 1.15362 -21.86138 1.000 27.69283 673 ALA A C 1
ATOM 4510 O O . ALA A 1 614 ? -43.84501 0.54943 -22.26288 1.000 29.34076 673 ALA A O 1
ATOM 4512 N N . LEU A 1 615 ? -42.79077 1.76712 -20.67450 1.000 26.51211 674 LEU A N 1
ATOM 4513 C CA . LEU A 1 615 ? -43.89965 1.78471 -19.72071 1.000 27.32564 674 LEU A CA 1
ATOM 4514 C C . LEU A 1 615 ? -44.36263 3.22340 -19.54268 1.000 33.50408 674 LEU A C 1
ATOM 4515 O O . LEU A 1 615 ? -43.58689 4.07941 -19.09896 1.000 31.90073 674 LEU A O 1
ATOM 4520 N N . ASP A 1 616 ? -45.65046 3.45558 -19.78509 1.000 41.57526 675 ASP A N 1
ATOM 4521 C CA . ASP A 1 616 ? -46.28718 4.72436 -19.46053 1.000 47.74316 675 ASP A CA 1
ATOM 4522 C C . ASP A 1 616 ? -46.85073 4.66429 -18.04256 1.000 45.93807 675 ASP A C 1
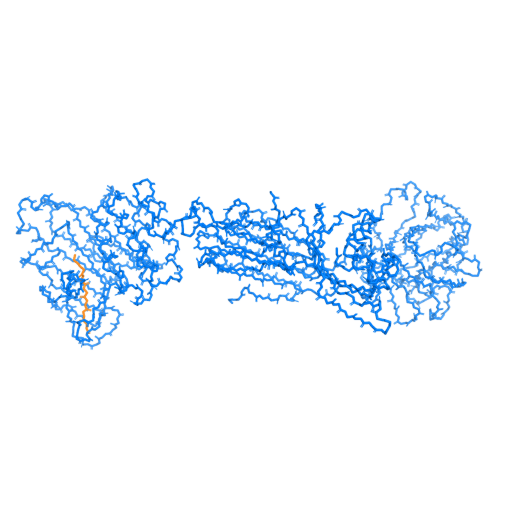ATOM 4523 O O . ASP A 1 616 ? -47.78589 3.90322 -17.77168 1.000 47.17081 675 ASP A O 1
ATOM 4528 N N . THR A 1 617 ? -46.29523 5.47451 -17.14046 1.000 43.63527 676 THR A N 1
ATOM 4529 C CA . THR A 1 617 ? -46.74512 5.44249 -15.75298 1.000 43.98919 676 THR A CA 1
ATOM 4530 C C . THR A 1 617 ? -48.10944 6.09707 -15.54194 1.000 49.23356 676 THR A C 1
ATOM 4531 O O . THR A 1 617 ? -48.71711 5.87844 -14.49314 1.000 51.71031 676 THR A O 1
ATOM 4535 N N . THR A 1 618 ? -48.62286 6.86347 -16.50808 1.000 53.51480 677 THR A N 1
ATOM 4536 C CA . THR A 1 618 ? -49.93111 7.49561 -16.34324 1.000 57.91427 677 THR A CA 1
ATOM 4537 C C . THR A 1 618 ? -51.05292 6.51073 -16.64971 1.000 63.45967 677 THR A C 1
ATOM 4538 O O . THR A 1 618 ? -51.91410 6.24075 -15.79908 1.000 68.58270 677 THR A O 1
ATOM 4542 N N . ASN A 1 619 ? -51.06319 5.97676 -17.87177 1.000 62.29462 678 ASN A N 1
ATOM 4543 C CA . ASN A 1 619 ? -51.92034 4.85001 -18.19832 1.000 63.62719 678 ASN A CA 1
ATOM 4544 C C . ASN A 1 619 ? -51.07592 3.58749 -18.04440 1.000 59.19264 678 ASN A C 1
ATOM 4545 O O . ASN A 1 619 ? -50.52390 3.04709 -19.00319 1.000 66.18830 678 ASN A O 1
ATOM 4550 N N . PHE A 1 620 ? -50.97744 3.11616 -16.81798 1.000 48.56538 679 PHE A N 1
ATOM 4551 C CA . PHE A 1 620 ? -50.55004 1.74891 -16.56400 1.000 43.20150 679 PHE A CA 1
ATOM 4552 C C . PHE A 1 620 ? -51.73719 1.04417 -15.91900 1.000 46.30787 679 PHE A C 1
ATOM 4553 O O . PHE A 1 620 ? -52.10969 1.35575 -14.78388 1.000 48.67547 679 PHE A O 1
ATOM 4561 N N . ASN A 1 621 ? -52.32970 0.09894 -16.64738 1.000 45.86076 680 ASN A N 1
ATOM 4562 C CA . ASN A 1 621 ? -53.43651 -0.70335 -16.14324 1.000 48.71020 680 ASN A CA 1
ATOM 4563 C C . ASN A 1 621 ? -53.03063 -2.15814 -15.93486 1.000 44.05747 680 ASN A C 1
ATOM 4564 O O . ASN A 1 621 ? -53.89075 -3.02307 -15.76698 1.000 49.12949 680 ASN A O 1
ATOM 4569 N N . GLY A 1 622 ? -51.74235 -2.44986 -15.94191 1.000 38.89389 681 GLY A N 1
ATOM 4570 C CA . GLY A 1 622 ? -51.26938 -3.81566 -15.84657 1.000 40.71870 681 GLY A CA 1
ATOM 4571 C C . GLY A 1 622 ? -50.61039 -4.26494 -17.13921 1.000 41.33629 681 GLY A C 1
ATOM 4572 O O . GLY A 1 622 ? -50.67358 -3.59688 -18.17254 1.000 46.12248 681 GLY A O 1
ATOM 4573 N N . SER A 1 623 ? -49.95739 -5.42862 -17.06327 1.000 34.81191 682 SER A N 1
ATOM 4574 C CA . SER A 1 623 ? -49.16601 -5.93000 -18.18459 1.000 30.52557 682 SER A CA 1
ATOM 4575 C C . SER A 1 623 ? -48.98816 -7.43717 -18.04271 1.000 29.00852 682 SER A C 1
ATOM 4576 O O . SER A 1 623 ? -48.86766 -7.94757 -16.92212 1.000 33.98537 682 SER A O 1
ATOM 4579 N N . THR A 1 624 ? -48.97617 -8.14115 -19.17746 1.000 24.66982 683 THR A N 1
ATOM 4580 C CA . THR A 1 624 ? -48.65781 -9.56485 -19.23234 1.000 26.01364 683 THR A CA 1
ATOM 4581 C C . THR A 1 624 ? -47.57146 -9.76180 -20.27273 1.000 27.77335 683 THR A C 1
ATOM 4582 O O . THR A 1 624 ? -47.70719 -9.27436 -21.39767 1.000 32.45452 683 THR A O 1
ATOM 4586 N N . LEU A 1 625 ? -46.47895 -10.43100 -19.88584 1.000 27.28268 684 LEU A N 1
ATOM 4587 C CA . LEU A 1 625 ? -45.33802 -10.65508 -20.76285 1.000 28.10424 684 LEU A CA 1
ATOM 4588 C C . LEU A 1 625 ? -45.00688 -12.13683 -20.74336 1.000 28.08448 684 LEU A C 1
ATOM 4589 O O . LEU A 1 625 ? -45.26659 -12.82423 -19.74925 1.000 30.16475 684 LEU A O 1
ATOM 4594 N N . SER A 1 626 ? -44.39295 -12.61459 -21.82951 1.000 25.09290 685 SER A N 1
ATOM 4595 C CA . SER A 1 626 ? -44.36959 -14.04179 -22.11721 1.000 25.47075 685 SER A CA 1
ATOM 4596 C C . SER A 1 626 ? -43.14260 -14.41708 -22.94032 1.000 26.21419 685 SER A C 1
ATOM 4597 O O . SER A 1 626 ? -42.76940 -13.71329 -23.88288 1.000 21.71555 685 SER A O 1
ATOM 4600 N N . ALA A 1 627 ? -42.53542 -15.54649 -22.59330 1.000 28.81836 686 ALA A N 1
ATOM 4601 C CA . ALA A 1 627 ? -41.41717 -16.10893 -23.33553 1.000 24.07820 686 ALA A CA 1
ATOM 4602 C C . ALA A 1 627 ? -41.83210 -17.41421 -24.00635 1.000 30.27290 686 ALA A C 1
ATOM 4603 O O . ALA A 1 627 ? -42.48301 -18.26283 -23.38856 1.000 35.33367 686 ALA A O 1
ATOM 4605 N N . PHE A 1 628 ? -41.41946 -17.59107 -25.25782 1.000 32.59234 687 PHE A N 1
ATOM 4606 C CA . PHE A 1 628 ? -41.86272 -18.72344 -26.05931 1.000 37.27092 687 PHE A CA 1
ATOM 4607 C C . PHE A 1 628 ? -40.85430 -18.95932 -27.18080 1.000 42.45463 687 PHE A C 1
ATOM 4608 O O . PHE A 1 628 ? -40.04591 -18.08035 -27.49763 1.000 38.56309 687 PHE A O 1
ATOM 4616 N N . ILE A 1 629 ? -40.90330 -20.16950 -27.76599 1.000 48.24398 688 ILE A N 1
ATOM 4617 C CA . ILE A 1 629 ? -40.13580 -20.53644 -28.96148 1.000 47.45309 688 ILE A CA 1
ATOM 4618 C C . ILE A 1 629 ? -41.10677 -20.90208 -30.07577 1.000 55.09633 688 ILE A C 1
ATOM 4619 O O . ILE A 1 629 ? -41.95240 -21.78736 -29.90192 1.000 55.41299 688 ILE A O 1
ATOM 4624 N N . ALA A 1 630 ? -40.95078 -20.26486 -31.23191 1.000 63.05367 689 ALA A N 1
ATOM 4625 C CA . ALA A 1 630 ? -41.94743 -20.35559 -32.28813 1.000 73.20210 689 ALA A CA 1
ATOM 4626 C C . ALA A 1 630 ? -41.73677 -21.60436 -33.15513 1.000 86.65706 689 ALA A C 1
ATOM 4627 O O . ALA A 1 630 ? -41.01843 -22.54405 -32.79223 1.000 89.25051 689 ALA A O 1
ATOM 4629 N N . THR A 1 631 ? -42.38586 -21.60920 -34.32413 1.000 94.83100 690 THR A N 1
ATOM 4630 C CA . THR A 1 631 ? -42.46733 -22.78256 -35.19099 1.000 100.04880 690 THR A CA 1
ATOM 4631 C C . THR A 1 631 ? -41.18156 -22.94950 -35.99279 1.000 100.36088 690 THR A C 1
ATOM 4632 O O . THR A 1 631 ? -40.88284 -22.11331 -36.85617 1.000 99.94580 690 THR A O 1
ATOM 4636 N N . ASN A 1 632 ? -40.43389 -24.03364 -35.70005 1.000 100.74518 691 ASN A N 1
ATOM 4637 C CA . ASN A 1 632 ? -39.10699 -24.34781 -36.27834 1.000 99.68690 691 ASN A CA 1
ATOM 4638 C C . ASN A 1 632 ? -38.09533 -23.21562 -36.08614 1.000 92.94762 691 ASN A C 1
ATOM 4639 O O . ASN A 1 632 ? -37.21801 -23.00333 -36.92953 1.000 92.77313 691 ASN A O 1
ATOM 4644 N N . THR A 1 633 ? -38.22255 -22.48389 -34.97985 1.000 83.57522 692 THR A N 1
ATOM 4645 C CA . THR A 1 633 ? -37.21806 -21.54650 -34.51019 1.000 70.59149 692 THR A CA 1
ATOM 4646 C C . THR A 1 633 ? -36.48711 -22.26354 -33.38650 1.000 64.20508 692 THR A C 1
ATOM 4647 O O . THR A 1 633 ? -37.08804 -23.06327 -32.66526 1.000 64.67791 692 THR A O 1
ATOM 4651 N N . THR A 1 634 ? -35.18233 -22.04992 -33.28637 1.000 59.88525 693 THR A N 1
ATOM 4652 C CA . THR A 1 634 ? -34.42704 -22.67213 -32.21229 1.000 59.25458 693 THR A CA 1
ATOM 4653 C C . THR A 1 634 ? -34.21106 -21.74353 -31.01605 1.000 55.69676 693 THR A C 1
ATOM 4654 O O . THR A 1 634 ? -33.86188 -22.22624 -29.92896 1.000 55.11562 693 THR A O 1
ATOM 4658 N N . ASP A 1 635 ? -34.47974 -20.41926 -31.17301 1.000 50.28879 694 ASP A N 1
ATOM 4659 C CA . ASP A 1 635 ? -34.20834 -19.41380 -30.15872 1.000 41.36198 694 ASP A CA 1
ATOM 4660 C C . ASP A 1 635 ? -35.49773 -18.91336 -29.53026 1.000 41.01296 694 ASP A C 1
ATOM 4661 O O . ASP A 1 635 ? -36.51385 -18.78888 -30.22447 1.000 41.78764 694 ASP A O 1
ATOM 4666 N N . PRO A 1 636 ? -35.50025 -18.63260 -28.22830 1.000 39.04605 695 PRO A N 1
ATOM 4667 C CA . PRO A 1 636 ? -36.73006 -18.15327 -27.59190 1.000 38.58027 695 PRO A CA 1
ATOM 4668 C C . PRO A 1 636 ? -36.96958 -16.67313 -27.86059 1.000 33.75703 695 PRO A C 1
ATOM 4669 O O . PRO A 1 636 ? -36.03440 -15.88303 -28.02159 1.000 31.64439 695 PRO A O 1
ATOM 4673 N N . GLN A 1 637 ? -38.25245 -16.31581 -27.92388 1.000 30.43312 696 GLN A N 1
ATOM 4674 C CA . GLN A 1 637 ? -38.72001 -14.96958 -28.23256 1.000 31.94833 696 GLN A CA 1
ATOM 4675 C C . GLN A 1 637 ? -39.53457 -14.41853 -27.06325 1.000 31.51761 696 GLN A C 1
ATOM 4676 O O . GLN A 1 637 ? -39.84846 -15.12912 -26.10855 1.000 32.30624 696 GLN A O 1
ATOM 4682 N N . ILE A 1 638 ? -39.89195 -13.13708 -27.13676 1.000 29.06200 697 ILE A N 1
ATOM 4683 C CA . ILE A 1 638 ? -40.63497 -12.47583 -26.07112 1.000 27.59825 697 ILE A CA 1
ATOM 4684 C C . ILE A 1 638 ? -41.93114 -11.91865 -26.64158 1.000 33.33782 697 ILE A C 1
ATOM 4685 O O . ILE A 1 638 ? -41.90832 -11.10849 -27.57654 1.000 31.36653 697 ILE A O 1
ATOM 4690 N N . ASP A 1 639 ? -43.05588 -12.35849 -26.07770 1.000 36.89191 698 ASP A N 1
ATOM 4691 C CA . ASP A 1 639 ? -44.35885 -11.73492 -26.27818 1.000 36.91790 698 ASP A CA 1
ATOM 4692 C C . ASP A 1 639 ? -44.55263 -10.68152 -25.19026 1.000 35.18628 698 ASP A C 1
ATOM 4693 O O . ASP A 1 639 ? -44.55053 -11.01034 -23.99840 1.000 37.68668 698 ASP A O 1
ATOM 4698 N N . PHE A 1 640 ? -44.74898 -9.42601 -25.59273 1.000 32.02052 699 PHE A N 1
ATOM 4699 C CA . PHE A 1 640 ? -44.86118 -8.33984 -24.62417 1.000 30.88457 699 PHE A CA 1
ATOM 4700 C C . PHE A 1 640 ? -46.29262 -8.02822 -24.20892 1.000 40.51871 699 PHE A C 1
ATOM 4701 O O . PHE A 1 640 ? -46.49381 -7.29835 -23.23256 1.000 44.69022 699 PHE A O 1
ATOM 4709 N N . ASP A 1 641 ? -47.28760 -8.52123 -24.93701 1.000 44.54613 700 ASP A N 1
ATOM 4710 C CA . ASP A 1 641 ? -48.67307 -8.12342 -24.72419 1.000 45.44650 700 ASP A CA 1
ATOM 4711 C C . ASP A 1 641 ? -49.53290 -9.22932 -24.14966 1.000 40.79697 700 ASP A C 1
ATOM 4712 O O . ASP A 1 641 ? -50.31162 -8.98738 -23.23249 1.000 44.89487 700 ASP A O 1
ATOM 4717 N N . SER A 1 642 ? -49.40777 -10.43471 -24.66747 1.000 38.07086 701 SER A N 1
ATOM 4718 C CA . SER A 1 642 ? -50.27085 -11.55221 -24.33329 1.000 36.99074 701 SER A CA 1
ATOM 4719 C C . SER A 1 642 ? -49.44712 -12.64344 -23.66359 1.000 31.18381 701 SER A C 1
ATOM 4720 O O . SER A 1 642 ? -48.22978 -12.54499 -23.55745 1.000 24.52535 701 SER A O 1
ATOM 4723 N N . GLU A 1 643 ? -50.12876 -13.68496 -23.19446 1.000 36.18158 702 GLU A N 1
ATOM 4724 C CA . GLU A 1 643 ? -49.48708 -14.95725 -22.88366 1.000 39.02512 702 GLU A CA 1
ATOM 4725 C C . GLU A 1 643 ? -49.47668 -15.78135 -24.16704 1.000 43.05502 702 GLU A C 1
ATOM 4726 O O . GLU A 1 643 ? -50.53474 -16.18633 -24.65728 1.000 46.04756 702 GLU A O 1
ATOM 4732 N N . ALA A 1 644 ? -48.28850 -16.00119 -24.72533 1.000 44.61878 703 ALA A N 1
ATOM 4733 C CA . ALA A 1 644 ? -48.15221 -16.74631 -25.96902 1.000 44.48707 703 ALA A CA 1
ATOM 4734 C C . ALA A 1 644 ? -48.45693 -18.22703 -25.75786 1.000 42.26455 703 ALA A C 1
ATOM 4735 O O . ALA A 1 644 ? -48.41384 -18.74159 -24.63868 1.000 43.63668 703 ALA A O 1
ATOM 4737 N N . HIS A 1 645 ? -48.76679 -18.91267 -26.85643 1.000 44.56615 704 HIS A N 1
ATOM 4738 C CA . HIS A 1 645 ? -49.19215 -20.30350 -26.77677 1.000 52.35047 704 HIS A CA 1
ATOM 4739 C C . HIS A 1 645 ? -48.00045 -21.22286 -26.52828 1.000 54.80818 704 HIS A C 1
ATOM 4740 O O . HIS A 1 645 ? -46.94794 -21.08210 -27.16834 1.000 54.56544 704 HIS A O 1
ATOM 4747 N N . ASN A 1 646 ? -48.20429 -22.17446 -25.60393 1.000 55.48779 705 ASN A N 1
ATOM 4748 C CA . ASN A 1 646 ? -47.18613 -23.06197 -25.02762 1.000 56.86599 705 ASN A CA 1
ATOM 4749 C C . ASN A 1 646 ? -45.99204 -22.26230 -24.49904 1.000 54.05094 705 ASN A C 1
ATOM 4750 O O . ASN A 1 646 ? -44.83862 -22.48331 -24.87907 1.000 56.11140 705 ASN A O 1
ATOM 4755 N N . ALA A 1 647 ? -46.29535 -21.30092 -23.62952 1.000 47.86713 706 ALA A N 1
ATOM 4756 C CA . ALA A 1 647 ? -45.26529 -20.42803 -23.08747 1.000 41.49067 706 ALA A CA 1
ATOM 4757 C C . ALA A 1 647 ? -44.39955 -21.16970 -22.07943 1.000 39.77854 706 ALA A C 1
ATOM 4758 O O . ALA A 1 647 ? -44.86100 -22.06676 -21.36728 1.000 42.07461 706 ALA A O 1
ATOM 4760 N N . LEU A 1 648 ? -43.12109 -20.80062 -22.04851 1.000 36.58349 707 LEU A N 1
ATOM 4761 C CA . LEU A 1 648 ? -42.18170 -21.34651 -21.07599 1.000 34.26512 707 LEU A CA 1
ATOM 4762 C C . LEU A 1 648 ? -42.07094 -20.48725 -19.82563 1.000 32.17835 707 LEU A C 1
ATOM 4763 O O . LEU A 1 648 ? -41.74571 -21.01322 -18.74985 1.000 30.72205 707 LEU A O 1
ATOM 4768 N N . ALA A 1 649 ? -42.33063 -19.18403 -19.94580 1.000 28.23008 708 ALA A N 1
ATOM 4769 C CA . ALA A 1 649 ? -42.37865 -18.29445 -18.79120 1.000 21.69548 708 ALA A CA 1
ATOM 4770 C C . ALA A 1 649 ? -43.39520 -17.19274 -19.05509 1.000 22.41660 708 ALA A C 1
ATOM 4771 O O . ALA A 1 649 ? -43.37801 -16.57551 -20.12766 1.000 23.43178 708 ALA A O 1
ATOM 4773 N N . VAL A 1 650 ? -44.31464 -16.98336 -18.10887 1.000 20.78624 709 VAL A N 1
ATOM 4774 C CA . VAL A 1 650 ? -45.28316 -15.89206 -18.16167 1.000 22.75230 709 VAL A CA 1
ATOM 4775 C C . VAL A 1 650 ? -45.09544 -15.04354 -16.91434 1.000 29.55927 709 VAL A C 1
ATOM 4776 O O . VAL A 1 650 ? -45.01010 -15.58084 -15.80137 1.000 32.22993 709 VAL A O 1
ATOM 4780 N N . VAL A 1 651 ? -45.03112 -13.72419 -17.09736 1.000 27.72285 710 VAL A N 1
ATOM 4781 C CA . VAL A 1 651 ? -44.94642 -12.76889 -15.99932 1.000 22.42812 710 VAL A CA 1
ATOM 4782 C C . VAL A 1 651 ? -46.10398 -11.79435 -16.15053 1.000 27.76345 710 VAL A C 1
ATOM 4783 O O . VAL A 1 651 ? -46.20347 -11.09627 -17.16550 1.000 33.24057 710 VAL A O 1
ATOM 4787 N N . THR A 1 652 ? -46.97563 -11.74787 -15.15401 1.000 31.30412 711 THR A N 1
ATOM 4788 C CA . THR A 1 652 ? -48.12106 -10.84863 -15.15082 1.000 30.88851 711 THR A CA 1
ATOM 4789 C C . THR A 1 652 ? -47.94291 -9.82325 -14.04418 1.000 27.27212 711 THR A C 1
ATOM 4790 O O . THR A 1 652 ? -47.84573 -10.18757 -12.86619 1.000 28.22153 711 THR A O 1
ATOM 4794 N N . LEU A 1 653 ? -47.88994 -8.55845 -14.42551 1.000 23.72305 712 LEU A N 1
ATOM 4795 C CA . LEU A 1 653 ? -47.75933 -7.48380 -13.45555 1.000 22.97419 712 LEU A CA 1
ATOM 4796 C C . LEU A 1 653 ? -49.14473 -6.94884 -13.10779 1.000 28.71071 712 LEU A C 1
ATOM 4797 O O . LEU A 1 653 ? -49.91506 -6.62409 -14.02096 1.000 30.78296 712 LEU A O 1
ATOM 4802 N N . PRO A 1 654 ? -49.48810 -6.84532 -11.81697 1.000 29.50438 713 PRO A N 1
ATOM 4803 C CA . PRO A 1 654 ? -50.83181 -6.38228 -11.40499 1.000 28.10907 713 PRO A CA 1
ATOM 4804 C C . PRO A 1 654 ? -51.03672 -4.91058 -11.72753 1.000 31.23577 713 PRO A C 1
ATOM 4805 O O . PRO A 1 654 ? -50.05885 -4.18507 -11.96763 1.000 34.97336 713 PRO A O 1
ATOM 4809 N N . PRO A 1 655 ? -52.28747 -4.43308 -11.79064 1.000 30.32692 714 PRO A N 1
ATOM 4810 C CA . PRO A 1 655 ? -52.50481 -3.00648 -12.09879 1.000 30.32601 714 PRO A CA 1
ATOM 4811 C C . PRO A 1 655 ? -52.09021 -2.06616 -10.98273 1.000 35.80022 714 PRO A C 1
ATOM 4812 O O . PRO A 1 655 ? -51.82011 -0.88776 -11.26130 1.000 37.80175 714 PRO A O 1
ATOM 4816 N N . THR A 1 656 ? -52.01142 -2.56029 -9.74495 1.000 37.73301 715 THR A N 1
ATOM 4817 C CA . THR A 1 656 ? -51.58199 -1.81538 -8.56020 1.000 37.90628 715 THR A CA 1
ATOM 4818 C C . THR A 1 656 ? -50.08448 -1.92538 -8.30049 1.000 38.99802 715 THR A C 1
ATOM 4819 O O . THR A 1 656 ? -49.67285 -1.89651 -7.13264 1.000 39.03437 715 THR A O 1
ATOM 4823 N N . LEU A 1 657 ? -49.25592 -2.07365 -9.34753 1.000 37.67627 716 LEU A N 1
ATOM 4824 C CA . LEU A 1 657 ? -47.82275 -2.29739 -9.15368 1.000 35.68090 716 LEU A CA 1
ATOM 4825 C C . LEU A 1 657 ? -47.12300 -1.02767 -8.68442 1.000 33.94325 716 LEU A C 1
ATOM 4826 O O . LEU A 1 657 ? -46.25677 -1.08182 -7.80263 1.000 35.60461 716 LEU A O 1
ATOM 4831 N N . LEU A 1 658 ? -47.52716 0.12517 -9.21769 1.000 29.88077 717 LEU A N 1
ATOM 4832 C CA . LEU A 1 658 ? -46.90912 1.39450 -8.87260 1.000 27.91060 717 LEU A CA 1
ATOM 4833 C C . LEU A 1 658 ? -47.69686 2.17227 -7.82634 1.000 30.74748 717 LEU A C 1
ATOM 4834 O O . LEU A 1 658 ? -47.48373 3.37996 -7.67882 1.000 32.54603 717 LEU A O 1
ATOM 4839 N N . GLN A 1 659 ? -48.59343 1.50643 -7.09875 1.000 31.06227 718 GLN A N 1
ATOM 4840 C CA . GLN A 1 659 ? -49.55507 2.19463 -6.23694 1.000 34.30917 718 GLN A CA 1
ATOM 4841 C C . GLN A 1 659 ? -48.89652 2.75428 -4.97460 1.000 34.98816 718 GLN A C 1
ATOM 4842 O O . GLN A 1 659 ? -49.14492 3.90593 -4.59402 1.000 32.76819 718 GLN A O 1
ATOM 4848 N N . ASN A 1 660 ? -48.02874 1.96966 -4.32642 1.000 36.96333 719 ASN A N 1
ATOM 4849 C CA . ASN A 1 660 ? -47.36080 2.41024 -3.10646 1.000 36.28559 719 ASN A CA 1
ATOM 4850 C C . ASN A 1 660 ? -45.99270 3.01844 -3.37519 1.000 33.85175 719 ASN A C 1
ATOM 4851 O O . ASN A 1 660 ? -45.11370 2.96040 -2.50056 1.000 38.74053 719 ASN A O 1
ATOM 4856 N N . LEU A 1 661 ? -45.78311 3.59170 -4.55563 1.000 27.95815 720 LEU A N 1
ATOM 4857 C CA . LEU A 1 661 ? -44.50825 4.20027 -4.90796 1.000 28.51351 720 LEU A CA 1
ATOM 4858 C C . LEU A 1 661 ? -44.58146 5.70169 -4.69766 1.000 28.54866 720 LEU A C 1
ATOM 4859 O O . LEU A 1 661 ? -45.60872 6.32116 -4.98411 1.000 32.09170 720 LEU A O 1
ATOM 4864 N N . SER A 1 662 ? -43.48411 6.28210 -4.20829 1.000 26.76536 721 SER A N 1
ATOM 4865 C CA . SER A 1 662 ? -43.37669 7.73168 -4.12035 1.000 30.19227 721 SER A CA 1
ATOM 4866 C C . SER A 1 662 ? -43.26585 8.33904 -5.51396 1.000 34.69362 721 SER A C 1
ATOM 4867 O O . SER A 1 662 ? -42.91207 7.65966 -6.47915 1.000 42.46980 721 SER A O 1
ATOM 4870 N N . LEU A 1 663 ? -43.55248 9.64516 -5.60589 1.000 33.52955 722 LEU A N 1
ATOM 4871 C CA . LEU A 1 663 ? -43.42899 10.35615 -6.88045 1.000 33.62009 722 LEU A CA 1
ATOM 4872 C C . LEU A 1 663 ? -41.98746 10.46615 -7.34794 1.000 34.60019 722 LEU A C 1
ATOM 4873 O O . LEU A 1 663 ? -41.74214 10.55407 -8.55571 1.000 36.37875 722 LEU A O 1
ATOM 4878 N N . SER A 1 664 ? -41.03571 10.48788 -6.41250 1.000 35.39799 723 SER A N 1
ATOM 4879 C CA . SER A 1 664 ? -39.62875 10.39735 -6.77675 1.000 37.69409 723 SER A CA 1
ATOM 4880 C C . SER A 1 664 ? -39.30645 9.05101 -7.41497 1.000 40.84587 723 SER A C 1
ATOM 4881 O O . SER A 1 664 ? -38.54132 8.99015 -8.38323 1.000 44.58287 723 SER A O 1
ATOM 4884 N N . GLN A 1 665 ? -39.88456 7.96273 -6.89717 1.000 39.56851 724 GLN A N 1
ATOM 4885 C CA . GLN A 1 665 ? -39.62033 6.65744 -7.48947 1.000 37.12603 724 GLN A CA 1
ATOM 4886 C C . GLN A 1 665 ? -40.39459 6.46480 -8.78583 1.000 36.06961 724 GLN A C 1
ATOM 4887 O O . GLN A 1 665 ? -39.87083 5.86050 -9.72695 1.000 35.52551 724 GLN A O 1
ATOM 4893 N N . ILE A 1 666 ? -41.60344 7.02077 -8.88169 1.000 35.47879 725 ILE A N 1
ATOM 4894 C CA . ILE A 1 666 ? -42.45455 6.74952 -10.03618 1.000 37.32042 725 ILE A CA 1
ATOM 4895 C C . ILE A 1 666 ? -42.00123 7.49963 -11.28983 1.000 43.56863 725 ILE A C 1
ATOM 4896 O O . ILE A 1 666 ? -42.38527 7.12038 -12.40273 1.000 46.76093 725 ILE A O 1
ATOM 4901 N N . GLU A 1 667 ? -41.16020 8.52165 -11.15096 1.000 45.40694 726 GLU A N 1
ATOM 4902 C CA . GLU A 1 667 ? -40.58700 9.17940 -12.30945 1.000 46.69297 726 GLU A CA 1
ATOM 4903 C C . GLU A 1 667 ? -39.30950 8.51431 -12.77154 1.000 45.57166 726 GLU A C 1
ATOM 4904 O O . GLU A 1 667 ? -38.85206 8.79498 -13.87791 1.000 51.64658 726 GLU A O 1
ATOM 4910 N N . LYS A 1 668 ? -38.73561 7.62594 -11.97614 1.000 40.12287 727 LYS A N 1
ATOM 4911 C CA . LYS A 1 668 ? -37.62952 6.80580 -12.44183 1.000 37.70973 727 LYS A CA 1
ATOM 4912 C C . LYS A 1 668 ? -38.09838 5.51629 -13.11776 1.000 36.72981 727 LYS A C 1
ATOM 4913 O O . LYS A 1 668 ? -37.27692 4.62452 -13.36377 1.000 38.35683 727 LYS A O 1
ATOM 4919 N N . VAL A 1 669 ? -39.39093 5.39520 -13.41664 1.000 34.89894 728 VAL A N 1
ATOM 4920 C CA . VAL A 1 669 ? -39.95589 4.20187 -14.03477 1.000 33.74985 728 VAL A CA 1
ATOM 4921 C C . VAL A 1 669 ? -40.27937 4.53785 -15.48770 1.000 36.52756 728 VAL A C 1
ATOM 4922 O O . VAL A 1 669 ? -41.22957 5.27561 -15.78390 1.000 38.10964 728 VAL A O 1
ATOM 4926 N N . SER A 1 670 ? -39.46834 4.00291 -16.38978 1.000 35.31215 729 SER A N 1
ATOM 4927 C CA . SER A 1 670 ? -39.60077 4.22561 -17.81967 1.000 36.58005 729 SER A CA 1
ATOM 4928 C C . SER A 1 670 ? -39.95132 2.97071 -18.58936 1.000 33.75542 729 SER A C 1
ATOM 4929 O O . SER A 1 670 ? -40.56265 3.06869 -19.65973 1.000 33.54534 729 SER A O 1
ATOM 4932 N N . ARG A 1 671 ? -39.53418 1.80253 -18.10007 1.000 29.12824 730 ARG A N 1
ATOM 4933 C CA . ARG A 1 671 ? -39.42577 0.62006 -18.93203 1.000 25.78622 730 ARG A CA 1
ATOM 4934 C C . ARG A 1 671 ? -39.94985 -0.58111 -18.18195 1.000 24.30174 730 ARG A C 1
ATOM 4935 O O . ARG A 1 671 ? -40.06595 -0.56117 -16.96615 1.000 27.52781 730 ARG A O 1
ATOM 4943 N N . ILE A 1 672 ? -40.25206 -1.64016 -18.92842 1.000 23.55278 731 ILE A N 1
ATOM 4944 C CA . ILE A 1 672 ? -40.35648 -2.99246 -18.39178 1.000 21.78731 731 ILE A CA 1
ATOM 4945 C C . ILE A 1 672 ? -39.20858 -3.78950 -18.97656 1.000 22.94031 731 ILE A C 1
ATOM 4946 O O . ILE A 1 672 ? -38.93855 -3.69321 -20.17498 1.000 24.96843 731 ILE A O 1
ATOM 4951 N N . ASN A 1 673 ? -38.52614 -4.54938 -18.13540 1.000 20.90185 732 ASN A N 1
ATOM 4952 C CA . ASN A 1 673 ? -37.42681 -5.41283 -18.53560 1.000 18.15365 732 ASN A CA 1
ATOM 4953 C C . ASN A 1 673 ? -37.86826 -6.86520 -18.44430 1.000 19.49338 732 ASN A C 1
ATOM 4954 O O . ASN A 1 673 ? -38.63871 -7.23622 -17.56115 1.000 29.70081 732 ASN A O 1
ATOM 4959 N N . PHE A 1 674 ? -37.36104 -7.70101 -19.33509 1.000 14.62239 733 PHE A N 1
ATOM 4960 C CA . PHE A 1 674 ? -37.73359 -9.10832 -19.28806 1.000 11.89706 733 PHE A CA 1
ATOM 4961 C C . PHE A 1 674 ? -36.53842 -9.90658 -19.77435 1.000 11.93182 733 PHE A C 1
ATOM 4962 O O . PHE A 1 674 ? -35.96422 -9.57174 -20.80974 1.000 15.38688 733 PHE A O 1
ATOM 4970 N N . MET A 1 675 ? -36.15305 -10.94281 -19.02569 1.000 13.81232 734 MET A N 1
ATOM 4971 C CA . MET A 1 675 ? -35.10452 -11.88134 -19.42912 1.000 13.10121 734 MET A CA 1
ATOM 4972 C C . MET A 1 675 ? -35.60714 -13.30806 -19.25351 1.000 16.69163 734 MET A C 1
ATOM 4973 O O . MET A 1 675 ? -36.26809 -13.62398 -18.25744 1.000 16.69604 734 MET A O 1
ATOM 4978 N N . PHE A 1 676 ? -35.29658 -14.16983 -20.21563 1.000 17.86484 735 PHE A N 1
ATOM 4979 C CA . PHE A 1 676 ? -35.59458 -15.59282 -20.10974 1.000 16.94543 735 PHE A CA 1
ATOM 4980 C C . PHE A 1 676 ? -34.28059 -16.34904 -20.22192 1.000 18.95275 735 PHE A C 1
ATOM 4981 O O . PHE A 1 676 ? -33.56508 -16.20593 -21.22010 1.000 22.27319 735 PHE A O 1
ATOM 4989 N N . PHE A 1 677 ? -33.96292 -17.15164 -19.20914 1.000 17.31040 736 PHE A N 1
ATOM 4990 C CA . PHE A 1 677 ? -32.73968 -17.94859 -19.20838 1.000 14.64220 736 PHE A CA 1
ATOM 4991 C C . PHE A 1 677 ? -33.10403 -19.38277 -19.58059 1.000 20.70917 736 PHE A C 1
ATOM 4992 O O . PHE A 1 677 ? -33.75747 -20.08849 -18.80901 1.000 23.34910 736 PHE A O 1
ATOM 5000 N N . GLY A 1 678 ? -32.70677 -19.80605 -20.77852 1.000 25.90463 737 GLY A N 1
ATOM 5001 C CA . GLY A 1 678 ? -32.97639 -21.17131 -21.18887 1.000 25.79544 737 GLY A CA 1
ATOM 5002 C C . GLY A 1 678 ? -32.15394 -22.20660 -20.45363 1.000 28.12384 737 GLY A C 1
ATOM 5003 O O . GLY A 1 678 ? -32.58329 -23.35908 -20.34692 1.000 29.48342 737 GLY A O 1
ATOM 5004 N N . ARG A 1 679 ? -30.98785 -21.82011 -19.93893 1.000 30.68668 738 ARG A N 1
ATOM 5005 C CA . ARG A 1 679 ? -30.08725 -22.72325 -19.24342 1.000 31.06771 738 ARG A CA 1
ATOM 5006 C C . ARG A 1 679 ? -29.89317 -22.23185 -17.81427 1.000 31.44560 738 ARG A C 1
ATOM 5007 O O . ARG A 1 679 ? -30.02822 -21.03653 -17.52669 1.000 29.39235 738 ARG A O 1
ATOM 5015 N N . THR A 1 680 ? -29.60862 -23.16088 -16.90284 1.000 32.64837 739 THR A N 1
ATOM 5016 C CA . THR A 1 680 ? -29.66865 -22.84682 -15.47857 1.000 33.66386 739 THR A CA 1
ATOM 5017 C C . THR A 1 680 ? -28.31271 -22.82642 -14.79541 1.000 30.36942 739 THR A C 1
ATOM 5018 O O . THR A 1 680 ? -28.26377 -22.72857 -13.56846 1.000 29.37754 739 THR A O 1
ATOM 5022 N N . GLY A 1 681 ? -27.21445 -22.88217 -15.54339 1.000 30.56730 740 GLY A N 1
ATOM 5023 C CA . GLY A 1 681 ? -25.90791 -23.04709 -14.91673 1.000 27.94237 740 GLY A CA 1
ATOM 5024 C C . GLY A 1 681 ? -25.33529 -21.79666 -14.27202 1.000 28.02607 740 GLY A C 1
ATOM 5025 O O . GLY A 1 681 ? -24.26424 -21.87353 -13.65999 1.000 26.87148 740 GLY A O 1
ATOM 5026 N N . LEU A 1 682 ? -25.97792 -20.64816 -14.44182 1.000 31.10044 741 LEU A N 1
ATOM 5027 C CA . LEU A 1 682 ? -25.54763 -19.42595 -13.78039 1.000 29.66860 741 LEU A CA 1
ATOM 5028 C C . LEU A 1 682 ? -26.19846 -19.24316 -12.41002 1.000 26.98459 741 LEU A C 1
ATOM 5029 O O . LEU A 1 682 ? -25.89017 -18.26322 -11.71949 1.000 27.52975 741 LEU A O 1
ATOM 5034 N N . PHE A 1 683 ? -27.07663 -20.15699 -11.99456 1.000 21.92167 742 PHE A N 1
ATOM 5035 C CA . PHE A 1 683 ? -27.86363 -19.98901 -10.77798 1.000 24.11511 742 PHE A CA 1
ATOM 5036 C C . PHE A 1 683 ? -27.62133 -21.12682 -9.78938 1.000 26.36595 742 PHE A C 1
ATOM 5037 O O . PHE A 1 683 ? -28.54696 -21.60954 -9.12165 1.000 29.16308 742 PHE A O 1
ATOM 5045 N N . GLN A 1 684 ? -26.36661 -21.54888 -9.66505 1.000 26.29257 743 GLN A N 1
ATOM 5046 C CA . GLN A 1 684 ? -26.01660 -22.65785 -8.78843 1.000 31.03915 743 GLN A CA 1
ATOM 5047 C C . GLN A 1 684 ? -26.06018 -22.24274 -7.32012 1.000 31.35504 743 GLN A C 1
ATOM 5048 O O . GLN A 1 684 ? -25.63685 -21.14179 -6.95320 1.000 30.04198 743 GLN A O 1
ATOM 5054 N N . ASP A 1 685 ? -26.59025 -23.13702 -6.48657 1.000 32.17740 744 ASP A N 1
ATOM 5055 C CA . ASP A 1 685 ? -26.78902 -22.89669 -5.05825 1.000 32.32976 744 ASP A CA 1
ATOM 5056 C C . ASP A 1 685 ? -26.41838 -24.18564 -4.33652 1.000 35.70815 744 ASP A C 1
ATOM 5057 O O . ASP A 1 685 ? -27.10954 -25.20177 -4.48800 1.000 36.71273 744 ASP A O 1
ATOM 5062 N N . HIS A 1 686 ? -25.33778 -24.14752 -3.55346 1.000 34.36038 745 HIS A N 1
ATOM 5063 C CA . HIS A 1 686 ? -24.92920 -25.29325 -2.75650 1.000 35.15907 745 HIS A CA 1
ATOM 5064 C C . HIS A 1 686 ? -25.45100 -25.23206 -1.31738 1.000 35.31914 745 HIS A C 1
ATOM 5065 O O . HIS A 1 686 ? -25.04148 -26.05021 -0.48651 1.000 35.11274 745 HIS A O 1
ATOM 5072 N N . GLN A 1 687 ? -26.33747 -24.28264 -1.00808 1.000 32.08899 746 GLN A N 1
ATOM 5073 C CA . GLN A 1 687 ? -27.01615 -24.22423 0.28059 1.000 28.61074 746 GLN A CA 1
ATOM 5074 C C . GLN A 1 687 ? -28.51642 -24.41451 0.08516 1.000 32.19805 746 GLN A C 1
ATOM 5075 O O . GLN A 1 687 ? -29.32524 -23.66189 0.62648 1.000 34.08005 746 GLN A O 1
ATOM 5081 N N . ASN A 1 688 ? -28.90336 -25.41785 -0.69109 1.000 38.21838 747 ASN A N 1
ATOM 5082 C CA . ASN A 1 688 ? -30.29356 -25.59138 -1.07732 1.000 43.08838 747 ASN A CA 1
ATOM 5083 C C . ASN A 1 688 ? -30.98455 -26.73594 -0.35900 1.000 42.04712 747 ASN A C 1
ATOM 5084 O O . ASN A 1 688 ? -32.14749 -27.01687 -0.67866 1.000 43.59071 747 ASN A O 1
ATOM 5089 N N . ASN A 1 689 ? -30.29513 -27.38730 0.58781 1.000 39.59802 748 ASN A N 1
ATOM 5090 C CA . ASN A 1 689 ? -30.71012 -28.63851 1.24475 1.000 42.62929 748 ASN A CA 1
ATOM 5091 C C . ASN A 1 689 ? -31.09424 -29.73456 0.24683 1.000 49.47811 748 ASN A C 1
ATOM 5092 O O . ASN A 1 689 ? -32.08735 -30.45199 0.41207 1.000 51.51530 748 ASN A O 1
ATOM 5097 N N . GLY A 1 690 ? -30.30999 -29.85346 -0.81751 1.000 54.43166 749 GLY A N 1
ATOM 5098 C CA . GLY A 1 690 ? -30.57189 -30.87938 -1.79566 1.000 58.36598 749 GLY A CA 1
ATOM 5099 C C . GLY A 1 690 ? -31.71758 -30.60741 -2.74392 1.000 60.92064 749 GLY A C 1
ATOM 5100 O O . GLY A 1 690 ? -32.07424 -31.50087 -3.51959 1.000 65.81315 749 GLY A O 1
ATOM 5101 N N . LEU A 1 691 ? -32.31619 -29.41724 -2.70877 1.000 56.25223 750 LEU A N 1
ATOM 5102 C CA . LEU A 1 691 ? -33.35826 -29.07756 -3.66716 1.000 50.40370 750 LEU A CA 1
ATOM 5103 C C . LEU A 1 691 ? -32.68553 -28.75361 -4.99309 1.000 49.58397 750 LEU A C 1
ATOM 5104 O O . LEU A 1 691 ? -31.73769 -27.96350 -5.02716 1.000 50.84227 750 LEU A O 1
ATOM 5109 N N . THR A 1 692 ? -33.13841 -29.38089 -6.07881 1.000 49.04189 751 THR A N 1
ATOM 5110 C CA . THR A 1 692 ? -32.60087 -29.07393 -7.40360 1.000 45.69135 751 THR A CA 1
ATOM 5111 C C . THR A 1 692 ? -33.52418 -28.07643 -8.09408 1.000 43.31056 751 THR A C 1
ATOM 5112 O O . THR A 1 692 ? -34.74086 -28.09665 -7.88307 1.000 44.83301 751 THR A O 1
ATOM 5116 N N . LEU A 1 693 ? -32.93936 -27.16855 -8.87627 1.000 40.72019 752 LEU A N 1
ATOM 5117 C CA . LEU A 1 693 ? -33.72955 -26.18258 -9.61452 1.000 37.49127 752 LEU A CA 1
ATOM 5118 C C . LEU A 1 693 ? -34.26445 -26.84479 -10.87934 1.000 40.24271 752 LEU A C 1
ATOM 5119 O O . LEU A 1 693 ? -33.50870 -27.11005 -11.82356 1.000 39.75543 752 LEU A O 1
ATOM 5124 N N . ASN A 1 694 ? -35.56210 -27.12247 -10.90247 1.000 42.84205 753 ASN A N 1
ATOM 5125 C CA . ASN A 1 694 ? -36.19161 -27.74813 -12.05490 1.000 50.25051 753 ASN A CA 1
ATOM 5126 C C . ASN A 1 694 ? -37.11209 -26.73395 -12.73289 1.000 49.96987 753 ASN A C 1
ATOM 5127 O O . ASN A 1 694 ? -38.34393 -26.85527 -12.74288 1.000 54.42842 753 ASN A O 1
ATOM 5132 N N . SER A 1 695 ? -36.48574 -25.72235 -13.33035 1.000 43.91315 754 SER A N 1
ATOM 5133 C CA . SER A 1 695 ? -37.21584 -24.61997 -13.93693 1.000 38.04739 754 SER A CA 1
ATOM 5134 C C . SER A 1 695 ? -36.31607 -23.87226 -14.90588 1.000 34.73803 754 SER A C 1
ATOM 5135 O O . SER A 1 695 ? -35.08959 -23.95398 -14.83372 1.000 38.99182 754 SER A O 1
ATOM 5138 N N . TYR A 1 696 ? -36.94115 -23.11126 -15.79318 1.000 26.17380 755 TYR A N 1
ATOM 5139 C CA . TYR A 1 696 ? -36.21794 -22.01282 -16.40295 1.000 22.10862 755 TYR A CA 1
ATOM 5140 C C . TYR A 1 696 ? -36.15627 -20.86551 -15.40419 1.000 25.87392 755 TYR A C 1
ATOM 5141 O O . TYR A 1 696 ? -36.88501 -20.84193 -14.41293 1.000 31.17326 755 TYR A O 1
ATOM 5150 N N . VAL A 1 697 ? -35.26820 -19.91027 -15.64233 1.000 23.17584 756 VAL A N 1
ATOM 5151 C CA . VAL A 1 697 ? -35.22386 -18.71771 -14.80530 1.000 20.36947 756 VAL A CA 1
ATOM 5152 C C . VAL A 1 697 ? -35.71370 -17.54746 -15.63370 1.000 23.35367 756 VAL A C 1
ATOM 5153 O O . VAL A 1 697 ? -35.18210 -17.27736 -16.71909 1.000 25.62914 756 VAL A O 1
ATOM 5157 N N . VAL A 1 698 ? -36.73547 -16.86693 -15.13408 1.000 20.96032 757 VAL A N 1
ATOM 5158 C CA . VAL A 1 698 ? -37.26177 -15.67701 -15.77841 1.000 17.93317 757 VAL A CA 1
ATOM 5159 C C . VAL A 1 698 ? -37.03067 -14.49600 -14.84370 1.000 17.07314 757 VAL A C 1
ATOM 5160 O O . VAL A 1 698 ? -37.14857 -14.62372 -13.61825 1.000 21.45512 757 VAL A O 1
ATOM 5164 N N . ALA A 1 699 ? -36.59915 -13.37210 -15.41252 1.000 13.57116 758 ALA A N 1
ATOM 5165 C CA . ALA A 1 699 ? -36.44153 -12.15013 -14.64335 1.000 13.60611 758 ALA A CA 1
ATOM 5166 C C . ALA A 1 699 ? -37.31021 -11.02495 -15.19782 1.000 17.81298 758 ALA A C 1
ATOM 5167 O O . ALA A 1 699 ? -37.66059 -11.00865 -16.38639 1.000 17.18857 758 ALA A O 1
ATOM 5169 N N . SER A 1 700 ? -37.66172 -10.08625 -14.31513 1.000 16.82955 759 SER A N 1
ATOM 5170 C CA . SER A 1 700 ? -38.36295 -8.87688 -14.72299 1.000 13.39687 759 SER A CA 1
ATOM 5171 C C . SER A 1 700 ? -38.08256 -7.77242 -13.72459 1.000 14.68483 759 SER A C 1
ATOM 5172 O O . SER A 1 700 ? -37.81080 -8.04586 -12.55308 1.000 21.67673 759 SER A O 1
ATOM 5175 N N . SER A 1 701 ? -38.15773 -6.52710 -14.20035 1.000 14.04484 760 SER A N 1
ATOM 5176 C CA . SER A 1 701 ? -38.01155 -5.33841 -13.35970 1.000 19.42056 760 SER A CA 1
ATOM 5177 C C . SER A 1 701 ? -38.58162 -4.15957 -14.12871 1.000 21.62867 760 SER A C 1
ATOM 5178 O O . SER A 1 701 ? -38.88392 -4.26121 -15.32029 1.000 23.78029 760 SER A O 1
ATOM 5181 N N . VAL A 1 702 ? -38.70081 -3.02573 -13.44175 1.000 21.52950 761 VAL A N 1
ATOM 5182 C CA . VAL A 1 702 ? -39.15284 -1.80435 -14.08490 1.000 17.66253 761 VAL A CA 1
ATOM 5183 C C . VAL A 1 702 ? -38.14050 -0.68297 -13.95564 1.000 22.16600 761 VAL A C 1
ATOM 5184 O O . VAL A 1 702 ? -38.46059 0.46645 -14.25200 1.000 28.95895 761 VAL A O 1
ATOM 5188 N N . GLY A 1 703 ? -36.93213 -0.98187 -13.50226 1.000 18.82236 762 GLY A N 1
ATOM 5189 C CA . GLY A 1 703 ? -35.90166 0.03376 -13.47673 1.000 20.12647 762 GLY A CA 1
ATOM 5190 C C . GLY A 1 703 ? -34.74400 -0.43431 -12.62633 1.000 25.49599 762 GLY A C 1
ATOM 5191 O O . GLY A 1 703 ? -34.63838 -1.61506 -12.29630 1.000 29.85684 762 GLY A O 1
ATOM 5192 N N . ASN A 1 704 ? -33.93018 0.53820 -12.20906 1.000 26.72765 763 ASN A N 1
ATOM 5193 C CA . ASN A 1 704 ? -32.75429 0.30462 -11.37817 1.000 29.23634 763 ASN A CA 1
ATOM 5194 C C . ASN A 1 704 ? -33.07632 0.00811 -9.89655 1.000 26.12255 763 ASN A C 1
ATOM 5195 O O . ASN A 1 704 ? -32.15848 -0.01140 -9.07154 1.000 26.05880 763 ASN A O 1
ATOM 5200 N N . PHE A 1 705 ? -34.33032 -0.25687 -9.53694 1.000 26.20874 764 PHE A N 1
ATOM 5201 C CA . PHE A 1 705 ? -34.75286 -0.43151 -8.15465 1.000 28.66382 764 PHE A CA 1
ATOM 5202 C C . PHE A 1 705 ? -35.82680 -1.51119 -8.09821 1.000 27.48425 764 PHE A C 1
ATOM 5203 O O . PHE A 1 705 ? -36.53277 -1.75393 -9.08280 1.000 30.87279 764 PHE A O 1
ATOM 5211 N N . THR A 1 706 ? -35.94305 -2.15930 -6.94188 1.000 24.04017 765 THR A N 1
ATOM 5212 C CA . THR A 1 706 ? -36.90761 -3.23676 -6.73197 1.000 24.59312 765 THR A CA 1
ATOM 5213 C C . THR A 1 706 ? -38.15258 -2.69037 -6.04428 1.000 23.10604 765 THR A C 1
ATOM 5214 O O . THR A 1 706 ? -38.04689 -2.00765 -5.02413 1.000 23.49189 765 THR A O 1
ATOM 5218 N N . ILE A 1 707 ? -39.32283 -2.98319 -6.60572 1.000 20.79396 766 ILE A N 1
ATOM 5219 C CA . ILE A 1 707 ? -40.58791 -2.60565 -5.98366 1.000 19.23155 766 ILE A CA 1
ATOM 5220 C C . ILE A 1 707 ? -40.93423 -3.68909 -4.98417 1.000 22.65332 766 ILE A C 1
ATOM 5221 O O . ILE A 1 707 ? -41.02266 -4.85096 -5.36874 1.000 21.86904 766 ILE A O 1
ATOM 5226 N N . LYS A 1 708 ? -41.11686 -3.32230 -3.71054 1.000 24.75518 767 LYS A N 1
ATOM 5227 C CA . LYS A 1 708 ? -41.24425 -4.29195 -2.63313 1.000 21.96894 767 LYS A CA 1
ATOM 5228 C C . LYS A 1 708 ? -42.60837 -4.17144 -1.97705 1.000 25.64407 767 LYS A C 1
ATOM 5229 O O . LYS A 1 708 ? -43.27647 -3.13374 -2.10488 1.000 25.60548 767 LYS A O 1
ATOM 5235 N N . ASN A 1 709 ? -43.00111 -5.27029 -1.29257 1.000 27.09309 768 ASN A N 1
ATOM 5236 C CA . ASN A 1 709 ? -44.17121 -5.33518 -0.39949 1.000 34.71884 768 ASN A CA 1
ATOM 5237 C C . ASN A 1 709 ? -45.46646 -4.92396 -1.09407 1.000 34.81988 768 ASN A C 1
ATOM 5238 O O . ASN A 1 709 ? -46.18427 -4.04019 -0.62366 1.000 34.52980 768 ASN A O 1
ATOM 5243 N N . LEU A 1 710 ? -45.73036 -5.53933 -2.24585 1.000 34.24285 769 LEU A N 1
ATOM 5244 C CA . LEU A 1 710 ? -46.92154 -5.20518 -3.01518 1.000 35.90721 769 LEU A CA 1
ATOM 5245 C C . LEU A 1 710 ? -48.18397 -5.72510 -2.31819 1.000 38.26352 769 LEU A C 1
ATOM 5246 O O . LEU A 1 710 ? -48.14890 -6.68669 -1.54243 1.000 40.16794 769 LEU A O 1
ATOM 5251 N N . GLN A 1 711 ? -49.30985 -5.06027 -2.58358 1.000 37.83755 770 GLN A N 1
ATOM 5252 C CA . GLN A 1 711 ? -50.57327 -5.51508 -2.00971 1.000 41.84019 770 GLN A CA 1
ATOM 5253 C C . GLN A 1 711 ? -51.22123 -6.59501 -2.87355 1.000 41.78962 770 GLN A C 1
ATOM 5254 O O . GLN A 1 711 ? -51.89047 -7.49359 -2.34561 1.000 42.36941 770 GLN A O 1
ATOM 5260 N N . ASP A 1 712 ? -51.02538 -6.52902 -4.19784 1.000 41.24209 771 ASP A N 1
ATOM 5261 C CA . ASP A 1 712 ? -51.41225 -7.57787 -5.13637 1.000 40.41325 771 ASP A CA 1
ATOM 5262 C C . ASP A 1 712 ? -50.17009 -8.13452 -5.80566 1.000 38.32034 771 ASP A C 1
ATOM 5263 O O . ASP A 1 712 ? -49.36230 -7.35735 -6.33243 1.000 35.05673 771 ASP A O 1
ATOM 5268 N N . PRO A 1 713 ? -49.99865 -9.44981 -5.84096 1.000 35.42015 772 PRO A N 1
ATOM 5269 C CA . PRO A 1 713 ? -48.71075 -10.02278 -6.23485 1.000 32.44061 772 PRO A CA 1
ATOM 5270 C C . PRO A 1 713 ? -48.47791 -10.00019 -7.74111 1.000 34.07906 772 PRO A C 1
ATOM 5271 O O . PRO A 1 713 ? -49.37788 -9.75702 -8.54295 1.000 38.81753 772 PRO A O 1
ATOM 5275 N N . VAL A 1 714 ? -47.21430 -10.22350 -8.10175 1.000 30.42234 773 VAL A N 1
ATOM 5276 C CA . VAL A 1 714 ? -46.82341 -10.53110 -9.46971 1.000 28.30177 773 VAL A CA 1
ATOM 5277 C C . VAL A 1 714 ? -47.08532 -12.00565 -9.71775 1.000 30.25445 773 VAL A C 1
ATOM 5278 O O . VAL A 1 714 ? -46.62054 -12.86171 -8.95563 1.000 31.88330 773 VAL A O 1
ATOM 5282 N N . ARG A 1 715 ? -47.81618 -12.31613 -10.78090 1.000 28.39867 774 ARG A N 1
ATOM 5283 C CA . ARG A 1 715 ? -48.02238 -13.70766 -11.16471 1.000 30.70671 774 ARG A CA 1
ATOM 5284 C C . ARG A 1 715 ? -46.85349 -14.12705 -12.05105 1.000 30.34920 774 ARG A C 1
ATOM 5285 O O . ARG A 1 715 ? -46.73628 -13.66976 -13.19125 1.000 34.05467 774 ARG A O 1
ATOM 5293 N N . ILE A 1 716 ? -45.97434 -14.97267 -11.52182 1.000 26.88299 775 ILE A N 1
ATOM 5294 C CA . ILE A 1 716 ? -44.85192 -15.52597 -12.27473 1.000 25.60864 775 ILE A CA 1
ATOM 5295 C C . ILE A 1 716 ? -45.14251 -16.99634 -12.51750 1.000 31.11072 775 ILE A C 1
ATOM 5296 O O . ILE A 1 716 ? -45.21440 -17.78505 -11.56702 1.000 37.01198 775 ILE A O 1
ATOM 5301 N N . GLU A 1 717 ? -45.30850 -17.37220 -13.77729 1.000 31.11451 776 GLU A N 1
ATOM 5302 C CA . GLU A 1 717 ? -45.53777 -18.76384 -14.15056 1.000 36.38690 776 GLU A CA 1
ATOM 5303 C C . GLU A 1 717 ? -44.33690 -19.22465 -14.95129 1.000 30.87368 776 GLU A C 1
ATOM 5304 O O . GLU A 1 717 ? -44.00379 -18.60296 -15.96099 1.000 30.15241 776 GLU A O 1
ATOM 5310 N N . ILE A 1 718 ? -43.65604 -20.27285 -14.48823 1.000 27.18972 777 ILE A N 1
ATOM 5311 C CA . ILE A 1 718 ? -42.53227 -20.83536 -15.23304 1.000 29.38129 777 ILE A CA 1
ATOM 5312 C C . ILE A 1 718 ? -42.81029 -22.30564 -15.51038 1.000 34.38055 777 ILE A C 1
ATOM 5313 O O . ILE A 1 718 ? -43.28707 -23.03467 -14.63399 1.000 37.33782 777 ILE A O 1
ATOM 5318 N N . ALA A 1 719 ? -42.51184 -22.73155 -16.73699 1.000 36.60682 778 ALA A N 1
ATOM 5319 C CA . ALA A 1 719 ? -42.59388 -24.13403 -17.11565 1.000 34.81333 778 ALA A CA 1
ATOM 5320 C C . ALA A 1 719 ? -41.45060 -24.91679 -16.49002 1.000 39.11665 778 ALA A C 1
ATOM 5321 O O . ALA A 1 719 ? -40.32952 -24.41441 -16.37695 1.000 41.32708 778 ALA A O 1
ATOM 5323 N N . HIS A 1 720 ? -41.74091 -26.15395 -16.08857 1.000 40.56592 779 HIS A N 1
ATOM 5324 C CA . HIS A 1 720 ? -40.73029 -27.02864 -15.51515 1.000 38.87380 779 HIS A CA 1
ATOM 5325 C C . HIS A 1 720 ? -39.77296 -27.52564 -16.58948 1.000 40.62540 779 HIS A C 1
ATOM 5326 O O . HIS A 1 720 ? -40.07355 -27.51132 -17.78764 1.000 43.10704 779 HIS A O 1
ATOM 5333 N N . LEU A 1 721 ? -38.59528 -27.96507 -16.14651 1.000 38.59214 780 LEU A N 1
ATOM 5334 C CA . LEU A 1 721 ? -37.69994 -28.63618 -17.07655 1.000 34.70937 780 LEU A CA 1
ATOM 5335 C C . LEU A 1 721 ? -38.14037 -30.07825 -17.30306 1.000 43.82923 780 LEU A C 1
ATOM 5336 O O . LEU A 1 721 ? -38.19495 -30.53925 -18.44720 1.000 50.19953 780 LEU A O 1
ATOM 5341 N N . GLU A 1 722 ? -38.47765 -30.79779 -16.23320 1.000 47.23783 781 GLU A N 1
ATOM 5342 C CA . GLU A 1 722 ? -38.93362 -32.17754 -16.31357 1.000 52.71877 781 GLU A CA 1
ATOM 5343 C C . GLU A 1 722 ? -40.31329 -32.32346 -15.68433 1.000 57.65493 781 GLU A C 1
ATOM 5344 O O . GLU A 1 722 ? -40.73222 -31.50640 -14.86150 1.000 60.18253 781 GLU A O 1
ATOM 5350 N N . TYR A 1 723 ? -41.00999 -33.38597 -16.08556 1.000 61.72603 782 TYR A N 1
ATOM 5351 C CA . TYR A 1 723 ? -42.28705 -33.75566 -15.49114 1.000 65.18401 782 TYR A CA 1
ATOM 5352 C C . TYR A 1 723 ? -42.08095 -34.18693 -14.04214 1.000 64.03203 782 TYR A C 1
ATOM 5353 O O . TYR A 1 723 ? -41.03845 -34.73845 -13.67816 1.000 61.97298 782 TYR A O 1
ATOM 5362 N N . GLN A 1 724 ? -43.08588 -33.91275 -13.20720 1.000 67.64297 783 GLN A N 1
ATOM 5363 C CA . GLN A 1 724 ? -43.05503 -34.34609 -11.80959 1.000 70.68630 783 GLN A CA 1
ATOM 5364 C C . GLN A 1 724 ? -44.49544 -34.48941 -11.33009 1.000 77.31549 783 GLN A C 1
ATOM 5365 O O . GLN A 1 724 ? -45.12362 -33.48870 -10.97900 1.000 79.72127 783 GLN A O 1
ATOM 5371 N N . LYS A 1 725 ? -44.99500 -35.72802 -11.30167 1.000 79.64090 784 LYS A N 1
ATOM 5372 C CA . LYS A 1 725 ? -46.36119 -35.98987 -10.85914 1.000 81.80244 784 LYS A CA 1
ATOM 5373 C C . LYS A 1 725 ? -46.48804 -35.76586 -9.35741 1.000 79.28071 784 LYS A C 1
ATOM 5374 O O . LYS A 1 725 ? -45.74674 -36.36403 -8.57074 1.000 78.67524 784 LYS A O 1
ATOM 5376 N N . ASP A 1 726 ? -47.45535 -34.91445 -8.97424 1.000 77.15039 785 ASP A N 1
ATOM 5377 C CA . ASP A 1 726 ? -47.69005 -34.35556 -7.64053 1.000 74.83704 785 ASP A CA 1
ATOM 5378 C C . ASP A 1 726 ? -46.41833 -33.76607 -7.02901 1.000 73.43374 785 ASP A C 1
ATOM 5379 O O . ASP A 1 726 ? -45.89736 -34.31664 -6.04942 1.000 73.82930 785 ASP A O 1
ATOM 5381 N N . PRO A 1 727 ? -45.89384 -32.65667 -7.55072 1.000 70.88227 786 PRO A N 1
ATOM 5382 C CA . PRO A 1 727 ? -44.63055 -32.12482 -7.02970 1.000 67.87953 786 PRO A CA 1
ATOM 5383 C C . PRO A 1 727 ? -44.85305 -31.29024 -5.77237 1.000 69.16976 786 PRO A C 1
ATOM 5384 O O . PRO A 1 727 ? -45.98255 -30.97948 -5.38704 1.000 71.93779 786 PRO A O 1
ATOM 5388 N N . ASN A 1 728 ? -43.74585 -30.93883 -5.11171 1.000 66.48877 787 ASN A N 1
ATOM 5389 C CA . ASN A 1 728 ? -43.78574 -29.98841 -3.99718 1.000 66.13553 787 ASN A CA 1
ATOM 5390 C C . ASN A 1 728 ? -42.89968 -28.80040 -4.34175 1.000 58.83021 787 ASN A C 1
ATOM 5391 O O . ASN A 1 728 ? -41.74319 -28.72501 -3.89518 1.000 58.74676 787 ASN A O 1
ATOM 5396 N N . PRO A 1 729 ? -43.40296 -27.84086 -5.11123 1.000 51.57758 788 PRO A N 1
ATOM 5397 C CA . PRO A 1 729 ? -42.55088 -26.74719 -5.56926 1.000 43.91102 788 PRO A CA 1
ATOM 5398 C C . PRO A 1 729 ? -42.37150 -25.66736 -4.51685 1.000 40.89654 788 PRO A C 1
ATOM 5399 O O . PRO A 1 729 ? -43.25836 -25.38378 -3.70766 1.000 40.42478 788 PRO A O 1
ATOM 5403 N N . GLN A 1 730 ? -41.19381 -25.05114 -4.55151 1.000 40.55380 789 GLN A N 1
ATOM 5404 C CA . GLN A 1 730 ? -40.88612 -23.87148 -3.74663 1.000 41.11445 789 GLN A CA 1
ATOM 5405 C C . GLN A 1 730 ? -40.54604 -22.73395 -4.70696 1.000 38.05415 789 GLN A C 1
ATOM 5406 O O . GLN A 1 730 ? -39.56641 -22.82098 -5.45698 1.000 38.91360 789 GLN A O 1
ATOM 5412 N N . CYS A 1 731 ? -41.38454 -21.69883 -4.72449 1.000 35.71782 790 CYS A N 1
ATOM 5413 C CA . CYS A 1 731 ? -41.12109 -20.51389 -5.53065 1.000 34.39138 790 CYS A CA 1
ATOM 5414 C C . CYS A 1 731 ? -39.98087 -19.72735 -4.90295 1.000 36.32571 790 CYS A C 1
ATOM 5415 O O . CYS A 1 731 ? -40.04099 -19.38533 -3.71789 1.000 41.32724 790 CYS A O 1
ATOM 5418 N N . VAL A 1 732 ? -38.93800 -19.44070 -5.68160 1.000 34.49219 791 VAL A N 1
ATOM 5419 C CA . VAL A 1 732 ? -37.78125 -18.72670 -5.15949 1.000 31.37799 791 VAL A CA 1
ATOM 5420 C C . VAL A 1 732 ? -37.43696 -17.54562 -6.05953 1.000 32.01204 791 VAL A C 1
ATOM 5421 O O . VAL A 1 732 ? -37.86015 -17.47798 -7.21964 1.000 32.83170 791 VAL A O 1
ATOM 5425 N N . PHE A 1 733 ? -36.70850 -16.57479 -5.48925 1.000 30.40689 792 PHE A N 1
ATOM 5426 C CA . PHE A 1 733 ? -36.06765 -15.51638 -6.26196 1.000 21.60530 792 PHE A CA 1
ATOM 5427 C C . PHE A 1 733 ? -34.57257 -15.46000 -5.95843 1.000 16.16499 792 PHE A C 1
ATOM 5428 O O . PHE A 1 733 ? -34.12859 -15.82641 -4.86543 1.000 16.73161 792 PHE A O 1
ATOM 5436 N N . TRP A 1 734 ? -33.79831 -14.97082 -6.92474 1.000 15.30087 793 TRP A N 1
ATOM 5437 C CA . TRP A 1 734 ? -32.33895 -14.93433 -6.79224 1.000 24.26881 793 TRP A CA 1
ATOM 5438 C C . TRP A 1 734 ? -31.91722 -13.71920 -5.97198 1.000 25.69140 793 TRP A C 1
ATOM 5439 O O . TRP A 1 734 ? -31.98411 -12.58332 -6.45597 1.000 21.20902 793 TRP A O 1
ATOM 5450 N N . ASP A 1 735 ? -31.43326 -13.96122 -4.74838 1.000 30.54154 794 ASP A N 1
ATOM 5451 C CA . ASP A 1 735 ? -31.01770 -12.90832 -3.81887 1.000 29.41366 794 ASP A CA 1
ATOM 5452 C C . ASP A 1 735 ? -29.50691 -12.75985 -3.91730 1.000 25.00661 794 ASP A C 1
ATOM 5453 O O . ASP A 1 735 ? -28.76510 -13.63096 -3.45142 1.000 23.46329 794 ASP A O 1
ATOM 5458 N N . PHE A 1 736 ? -29.05690 -11.61278 -4.44614 1.000 24.71373 795 PHE A N 1
ATOM 5459 C CA . PHE A 1 736 ? -27.62675 -11.33996 -4.60898 1.000 24.94151 795 PHE A CA 1
ATOM 5460 C C . PHE A 1 736 ? -26.89386 -11.06651 -3.29970 1.000 28.56764 795 PHE A C 1
ATOM 5461 O O . PHE A 1 736 ? -25.65750 -11.02721 -3.30663 1.000 29.03214 795 PHE A O 1
ATOM 5469 N N . ASN A 1 737 ? -27.61195 -10.85814 -2.19470 1.000 29.50381 796 ASN A N 1
ATOM 5470 C CA . ASN A 1 737 ? -26.99483 -10.55292 -0.91459 1.000 30.58808 796 ASN A CA 1
ATOM 5471 C C . ASN A 1 737 ? -26.62985 -11.79451 -0.11589 1.000 27.59939 796 ASN A C 1
ATOM 5472 O O . ASN A 1 737 ? -25.82839 -11.69045 0.82713 1.000 25.38844 796 ASN A O 1
ATOM 5477 N N . LEU A 1 738 ? -27.19352 -12.95099 -0.46929 1.000 23.95229 797 LEU A N 1
ATOM 5478 C CA . LEU A 1 738 ? -26.94496 -14.17152 0.28033 1.000 21.93811 797 LEU A CA 1
ATOM 5479 C C . LEU A 1 738 ? -25.52751 -14.66711 0.03631 1.000 25.92202 797 LEU A C 1
ATOM 5480 O O . LEU A 1 738 ? -24.89843 -14.31188 -0.96179 1.000 34.39717 797 LEU A O 1
ATOM 5485 N N . GLN A 1 739 ? -25.02724 -15.44147 1.00670 1.000 27.80691 798 GLN A N 1
ATOM 5486 C CA . GLN A 1 739 ? -23.74484 -16.15640 0.98136 1.000 29.69482 798 GLN A CA 1
ATOM 5487 C C . GLN A 1 739 ? -22.56033 -15.21895 0.72596 1.000 31.85775 798 GLN A C 1
ATOM 5488 O O . GLN A 1 739 ? -21.82893 -15.36035 -0.25306 1.000 32.22179 798 GLN A O 1
ATOM 5494 N N . ASN A 1 740 ? -22.43582 -14.23988 1.63213 1.000 37.55643 799 ASN A N 1
ATOM 5495 C CA . ASN A 1 740 ? -21.42780 -13.16968 1.64320 1.000 39.84348 799 ASN A CA 1
ATOM 5496 C C . ASN A 1 740 ? -21.40559 -12.39898 0.32486 1.000 34.81229 799 ASN A C 1
ATOM 5497 O O . ASN A 1 740 ? -20.35284 -12.22761 -0.30751 1.000 35.23598 799 ASN A O 1
ATOM 5502 N N . TYR A 1 741 ? -22.61555 -12.00410 -0.10140 1.000 31.37950 800 TYR A N 1
ATOM 5503 C CA . TYR A 1 741 ? -22.86883 -11.16754 -1.28033 1.000 32.73420 800 TYR A CA 1
ATOM 5504 C C . TYR A 1 741 ? -22.38679 -11.84420 -2.56983 1.000 35.13907 800 TYR A C 1
ATOM 5505 O O . TYR A 1 741 ? -21.85106 -11.19910 -3.47491 1.000 37.43769 800 TYR A O 1
ATOM 5514 N N . SER A 1 742 ? -22.55609 -13.17040 -2.63220 1.000 32.10611 801 SER A N 1
ATOM 5515 C CA . SER A 1 742 ? -22.31966 -13.94187 -3.84478 1.000 31.19984 801 SER A CA 1
ATOM 5516 C C . SER A 1 742 ? -23.59615 -14.39885 -4.53104 1.000 31.18341 801 SER A C 1
ATOM 5517 O O . SER A 1 742 ? -23.60293 -14.53001 -5.75497 1.000 37.39960 801 SER A O 1
ATOM 5520 N N . GLY A 1 743 ? -24.67261 -14.64949 -3.78561 1.000 24.38396 802 GLY A N 1
ATOM 5521 C CA . GLY A 1 743 ? -25.93226 -15.01065 -4.40950 1.000 21.40241 802 GLY A CA 1
ATOM 5522 C C . GLY A 1 743 ? -26.47008 -16.38506 -4.06087 1.000 16.98140 802 GLY A C 1
ATOM 5523 O O . GLY A 1 743 ? -25.71323 -17.35327 -3.91929 1.000 17.50593 802 GLY A O 1
ATOM 5524 N N . GLY A 1 744 ? -27.78916 -16.47043 -3.92653 1.000 16.99735 803 GLY A N 1
ATOM 5525 C CA . GLY A 1 744 ? -28.46682 -17.72166 -3.63571 1.000 17.61908 803 GLY A CA 1
ATOM 5526 C C . GLY A 1 744 ? -29.95492 -17.53074 -3.80789 1.000 17.45264 803 GLY A C 1
ATOM 5527 O O . GLY A 1 744 ? -30.44145 -16.40268 -3.93076 1.000 16.97662 803 GLY A O 1
ATOM 5528 N N . TRP A 1 745 ? -30.67592 -18.65526 -3.85605 1.000 18.10997 804 TRP A N 1
ATOM 5529 C CA . TRP A 1 745 ? -32.13119 -18.60060 -3.95427 1.000 19.37541 804 TRP A CA 1
ATOM 5530 C C . TRP A 1 745 ? -32.71405 -18.18579 -2.61590 1.000 23.89777 804 TRP A C 1
ATOM 5531 O O . TRP A 1 745 ? -32.14517 -18.45645 -1.55371 1.000 22.68919 804 TRP A O 1
ATOM 5542 N N . ASN A 1 746 ? -33.84711 -17.51498 -2.67117 1.000 23.43118 805 ASN A N 1
ATOM 5543 C CA . ASN A 1 746 ? -34.48090 -17.03968 -1.46568 1.000 25.60689 805 ASN A CA 1
ATOM 5544 C C . ASN A 1 746 ? -35.96835 -17.22683 -1.64646 1.000 33.88055 805 ASN A C 1
ATOM 5545 O O . ASN A 1 746 ? -36.52767 -16.91758 -2.70177 1.000 34.13672 805 ASN A O 1
ATOM 5550 N N . SER A 1 747 ? -36.59324 -17.69379 -0.57703 1.000 37.19178 806 SER A N 1
ATOM 5551 C CA . SER A 1 747 ? -37.99155 -18.06379 -0.59016 1.000 37.30604 806 SER A CA 1
ATOM 5552 C C . SER A 1 747 ? -38.89763 -16.88699 -0.22744 1.000 30.46934 806 SER A C 1
ATOM 5553 O O . SER A 1 747 ? -40.10133 -16.92816 -0.53067 1.000 25.73797 806 SER A O 1
ATOM 5556 N N . ASP A 1 748 ? -38.32881 -15.84006 0.39256 1.000 28.40703 807 ASP A N 1
ATOM 5557 C CA . ASP A 1 748 ? -39.07734 -14.81432 1.11402 1.000 28.19384 807 ASP A CA 1
ATOM 5558 C C . ASP A 1 748 ? -39.88531 -13.94064 0.17112 1.000 29.11818 807 ASP A C 1
ATOM 5559 O O . ASP A 1 748 ? -39.34256 -13.30596 -0.73482 1.000 31.69281 807 ASP A O 1
ATOM 5564 N N . GLY A 1 749 ? -41.19022 -13.94128 0.37019 1.000 29.73543 808 GLY A N 1
ATOM 5565 C CA . GLY A 1 749 ? -42.10127 -13.16577 -0.42405 1.000 25.49707 808 GLY A CA 1
ATOM 5566 C C . GLY A 1 749 ? -42.82831 -13.94546 -1.48091 1.000 27.18144 808 GLY A C 1
ATOM 5567 O O . GLY A 1 749 ? -43.76464 -13.40643 -2.07369 1.000 29.93561 808 GLY A O 1
ATOM 5568 N N . CYS A 1 750 ? -42.45473 -15.20142 -1.71783 1.000 30.92188 809 CYS A N 1
ATOM 5569 C CA . CYS A 1 750 ? -42.96799 -15.97498 -2.84475 1.000 34.01392 809 CYS A CA 1
ATOM 5570 C C . CYS A 1 750 ? -43.69345 -17.22011 -2.34612 1.000 35.08927 809 CYS A C 1
ATOM 5571 O O . CYS A 1 750 ? -43.09017 -18.06389 -1.66712 1.000 33.75254 809 CYS A O 1
ATOM 5574 N N . LYS A 1 751 ? -44.97877 -17.33696 -2.70159 1.000 36.15685 810 LYS A N 1
ATOM 5575 C CA . LYS A 1 751 ? -45.79024 -18.52159 -2.44012 1.000 40.40322 810 LYS A CA 1
ATOM 5576 C C . LYS A 1 751 ? -46.35346 -19.08786 -3.74772 1.000 41.04332 810 LYS A C 1
ATOM 5577 O O . LYS A 1 751 ? -46.37690 -18.41401 -4.78237 1.000 41.49966 810 LYS A O 1
ATOM 5583 N N . VAL A 1 752 ? -46.81986 -20.34318 -3.68547 1.000 39.03768 811 VAL A N 1
ATOM 5584 C CA . VAL A 1 752 ? -47.30736 -21.08414 -4.85177 1.000 34.58556 811 VAL A CA 1
ATOM 5585 C C . VAL A 1 752 ? -48.79789 -20.82222 -5.05683 1.000 39.25124 811 VAL A C 1
ATOM 5586 O O . VAL A 1 752 ? -49.60791 -21.05029 -4.15512 1.000 42.78310 811 VAL A O 1
ATOM 5590 N N . GLY A 1 753 ? -49.16585 -20.34175 -6.24848 1.000 45.19323 812 GLY A N 1
ATOM 5591 C CA . GLY A 1 753 ? -50.56337 -20.17829 -6.59865 1.000 50.01496 812 GLY A CA 1
ATOM 5592 C C . GLY A 1 753 ? -51.24539 -21.49292 -6.95139 1.000 58.86010 812 GLY A C 1
ATOM 5593 O O . GLY A 1 753 ? -50.61694 -22.53268 -7.15559 1.000 59.36551 812 GLY A O 1
ATOM 5594 N N . SER A 1 754 ? -52.57406 -21.43457 -7.04823 1.000 66.96063 813 SER A N 1
ATOM 5595 C CA . SER A 1 754 ? -53.36740 -22.65904 -7.10374 1.000 71.96210 813 SER A CA 1
ATOM 5596 C C . SER A 1 754 ? -53.39698 -23.31088 -8.48783 1.000 69.28193 813 SER A C 1
ATOM 5597 O O . SER A 1 754 ? -53.90576 -24.43180 -8.61918 1.000 71.58582 813 SER A O 1
ATOM 5600 N N . ASP A 1 755 ? -52.82786 -22.67441 -9.50511 1.000 63.91465 814 ASP A N 1
ATOM 5601 C CA . ASP A 1 755 ? -52.91259 -23.16717 -10.87180 1.000 64.38129 814 ASP A CA 1
ATOM 5602 C C . ASP A 1 755 ? -51.78299 -24.11525 -11.24755 1.000 62.21551 814 ASP A C 1
ATOM 5603 O O . ASP A 1 755 ? -51.64743 -24.45656 -12.42894 1.000 61.30626 814 ASP A O 1
ATOM 5608 N N . SER A 1 756 ? -50.95974 -24.53075 -10.28992 1.000 60.35881 815 SER A N 1
ATOM 5609 C CA . SER A 1 756 ? -49.74625 -25.26409 -10.61881 1.000 54.82568 815 SER A CA 1
ATOM 5610 C C . SER A 1 756 ? -50.05560 -26.74190 -10.82236 1.000 54.25119 815 SER A C 1
ATOM 5611 O O . SER A 1 756 ? -50.76551 -27.35906 -10.02266 1.000 56.97028 815 SER A O 1
ATOM 5614 N N . ASN A 1 757 ? -49.53237 -27.30385 -11.90477 1.000 53.62024 816 ASN A N 1
ATOM 5615 C CA . ASN A 1 757 ? -49.68282 -28.72997 -12.15027 1.000 59.47316 816 ASN A CA 1
ATOM 5616 C C . ASN A 1 757 ? -48.31156 -29.39596 -12.22812 1.000 64.95086 816 ASN A C 1
ATOM 5617 O O . ASN A 1 757 ? -47.34874 -28.91839 -11.61749 1.000 68.12732 816 ASN A O 1
ATOM 5622 N N . SER A 1 758 ? -48.20758 -30.50110 -12.96941 1.000 65.83873 817 SER A N 1
ATOM 5623 C CA . SER A 1 758 ? -46.93595 -31.20648 -13.09188 1.000 65.34538 817 SER A CA 1
ATOM 5624 C C . SER A 1 758 ? -46.02950 -30.60990 -14.16335 1.000 63.05321 817 SER A C 1
ATOM 5625 O O . SER A 1 758 ? -44.83111 -30.91808 -14.18480 1.000 59.17751 817 SER A O 1
ATOM 5628 N N . ASN A 1 759 ? -46.57515 -29.76029 -15.03691 1.000 64.65443 818 ASN A N 1
ATOM 5629 C CA . ASN A 1 759 ? -45.83939 -29.12743 -16.12562 1.000 64.18309 818 ASN A CA 1
ATOM 5630 C C . ASN A 1 759 ? -45.36957 -27.71390 -15.80689 1.000 60.21741 818 ASN A C 1
ATOM 5631 O O . ASN A 1 759 ? -44.29291 -27.31352 -16.26162 1.000 61.38706 818 ASN A O 1
ATOM 5636 N N . ARG A 1 760 ? -46.16400 -26.94532 -15.06491 1.000 55.32270 819 ARG A N 1
ATOM 5637 C CA . ARG A 1 760 ? -45.88459 -25.55117 -14.76112 1.000 50.50161 819 ARG A CA 1
ATOM 5638 C C . ARG A 1 760 ? -45.96264 -25.33735 -13.25372 1.000 49.25050 819 ARG A C 1
ATOM 5639 O O . ARG A 1 760 ? -46.53841 -26.14614 -12.51889 1.000 53.67739 819 ARG A O 1
ATOM 5647 N N . THR A 1 761 ? -45.35570 -24.24830 -12.78642 1.000 43.66026 820 THR A N 1
ATOM 5648 C CA . THR A 1 761 ? -45.61142 -23.74544 -11.44391 1.000 40.57921 820 THR A CA 1
ATOM 5649 C C . THR A 1 761 ? -45.96252 -22.27156 -11.56779 1.000 37.10614 820 THR A C 1
ATOM 5650 O O . THR A 1 761 ? -45.32848 -21.54947 -12.34488 1.000 31.90766 820 THR A O 1
ATOM 5654 N N . VAL A 1 762 ? -47.00811 -21.84704 -10.85396 1.000 38.07830 821 VAL A N 1
ATOM 5655 C CA . VAL A 1 762 ? -47.39948 -20.44647 -10.76668 1.000 37.36210 821 VAL A CA 1
ATOM 5656 C C . VAL A 1 762 ? -46.96685 -19.90796 -9.40782 1.000 38.78850 821 VAL A C 1
ATOM 5657 O O . VAL A 1 762 ? -47.26780 -20.50710 -8.36940 1.000 38.56659 821 VAL A O 1
ATOM 5661 N N . CYS A 1 763 ? -46.23550 -18.79432 -9.41659 1.000 40.46010 822 CYS A N 1
ATOM 5662 C CA . CYS A 1 763 ? -45.83365 -18.08655 -8.20800 1.000 40.71486 822 CYS A CA 1
ATOM 5663 C C . CYS A 1 763 ? -46.53438 -16.74539 -8.09833 1.000 39.59393 822 CYS A C 1
ATOM 5664 O O . CYS A 1 763 ? -46.63897 -15.99389 -9.07914 1.000 39.20570 822 CYS A O 1
ATOM 5667 N N . LEU A 1 764 ? -46.94958 -16.43724 -6.88762 1.000 38.09815 823 LEU A N 1
ATOM 5668 C CA . LEU A 1 764 ? -47.38309 -15.10514 -6.50465 1.000 36.13038 823 LEU A CA 1
ATOM 5669 C C . LEU A 1 764 ? -46.28207 -14.56724 -5.59784 1.000 35.08246 823 LEU A C 1
ATOM 5670 O O . LEU A 1 764 ? -46.11363 -15.04544 -4.47155 1.000 35.54914 823 LEU A O 1
ATOM 5675 N N . CYS A 1 765 ? -45.48916 -13.62637 -6.11879 1.000 35.86271 824 CYS A N 1
ATOM 5676 C CA . CYS A 1 765 ? -44.45218 -12.94026 -5.35258 1.000 33.44484 824 CYS A CA 1
ATOM 5677 C C . CYS A 1 765 ? -44.89352 -11.50377 -5.09681 1.000 32.98073 824 CYS A C 1
ATOM 5678 O O . CYS A 1 765 ? -45.53159 -10.88794 -5.95079 1.000 33.79444 824 CYS A O 1
ATOM 5681 N N . ASN A 1 766 ? -44.56341 -10.97426 -3.91814 1.000 34.20240 825 ASN A N 1
ATOM 5682 C CA . ASN A 1 766 ? -45.00545 -9.64352 -3.51990 1.000 37.67565 825 ASN A CA 1
ATOM 5683 C C . ASN A 1 766 ? -43.98584 -8.56339 -3.84243 1.000 34.37788 825 ASN A C 1
ATOM 5684 O O . ASN A 1 766 ? -44.12733 -7.43791 -3.35907 1.000 38.04509 825 ASN A O 1
ATOM 5689 N N . HIS A 1 767 ? -42.93871 -8.89761 -4.59360 1.000 32.06293 826 HIS A N 1
ATOM 5690 C CA . HIS A 1 767 ? -41.94388 -7.92269 -5.00332 1.000 27.86469 826 HIS A CA 1
ATOM 5691 C C . HIS A 1 767 ? -41.50434 -8.19227 -6.43873 1.000 27.88317 826 HIS A C 1
ATOM 5692 O O . HIS A 1 767 ? -41.64004 -9.30606 -6.94624 1.000 29.82376 826 HIS A O 1
ATOM 5699 N N . LEU A 1 768 ? -40.98796 -7.16143 -7.10151 1.000 28.44044 827 LEU A N 1
ATOM 5700 C CA . LEU A 1 768 ? -40.54375 -7.32239 -8.49260 1.000 27.65042 827 LEU A CA 1
ATOM 5701 C C . LEU A 1 768 ? -39.20196 -6.63263 -8.81227 1.000 30.28148 827 LEU A C 1
ATOM 5702 O O . LEU A 1 768 ? -39.04026 -5.41245 -8.73303 1.000 32.29381 827 LEU A O 1
ATOM 5707 N N . THR B 2 1 ? -35.56615 -8.83494 -10.90059 1.000 22.06616 828 THR Q N 1
ATOM 5708 C CA . THR B 2 1 ? -35.57888 -9.96799 -9.97016 1.000 22.41347 828 THR Q CA 1
ATOM 5709 C C . THR B 2 1 ? -35.66563 -11.27796 -10.71520 1.000 22.34203 828 THR Q C 1
ATOM 5710 O O . THR B 2 1 ? -36.59564 -11.44458 -11.47875 1.000 19.54232 828 THR Q O 1
ATOM 5714 N N . HIS B 2 2 ? -34.71375 -12.20027 -10.52332 1.000 23.41935 829 HIS Q N 1
ATOM 5715 C CA . HIS B 2 2 ? -34.74736 -13.48249 -11.23369 1.000 21.62647 829 HIS Q CA 1
ATOM 5716 C C . HIS B 2 2 ? -35.53158 -14.48962 -10.40554 1.000 21.55080 829 HIS Q C 1
ATOM 5717 O O . HIS B 2 2 ? -35.23193 -14.65937 -9.23460 1.000 21.18559 829 HIS Q O 1
ATOM 5724 N N . PHE B 2 3 ? -36.48370 -15.19272 -11.02478 1.000 21.10176 830 PHE Q N 1
ATOM 5725 C CA . PHE B 2 3 ? -37.36162 -16.14630 -10.35011 1.000 20.51389 830 PHE Q CA 1
ATOM 5726 C C . PHE B 2 3 ? -37.12406 -17.56455 -10.84302 1.000 22.85834 830 PHE Q C 1
ATOM 5727 O O . PHE B 2 3 ? -36.98646 -17.79246 -12.05140 1.000 29.62551 830 PHE Q O 1
ATOM 5735 N N . GLY B 2 4 ? -37.12107 -18.52465 -9.91329 1.000 21.95392 831 GLY Q N 1
ATOM 5736 C CA . GLY B 2 4 ? -36.98660 -19.92595 -10.26219 1.000 25.81618 831 GLY Q CA 1
ATOM 5737 C C . GLY B 2 4 ? -37.94589 -20.78467 -9.45954 1.000 30.16482 831 GLY Q C 1
ATOM 5738 O O . GLY B 2 4 ? -38.65005 -20.28876 -8.57868 1.000 35.77334 831 GLY Q O 1
ATOM 5739 N N . ILE B 2 5 ? -37.98376 -22.07926 -9.79001 1.000 28.83376 832 ILE Q N 1
ATOM 5740 C CA . ILE B 2 5 ? -38.77239 -23.05775 -9.03429 1.000 30.19898 832 ILE Q CA 1
ATOM 5741 C C . ILE B 2 5 ? -37.84543 -24.13977 -8.50026 1.000 30.17774 832 ILE Q C 1
ATOM 5742 O O . ILE B 2 5 ? -37.22683 -24.87761 -9.27552 1.000 30.56953 832 ILE Q O 1
ATOM 5747 N N . LEU B 2 6 ? -37.78968 -24.26810 -7.18572 1.000 32.19604 833 LEU Q N 1
ATOM 5748 C CA . LEU B 2 6 ? -37.01416 -25.31144 -6.53788 1.000 36.48970 833 LEU Q CA 1
ATOM 5749 C C . LEU B 2 6 ? -37.92447 -26.49035 -6.20774 1.000 41.65818 833 LEU Q C 1
ATOM 5750 O O . LEU B 2 6 ? -39.05425 -26.29788 -5.73710 1.000 44.36777 833 LEU Q O 1
ATOM 5755 N N . MET B 2 7 ? -37.43308 -27.70507 -6.45965 1.000 41.17225 834 MET Q N 1
ATOM 5756 C CA . MET B 2 7 ? -38.21008 -28.92927 -6.25512 1.000 43.92494 834 MET Q CA 1
ATOM 5757 C C . MET B 2 7 ? -37.32419 -30.07277 -5.75665 1.000 46.59850 834 MET Q C 1
ATOM 5758 O O . MET B 2 7 ? -36.08973 -29.96756 -5.75782 1.000 45.26431 834 MET Q O 1
#

GO terms:
  GO:0050840 extracellular matrix binding (F, IDA)
  GO:0004930 G protein-coupled receptor activity (F, IDA)
  GO:0005518 collagen binding (F, IDA)
  GO:0042552 myelination (P, IDA)
  GO:0043583 ear development (P, IDA)
  GO:0007166 cell surface receptor signaling pathway (P, IDA)
  GO:0007188 adenylate cyclase-modulating G protein-coupled receptor signaling pathway (P, IDA)
  GO:0007507 heart development (P, IDA)
  GO:0005886 plasma membrane (C, EXP)
  GO:0022011 myelination in peripheral nervous system (P, IMP)
  GO:0022011 myelination in peripheral nervous system (P, IGI)
  GO:0001503 ossification (P, IMP)
  GO:0042552 myelination (P, IMP)
  GO:0043583 ear development (P, IMP)
  GO:1903670 regulation of sprouting angiogenesis (P, IMP)
  GO:0032290 peripheral nervous system myelin formation (P, IMP)
  GO:0060347 heart trabecula formation (P, IMP)
  GO:0048932 myelination of posterior lateral line nerve axons (P, IMP)
  GO:0007005 mitochondrion organization (P, IMP)
  GO:0060879 semicircular canal fusion (P, IMP)